Protein AF-0000000074760426 (afdb_homodimer)

Secondary structure (DSSP, 8-state):
---TTS-B--EEETTEEEPPPPPTTTSS--EEEEEETTTTEEEEEEE---HHHHHHHHHHHHHHHHHHHTS-HHHHHHHHHHHHHHHHHTHHHHHHHHHHHH---HHHHHHHHHHHHHHHHHHHTHHHHSPPPEEEEETTEEEEEEEEE-SEEEEE--SSSTTHHHHTTHHHHHHTT-EEEEE--TTS-HHHHHHHHHHHHTTPPTTSEEE---SHHHHHHHHH-TTEEEEEEES-HHHHHHHHHHHHHTT-EEEEE----EEEEE-TTS-HHHHHHHHHHHHHGGGG--TT-EEEEEEES--HHHHHHHHHHHHT--BSSSTTSBPPPS-HHHHHHHHHHHHHHHHTT-EEEE--THHHHH-SSS-----EEEEES-TT-HHHHS---SSEEEEEEES-HHHHHHHHHT-SEESEEEEE-S-HHHHHHHHTT---SEEEES-SS-PPPTTSPP--EETTEEESSS-SSHHHHHHHTEEEEEEEEEPPP-TT-TTT-/---TTSPBP-EEETTEEEPPPPPTTTSS--EEEEEETTTTEEEEEEE---HHHHHHHHHHHHHHHHHHHTS-HHHHHHHHHHHHHHHHHTHHHHHHHHHHHH---HHHHHHHHHHHHHHHHHHHTHHHHSPPPEEEEETTEEEEEEEEE-SEEEEE--SSSTTHHHHTTHHHHHHTT-EEEEE--TTS-HHHHHHHHHHHHTTPPTTSEEE---SHHHHHHHHH-TTEEEEEEES-HHHHHHHHHHHHHTT-EEEEE----EEEEE-TTS-HHHHHHHHHHHHHGGGG--TT-EEEEEEES--HHHHHHHHHHHHT--BSSSTTSBPPPS-HHHHHHHHHHHHHHHHTT-EEEE--THHHHH-SSS-----EEEEES-TT-HHHHS---SSEEEEEEES-HHHHHHHHHT-SEESEEEEE-S-HHHHHHHHTT---SEEEES-SS-PPPTTSPP--EETTEEESSS-SSHHHHHHHTEEEEEEEEEPPP-TT-TTT-

Sequence (994 aa):
MFTQDQPRLRNWINGEFVDAASNAQTADVEYLPVTSPYNAKVIGYVPLSSTADVDRAVAAANAAFPAWSARTIKDRAAVMLRFHALLSKHADQLADMVVLEHGKNKAEALASVLKGQETVEYALSLPQVVQGKMLEVSRGITCCDTRVPLGVVASVVPFNFPVMVPMWTLPIAITMGNTMVLKPSEKVPFTMSKIVELLKEAGLPDGVVNLVNGTASVVHHLIDHPEVKAVTFVGTSHVAELVSQRCHQLNKRVLALGGAKNHMVSAPDCNIEMTSTDVVNSYSGCSGQRCMAATVLLTIGHQQELIDKIVSKSESLRPGSKAGEVGPVIDQASVDKITRYINEAEASGARILVDGRPWTQSHQEGYWVGPTVILHTNKQDAALHEEIFGPVLSILAVESADEALRIENANPYGNAACIYTSSGATADHFIKRFSAGMCGVNIGVAVPREPFSFGGWNKSRFGNHCDITGDGGVEFFSLRRKVTTKWVPQENASWMSMFTQDQPRLRNWINGEFVDAASNAQTADVEYLPVTSPYNAKVIGYVPLSSTADVDRAVAAANAAFPAWSARTIKDRAAVMLRFHALLSKHADQLADMVVLEHGKNKAEALASVLKGQETVEYALSLPQVVQGKMLEVSRGITCCDTRVPLGVVASVVPFNFPVMVPMWTLPIAITMGNTMVLKPSEKVPFTMSKIVELLKEAGLPDGVVNLVNGTASVVHHLIDHPEVKAVTFVGTSHVAELVSQRCHQLNKRVLALGGAKNHMVSAPDCNIEMTSTDVVNSYSGCSGQRCMAATVLLTIGHQQELIDKIVSKSESLRPGSKAGEVGPVIDQASVDKITRYINEAEASGARILVDGRPWTQSHQEGYWVGPTVILHTNKQDAALHEEIFGPVLSILAVESADEALRIENANPYGNAACIYTSSGATADHFIKRFSAGMCGVNIGVAVPREPFSFGGWNKSRFGNHCDITGDGGVEFFSLRRKVTTKWVPQENASWMS

Organism: Mortierella alpina (NCBI:txid64518)

Structure (mmCIF, N/CA/C/O backbone):
data_AF-0000000074760426-model_v1
#
loop_
_entity.id
_entity.type
_entity.pdbx_description
1 polymer 'Aldehyde dehydrogenase domain-containing protein'
#
loop_
_atom_site.group_PDB
_atom_site.id
_atom_site.type_symbol
_atom_site.label_atom_id
_atom_site.label_alt_id
_atom_site.label_comp_id
_atom_site.label_asym_id
_atom_site.label_entity_id
_atom_site.label_seq_id
_atom_site.pdbx_PDB_ins_code
_atom_site.Cartn_x
_atom_site.Cartn_y
_atom_site.Cartn_z
_atom_site.occupancy
_atom_site.B_iso_or_equiv
_atom_site.auth_seq_id
_atom_site.auth_comp_id
_atom_site.auth_asym_id
_atom_site.auth_atom_id
_atom_site.pdbx_PDB_model_num
ATOM 1 N N . MET A 1 1 ? 26.812 -37.875 2.842 1 31.11 1 MET A N 1
ATOM 2 C CA . MET A 1 1 ? 28.031 -38 2.055 1 31.11 1 MET A CA 1
ATOM 3 C C . MET A 1 1 ? 27.859 -37.406 0.664 1 31.11 1 MET A C 1
ATOM 5 O O . MET A 1 1 ? 26.953 -37.812 -0.077 1 31.11 1 MET A O 1
ATOM 9 N N . PHE A 1 2 ? 28.266 -36.156 0.427 1 46.44 2 PHE A N 1
ATOM 10 C CA . PHE A 1 2 ? 28.234 -35.469 -0.868 1 46.44 2 PHE A CA 1
ATOM 11 C C . PHE A 1 2 ? 28.875 -36.344 -1.94 1 46.44 2 PHE A C 1
ATOM 13 O O . PHE A 1 2 ? 29.891 -37 -1.686 1 46.44 2 PHE A O 1
ATOM 20 N N . THR A 1 3 ? 28.125 -36.938 -2.719 1 48.81 3 THR A N 1
ATOM 21 C CA . THR A 1 3 ? 28.891 -37.562 -3.787 1 48.81 3 THR A CA 1
ATOM 22 C C . THR A 1 3 ? 29.797 -36.531 -4.461 1 48.81 3 THR A C 1
ATOM 24 O O . THR A 1 3 ? 29.406 -35.375 -4.676 1 48.81 3 THR A O 1
ATOM 27 N N . GLN A 1 4 ? 31.125 -36.719 -4.387 1 53.12 4 GLN A N 1
ATOM 28 C CA . GLN A 1 4 ? 32.25 -35.906 -4.801 1 53.12 4 GLN A CA 1
ATOM 29 C C . GLN A 1 4 ? 31.969 -35.188 -6.113 1 53.12 4 GLN A C 1
ATOM 31 O O . GLN A 1 4 ? 32.531 -34.094 -6.375 1 53.12 4 GLN A O 1
ATOM 36 N N . ASP A 1 5 ? 30.828 -35.625 -6.879 1 71.25 5 ASP A N 1
ATOM 37 C CA . ASP A 1 5 ? 30.75 -35.125 -8.25 1 71.25 5 ASP A CA 1
ATOM 38 C C . ASP A 1 5 ? 29.609 -34.125 -8.414 1 71.25 5 ASP A C 1
ATOM 40 O O . ASP A 1 5 ? 29.516 -33.469 -9.453 1 71.25 5 ASP A O 1
ATOM 44 N N . GLN A 1 6 ? 28.922 -33.875 -7.27 1 82.5 6 GLN A N 1
ATOM 45 C CA . GLN A 1 6 ? 27.828 -32.938 -7.484 1 82.5 6 GLN A CA 1
ATOM 46 C C . GLN A 1 6 ? 28.219 -31.516 -7.066 1 82.5 6 GLN A C 1
ATOM 48 O O . GLN A 1 6 ? 28.953 -31.328 -6.098 1 82.5 6 GLN A O 1
ATOM 53 N N . PRO A 1 7 ? 27.734 -30.594 -7.785 1 91.44 7 PRO A N 1
ATOM 54 C CA . PRO A 1 7 ? 28.125 -29.203 -7.527 1 91.44 7 PRO A CA 1
ATOM 55 C C . PRO A 1 7 ? 27.609 -28.688 -6.184 1 91.44 7 PRO A C 1
ATOM 57 O O . PRO A 1 7 ? 26.516 -29.062 -5.754 1 91.44 7 PRO A O 1
ATOM 60 N N . ARG A 1 8 ? 28.406 -27.906 -5.516 1 94.38 8 ARG A N 1
ATOM 61 C CA . ARG A 1 8 ? 28.031 -27.125 -4.34 1 94.38 8 ARG A CA 1
ATOM 62 C C . ARG A 1 8 ? 27.859 -25.656 -4.695 1 94.38 8 ARG A C 1
ATOM 64 O O . ARG A 1 8 ? 28.812 -24.984 -5.113 1 94.38 8 ARG A O 1
ATOM 71 N N . LEU A 1 9 ? 26.656 -25.219 -4.469 1 96.88 9 LEU A N 1
ATOM 72 C CA . LEU A 1 9 ? 26.359 -23.828 -4.816 1 96.88 9 LEU A CA 1
ATOM 73 C C . LEU A 1 9 ? 26.984 -22.875 -3.809 1 96.88 9 LEU A C 1
ATOM 75 O O . LEU A 1 9 ? 27.359 -23.281 -2.707 1 96.88 9 LEU A O 1
ATOM 79 N N . ARG A 1 10 ? 27.141 -21.719 -4.246 1 97.12 10 ARG A N 1
ATOM 80 C CA . ARG A 1 10 ? 27.656 -20.609 -3.459 1 97.12 10 ARG A CA 1
ATOM 81 C C . ARG A 1 10 ? 26.688 -19.438 -3.449 1 97.12 10 ARG A C 1
ATOM 83 O O . ARG A 1 10 ? 25.719 -19.438 -4.211 1 97.12 10 ARG A O 1
ATOM 90 N N . ASN A 1 11 ? 26.859 -18.5 -2.512 1 98.56 11 ASN A N 1
ATOM 91 C CA . ASN A 1 11 ? 26.141 -17.234 -2.559 1 98.56 11 ASN A CA 1
ATOM 92 C C . ASN A 1 11 ? 26.688 -16.312 -3.646 1 98.56 11 ASN A C 1
ATOM 94 O O . ASN A 1 11 ? 27.828 -16.484 -4.105 1 98.56 11 ASN A O 1
ATOM 98 N N . TRP A 1 12 ? 25.875 -15.422 -4.133 1 98.81 12 TRP A N 1
ATOM 99 C CA . TRP A 1 12 ? 26.312 -14.375 -5.043 1 98.81 12 TRP A CA 1
ATOM 100 C C . TRP A 1 12 ? 26.344 -13.023 -4.34 1 98.81 12 TRP A C 1
ATOM 102 O O . TRP A 1 12 ? 25.297 -12.43 -4.062 1 98.81 12 TRP A O 1
ATOM 112 N N . ILE A 1 13 ? 27.531 -12.508 -4.047 1 98.75 13 ILE A N 1
ATOM 113 C CA . ILE A 1 13 ? 27.672 -11.266 -3.289 1 98.75 13 ILE A CA 1
ATOM 114 C C . ILE A 1 13 ? 28.688 -10.359 -3.975 1 98.75 13 ILE A C 1
ATOM 116 O O . ILE A 1 13 ? 29.812 -10.789 -4.277 1 98.75 13 ILE A O 1
ATOM 120 N N . ASN A 1 14 ? 28.281 -9.203 -4.293 1 98.69 14 ASN A N 1
ATOM 121 C CA . ASN A 1 14 ? 29.125 -8.172 -4.883 1 98.69 14 ASN A CA 1
ATOM 122 C C . ASN A 1 14 ? 29.719 -8.633 -6.207 1 98.69 14 ASN A C 1
ATOM 124 O O . ASN A 1 14 ? 30.922 -8.438 -6.449 1 98.69 14 ASN A O 1
ATOM 128 N N . GLY A 1 15 ? 28.953 -9.352 -6.973 1 98.25 15 GLY A N 1
ATOM 129 C CA . GLY A 1 15 ? 29.297 -9.648 -8.359 1 98.25 15 GLY A CA 1
ATOM 130 C C . GLY A 1 15 ? 30.109 -10.914 -8.516 1 98.25 15 GLY A C 1
ATOM 131 O O . GLY A 1 15 ? 30.672 -11.172 -9.586 1 98.25 15 GLY A O 1
ATOM 132 N N . GLU A 1 16 ? 30.172 -11.695 -7.461 1 98.06 16 GLU A N 1
ATOM 133 C CA . GLU A 1 16 ? 30.922 -12.945 -7.562 1 98.06 16 GLU A CA 1
ATOM 134 C C . GLU A 1 16 ? 30.328 -14.023 -6.668 1 98.06 16 GLU A C 1
ATOM 136 O O . GLU A 1 16 ? 29.641 -13.719 -5.684 1 98.06 16 GLU A O 1
ATOM 141 N N . PHE A 1 17 ? 30.578 -15.266 -7.035 1 98.25 17 PHE A N 1
ATOM 142 C CA . PHE A 1 17 ? 30.203 -16.391 -6.18 1 98.25 17 PHE A CA 1
ATOM 143 C C . PHE A 1 17 ? 31.141 -16.484 -4.984 1 98.25 17 PHE A C 1
ATOM 145 O O . PHE A 1 17 ? 32.375 -16.484 -5.148 1 98.25 17 PHE A O 1
ATOM 152 N N . VAL A 1 18 ? 30.562 -16.547 -3.76 1 97.5 18 VAL A N 1
ATOM 153 C CA . VAL A 1 18 ? 31.359 -16.609 -2.533 1 97.5 18 VAL A CA 1
ATOM 154 C C . VAL A 1 18 ? 30.875 -17.766 -1.667 1 97.5 18 VAL A C 1
ATOM 156 O O . VAL A 1 18 ? 29.688 -18.078 -1.628 1 97.5 18 VAL A O 1
ATOM 159 N N . ASP A 1 19 ? 31.781 -18.359 -0.992 1 95 19 ASP A N 1
ATOM 160 C CA . ASP A 1 19 ? 31.422 -19.422 -0.059 1 95 19 ASP A CA 1
ATOM 161 C C . ASP A 1 19 ? 30.609 -18.875 1.112 1 95 19 ASP A C 1
ATOM 163 O O . ASP A 1 19 ? 30.859 -17.766 1.588 1 95 19 ASP A O 1
ATOM 167 N N . ALA A 1 20 ? 29.703 -19.641 1.567 1 94.44 20 ALA A N 1
ATOM 168 C CA . ALA A 1 20 ? 28.969 -19.281 2.781 1 94.44 20 ALA A CA 1
ATOM 169 C C . ALA A 1 20 ? 29.906 -19.25 3.99 1 94.44 20 ALA A C 1
ATOM 171 O O . ALA A 1 20 ? 30.875 -20 4.055 1 94.44 20 ALA A O 1
ATOM 172 N N . ALA A 1 21 ? 29.531 -18.391 4.844 1 88.75 21 ALA A N 1
ATOM 173 C CA . ALA A 1 21 ? 30.344 -18.281 6.059 1 88.75 21 ALA A CA 1
ATOM 174 C C . ALA A 1 21 ? 30.172 -19.5 6.949 1 88.75 21 ALA A C 1
ATOM 176 O O . ALA A 1 21 ? 29.094 -20.094 6.988 1 88.75 21 ALA A O 1
ATOM 177 N N . SER A 1 22 ? 31.234 -19.844 7.48 1 79 22 SER A N 1
ATOM 178 C CA . SER A 1 22 ? 31.172 -21 8.367 1 79 22 SER A CA 1
ATOM 179 C C . SER A 1 22 ? 30.375 -20.688 9.633 1 79 22 SER A C 1
ATOM 181 O O . SER A 1 22 ? 30.312 -19.531 10.062 1 79 22 SER A O 1
ATOM 183 N N . ASN A 1 23 ? 29.578 -21.672 10.047 1 67.31 23 ASN A N 1
ATOM 184 C CA . ASN A 1 23 ? 28.859 -21.531 11.312 1 67.31 23 ASN A CA 1
ATOM 185 C C . ASN A 1 23 ? 29.797 -21.547 12.5 1 67.31 23 ASN A C 1
ATOM 187 O O . ASN A 1 23 ? 30.812 -22.266 12.484 1 67.31 23 ASN A O 1
ATOM 191 N N . ALA A 1 24 ? 29.656 -20.516 13.375 1 56.66 24 ALA A N 1
ATOM 192 C CA . ALA A 1 24 ? 30.531 -20.344 14.531 1 56.66 24 ALA A CA 1
ATOM 193 C C . ALA A 1 24 ? 30.703 -21.656 15.289 1 56.66 24 ALA A C 1
ATOM 195 O O . ALA A 1 24 ? 31.766 -21.922 15.867 1 56.66 24 ALA A O 1
ATOM 196 N N . GLN A 1 25 ? 29.656 -22.422 15.336 1 51.66 25 GLN A N 1
ATOM 197 C CA . GLN A 1 25 ? 29.672 -23.609 16.203 1 51.66 25 GLN A CA 1
ATOM 198 C C . GLN A 1 25 ? 30.438 -24.75 15.555 1 51.66 25 GLN A C 1
ATOM 200 O O . GLN A 1 25 ? 31.125 -25.516 16.25 1 51.66 25 GLN A O 1
ATOM 205 N N . THR A 1 26 ? 30.359 -24.953 14.297 1 55.06 26 THR A N 1
ATOM 206 C CA . THR A 1 26 ? 30.953 -26.172 13.734 1 55.06 26 THR A CA 1
ATOM 207 C C . THR A 1 26 ? 32.062 -25.812 12.734 1 55.06 26 THR A C 1
ATOM 209 O O . THR A 1 26 ? 32.656 -26.703 12.141 1 55.06 26 THR A O 1
ATOM 212 N N . ALA A 1 27 ? 32.531 -24.719 12.719 1 63.09 27 ALA A N 1
ATOM 213 C CA . ALA A 1 27 ? 33.594 -24.25 11.836 1 63.09 27 ALA A CA 1
ATOM 214 C C . ALA A 1 27 ? 33.344 -24.703 10.398 1 63.09 27 ALA A C 1
ATOM 216 O O . ALA A 1 27 ? 34.188 -24.469 9.508 1 63.09 27 ALA A O 1
ATOM 217 N N . ASP A 1 28 ? 32.156 -25.328 10.156 1 79.25 28 ASP A N 1
ATOM 218 C CA . ASP A 1 28 ? 31.859 -25.812 8.812 1 79.25 28 ASP A CA 1
ATOM 219 C C . ASP A 1 28 ? 30.547 -25.266 8.289 1 79.25 28 ASP A C 1
ATOM 221 O O . ASP A 1 28 ? 29.672 -24.859 9.07 1 79.25 28 ASP A O 1
ATOM 225 N N . VAL A 1 29 ? 30.469 -25.234 6.891 1 86.81 29 VAL A N 1
ATOM 226 C CA . VAL A 1 29 ? 29.234 -24.844 6.227 1 86.81 29 VAL A CA 1
ATOM 227 C C . VAL A 1 29 ? 28.328 -26.062 6.043 1 86.81 29 VAL A C 1
ATOM 229 O O . VAL A 1 29 ? 28.781 -27.109 5.582 1 86.81 29 VAL A O 1
ATOM 232 N N . GLU A 1 30 ? 27.172 -25.875 6.609 1 91.38 30 GLU A N 1
ATOM 233 C CA . GLU A 1 30 ? 26.188 -26.938 6.391 1 91.38 30 GLU A CA 1
ATOM 234 C C . GLU A 1 30 ? 25.516 -26.781 5.035 1 91.38 30 GLU A C 1
ATOM 236 O O . GLU A 1 30 ? 25.297 -25.656 4.566 1 91.38 30 GLU A O 1
ATOM 241 N N . TYR A 1 31 ? 25.25 -27.922 4.363 1 95.06 31 TYR A N 1
ATOM 242 C CA . TYR A 1 31 ? 24.594 -27.953 3.057 1 95.06 31 TYR A CA 1
ATOM 243 C C . TYR A 1 31 ? 23.328 -28.797 3.096 1 95.06 31 TYR A C 1
ATOM 245 O O . TYR A 1 31 ? 23.219 -29.719 3.912 1 95.06 31 TYR A O 1
ATOM 253 N N . LEU A 1 32 ? 22.406 -28.453 2.281 1 96.25 32 LEU A N 1
ATOM 254 C CA . LEU A 1 32 ? 21.234 -29.266 1.998 1 96.25 32 LEU A CA 1
ATOM 255 C C . LEU A 1 32 ? 21.344 -29.891 0.611 1 96.25 32 LEU A C 1
ATOM 257 O O . LEU A 1 32 ? 21.734 -29.234 -0.348 1 96.25 32 LEU A O 1
ATOM 261 N N . PRO A 1 33 ? 21.047 -31.156 0.544 1 96.94 33 PRO A N 1
ATOM 262 C CA . PRO A 1 33 ? 20.984 -31.734 -0.8 1 96.94 33 PRO A CA 1
ATOM 263 C C . PRO A 1 33 ? 19.828 -31.172 -1.63 1 96.94 33 PRO A C 1
ATOM 265 O O . PRO A 1 33 ? 18.75 -30.938 -1.096 1 96.94 33 PRO A O 1
ATOM 268 N N . VAL A 1 34 ? 20.109 -30.938 -2.887 1 97.69 34 VAL A N 1
ATOM 269 C CA . VAL A 1 34 ? 19.062 -30.625 -3.867 1 97.69 34 VAL A CA 1
ATOM 270 C C . VAL A 1 34 ? 18.766 -31.859 -4.707 1 97.69 34 VAL A C 1
ATOM 272 O O . VAL A 1 34 ? 19.656 -32.438 -5.336 1 97.69 34 VAL A O 1
ATOM 275 N N . THR A 1 35 ? 17.547 -32.219 -4.672 1 96.88 35 THR A N 1
ATOM 276 C CA . THR A 1 35 ? 17.156 -33.469 -5.328 1 96.88 35 THR A CA 1
ATOM 277 C C . THR A 1 35 ? 16.297 -33.188 -6.555 1 96.88 35 THR A C 1
ATOM 279 O O . THR A 1 35 ? 15.461 -32.281 -6.543 1 96.88 35 THR A O 1
ATOM 282 N N . SER A 1 36 ? 16.531 -33.969 -7.602 1 97.69 36 SER A N 1
ATOM 283 C CA . SER A 1 36 ? 15.602 -33.938 -8.719 1 97.69 36 SER A CA 1
ATOM 284 C C . SER A 1 36 ? 14.336 -34.719 -8.391 1 97.69 36 SER A C 1
ATOM 286 O O . SER A 1 36 ? 14.398 -35.938 -8.109 1 97.69 36 SER A O 1
ATOM 288 N N . PRO A 1 37 ? 13.18 -34.094 -8.492 1 98 37 PRO A N 1
ATOM 289 C CA . PRO A 1 37 ? 11.953 -34.812 -8.156 1 98 37 PRO A CA 1
ATOM 290 C C . PRO A 1 37 ? 11.664 -35.969 -9.109 1 98 37 PRO A C 1
ATOM 292 O O . PRO A 1 37 ? 10.945 -36.906 -8.75 1 98 37 PRO A O 1
ATOM 295 N N . TYR A 1 38 ? 12.227 -35.906 -10.289 1 97.12 38 TYR A N 1
ATOM 296 C CA . TYR A 1 38 ? 11.977 -36.906 -11.328 1 97.12 38 TYR A CA 1
ATOM 297 C C . TYR A 1 38 ? 12.469 -38.281 -10.891 1 97.12 38 TYR A C 1
ATOM 299 O O . TYR A 1 38 ? 11.789 -39.281 -11.109 1 97.12 38 TYR A O 1
ATOM 307 N N . ASN A 1 39 ? 13.609 -38.375 -10.188 1 96.25 39 ASN A N 1
ATOM 308 C CA . ASN A 1 39 ? 14.18 -39.656 -9.844 1 96.25 39 ASN A CA 1
ATOM 309 C C . ASN A 1 39 ? 14.742 -39.656 -8.43 1 96.25 39 ASN A C 1
ATOM 311 O O . ASN A 1 39 ? 15.406 -40.625 -8.023 1 96.25 39 ASN A O 1
ATOM 315 N N . ALA A 1 40 ? 14.586 -38.562 -7.664 1 95.88 40 ALA A N 1
ATOM 316 C CA . ALA A 1 40 ? 14.969 -38.406 -6.262 1 95.88 40 ALA A CA 1
ATOM 317 C C . ALA A 1 40 ? 16.484 -38.469 -6.098 1 95.88 40 ALA A C 1
ATOM 319 O O . ALA A 1 40 ? 16.984 -38.75 -5.008 1 95.88 40 ALA A O 1
ATOM 320 N N . LYS A 1 41 ? 17.203 -38.25 -7.145 1 96.25 41 LYS A N 1
ATOM 321 C CA . LYS A 1 41 ? 18.656 -38.219 -7.062 1 96.25 41 LYS A CA 1
ATOM 322 C C . LYS A 1 41 ? 19.172 -36.844 -6.699 1 96.25 41 LYS A C 1
ATOM 324 O O . LYS A 1 41 ? 18.625 -35.812 -7.16 1 96.25 41 LYS A O 1
ATOM 329 N N . VAL A 1 42 ? 20.203 -36.844 -5.941 1 96.94 42 VAL A N 1
ATOM 330 C CA . VAL A 1 42 ? 20.844 -35.562 -5.574 1 96.94 42 VAL A CA 1
ATOM 331 C C . VAL A 1 42 ? 21.562 -35 -6.785 1 96.94 42 VAL A C 1
ATOM 333 O O . VAL A 1 42 ? 22.344 -35.688 -7.445 1 96.94 42 VAL A O 1
ATOM 336 N N . ILE A 1 43 ? 21.281 -33.812 -7.082 1 96.94 43 ILE A N 1
ATOM 337 C CA . ILE A 1 43 ? 21.875 -33.188 -8.266 1 96.94 43 ILE A CA 1
ATOM 338 C C . ILE A 1 43 ? 22.875 -32.125 -7.84 1 96.94 43 ILE A C 1
ATOM 340 O O . ILE A 1 43 ? 23.562 -31.531 -8.68 1 96.94 43 ILE A O 1
ATOM 344 N N . GLY A 1 44 ? 22.953 -31.797 -6.609 1 97.31 44 GLY A N 1
ATOM 345 C CA . GLY A 1 44 ? 23.844 -30.812 -6.035 1 97.31 44 GLY A CA 1
ATOM 346 C C . GLY A 1 44 ? 23.5 -30.438 -4.602 1 97.31 44 GLY A C 1
ATOM 347 O O . GLY A 1 44 ? 22.672 -31.109 -3.971 1 97.31 44 GLY A O 1
ATOM 348 N N . TYR A 1 45 ? 24.203 -29.422 -4.098 1 96.81 45 TYR A N 1
ATOM 349 C CA . TYR A 1 45 ? 24 -29.016 -2.713 1 96.81 45 TYR A CA 1
ATOM 350 C C . TYR A 1 45 ? 23.906 -27.5 -2.609 1 96.81 45 TYR A C 1
ATOM 352 O O . TYR A 1 45 ? 24.547 -26.766 -3.377 1 96.81 45 TYR A O 1
ATOM 360 N N . VAL A 1 46 ? 23.125 -27.031 -1.725 1 97.44 46 VAL A N 1
ATOM 361 C CA . VAL A 1 46 ? 22.953 -25.594 -1.48 1 97.44 46 VAL A CA 1
ATOM 362 C C . VAL A 1 46 ? 23.359 -25.266 -0.046 1 97.44 46 VAL A C 1
ATOM 364 O O . VAL A 1 46 ? 23.031 -26 0.885 1 97.44 46 VAL A O 1
ATOM 367 N N . PRO A 1 47 ? 24.125 -24.266 0.158 1 96.75 47 PRO A N 1
ATOM 368 C CA . PRO A 1 47 ? 24.594 -23.953 1.509 1 96.75 47 PRO A CA 1
ATOM 369 C C . PRO A 1 47 ? 23.484 -23.438 2.42 1 96.75 47 PRO A C 1
ATOM 371 O O . PRO A 1 47 ? 22.609 -22.688 1.966 1 96.75 47 PRO A O 1
ATOM 374 N N . LEU A 1 48 ? 23.531 -23.781 3.635 1 96.25 48 LEU A N 1
ATOM 375 C CA . LEU A 1 48 ? 22.797 -23.125 4.703 1 96.25 48 LEU A CA 1
ATOM 376 C C . LEU A 1 48 ? 23.578 -21.922 5.238 1 96.25 48 LEU A C 1
ATOM 378 O O . LEU A 1 48 ? 24.344 -22.047 6.188 1 96.25 48 LEU A O 1
ATOM 382 N N . SER A 1 49 ? 23.297 -20.797 4.621 1 96.5 49 SER A N 1
ATOM 383 C CA . SER A 1 49 ? 24.078 -19.609 4.918 1 96.5 49 SER A CA 1
ATOM 384 C C . SER A 1 49 ? 23.719 -19.031 6.289 1 96.5 49 SER A C 1
ATOM 386 O O . SER A 1 49 ? 22.688 -19.391 6.863 1 96.5 49 SER A O 1
ATOM 388 N N . SER A 1 50 ? 24.562 -18.203 6.816 1 94.25 50 SER A N 1
ATOM 389 C CA . SER A 1 50 ? 24.406 -17.609 8.141 1 94.25 50 SER A CA 1
ATOM 390 C C . SER A 1 50 ? 24 -16.156 8.055 1 94.25 50 SER A C 1
ATOM 392 O O . SER A 1 50 ? 23.875 -15.602 6.961 1 94.25 50 SER A O 1
ATOM 394 N N . THR A 1 51 ? 23.797 -15.555 9.227 1 95.56 51 THR A N 1
ATOM 395 C CA . THR A 1 51 ? 23.453 -14.141 9.297 1 95.56 51 THR A CA 1
ATOM 396 C C . THR A 1 51 ? 24.609 -13.281 8.812 1 95.56 51 THR A C 1
ATOM 398 O O . THR A 1 51 ? 24.406 -12.195 8.258 1 95.56 51 THR A O 1
ATOM 401 N N . ALA A 1 52 ? 25.812 -13.828 8.953 1 96.69 52 ALA A N 1
ATOM 402 C CA . ALA A 1 52 ? 26.969 -13.102 8.453 1 96.69 52 ALA A CA 1
ATOM 403 C C . ALA A 1 52 ? 26.922 -12.961 6.938 1 96.69 52 ALA A C 1
ATOM 405 O O . ALA A 1 52 ? 27.344 -11.938 6.387 1 96.69 52 ALA A O 1
ATOM 406 N N . ASP A 1 53 ? 26.484 -14.008 6.262 1 97.88 53 ASP A N 1
ATOM 407 C CA . ASP A 1 53 ? 26.328 -13.961 4.809 1 97.88 53 ASP A CA 1
ATOM 408 C C . ASP A 1 53 ? 25.312 -12.898 4.402 1 97.88 53 ASP A C 1
ATOM 410 O O . ASP A 1 53 ? 25.516 -12.18 3.424 1 97.88 53 ASP A O 1
ATOM 414 N N . VAL A 1 54 ? 24.219 -12.82 5.172 1 98.5 54 VAL A N 1
ATOM 415 C CA . VAL A 1 54 ? 23.188 -11.812 4.934 1 98.5 54 VAL A CA 1
ATOM 416 C C . VAL A 1 54 ? 23.797 -10.414 5.113 1 98.5 54 VAL A C 1
ATOM 418 O O . VAL A 1 54 ? 23.578 -9.531 4.285 1 98.5 54 VAL A O 1
ATOM 421 N N . ASP A 1 55 ? 24.562 -10.211 6.176 1 98.62 55 ASP A N 1
ATOM 422 C CA . ASP A 1 55 ? 25.203 -8.922 6.438 1 98.62 55 ASP A CA 1
ATOM 423 C C . ASP A 1 55 ? 26.094 -8.5 5.273 1 98.62 55 ASP A C 1
ATOM 425 O O . ASP A 1 55 ? 26.078 -7.34 4.855 1 98.62 55 ASP A O 1
ATOM 429 N N . ARG A 1 56 ? 26.859 -9.477 4.75 1 98.56 56 ARG A N 1
ATOM 430 C CA . ARG A 1 56 ? 27.75 -9.188 3.633 1 98.56 56 ARG A CA 1
ATOM 431 C C . ARG A 1 56 ? 26.953 -8.797 2.389 1 98.56 56 ARG A C 1
ATOM 433 O O . ARG A 1 56 ? 27.344 -7.863 1.676 1 98.56 56 ARG A O 1
ATOM 440 N N . ALA A 1 57 ? 25.906 -9.539 2.123 1 98.88 57 ALA A N 1
ATOM 441 C CA . ALA A 1 57 ? 25.078 -9.266 0.951 1 98.88 57 ALA A CA 1
ATOM 442 C C . ALA A 1 57 ? 24.422 -7.891 1.053 1 98.88 57 ALA A C 1
ATOM 444 O O . ALA A 1 57 ? 24.406 -7.125 0.086 1 98.88 57 ALA A O 1
ATOM 445 N N . VAL A 1 58 ? 23.875 -7.566 2.227 1 98.94 58 VAL A N 1
ATOM 446 C CA . VAL A 1 58 ? 23.203 -6.289 2.439 1 98.94 58 VAL A CA 1
ATOM 447 C C . VAL A 1 58 ? 24.219 -5.152 2.361 1 98.94 58 VAL A C 1
ATOM 449 O O . VAL A 1 58 ? 23.938 -4.094 1.796 1 98.94 58 VAL A O 1
ATOM 452 N N . ALA A 1 59 ? 25.391 -5.371 2.928 1 98.88 59 ALA A N 1
ATOM 453 C CA . ALA A 1 59 ? 26.438 -4.359 2.855 1 98.88 59 ALA A CA 1
ATOM 454 C C . ALA A 1 59 ? 26.812 -4.062 1.407 1 98.88 59 ALA A C 1
ATOM 456 O O . ALA A 1 59 ? 27 -2.904 1.032 1 98.88 59 ALA A O 1
ATOM 457 N N . ALA A 1 60 ? 26.969 -5.125 0.63 1 98.94 60 ALA A N 1
ATOM 458 C CA . ALA A 1 60 ? 27.281 -4.961 -0.787 1 98.94 60 ALA A CA 1
ATOM 459 C C . ALA A 1 60 ? 26.172 -4.195 -1.51 1 98.94 60 ALA A C 1
ATOM 461 O O . ALA A 1 60 ? 26.453 -3.301 -2.312 1 98.94 60 ALA A O 1
ATOM 462 N N . ALA A 1 61 ? 24.922 -4.562 -1.269 1 98.94 61 ALA A N 1
ATOM 463 C CA . ALA A 1 61 ? 23.781 -3.889 -1.869 1 98.94 61 ALA A CA 1
ATOM 464 C C . ALA A 1 61 ? 23.75 -2.412 -1.483 1 98.94 61 ALA A C 1
ATOM 466 O O . ALA A 1 61 ? 23.5 -1.548 -2.33 1 98.94 61 ALA A O 1
ATOM 467 N N . ASN A 1 62 ? 23.953 -2.154 -0.211 1 98.81 62 ASN A N 1
ATOM 468 C CA . ASN A 1 62 ? 23.969 -0.788 0.304 1 98.81 62 ASN A CA 1
ATOM 469 C C . ASN A 1 62 ? 25.062 0.052 -0.347 1 98.81 62 ASN A C 1
ATOM 471 O O . ASN A 1 62 ? 24.844 1.222 -0.668 1 98.81 62 ASN A O 1
ATOM 475 N N . ALA A 1 63 ? 26.219 -0.542 -0.496 1 98.81 63 ALA A N 1
ATOM 476 C CA . ALA A 1 63 ? 27.359 0.156 -1.083 1 98.81 63 ALA A CA 1
ATOM 477 C C . ALA A 1 63 ? 27.109 0.481 -2.553 1 98.81 63 ALA A C 1
ATOM 479 O O . ALA A 1 63 ? 27.562 1.517 -3.051 1 98.81 63 ALA A O 1
ATOM 480 N N . ALA A 1 64 ? 26.375 -0.346 -3.252 1 98.88 64 ALA A N 1
ATOM 481 C CA . ALA A 1 64 ? 26.141 -0.193 -4.684 1 98.88 64 ALA A CA 1
ATOM 482 C C . ALA A 1 64 ? 25.016 0.81 -4.941 1 98.88 64 ALA A C 1
ATOM 484 O O . ALA A 1 64 ? 24.922 1.381 -6.031 1 98.88 64 ALA A O 1
ATOM 485 N N . PHE A 1 65 ? 24.203 1.121 -4.02 1 98.69 65 PHE A N 1
ATOM 486 C CA . PHE A 1 65 ? 22.922 1.824 -4.176 1 98.69 65 PHE A CA 1
ATOM 487 C C . PHE A 1 65 ? 23.156 3.236 -4.703 1 98.69 65 PHE A C 1
ATOM 489 O O . PHE A 1 65 ? 22.531 3.641 -5.691 1 98.69 65 PHE A O 1
ATOM 496 N N . PRO A 1 66 ? 24.047 4.043 -4.07 1 97.75 66 PRO A N 1
ATOM 497 C CA . PRO A 1 66 ? 24.172 5.434 -4.508 1 97.75 66 PRO A CA 1
ATOM 498 C C . PRO A 1 66 ? 24.531 5.559 -5.984 1 97.75 66 PRO A C 1
ATOM 500 O O . PRO A 1 66 ? 23.891 6.324 -6.719 1 97.75 66 PRO A O 1
ATOM 503 N N . ALA A 1 67 ? 25.484 4.746 -6.441 1 98.31 67 ALA A N 1
ATOM 504 C CA . ALA A 1 67 ? 25.906 4.832 -7.832 1 98.31 67 ALA A CA 1
ATOM 505 C C . ALA A 1 67 ? 24.828 4.309 -8.773 1 98.31 67 ALA A C 1
ATOM 507 O O . ALA A 1 67 ? 24.594 4.879 -9.844 1 98.31 67 ALA A O 1
ATOM 508 N N . TRP A 1 68 ? 24.172 3.262 -8.391 1 98.69 68 TRP A N 1
ATOM 509 C CA . TRP A 1 68 ? 23.141 2.654 -9.227 1 98.69 68 TRP A CA 1
ATOM 510 C C . TRP A 1 68 ? 21.922 3.568 -9.336 1 98.69 68 TRP A C 1
ATOM 512 O O . TRP A 1 68 ? 21.422 3.809 -10.438 1 98.69 68 TRP A O 1
ATOM 522 N N . SER A 1 69 ? 21.484 4.105 -8.219 1 97.94 69 SER A N 1
ATOM 523 C CA . SER A 1 69 ? 20.281 4.945 -8.18 1 97.94 69 SER A CA 1
ATOM 524 C C . SER A 1 69 ? 20.516 6.262 -8.914 1 97.94 69 SER A C 1
ATOM 526 O O . SER A 1 69 ? 19.562 6.902 -9.359 1 97.94 69 SER A O 1
ATOM 528 N N . ALA A 1 70 ? 21.734 6.648 -9.062 1 96.38 70 ALA A N 1
ATOM 529 C CA . ALA A 1 70 ? 22.062 7.922 -9.688 1 96.38 70 ALA A CA 1
ATOM 530 C C . ALA A 1 70 ? 21.984 7.816 -11.211 1 96.38 70 ALA A C 1
ATOM 532 O O . ALA A 1 70 ? 21.953 8.836 -11.906 1 96.38 70 ALA A O 1
ATOM 533 N N . ARG A 1 71 ? 22 6.613 -11.734 1 97.19 71 ARG A N 1
ATOM 534 C CA . ARG A 1 71 ? 21.859 6.434 -13.18 1 97.19 71 ARG A CA 1
ATOM 535 C C . ARG A 1 71 ? 20.438 6.777 -13.633 1 97.19 71 ARG A C 1
ATOM 537 O O . ARG A 1 71 ? 19.484 6.633 -12.867 1 97.19 71 ARG A O 1
ATOM 544 N N . THR A 1 72 ? 20.328 7.242 -14.883 1 96.5 72 THR A N 1
ATOM 545 C CA . THR A 1 72 ? 19 7.5 -15.422 1 96.5 72 THR A CA 1
ATOM 546 C C . THR A 1 72 ? 18.219 6.199 -15.57 1 96.5 72 THR A C 1
ATOM 548 O O . THR A 1 72 ? 18.812 5.121 -15.688 1 96.5 72 THR A O 1
ATOM 551 N N . ILE A 1 73 ? 16.969 6.289 -15.539 1 96.94 73 ILE A N 1
ATOM 552 C CA . ILE A 1 73 ? 16.125 5.113 -15.719 1 96.94 73 ILE A CA 1
ATOM 553 C C . ILE A 1 73 ? 16.422 4.48 -17.078 1 96.94 73 ILE A C 1
ATOM 555 O O . ILE A 1 73 ? 16.391 3.256 -17.219 1 96.94 73 ILE A O 1
ATOM 559 N N . LYS A 1 74 ? 16.703 5.305 -18.078 1 96.06 74 LYS A N 1
ATOM 560 C CA . LYS A 1 74 ? 17.062 4.809 -19.406 1 96.06 74 LYS A CA 1
ATOM 561 C C . LYS A 1 74 ? 18.312 3.922 -19.328 1 96.06 74 LYS A C 1
ATOM 563 O O . LYS A 1 74 ? 18.344 2.852 -19.938 1 96.06 74 LYS A O 1
ATOM 568 N N . ASP A 1 75 ? 19.281 4.332 -18.547 1 97.69 75 ASP A N 1
ATOM 569 C CA . ASP A 1 75 ? 20.516 3.566 -18.391 1 97.69 75 ASP A CA 1
ATOM 570 C C . ASP A 1 75 ? 20.266 2.238 -17.672 1 97.69 75 ASP A C 1
ATOM 572 O O . ASP A 1 75 ? 20.812 1.205 -18.062 1 97.69 75 ASP A O 1
ATOM 576 N N . ARG A 1 76 ? 19.5 2.291 -16.672 1 98.56 76 ARG A N 1
ATOM 577 C CA . ARG A 1 76 ? 19.156 1.075 -15.93 1 98.56 76 ARG A CA 1
ATOM 578 C C . ARG A 1 76 ? 18.344 0.123 -16.797 1 98.56 76 ARG A C 1
ATOM 580 O O . ARG A 1 76 ? 18.562 -1.088 -16.781 1 98.56 76 ARG A O 1
ATOM 587 N N . ALA A 1 77 ? 17.406 0.688 -17.641 1 98.12 77 ALA A N 1
ATOM 588 C CA . ALA A 1 77 ? 16.609 -0.111 -18.562 1 98.12 77 ALA A CA 1
ATOM 589 C C . ALA A 1 77 ? 17.5 -0.741 -19.641 1 98.12 77 ALA A C 1
ATOM 591 O O . ALA A 1 77 ? 17.203 -1.834 -20.125 1 98.12 77 ALA A O 1
ATOM 592 N N . ALA A 1 78 ? 18.562 -0.07 -20 1 97.94 78 ALA A N 1
ATOM 593 C CA . ALA A 1 78 ? 19.484 -0.613 -21 1 97.94 78 ALA A CA 1
ATOM 594 C C . ALA A 1 78 ? 20.125 -1.915 -20.516 1 97.94 78 ALA A C 1
ATOM 596 O O . ALA A 1 78 ? 20.359 -2.832 -21.297 1 97.94 78 ALA A O 1
ATOM 597 N N . VAL A 1 79 ? 20.391 -2.008 -19.219 1 98.5 79 VAL A N 1
ATOM 598 C CA . VAL A 1 79 ? 20.891 -3.25 -18.625 1 98.5 79 VAL A CA 1
ATOM 599 C C . VAL A 1 79 ? 19.844 -4.344 -18.766 1 98.5 79 VAL A C 1
ATOM 601 O O . VAL A 1 79 ? 20.156 -5.48 -19.125 1 98.5 79 VAL A O 1
ATOM 604 N N . MET A 1 80 ? 18.578 -4.012 -18.547 1 98.5 80 MET A N 1
ATOM 605 C CA . MET A 1 80 ? 17.469 -4.965 -18.672 1 98.5 80 MET A CA 1
ATOM 606 C C . MET A 1 80 ? 17.312 -5.43 -20.109 1 98.5 80 MET A C 1
ATOM 608 O O . MET A 1 80 ? 16.953 -6.578 -20.359 1 98.5 80 MET A O 1
ATOM 612 N N . LEU A 1 81 ? 17.531 -4.516 -21.062 1 98.19 81 LEU A N 1
ATOM 613 C CA . LEU A 1 81 ? 17.438 -4.875 -22.469 1 98.19 81 LEU A CA 1
ATOM 614 C C . LEU A 1 81 ? 18.469 -5.945 -22.812 1 98.19 81 LEU A C 1
ATOM 616 O O . LEU A 1 81 ? 18.141 -6.926 -23.5 1 98.19 81 LEU A O 1
ATOM 620 N N . ARG A 1 82 ? 19.703 -5.777 -22.344 1 98.69 82 ARG A N 1
ATOM 621 C CA . ARG A 1 82 ? 20.734 -6.785 -22.562 1 98.69 82 ARG A CA 1
ATOM 622 C C . ARG A 1 82 ? 20.406 -8.078 -21.828 1 98.69 82 ARG A C 1
ATOM 624 O O . ARG A 1 82 ? 20.609 -9.172 -22.359 1 98.69 82 ARG A O 1
ATOM 631 N N . PHE A 1 83 ? 19.953 -7.914 -20.625 1 98.81 83 PHE A N 1
ATOM 632 C CA . PHE A 1 83 ? 19.531 -9.078 -19.859 1 98.81 83 PHE A CA 1
ATOM 633 C C . PHE A 1 83 ? 18.438 -9.852 -20.578 1 98.81 83 PHE A C 1
ATOM 635 O O . PHE A 1 83 ? 18.469 -11.078 -20.625 1 98.81 83 PHE A O 1
ATOM 642 N N . HIS A 1 84 ? 17.422 -9.156 -21.109 1 98.62 84 HIS A N 1
ATOM 643 C CA . HIS A 1 84 ? 16.344 -9.766 -21.891 1 98.62 84 HIS A CA 1
ATOM 644 C C . HIS A 1 84 ? 16.906 -10.617 -23.016 1 98.62 84 HIS A C 1
ATOM 646 O O . HIS A 1 84 ? 16.453 -11.75 -23.234 1 98.62 84 HIS A O 1
ATOM 652 N N . ALA A 1 85 ? 17.859 -10.125 -23.719 1 98.31 85 ALA A N 1
ATOM 653 C CA . ALA A 1 85 ? 18.484 -10.852 -24.828 1 98.31 85 ALA A CA 1
ATOM 654 C C . ALA A 1 85 ? 19.188 -12.109 -24.328 1 98.31 85 ALA A C 1
ATOM 656 O O . ALA A 1 85 ? 19.109 -13.164 -24.953 1 98.31 85 ALA A O 1
ATOM 657 N N . LEU A 1 86 ? 19.844 -11.977 -23.203 1 98.69 86 LEU A N 1
ATOM 658 C CA . LEU A 1 86 ? 20.562 -13.117 -22.641 1 98.69 86 LEU A CA 1
ATOM 659 C C . LEU A 1 86 ? 19.578 -14.18 -22.156 1 98.69 86 LEU A C 1
ATOM 661 O O . LEU A 1 86 ? 19.812 -15.375 -22.312 1 98.69 86 LEU A O 1
ATOM 665 N N . LEU A 1 87 ? 18.5 -13.773 -21.578 1 98.38 87 LEU A N 1
ATOM 666 C CA . LEU A 1 87 ? 17.469 -14.719 -21.156 1 98.38 87 LEU A CA 1
ATOM 667 C C . LEU A 1 87 ? 16.922 -15.492 -22.359 1 98.38 87 LEU A C 1
ATOM 669 O O . LEU A 1 87 ? 16.719 -16.703 -22.281 1 98.38 87 LEU A O 1
ATOM 673 N N . SER A 1 88 ? 16.688 -14.75 -23.422 1 97.75 88 SER A N 1
ATOM 674 C CA . SER A 1 88 ? 16.188 -15.375 -24.641 1 97.75 88 SER A CA 1
ATOM 675 C C . SER A 1 88 ? 17.188 -16.391 -25.188 1 97.75 88 SER A C 1
ATOM 677 O O . SER A 1 88 ? 16.812 -17.5 -25.562 1 97.75 88 SER A O 1
ATOM 679 N N . LYS A 1 89 ? 18.406 -16 -25.156 1 98.38 89 LYS A N 1
ATOM 680 C CA . LYS A 1 89 ? 19.484 -16.844 -25.672 1 98.38 89 LYS A CA 1
ATOM 681 C C . LYS A 1 89 ? 19.609 -18.125 -24.844 1 98.38 89 LYS A C 1
ATOM 683 O O . LYS A 1 89 ? 19.891 -19.188 -25.391 1 98.38 89 LYS A O 1
ATOM 688 N N . HIS A 1 90 ? 19.391 -18.062 -23.594 1 98.38 90 HIS A N 1
ATOM 689 C CA . HIS A 1 90 ? 19.625 -19.172 -22.688 1 98.38 90 HIS A CA 1
ATOM 690 C C . HIS A 1 90 ? 18.312 -19.812 -22.25 1 98.38 90 HIS A C 1
ATOM 692 O O . HIS A 1 90 ? 18.297 -20.594 -21.297 1 98.38 90 HIS A O 1
ATOM 698 N N . ALA A 1 91 ? 17.234 -19.469 -22.844 1 98.38 91 ALA A N 1
ATOM 699 C CA . ALA A 1 91 ? 15.906 -19.906 -22.406 1 98.38 91 ALA A CA 1
ATOM 700 C C . ALA A 1 91 ? 15.828 -21.422 -22.328 1 98.38 91 ALA A C 1
ATOM 702 O O . ALA A 1 91 ? 15.32 -21.984 -21.344 1 98.38 91 ALA A O 1
ATOM 703 N N . ASP A 1 92 ? 16.344 -22.094 -23.312 1 98.06 92 ASP A N 1
ATOM 704 C CA . ASP A 1 92 ? 16.297 -23.547 -23.359 1 98.06 92 ASP A CA 1
ATOM 705 C C . ASP A 1 92 ? 17.141 -24.156 -22.25 1 98.06 92 ASP A C 1
ATOM 707 O O . ASP A 1 92 ? 16.734 -25.141 -21.609 1 98.06 92 ASP A O 1
ATOM 711 N N . GLN A 1 93 ? 18.266 -23.641 -22.047 1 98.25 93 GLN A N 1
ATOM 712 C CA . GLN A 1 93 ? 19.141 -24.109 -20.984 1 98.25 93 GLN A CA 1
ATOM 713 C C . GLN A 1 93 ? 18.5 -23.906 -19.609 1 98.25 93 GLN A C 1
ATOM 715 O O . GLN A 1 93 ? 18.547 -24.797 -18.766 1 98.25 93 GLN A O 1
ATOM 720 N N . LEU A 1 94 ? 17.984 -22.766 -19.406 1 98.44 94 LEU A N 1
ATOM 721 C CA . LEU A 1 94 ? 17.297 -22.484 -18.156 1 98.44 94 LEU A CA 1
ATOM 722 C C . LEU A 1 94 ? 16.109 -23.422 -17.953 1 98.44 94 LEU A C 1
ATOM 724 O O . LEU A 1 94 ? 15.875 -23.906 -16.844 1 98.44 94 LEU A O 1
ATOM 728 N N . ALA A 1 95 ? 15.375 -23.672 -19.016 1 98.25 95 ALA A N 1
ATOM 729 C CA . ALA A 1 95 ? 14.258 -24.609 -18.953 1 98.25 95 ALA A CA 1
ATOM 730 C C . ALA A 1 95 ? 14.727 -26 -18.547 1 98.25 95 ALA A C 1
ATOM 732 O O . ALA A 1 95 ? 14.086 -26.672 -17.719 1 98.25 95 ALA A O 1
ATOM 733 N N . ASP A 1 96 ? 15.844 -26.438 -19.125 1 98.06 96 ASP A N 1
ATOM 734 C CA . ASP A 1 96 ? 16.406 -27.734 -18.766 1 98.06 96 ASP A CA 1
ATOM 735 C C . ASP A 1 96 ? 16.75 -27.781 -17.266 1 98.06 96 ASP A C 1
ATOM 737 O O . ASP A 1 96 ? 16.547 -28.797 -16.609 1 98.06 96 ASP A O 1
ATOM 741 N N . MET A 1 97 ? 17.297 -26.719 -16.75 1 98 97 MET A N 1
ATOM 742 C CA . MET A 1 97 ? 17.625 -26.641 -15.336 1 98 97 MET A CA 1
ATOM 743 C C . MET A 1 97 ? 16.359 -26.719 -14.484 1 98 97 MET A C 1
ATOM 745 O O . MET A 1 97 ? 16.344 -27.391 -13.453 1 98 97 MET A O 1
ATOM 749 N N . VAL A 1 98 ? 15.297 -26.047 -14.914 1 98.38 98 VAL A N 1
ATOM 750 C CA . VAL A 1 98 ? 14.023 -26.109 -14.211 1 98.38 98 VAL A CA 1
ATOM 751 C C . VAL A 1 98 ? 13.492 -27.531 -14.203 1 98.38 98 VAL A C 1
ATOM 753 O O . VAL A 1 98 ? 13.039 -28.031 -13.172 1 98.38 98 VAL A O 1
ATOM 756 N N . VAL A 1 99 ? 13.555 -28.219 -15.359 1 98 99 VAL A N 1
ATOM 757 C CA . VAL A 1 99 ? 13.117 -29.609 -15.43 1 98 99 VAL A CA 1
ATOM 758 C C . VAL A 1 99 ? 13.883 -30.453 -14.414 1 98 99 VAL A C 1
ATOM 760 O O . VAL A 1 99 ? 13.289 -31.266 -13.703 1 98 99 VAL A O 1
ATOM 763 N N . LEU A 1 100 ? 15.117 -30.188 -14.336 1 97.56 100 LEU A N 1
ATOM 764 C CA . LEU A 1 100 ? 15.992 -30.984 -13.484 1 97.56 100 LEU A CA 1
ATOM 765 C C . LEU A 1 100 ? 15.688 -30.734 -12.008 1 97.56 100 LEU A C 1
ATOM 767 O O . LEU A 1 100 ? 15.508 -31.688 -11.242 1 97.56 100 LEU A O 1
ATOM 771 N N . GLU A 1 101 ? 15.586 -29.516 -11.594 1 97.88 101 GLU A N 1
ATOM 772 C CA . GLU A 1 101 ? 15.508 -29.266 -10.156 1 97.88 101 GLU A CA 1
ATOM 773 C C . GLU A 1 101 ? 14.062 -29.172 -9.688 1 97.88 101 GLU A C 1
ATOM 775 O O . GLU A 1 101 ? 13.781 -29.312 -8.492 1 97.88 101 GLU A O 1
ATOM 780 N N . HIS A 1 102 ? 13.094 -28.906 -10.555 1 97.94 102 HIS A N 1
ATOM 781 C CA . HIS A 1 102 ? 11.695 -28.75 -10.164 1 97.94 102 HIS A CA 1
ATOM 782 C C . HIS A 1 102 ? 10.867 -29.953 -10.617 1 97.94 102 HIS A C 1
ATOM 784 O O . HIS A 1 102 ? 9.883 -30.312 -9.977 1 97.94 102 HIS A O 1
ATOM 790 N N . GLY A 1 103 ? 11.141 -30.484 -11.805 1 97.25 103 GLY A N 1
ATOM 791 C CA . GLY A 1 103 ? 10.484 -31.703 -12.25 1 97.25 103 GLY A CA 1
ATOM 792 C C . GLY A 1 103 ? 9.406 -31.453 -13.281 1 97.25 103 GLY A C 1
ATOM 793 O O . GLY A 1 103 ? 8.961 -32.375 -13.961 1 97.25 103 GLY A O 1
ATOM 794 N N . LYS A 1 104 ? 8.891 -30.203 -13.477 1 97.44 104 LYS A N 1
ATOM 795 C CA . LYS A 1 104 ? 7.855 -29.969 -14.484 1 97.44 104 LYS A CA 1
ATOM 796 C C . LYS A 1 104 ? 8.367 -30.297 -15.883 1 97.44 104 LYS A C 1
ATOM 798 O O . LYS A 1 104 ? 9.578 -30.344 -16.109 1 97.44 104 LYS A O 1
ATOM 803 N N . ASN A 1 105 ? 7.496 -30.5 -16.844 1 97.19 105 ASN A N 1
ATOM 804 C CA . ASN A 1 105 ? 7.91 -30.906 -18.172 1 97.19 105 ASN A CA 1
ATOM 805 C C . ASN A 1 105 ? 8.586 -29.766 -18.938 1 97.19 105 ASN A C 1
ATOM 807 O O . ASN A 1 105 ? 8.516 -28.609 -18.5 1 97.19 105 ASN A O 1
ATOM 811 N N . LYS A 1 106 ? 9.195 -30.062 -19.969 1 97.38 106 LYS A N 1
ATOM 812 C CA . LYS A 1 106 ? 10.039 -29.125 -20.703 1 97.38 106 LYS A CA 1
ATOM 813 C C . LYS A 1 106 ? 9.227 -27.953 -21.234 1 97.38 106 LYS A C 1
ATOM 815 O O . LYS A 1 106 ? 9.672 -26.797 -21.172 1 97.38 106 LYS A O 1
ATOM 820 N N . ALA A 1 107 ? 8.039 -28.203 -21.734 1 97.75 107 ALA A N 1
ATOM 821 C CA . ALA A 1 107 ? 7.203 -27.125 -22.281 1 97.75 107 ALA A CA 1
ATOM 822 C C . ALA A 1 107 ? 6.785 -26.141 -21.188 1 97.75 107 ALA A C 1
ATOM 824 O O . ALA A 1 107 ? 6.824 -24.938 -21.391 1 97.75 107 ALA A O 1
ATOM 825 N N . GLU A 1 108 ? 6.387 -26.641 -20.078 1 97.81 108 GLU A N 1
ATOM 826 C CA . GLU A 1 108 ? 6 -25.812 -18.938 1 97.81 108 GLU A CA 1
ATOM 827 C C . GLU A 1 108 ? 7.191 -25.031 -18.391 1 97.81 108 GLU A C 1
ATOM 829 O O . GLU A 1 108 ? 7.059 -23.859 -18.016 1 97.81 108 GLU A O 1
ATOM 834 N N . ALA A 1 109 ? 8.32 -25.672 -18.328 1 98.12 109 ALA A N 1
ATOM 835 C CA . ALA A 1 109 ? 9.539 -25.016 -17.875 1 98.12 109 ALA A CA 1
ATOM 836 C C . ALA A 1 109 ? 9.898 -23.844 -18.766 1 98.12 109 ALA A C 1
ATOM 838 O O . ALA A 1 109 ? 10.172 -22.734 -18.281 1 98.12 109 ALA A O 1
ATOM 839 N N . LEU A 1 110 ? 9.852 -24.109 -20.062 1 98 110 LEU A N 1
ATOM 840 C CA . LEU A 1 110 ? 10.172 -23.062 -21.016 1 98 110 LEU A CA 1
ATOM 841 C C . LEU A 1 110 ? 9.164 -21.922 -20.938 1 98 110 LEU A C 1
ATOM 843 O O . LEU A 1 110 ? 9.547 -20.75 -20.922 1 98 110 LEU A O 1
ATOM 847 N N . ALA A 1 111 ? 7.898 -22.266 -20.828 1 97 111 ALA A N 1
ATOM 848 C CA . ALA A 1 111 ? 6.852 -21.25 -20.703 1 97 111 ALA A CA 1
ATOM 849 C C . ALA A 1 111 ? 7.07 -20.391 -19.453 1 97 111 ALA A C 1
ATOM 851 O O . ALA A 1 111 ? 6.836 -19.188 -19.484 1 97 111 ALA A O 1
ATOM 852 N N . SER A 1 112 ? 7.48 -21.016 -18.406 1 96.75 112 SER A N 1
ATOM 853 C CA . SER A 1 112 ? 7.715 -20.281 -17.156 1 96.75 112 SER A CA 1
ATOM 854 C C . SER A 1 112 ? 8.875 -19.297 -17.312 1 96.75 112 SER A C 1
ATOM 856 O O . SER A 1 112 ? 8.828 -18.188 -16.766 1 96.75 112 SER A O 1
ATOM 858 N N . VAL A 1 113 ? 9.914 -19.703 -18 1 97.69 113 VAL A N 1
ATOM 859 C CA . VAL A 1 113 ? 11.039 -18.812 -18.266 1 97.69 113 VAL A CA 1
ATOM 860 C C . VAL A 1 113 ? 10.578 -17.609 -19.094 1 97.69 113 VAL A C 1
ATOM 862 O O . VAL A 1 113 ? 10.875 -16.469 -18.75 1 97.69 113 VAL A O 1
ATOM 865 N N . LEU A 1 114 ? 9.766 -17.906 -20.047 1 95.88 114 LEU A N 1
ATOM 866 C CA . LEU A 1 114 ? 9.289 -16.844 -20.953 1 95.88 114 LEU A CA 1
ATOM 867 C C . LEU A 1 114 ? 8.328 -15.914 -20.234 1 95.88 114 LEU A C 1
ATOM 869 O O . LEU A 1 114 ? 8.297 -14.711 -20.5 1 95.88 114 LEU A O 1
ATOM 873 N N . LYS A 1 115 ? 7.543 -16.469 -19.359 1 95.5 115 LYS A N 1
ATOM 874 C CA . LYS A 1 115 ? 6.652 -15.617 -18.578 1 95.5 115 LYS A CA 1
ATOM 875 C C . LYS A 1 115 ? 7.445 -14.688 -17.656 1 95.5 115 LYS A C 1
ATOM 877 O O . LYS A 1 115 ? 7.047 -13.539 -17.438 1 95.5 115 LYS A O 1
ATOM 882 N N . GLY A 1 116 ? 8.547 -15.18 -17.125 1 96.12 116 GLY A N 1
ATOM 883 C CA . GLY A 1 116 ? 9.438 -14.305 -16.375 1 96.12 116 GLY A CA 1
ATOM 884 C C . GLY A 1 116 ? 10.008 -13.18 -17.203 1 96.12 116 GLY A C 1
ATOM 885 O O . GLY A 1 116 ? 10.133 -12.047 -16.734 1 96.12 116 GLY A O 1
ATOM 886 N N . GLN A 1 117 ? 10.258 -13.484 -18.438 1 96.12 117 GLN A N 1
ATOM 887 C CA . GLN A 1 117 ? 10.828 -12.508 -19.359 1 96.12 117 GLN A CA 1
ATOM 888 C C . GLN A 1 117 ? 9.844 -11.367 -19.625 1 96.12 117 GLN A C 1
ATOM 890 O O . GLN A 1 117 ? 10.258 -10.234 -19.891 1 96.12 117 GLN A O 1
ATOM 895 N N . GLU A 1 118 ? 8.57 -11.656 -19.516 1 94.81 118 GLU A N 1
ATOM 896 C CA . GLU A 1 118 ? 7.547 -10.633 -19.719 1 94.81 118 GLU A CA 1
ATOM 897 C C . GLU A 1 118 ? 7.703 -9.484 -18.719 1 94.81 118 GLU A C 1
ATOM 899 O O . GLU A 1 118 ? 7.492 -8.32 -19.062 1 94.81 118 GLU A O 1
ATOM 904 N N . THR A 1 119 ? 8.07 -9.781 -17.531 1 95.94 119 THR A N 1
ATOM 905 C CA . THR A 1 119 ? 8.25 -8.742 -16.531 1 95.94 119 THR A CA 1
ATOM 906 C C . THR A 1 119 ? 9.5 -7.91 -16.844 1 95.94 119 THR A C 1
ATOM 908 O O . THR A 1 119 ? 9.531 -6.711 -16.562 1 95.94 119 THR A O 1
ATOM 911 N N . VAL A 1 120 ? 10.508 -8.562 -17.422 1 97.94 120 VAL A N 1
ATOM 912 C CA . VAL A 1 120 ? 11.672 -7.82 -17.891 1 97.94 120 VAL A CA 1
ATOM 913 C C . VAL A 1 120 ? 11.25 -6.84 -18.984 1 97.94 120 VAL A C 1
ATOM 915 O O . VAL A 1 120 ? 11.703 -5.691 -19 1 97.94 120 VAL A O 1
ATOM 918 N N . GLU A 1 121 ? 10.391 -7.297 -19.859 1 97.06 121 GLU A N 1
ATOM 919 C CA . GLU A 1 121 ? 9.867 -6.426 -20.906 1 97.06 121 GLU A CA 1
ATOM 920 C C . GLU A 1 121 ? 9.117 -5.234 -20.312 1 97.06 121 GLU A C 1
ATOM 922 O O . GLU A 1 121 ? 9.242 -4.109 -20.812 1 97.06 121 GLU A O 1
ATOM 927 N N . TYR A 1 122 ? 8.344 -5.488 -19.281 1 97.12 122 TYR A N 1
ATOM 928 C CA . TYR A 1 122 ? 7.691 -4.375 -18.609 1 97.12 122 TYR A CA 1
ATOM 929 C C . TYR A 1 122 ? 8.719 -3.363 -18.109 1 97.12 122 TYR A C 1
ATOM 931 O O . TYR A 1 122 ? 8.523 -2.152 -18.234 1 97.12 122 TYR A O 1
ATOM 939 N N . ALA A 1 123 ? 9.766 -3.844 -17.531 1 97.25 123 ALA A N 1
ATOM 940 C CA . ALA A 1 123 ? 10.812 -2.969 -17.016 1 97.25 123 ALA A CA 1
ATOM 941 C C . ALA A 1 123 ? 11.398 -2.096 -18.125 1 97.25 123 ALA A C 1
ATOM 943 O O . ALA A 1 123 ? 11.789 -0.951 -17.875 1 97.25 123 ALA A O 1
ATOM 944 N N . LEU A 1 124 ? 11.43 -2.613 -19.344 1 96.44 124 LEU A N 1
ATOM 945 C CA . LEU A 1 124 ? 11.922 -1.85 -20.484 1 96.44 124 LEU A CA 1
ATOM 946 C C . LEU A 1 124 ? 11.023 -0.653 -20.766 1 96.44 124 LEU A C 1
ATOM 948 O O . LEU A 1 124 ? 11.461 0.329 -21.375 1 96.44 124 LEU A O 1
ATOM 952 N N . SER A 1 125 ? 9.805 -0.732 -20.344 1 96 125 SER A N 1
ATOM 953 C CA . SER A 1 125 ? 8.828 0.32 -20.625 1 96 125 SER A CA 1
ATOM 954 C C . SER A 1 125 ? 8.859 1.396 -19.531 1 96 125 SER A C 1
ATOM 956 O O . SER A 1 125 ? 8.227 2.443 -19.672 1 96 125 SER A O 1
ATOM 958 N N . LEU A 1 126 ? 9.586 1.257 -18.484 1 95.62 126 LEU A N 1
ATOM 959 C CA . LEU A 1 126 ? 9.523 2.115 -17.312 1 95.62 126 LEU A CA 1
ATOM 960 C C . LEU A 1 126 ? 9.875 3.557 -17.672 1 95.62 126 LEU A C 1
ATOM 962 O O . LEU A 1 126 ? 9.25 4.492 -17.156 1 95.62 126 LEU A O 1
ATOM 966 N N . PRO A 1 127 ? 10.852 3.857 -18.609 1 92.06 127 PRO A N 1
ATOM 967 C CA . PRO A 1 127 ? 11.094 5.258 -18.953 1 92.06 127 PRO A CA 1
ATOM 968 C C . PRO A 1 127 ? 9.836 5.961 -19.469 1 92.06 127 PRO A C 1
ATOM 970 O O . PRO A 1 127 ? 9.68 7.172 -19.281 1 92.06 127 PRO A O 1
ATOM 973 N N . GLN A 1 128 ? 8.922 5.141 -20.031 1 90.25 128 GLN A N 1
ATOM 974 C CA . GLN A 1 128 ? 7.727 5.715 -20.625 1 90.25 128 GLN A CA 1
ATOM 975 C C . GLN A 1 128 ? 6.582 5.781 -19.609 1 90.25 128 GLN A C 1
ATOM 977 O O . GLN A 1 128 ? 5.703 6.637 -19.719 1 90.25 128 GLN A O 1
ATOM 982 N N . VAL A 1 129 ? 6.629 4.934 -18.625 1 91.19 129 VAL A N 1
ATOM 983 C CA . VAL A 1 129 ? 5.383 4.777 -17.875 1 91.19 129 VAL A CA 1
ATOM 984 C C . VAL A 1 129 ? 5.547 5.352 -16.469 1 91.19 129 VAL A C 1
ATOM 986 O O . VAL A 1 129 ? 4.562 5.523 -15.75 1 91.19 129 VAL A O 1
ATOM 989 N N . VAL A 1 130 ? 6.727 5.773 -16.062 1 93.38 130 VAL A N 1
ATOM 990 C CA . VAL A 1 130 ? 6.887 6.25 -14.703 1 93.38 130 VAL A CA 1
ATOM 991 C C . VAL A 1 130 ? 7.133 7.758 -14.703 1 93.38 130 VAL A C 1
ATOM 993 O O . VAL A 1 130 ? 7.578 8.32 -13.695 1 93.38 130 VAL A O 1
ATOM 996 N N . GLN A 1 131 ? 6.836 8.398 -15.805 1 88.62 131 GLN A N 1
ATOM 997 C CA . GLN A 1 131 ? 6.98 9.844 -15.875 1 88.62 131 GLN A CA 1
ATOM 998 C C . GLN A 1 131 ? 6.098 10.531 -14.836 1 88.62 131 GLN A C 1
ATOM 1000 O O . GLN A 1 131 ? 4.961 10.117 -14.609 1 88.62 131 GLN A O 1
ATOM 1005 N N . GLY A 1 132 ? 6.664 11.516 -14.203 1 90.12 132 GLY A N 1
ATOM 1006 C CA . GLY A 1 132 ? 5.879 12.32 -13.289 1 90.12 132 GLY A CA 1
ATOM 1007 C C . GLY A 1 132 ? 4.941 13.289 -14 1 90.12 132 GLY A C 1
ATOM 1008 O O . GLY A 1 132 ? 4.988 13.422 -15.219 1 90.12 132 GLY A O 1
ATOM 1009 N N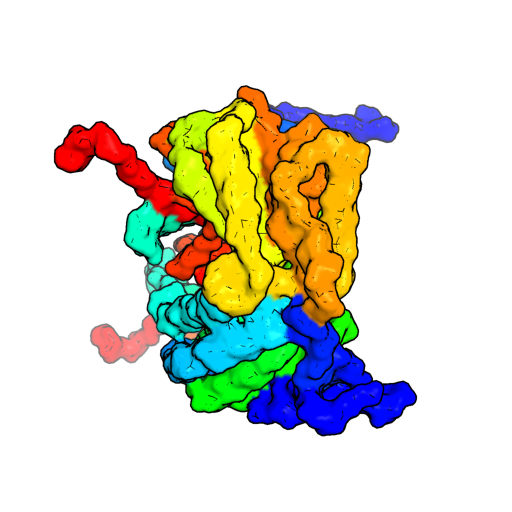 . LYS A 1 133 ? 4.016 13.82 -13.266 1 90.88 133 LYS A N 1
ATOM 1010 C CA . LYS A 1 133 ? 3.094 14.859 -13.727 1 90.88 133 LYS A CA 1
ATOM 1011 C C . LYS A 1 133 ? 3.545 16.234 -13.266 1 90.88 133 LYS A C 1
ATOM 1013 O O . LYS A 1 133 ? 4.293 16.359 -12.297 1 90.88 133 LYS A O 1
ATOM 1018 N N . MET A 1 134 ? 3.209 17.234 -14.031 1 92.75 134 MET A N 1
ATOM 1019 C CA . MET A 1 134 ? 3.475 18.625 -13.672 1 92.75 134 MET A CA 1
ATOM 1020 C C . MET A 1 134 ? 2.301 19.531 -14.055 1 92.75 134 MET A C 1
ATOM 1022 O O . MET A 1 134 ? 1.691 19.344 -15.109 1 92.75 134 MET A O 1
ATOM 1026 N N . LEU A 1 135 ? 1.926 20.484 -13.211 1 90.44 135 LEU A N 1
ATOM 1027 C CA . LEU A 1 135 ? 0.852 21.453 -13.461 1 90.44 135 LEU A CA 1
ATOM 1028 C C . LEU A 1 135 ? 1.138 22.781 -12.773 1 90.44 135 LEU A C 1
ATOM 1030 O O . LEU A 1 135 ? 1.66 22.812 -11.656 1 90.44 135 LEU A O 1
ATOM 1034 N N . GLU A 1 136 ? 0.866 23.828 -13.438 1 91.69 136 GLU A N 1
ATOM 1035 C CA . GLU A 1 136 ? 0.773 25.094 -12.734 1 91.69 136 GLU A CA 1
ATOM 1036 C C . GLU A 1 136 ? -0.481 25.156 -11.867 1 91.69 136 GLU A C 1
ATOM 1038 O O . GLU A 1 136 ? -1.592 25.297 -12.383 1 91.69 136 GLU A O 1
ATOM 1043 N N . VAL A 1 137 ? -0.329 25.094 -10.641 1 90.81 137 VAL A N 1
ATOM 1044 C CA . VAL A 1 137 ? -1.46 24.891 -9.742 1 90.81 137 VAL A CA 1
ATOM 1045 C C . VAL A 1 137 ? -1.965 26.25 -9.242 1 90.81 137 VAL A C 1
ATOM 1047 O O . VAL A 1 137 ? -3.076 26.344 -8.727 1 90.81 137 VAL A O 1
ATOM 1050 N N . SER A 1 138 ? -1.141 27.25 -9.258 1 89.5 138 SER A N 1
ATOM 1051 C CA . SER A 1 138 ? -1.439 28.656 -9.039 1 89.5 138 SER A CA 1
ATOM 1052 C C . SER A 1 138 ? -0.529 29.547 -9.875 1 89.5 138 SER A C 1
ATOM 1054 O O . SER A 1 138 ? 0.472 29.078 -10.43 1 89.5 138 SER A O 1
ATOM 1056 N N . ARG A 1 139 ? -0.937 30.75 -10.016 1 87.25 139 ARG A N 1
ATOM 1057 C CA . ARG A 1 139 ? -0.141 31.641 -10.852 1 87.25 139 ARG A CA 1
ATOM 1058 C C . ARG A 1 139 ? 1.312 31.672 -10.391 1 87.25 139 ARG A C 1
ATOM 1060 O O . ARG A 1 139 ? 1.603 32.062 -9.258 1 87.25 139 ARG A O 1
ATOM 1067 N N . GLY A 1 140 ? 2.17 31.172 -11.18 1 90.38 140 GLY A N 1
ATOM 1068 C CA . GLY A 1 140 ? 3.598 31.203 -10.914 1 90.38 140 GLY A CA 1
ATOM 1069 C C . GLY A 1 140 ? 4.059 30.078 -10.016 1 90.38 140 GLY A C 1
ATOM 1070 O O . GLY A 1 140 ? 5.23 30.016 -9.633 1 90.38 140 GLY A O 1
ATOM 1071 N N . ILE A 1 141 ? 3.158 29.203 -9.617 1 93.81 141 ILE A N 1
ATOM 1072 C CA . ILE A 1 141 ? 3.502 28.078 -8.75 1 93.81 141 ILE A CA 1
ATOM 1073 C C . ILE A 1 141 ? 3.254 26.766 -9.477 1 93.81 141 ILE A C 1
ATOM 1075 O O . ILE A 1 141 ? 2.137 26.5 -9.922 1 93.81 141 ILE A O 1
ATOM 1079 N N . THR A 1 142 ? 4.281 25.969 -9.617 1 94.75 142 THR A N 1
ATOM 1080 C CA . THR A 1 142 ? 4.172 24.672 -10.266 1 94.75 142 THR A CA 1
ATOM 1081 C C . THR A 1 142 ? 4.34 23.547 -9.25 1 94.75 142 THR A C 1
ATOM 1083 O O . THR A 1 142 ? 5.07 23.688 -8.266 1 94.75 142 THR A O 1
ATOM 1086 N N . CYS A 1 143 ? 3.629 22.484 -9.445 1 96.19 143 CYS A N 1
ATOM 1087 C CA . CYS A 1 143 ? 3.789 21.25 -8.664 1 96.19 143 CYS A CA 1
ATOM 1088 C C . CYS A 1 143 ? 4.082 20.062 -9.57 1 96.19 143 CYS A C 1
ATOM 1090 O O . CYS A 1 143 ? 3.484 19.938 -10.641 1 96.19 143 CYS A O 1
ATOM 1092 N N . CYS A 1 144 ? 5.031 19.297 -9.219 1 95.62 144 CYS A N 1
ATOM 1093 C CA . CYS A 1 144 ? 5.324 18.078 -9.938 1 95.62 144 CYS A CA 1
ATOM 1094 C C . CYS A 1 144 ? 5.527 16.906 -8.977 1 95.62 144 CYS A C 1
ATOM 1096 O O . CYS A 1 144 ? 5.734 17.109 -7.781 1 95.62 144 CYS A O 1
ATOM 1098 N N . ASP A 1 145 ? 5.336 15.719 -9.406 1 95 145 ASP A N 1
ATOM 1099 C CA . ASP A 1 145 ? 5.652 14.531 -8.617 1 95 145 ASP A CA 1
ATOM 1100 C C . ASP A 1 145 ? 6.691 13.664 -9.328 1 95 145 ASP A C 1
ATOM 1102 O O . ASP A 1 145 ? 6.797 13.688 -10.555 1 95 145 ASP A O 1
ATOM 1106 N N . THR A 1 146 ? 7.531 13.07 -8.562 1 93.88 146 THR A N 1
ATOM 1107 C CA . THR A 1 146 ? 8.547 12.148 -9.047 1 93.88 146 THR A CA 1
ATOM 1108 C C . THR A 1 146 ? 8.609 10.898 -8.164 1 93.88 146 THR A C 1
ATOM 1110 O O . THR A 1 146 ? 8.016 10.875 -7.086 1 93.88 146 THR A O 1
ATOM 1113 N N . ARG A 1 147 ? 9.266 9.867 -8.68 1 95.06 147 ARG A N 1
ATOM 1114 C CA . ARG A 1 147 ? 9.469 8.633 -7.922 1 95.06 147 ARG A CA 1
ATOM 1115 C C . ARG A 1 147 ? 10.922 8.484 -7.488 1 95.06 147 ARG A C 1
ATOM 1117 O O . ARG A 1 147 ? 11.836 8.805 -8.25 1 95.06 147 ARG A O 1
ATOM 1124 N N . VAL A 1 148 ? 11.078 8.086 -6.266 1 96.44 148 VAL A N 1
ATOM 1125 C CA . VAL A 1 148 ? 12.391 7.906 -5.648 1 96.44 148 VAL A CA 1
ATOM 1126 C C . VAL A 1 148 ? 12.547 6.461 -5.176 1 96.44 148 VAL A C 1
ATOM 1128 O O . VAL A 1 148 ? 11.648 5.906 -4.547 1 96.44 148 VAL A O 1
ATOM 1131 N N . PRO A 1 149 ? 13.711 5.781 -5.543 1 97.94 149 PRO A N 1
ATOM 1132 C CA . PRO A 1 149 ? 13.906 4.414 -5.055 1 97.94 149 PRO A CA 1
ATOM 1133 C C . PRO A 1 149 ? 13.984 4.336 -3.531 1 97.94 149 PRO A C 1
ATOM 1135 O O . PRO A 1 149 ? 14.32 5.328 -2.877 1 97.94 149 PRO A O 1
ATOM 1138 N N . LEU A 1 150 ? 13.781 3.191 -2.969 1 97.94 150 LEU A N 1
ATOM 1139 C CA . LEU A 1 150 ? 13.734 2.959 -1.529 1 97.94 150 LEU A CA 1
ATOM 1140 C C . LEU A 1 150 ? 15.141 2.752 -0.967 1 97.94 150 LEU A C 1
ATOM 1142 O O . LEU A 1 150 ? 15.438 3.199 0.141 1 97.94 150 LEU A O 1
ATOM 1146 N N . GLY A 1 151 ? 15.961 2.021 -1.613 1 98.56 151 GLY A N 1
ATOM 1147 C CA . GLY A 1 151 ? 17.234 1.523 -1.119 1 98.56 151 GLY A CA 1
ATOM 1148 C C . GLY A 1 151 ? 17.438 0.041 -1.367 1 98.56 151 GLY A C 1
ATOM 1149 O O . GLY A 1 151 ? 17.188 -0.446 -2.475 1 98.56 151 GLY A O 1
ATOM 1150 N N . VAL A 1 152 ? 17.891 -0.688 -0.277 1 98.88 152 VAL A N 1
ATOM 1151 C CA . VAL A 1 152 ? 18.047 -2.137 -0.349 1 98.88 152 VAL A CA 1
ATOM 1152 C C . VAL A 1 152 ? 16.703 -2.822 -0.102 1 98.88 152 VAL A C 1
ATOM 1154 O O . VAL A 1 152 ? 16.047 -2.559 0.903 1 98.88 152 VAL A O 1
ATOM 1157 N N . VAL A 1 153 ? 16.297 -3.67 -1.031 1 98.88 153 VAL A N 1
ATOM 1158 C CA . VAL A 1 153 ? 15.062 -4.438 -0.863 1 98.88 153 VAL A CA 1
ATOM 1159 C C . VAL A 1 153 ? 15.383 -5.93 -0.898 1 98.88 153 VAL A C 1
ATOM 1161 O O . VAL A 1 153 ? 16.422 -6.34 -1.411 1 98.88 153 VAL A O 1
ATOM 1164 N N . ALA A 1 154 ? 14.531 -6.715 -0.308 1 98.94 154 ALA A N 1
ATOM 1165 C CA . ALA A 1 154 ? 14.703 -8.164 -0.278 1 98.94 154 ALA A CA 1
ATOM 1166 C C . ALA A 1 154 ? 13.531 -8.875 -0.949 1 98.94 154 ALA A C 1
ATOM 1168 O O . ALA A 1 154 ? 12.391 -8.398 -0.881 1 98.94 154 ALA A O 1
ATOM 1169 N N . SER A 1 155 ? 13.805 -9.961 -1.599 1 98.88 155 SER A N 1
ATOM 1170 C CA . SER A 1 155 ? 12.789 -10.805 -2.223 1 98.88 155 SER A CA 1
ATOM 1171 C C . SER A 1 155 ? 13 -12.273 -1.87 1 98.88 155 SER A C 1
ATOM 1173 O O . SER A 1 155 ? 14.07 -12.828 -2.129 1 98.88 155 SER A O 1
ATOM 1175 N N . VAL A 1 156 ? 12.016 -12.852 -1.211 1 98.88 156 VAL A N 1
ATOM 1176 C CA . VAL A 1 156 ? 12 -14.273 -0.868 1 98.88 156 VAL A CA 1
ATOM 1177 C C . VAL A 1 156 ? 11 -15.008 -1.76 1 98.88 156 VAL A C 1
ATOM 1179 O O . VAL A 1 156 ? 9.805 -14.703 -1.751 1 98.88 156 VAL A O 1
ATOM 1182 N N . VAL A 1 157 ? 11.5 -16 -2.506 1 98.56 157 VAL A N 1
ATOM 1183 C CA . VAL A 1 157 ? 10.664 -16.516 -3.586 1 98.56 157 VAL A CA 1
ATOM 1184 C C . VAL A 1 157 ? 10.516 -18.016 -3.455 1 98.56 157 VAL A C 1
ATOM 1186 O O . VAL A 1 157 ? 11.398 -18.688 -2.908 1 98.56 157 VAL A O 1
ATOM 1189 N N . PRO A 1 158 ? 9.484 -18.625 -3.965 1 98.12 158 PRO A N 1
ATOM 1190 C CA . PRO A 1 158 ? 9.148 -20.047 -3.785 1 98.12 158 PRO A CA 1
ATOM 1191 C C . PRO A 1 158 ? 9.797 -20.938 -4.836 1 98.12 158 PRO A C 1
ATOM 1193 O O . PRO A 1 158 ? 10.539 -20.453 -5.695 1 98.12 158 PRO A O 1
ATOM 1196 N N . PHE A 1 159 ? 9.43 -22.203 -4.816 1 98.44 159 PHE A N 1
ATOM 1197 C CA . PHE A 1 159 ? 10.109 -23.188 -5.656 1 98.44 159 PHE A CA 1
ATOM 1198 C C . PHE A 1 159 ? 9.359 -23.375 -6.969 1 98.44 159 PHE A C 1
ATOM 1200 O O . PHE A 1 159 ? 9.93 -23.859 -7.949 1 98.44 159 PHE A O 1
ATOM 1207 N N . ASN A 1 160 ? 8.102 -23 -7.035 1 97.69 160 ASN A N 1
ATOM 1208 C CA . ASN A 1 160 ? 7.266 -23.594 -8.07 1 97.69 160 ASN A CA 1
ATOM 1209 C C . ASN A 1 160 ? 7.523 -22.953 -9.438 1 97.69 160 ASN A C 1
ATOM 1211 O O . ASN A 1 160 ? 7.25 -23.562 -10.469 1 97.69 160 ASN A O 1
ATOM 1215 N N . PHE A 1 161 ? 7.969 -21.734 -9.414 1 98.19 161 PHE A N 1
ATOM 1216 C CA . PHE A 1 161 ? 8.453 -21.094 -10.625 1 98.19 161 PHE A CA 1
ATOM 1217 C C . PHE A 1 161 ? 9.797 -20.406 -10.375 1 98.19 161 PHE A C 1
ATOM 1219 O O . PHE A 1 161 ? 9.859 -19.188 -10.18 1 98.19 161 PHE A O 1
ATOM 1226 N N . PRO A 1 162 ? 10.836 -21.141 -10.547 1 97.88 162 PRO A N 1
ATOM 1227 C CA . PRO A 1 162 ? 12.148 -20.703 -10.078 1 97.88 162 PRO A CA 1
ATOM 1228 C C . PRO A 1 162 ? 12.672 -19.484 -10.812 1 97.88 162 PRO A C 1
ATOM 1230 O O . PRO A 1 162 ? 13.531 -18.766 -10.297 1 97.88 162 PRO A O 1
ATOM 1233 N N . VAL A 1 163 ? 12.188 -19.25 -12.039 1 98 163 VAL A N 1
ATOM 1234 C CA . VAL A 1 163 ? 12.625 -18.094 -12.805 1 98 163 VAL A CA 1
ATOM 1235 C C . VAL A 1 163 ? 11.539 -17.016 -12.789 1 98 163 VAL A C 1
ATOM 1237 O O . VAL A 1 163 ? 11.805 -15.859 -12.445 1 98 163 VAL A O 1
ATOM 1240 N N . MET A 1 164 ? 10.328 -17.406 -13.016 1 97.94 164 MET A N 1
ATOM 1241 C CA . MET A 1 164 ? 9.211 -16.469 -13.227 1 97.94 164 MET A CA 1
ATOM 1242 C C . MET A 1 164 ? 8.961 -15.641 -11.969 1 97.94 164 MET A C 1
ATOM 1244 O O . MET A 1 164 ? 8.875 -14.414 -12.047 1 97.94 164 MET A O 1
ATOM 1248 N N . VAL A 1 165 ? 8.852 -16.25 -10.828 1 98.25 165 VAL A N 1
ATOM 1249 C CA . VAL A 1 165 ? 8.406 -15.547 -9.625 1 98.25 165 VAL A CA 1
ATOM 1250 C C . VAL A 1 165 ? 9.484 -14.555 -9.172 1 98.25 165 VAL A C 1
ATOM 1252 O O . VAL A 1 165 ? 9.188 -13.398 -8.867 1 98.25 165 VAL A O 1
ATOM 1255 N N . PRO A 1 166 ? 10.797 -14.922 -9.172 1 98.5 166 PRO A N 1
ATOM 1256 C CA . PRO A 1 166 ? 11.812 -13.906 -8.898 1 98.5 166 PRO A CA 1
ATOM 1257 C C . PRO A 1 166 ? 11.742 -12.719 -9.852 1 98.5 166 PRO A C 1
ATOM 1259 O O . PRO A 1 166 ? 11.984 -11.578 -9.453 1 98.5 166 PRO A O 1
ATOM 1262 N N . MET A 1 167 ? 11.336 -12.984 -11.078 1 98.44 167 MET A N 1
ATOM 1263 C CA . MET A 1 167 ? 11.273 -11.93 -12.086 1 98.44 167 MET A CA 1
ATOM 1264 C C . MET A 1 167 ? 10.094 -11 -11.836 1 98.44 167 MET A C 1
ATOM 1266 O O . MET A 1 167 ? 10.031 -9.906 -12.398 1 98.44 167 MET A O 1
ATOM 1270 N N . TRP A 1 168 ? 9.141 -11.438 -11 1 97.94 168 TRP A N 1
ATOM 1271 C CA . TRP A 1 168 ? 8.008 -10.57 -10.688 1 97.94 168 TRP A CA 1
ATOM 1272 C C . TRP A 1 168 ? 8.477 -9.281 -10.016 1 97.94 168 TRP A C 1
ATOM 1274 O O . TRP A 1 168 ? 7.824 -8.242 -10.125 1 97.94 168 TRP A O 1
ATOM 1284 N N . THR A 1 169 ? 9.656 -9.344 -9.336 1 98.19 169 THR A N 1
ATOM 1285 C CA . THR A 1 169 ? 10.078 -8.203 -8.531 1 98.19 169 THR A CA 1
ATOM 1286 C C . THR A 1 169 ? 11.422 -7.676 -9.016 1 98.19 169 THR A C 1
ATOM 1288 O O . THR A 1 169 ? 11.609 -6.465 -9.148 1 98.19 169 THR A O 1
ATOM 1291 N N . LEU A 1 170 ? 12.328 -8.547 -9.414 1 98.81 170 LEU A N 1
ATOM 1292 C CA . LEU A 1 170 ? 13.727 -8.203 -9.664 1 98.81 170 LEU A CA 1
ATOM 1293 C C . LEU A 1 170 ? 13.844 -7.137 -10.742 1 98.81 170 LEU A C 1
ATOM 1295 O O . LEU A 1 170 ? 14.406 -6.066 -10.508 1 98.81 170 LEU A O 1
ATOM 1299 N N . PRO A 1 171 ? 13.242 -7.277 -11.938 1 98.75 171 PRO A N 1
ATOM 1300 C CA . PRO A 1 171 ? 13.43 -6.293 -13 1 98.75 171 PRO A CA 1
ATOM 1301 C C . PRO A 1 171 ? 12.867 -4.918 -12.648 1 98.75 171 PRO A C 1
ATOM 1303 O O . PRO A 1 171 ? 13.516 -3.9 -12.898 1 98.75 171 PRO A O 1
ATOM 1306 N N . ILE A 1 172 ? 11.695 -4.906 -12.023 1 98.44 172 ILE A N 1
ATOM 1307 C CA . ILE A 1 172 ? 11.039 -3.646 -11.688 1 98.44 172 ILE A CA 1
ATOM 1308 C C . ILE A 1 172 ? 11.812 -2.943 -10.578 1 98.44 172 ILE A C 1
ATOM 1310 O O . ILE A 1 172 ? 12.102 -1.746 -10.672 1 98.44 172 ILE A O 1
ATOM 1314 N N . ALA A 1 173 ? 12.234 -3.697 -9.57 1 98.75 173 ALA A N 1
ATOM 1315 C CA . ALA A 1 173 ? 12.93 -3.139 -8.406 1 98.75 173 ALA A CA 1
ATOM 1316 C C . ALA A 1 173 ? 14.242 -2.48 -8.82 1 98.75 173 ALA A C 1
ATOM 1318 O O . ALA A 1 173 ? 14.508 -1.332 -8.461 1 98.75 173 ALA A O 1
ATOM 1319 N N . ILE A 1 174 ? 15.055 -3.145 -9.609 1 98.69 174 ILE A N 1
ATOM 1320 C CA . ILE A 1 174 ? 16.375 -2.615 -9.891 1 98.69 174 ILE A CA 1
ATOM 1321 C C . ILE A 1 174 ? 16.281 -1.514 -10.945 1 98.69 174 ILE A C 1
ATOM 1323 O O . ILE A 1 174 ? 17.047 -0.546 -10.914 1 98.69 174 ILE A O 1
ATOM 1327 N N . THR A 1 175 ? 15.312 -1.637 -11.898 1 98.75 175 THR A N 1
ATOM 1328 C CA . THR A 1 175 ? 15.148 -0.58 -12.891 1 98.75 175 THR A CA 1
ATOM 1329 C C . THR A 1 175 ? 14.641 0.702 -12.234 1 98.75 175 THR A C 1
ATOM 1331 O O . THR A 1 175 ? 14.961 1.804 -12.688 1 98.75 175 THR A O 1
ATOM 1334 N N . MET A 1 17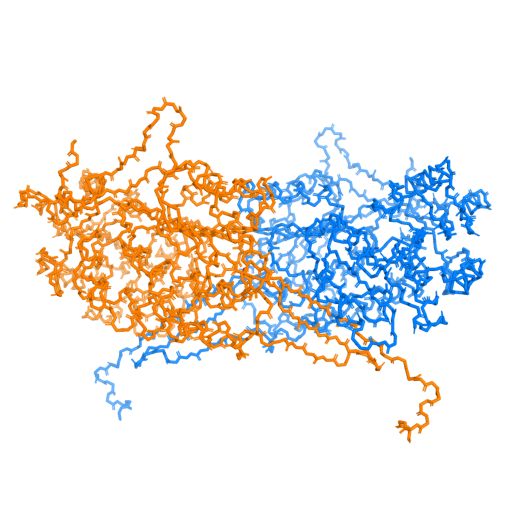6 ? 13.883 0.594 -11.156 1 98.44 176 MET A N 1
ATOM 1335 C CA . MET A 1 176 ? 13.422 1.761 -10.414 1 98.44 176 MET A CA 1
ATOM 1336 C C . MET A 1 176 ? 14.547 2.365 -9.586 1 98.44 176 MET A C 1
ATOM 1338 O O . MET A 1 176 ? 14.375 3.418 -8.969 1 98.44 176 MET A O 1
ATOM 1342 N N . GLY A 1 177 ? 15.695 1.65 -9.492 1 98.75 177 GLY A N 1
ATOM 1343 C CA . GLY A 1 177 ? 16.875 2.248 -8.898 1 98.75 177 GLY A CA 1
ATOM 1344 C C . GLY A 1 177 ? 17.281 1.612 -7.582 1 98.75 177 GLY A C 1
ATOM 1345 O O . GLY A 1 177 ? 18.25 2.039 -6.945 1 98.75 177 GLY A O 1
ATOM 1346 N N . ASN A 1 178 ? 16.547 0.59 -7.109 1 98.94 178 ASN A N 1
ATOM 1347 C CA . ASN A 1 178 ? 16.875 -0.119 -5.875 1 98.94 178 ASN A CA 1
ATOM 1348 C C . ASN A 1 178 ? 17.984 -1.148 -6.098 1 98.94 178 ASN A C 1
ATOM 1350 O O . ASN A 1 178 ? 18.297 -1.484 -7.238 1 98.94 178 ASN A O 1
ATOM 1354 N N . THR A 1 179 ? 18.562 -1.575 -5.02 1 98.94 179 THR A N 1
ATOM 1355 C CA . THR A 1 179 ? 19.344 -2.799 -5.004 1 98.94 179 THR A CA 1
ATOM 1356 C C . THR A 1 179 ? 18.609 -3.92 -4.289 1 98.94 179 THR A C 1
ATOM 1358 O O . THR A 1 179 ? 17.672 -3.662 -3.52 1 98.94 179 THR A O 1
ATOM 1361 N N . MET A 1 180 ? 19 -5.184 -4.605 1 98.94 180 MET A N 1
ATOM 1362 C CA . MET A 1 180 ? 18.172 -6.277 -4.121 1 98.94 180 MET A CA 1
ATOM 1363 C C . MET A 1 180 ? 19.031 -7.406 -3.557 1 98.94 180 MET A C 1
ATOM 1365 O O . MET A 1 180 ? 20.062 -7.75 -4.125 1 98.94 180 MET A O 1
ATOM 1369 N N . VAL A 1 181 ? 18.594 -7.965 -2.457 1 98.94 181 VAL A N 1
ATOM 1370 C CA . VAL A 1 181 ? 19.062 -9.266 -1.983 1 98.94 181 VAL A CA 1
ATOM 1371 C C . VAL A 1 181 ? 17.969 -10.312 -2.186 1 98.94 181 VAL A C 1
ATOM 1373 O O . VAL A 1 181 ? 16.891 -10.211 -1.606 1 98.94 181 VAL A O 1
ATOM 1376 N N . LEU A 1 182 ? 18.266 -11.289 -2.967 1 98.81 182 LEU A N 1
ATOM 1377 C CA . LEU A 1 182 ? 17.328 -12.344 -3.326 1 98.81 182 LEU A CA 1
ATOM 1378 C C . LEU A 1 182 ? 17.609 -13.617 -2.537 1 98.81 182 LEU A C 1
ATOM 1380 O O . LEU A 1 182 ? 18.766 -14.023 -2.393 1 98.81 182 LEU A O 1
ATOM 1384 N N . LYS A 1 183 ? 16.625 -14.18 -1.965 1 98.81 183 LYS A N 1
ATOM 1385 C CA . LYS A 1 183 ? 16.688 -15.5 -1.345 1 98.81 183 LYS A CA 1
ATOM 1386 C C . LYS A 1 183 ? 15.797 -16.5 -2.082 1 98.81 183 LYS A C 1
ATOM 1388 O O . LYS A 1 183 ? 14.586 -16.531 -1.861 1 98.81 183 LYS A O 1
ATOM 1393 N N . PRO A 1 184 ? 16.328 -17.375 -2.893 1 98.44 184 PRO A N 1
ATOM 1394 C CA . PRO A 1 184 ? 15.547 -18.391 -3.604 1 98.44 184 PRO A CA 1
ATOM 1395 C C . PRO A 1 184 ? 15.203 -19.594 -2.732 1 98.44 184 PRO A C 1
ATOM 1397 O O . PRO A 1 184 ? 15.734 -19.719 -1.626 1 98.44 184 PRO A O 1
ATOM 1400 N N . SER A 1 185 ? 14.312 -20.391 -3.207 1 98.44 185 SER A N 1
ATOM 1401 C CA . SER A 1 185 ? 14 -21.641 -2.51 1 98.44 185 SER A CA 1
ATOM 1402 C C . SER A 1 185 ? 15.188 -22.594 -2.527 1 98.44 185 SER A C 1
ATOM 1404 O O . SER A 1 185 ? 15.859 -22.75 -3.551 1 98.44 185 SER A O 1
ATOM 1406 N N . GLU A 1 186 ? 15.422 -23.219 -1.443 1 97.75 186 GLU A N 1
ATOM 1407 C CA . GLU A 1 186 ? 16.516 -24.172 -1.326 1 97.75 186 GLU A CA 1
ATOM 1408 C C . GLU A 1 186 ? 16.219 -25.453 -2.109 1 97.75 186 GLU A C 1
ATOM 1410 O O . GLU A 1 186 ? 17.109 -26.266 -2.334 1 97.75 186 GLU A O 1
ATOM 1415 N N . LYS A 1 187 ? 15 -25.578 -2.551 1 98 187 LYS A N 1
ATOM 1416 C CA . LYS A 1 187 ? 14.625 -26.781 -3.307 1 98 187 LYS A CA 1
ATOM 1417 C C . LYS A 1 187 ? 15.023 -26.641 -4.773 1 98 187 LYS A C 1
ATOM 1419 O O . LYS A 1 187 ? 15.211 -27.656 -5.465 1 98 187 LYS A O 1
ATOM 1424 N N . VAL A 1 188 ? 15.07 -25.344 -5.242 1 98.44 188 VAL A N 1
ATOM 1425 C CA . VAL A 1 188 ? 15.352 -25.125 -6.656 1 98.44 188 VAL A CA 1
ATOM 1426 C C . VAL A 1 188 ? 16.359 -23.984 -6.805 1 98.44 188 VAL A C 1
ATOM 1428 O O . VAL A 1 188 ? 16.109 -23.031 -7.555 1 98.44 188 VAL A O 1
ATOM 1431 N N . PRO A 1 189 ? 17.5 -24.047 -6.309 1 98.06 189 PRO A N 1
ATOM 1432 C CA . PRO A 1 189 ? 18.406 -22.906 -6.223 1 98.06 189 PRO A CA 1
ATOM 1433 C C . PRO A 1 189 ? 19.25 -22.734 -7.48 1 98.06 189 PRO A C 1
ATOM 1435 O O . PRO A 1 189 ? 19.891 -21.703 -7.664 1 98.06 189 PRO A O 1
ATOM 1438 N N . PHE A 1 190 ? 19.312 -23.703 -8.359 1 97.19 190 PHE A N 1
ATOM 1439 C CA . PHE A 1 190 ? 20.297 -23.719 -9.438 1 97.19 190 PHE A CA 1
ATOM 1440 C C . PHE A 1 190 ? 19.969 -22.656 -10.477 1 97.19 190 PHE A C 1
ATOM 1442 O O . PHE A 1 190 ? 20.875 -21.969 -10.977 1 97.19 190 PHE A O 1
ATOM 1449 N N . THR A 1 191 ? 18.75 -22.484 -10.812 1 97.56 191 THR A N 1
ATOM 1450 C CA . THR A 1 191 ? 18.344 -21.578 -11.883 1 97.56 191 THR A CA 1
ATOM 1451 C C . THR A 1 191 ? 18.719 -20.141 -11.555 1 97.56 191 THR A C 1
ATOM 1453 O O . THR A 1 191 ? 19.25 -19.422 -12.406 1 97.56 191 THR A O 1
ATOM 1456 N N . MET A 1 192 ? 18.453 -19.703 -10.32 1 97.81 192 MET A N 1
ATOM 1457 C CA . MET A 1 192 ? 18.75 -18.328 -9.953 1 97.81 192 MET A CA 1
ATOM 1458 C C . MET A 1 192 ? 20.266 -18.109 -9.875 1 97.81 192 MET A C 1
ATOM 1460 O O . MET A 1 192 ? 20.734 -16.984 -10.078 1 97.81 192 MET A O 1
ATOM 1464 N N . SER A 1 193 ? 21.031 -19.188 -9.594 1 97.75 193 SER A N 1
ATOM 1465 C CA . SER A 1 193 ? 22.484 -19.078 -9.656 1 97.75 193 SER A CA 1
ATOM 1466 C C . SER A 1 193 ? 22.953 -18.719 -11.07 1 97.75 193 SER A C 1
ATOM 1468 O O . SER A 1 193 ? 23.875 -17.938 -11.242 1 97.75 193 SER A O 1
ATOM 1470 N N . LYS A 1 194 ? 22.328 -19.312 -12.031 1 98.19 194 LYS A N 1
ATOM 1471 C CA . LYS A 1 194 ? 22.656 -19.016 -13.43 1 98.19 194 LYS A CA 1
ATOM 1472 C C . LYS A 1 194 ? 22.172 -17.609 -13.805 1 98.19 194 LYS A C 1
ATOM 1474 O O . LYS A 1 194 ? 22.875 -16.891 -14.523 1 98.19 194 LYS A O 1
ATOM 1479 N N . ILE A 1 195 ? 21.062 -17.172 -13.305 1 98.56 195 ILE A N 1
ATOM 1480 C CA . ILE A 1 195 ? 20.453 -15.891 -13.648 1 98.56 195 ILE A CA 1
ATOM 1481 C C . ILE A 1 195 ? 21.344 -14.742 -13.172 1 98.56 195 ILE A C 1
ATOM 1483 O O . ILE A 1 195 ? 21.516 -13.75 -13.875 1 98.56 195 ILE A O 1
ATOM 1487 N N . VAL A 1 196 ? 21.875 -14.812 -11.969 1 98.56 196 VAL A N 1
ATOM 1488 C CA . VAL A 1 196 ? 22.703 -13.719 -11.461 1 98.56 196 VAL A CA 1
ATOM 1489 C C . VAL A 1 196 ? 23.969 -13.594 -12.297 1 98.56 196 VAL A C 1
ATOM 1491 O O . VAL A 1 196 ? 24.484 -12.484 -12.484 1 98.56 196 VAL A O 1
ATOM 1494 N N . GLU A 1 197 ? 24.469 -14.727 -12.883 1 98.38 197 GLU A N 1
ATOM 1495 C CA . GLU A 1 197 ? 25.578 -14.664 -13.828 1 98.38 197 GLU A CA 1
ATOM 1496 C C . GLU A 1 197 ? 25.188 -13.906 -15.094 1 98.38 197 GLU A C 1
ATOM 1498 O O . GLU A 1 197 ? 25.984 -13.117 -15.617 1 98.38 197 GLU A O 1
ATOM 1503 N N . LEU A 1 198 ? 24.016 -14.203 -15.547 1 98.75 198 LEU A N 1
ATOM 1504 C CA . LEU A 1 198 ? 23.531 -13.539 -16.75 1 98.75 198 LEU A CA 1
ATOM 1505 C C . LEU A 1 198 ? 23.328 -12.047 -16.516 1 98.75 198 LEU A C 1
ATOM 1507 O O . LEU A 1 198 ? 23.547 -11.234 -17.422 1 98.75 198 LEU A O 1
ATOM 1511 N N . LEU A 1 199 ? 22.906 -11.664 -15.297 1 98.81 199 LEU A N 1
ATOM 1512 C CA . LEU A 1 199 ? 22.797 -10.25 -14.945 1 98.81 199 LEU A CA 1
ATOM 1513 C C . LEU A 1 199 ? 24.156 -9.562 -15 1 98.81 199 LEU A C 1
ATOM 1515 O O . LEU A 1 199 ? 24.266 -8.445 -15.508 1 98.81 199 LEU A O 1
ATOM 1519 N N . LYS A 1 200 ? 25.125 -10.234 -14.516 1 98.69 200 LYS A N 1
ATOM 1520 C CA . LYS A 1 200 ? 26.484 -9.695 -14.586 1 98.69 200 LYS A CA 1
ATOM 1521 C C . LYS A 1 200 ? 26.922 -9.531 -16.047 1 98.69 200 LYS A C 1
ATOM 1523 O O . LYS A 1 200 ? 27.484 -8.492 -16.406 1 98.69 200 LYS A O 1
ATOM 1528 N N . GLU A 1 201 ? 26.719 -10.547 -16.812 1 98.62 201 GLU A N 1
ATOM 1529 C CA . GLU A 1 201 ? 27.062 -10.5 -18.219 1 98.62 201 GLU A CA 1
ATOM 1530 C C . GLU A 1 201 ? 26.328 -9.359 -18.938 1 98.62 201 GLU A C 1
ATOM 1532 O O . GLU A 1 201 ? 26.875 -8.742 -19.844 1 98.62 201 GLU A O 1
ATOM 1537 N N . ALA A 1 202 ? 25.141 -9.062 -18.5 1 98.75 202 ALA A N 1
ATOM 1538 C CA . ALA A 1 202 ? 24.328 -7.988 -19.062 1 98.75 202 ALA A CA 1
ATOM 1539 C C . ALA A 1 202 ? 24.891 -6.617 -18.703 1 98.75 202 ALA A C 1
ATOM 1541 O O . ALA A 1 202 ? 24.438 -5.594 -19.219 1 98.75 202 ALA A O 1
ATOM 1542 N N . GLY A 1 203 ? 25.797 -6.59 -17.734 1 98.69 203 GLY A N 1
ATOM 1543 C CA . GLY A 1 203 ? 26.438 -5.34 -17.344 1 98.69 203 GLY A CA 1
ATOM 1544 C C . GLY A 1 203 ? 25.906 -4.77 -16.047 1 98.69 203 GLY A C 1
ATOM 1545 O O . GLY A 1 203 ? 26.109 -3.592 -15.75 1 98.69 203 GLY A O 1
ATOM 1546 N N . LEU A 1 204 ? 25.156 -5.555 -15.297 1 98.81 204 LEU A N 1
ATOM 1547 C CA . LEU A 1 204 ? 24.703 -5.078 -14 1 98.81 204 LEU A CA 1
ATOM 1548 C C . LEU A 1 204 ? 25.875 -4.844 -13.055 1 98.81 204 LEU A C 1
ATOM 1550 O O . LEU A 1 204 ? 26.719 -5.734 -12.867 1 98.81 204 LEU A O 1
ATOM 1554 N N . PRO A 1 205 ? 25.953 -3.66 -12.469 1 98.88 205 PRO A N 1
ATOM 1555 C CA . PRO A 1 205 ? 27.078 -3.391 -11.562 1 98.88 205 PRO A CA 1
ATOM 1556 C C . PRO A 1 205 ? 27.094 -4.336 -10.359 1 98.88 205 PRO A C 1
ATOM 1558 O O . PRO A 1 205 ? 26.047 -4.816 -9.93 1 98.88 205 PRO A O 1
ATOM 1561 N N . ASP A 1 206 ? 28.297 -4.582 -9.844 1 98.88 206 ASP A N 1
ATOM 1562 C CA . ASP A 1 206 ? 28.484 -5.434 -8.672 1 98.88 206 ASP A CA 1
ATOM 1563 C C . ASP A 1 206 ? 27.672 -4.914 -7.484 1 98.88 206 ASP A C 1
ATOM 1565 O O . ASP A 1 206 ? 27.625 -3.707 -7.246 1 98.88 206 ASP A O 1
ATOM 1569 N N . GLY A 1 207 ? 27.031 -5.789 -6.828 1 98.88 207 GLY A N 1
ATOM 1570 C CA . GLY A 1 207 ? 26.344 -5.457 -5.582 1 98.88 207 GLY A CA 1
ATOM 1571 C C . GLY A 1 207 ? 24.891 -5.062 -5.785 1 98.88 207 GLY A C 1
ATOM 1572 O O . GLY A 1 207 ? 24.109 -5.043 -4.828 1 98.88 207 GLY A O 1
ATOM 1573 N N . VAL A 1 208 ? 24.422 -4.672 -6.988 1 98.94 208 VAL A N 1
ATOM 1574 C CA . VAL A 1 208 ? 23.062 -4.238 -7.234 1 98.94 208 VAL A CA 1
ATOM 1575 C C . VAL A 1 208 ? 22.094 -5.391 -6.961 1 98.94 208 VAL A C 1
ATOM 1577 O O . VAL A 1 208 ? 21.016 -5.188 -6.383 1 98.94 208 VAL A O 1
ATOM 1580 N N . VAL A 1 209 ? 22.484 -6.586 -7.375 1 98.94 209 VAL A N 1
ATOM 1581 C CA . VAL A 1 209 ? 21.734 -7.789 -7.023 1 98.94 209 VAL A CA 1
ATOM 1582 C C . VAL A 1 209 ? 22.656 -8.773 -6.309 1 98.94 209 VAL A C 1
ATOM 1584 O O . VAL A 1 209 ? 23.766 -9.047 -6.777 1 98.94 209 VAL A O 1
ATOM 1587 N N . ASN A 1 210 ? 22.266 -9.172 -5.18 1 98.94 210 ASN A N 1
ATOM 1588 C CA . ASN A 1 210 ? 22.922 -10.227 -4.402 1 98.94 210 ASN A CA 1
ATOM 1589 C C . ASN A 1 210 ? 21.953 -11.383 -4.121 1 98.94 210 ASN A C 1
ATOM 1591 O O . ASN A 1 210 ? 20.734 -11.203 -4.117 1 98.94 210 ASN A O 1
ATOM 1595 N N . LEU A 1 211 ? 22.516 -12.562 -3.93 1 98.88 211 LEU A N 1
ATOM 1596 C CA . LEU A 1 211 ? 21.75 -13.773 -3.672 1 98.88 211 LEU A CA 1
ATOM 1597 C C . LEU A 1 211 ? 22.312 -14.539 -2.482 1 98.88 211 LEU A C 1
ATOM 1599 O O . LEU A 1 211 ? 23.516 -14.812 -2.434 1 98.88 211 LEU A O 1
ATOM 1603 N N . VAL A 1 212 ? 21.484 -14.781 -1.525 1 98.75 212 VAL A N 1
ATOM 1604 C CA . VAL A 1 212 ? 21.875 -15.57 -0.363 1 98.75 212 VAL A CA 1
ATOM 1605 C C . VAL A 1 212 ? 20.984 -16.812 -0.252 1 98.75 212 VAL A C 1
ATOM 1607 O O . VAL A 1 212 ? 19.766 -16.688 -0.188 1 98.75 212 VAL A O 1
ATOM 1610 N N . ASN A 1 213 ? 21.609 -17.953 -0.25 1 98.31 213 ASN A N 1
ATOM 1611 C CA . ASN A 1 213 ? 20.906 -19.219 -0.025 1 98.31 213 ASN A CA 1
ATOM 1612 C C . ASN A 1 213 ? 20.703 -19.484 1.463 1 98.31 213 ASN A C 1
ATOM 1614 O O . ASN A 1 213 ? 21.406 -18.938 2.303 1 98.31 213 ASN A O 1
ATOM 1618 N N . GLY A 1 214 ? 19.734 -20.281 1.732 1 96.62 214 GLY A N 1
ATOM 1619 C CA . GLY A 1 214 ? 19.484 -20.625 3.123 1 96.62 214 GLY A CA 1
ATOM 1620 C C . GLY A 1 214 ? 18.016 -20.844 3.439 1 96.62 214 GLY A C 1
ATOM 1621 O O . GLY A 1 214 ? 17.203 -21.047 2.533 1 96.62 214 GLY A O 1
ATOM 1622 N N . THR A 1 215 ? 17.734 -20.922 4.73 1 96.06 215 THR A N 1
ATOM 1623 C CA . THR A 1 215 ? 16.391 -21.219 5.199 1 96.06 215 THR A CA 1
ATOM 1624 C C . THR A 1 215 ? 15.836 -20.078 6.043 1 96.06 215 THR A C 1
ATOM 1626 O O . THR A 1 215 ? 16.047 -18.906 5.723 1 96.06 215 THR A O 1
ATOM 1629 N N . ALA A 1 216 ? 15.023 -20.391 7.031 1 96 216 ALA A N 1
ATOM 1630 C CA . ALA A 1 216 ? 14.266 -19.406 7.809 1 96 216 ALA A CA 1
ATOM 1631 C C . ALA A 1 216 ? 15.195 -18.406 8.492 1 96 216 ALA A C 1
ATOM 1633 O O . ALA A 1 216 ? 14.867 -17.234 8.609 1 96 216 ALA A O 1
ATOM 1634 N N . SER A 1 217 ? 16.328 -18.844 8.914 1 95.69 217 SER A N 1
ATOM 1635 C CA . SER A 1 217 ? 17.25 -17.953 9.617 1 95.69 217 SER A CA 1
ATOM 1636 C C . SER A 1 217 ? 17.703 -16.812 8.719 1 95.69 217 SER A C 1
ATOM 1638 O O . SER A 1 217 ? 17.812 -15.672 9.172 1 95.69 217 SER A O 1
ATOM 1640 N N . VAL A 1 218 ? 18.016 -17.125 7.492 1 97.12 218 VAL A N 1
ATOM 1641 C CA . VAL A 1 218 ? 18.422 -16.125 6.508 1 97.12 218 VAL A CA 1
ATOM 1642 C C . VAL A 1 218 ? 17.266 -15.148 6.258 1 97.12 218 VAL A C 1
ATOM 1644 O O . VAL A 1 218 ? 17.469 -13.93 6.246 1 97.12 218 VAL A O 1
ATOM 1647 N N . VAL A 1 219 ? 16.062 -15.672 6.117 1 98.19 219 VAL A N 1
ATOM 1648 C CA . VAL A 1 219 ? 14.883 -14.844 5.844 1 98.19 219 VAL A CA 1
ATOM 1649 C C . VAL A 1 219 ? 14.633 -13.906 7.02 1 98.19 219 VAL A C 1
ATOM 1651 O O . VAL A 1 219 ? 14.43 -12.703 6.828 1 98.19 219 VAL A O 1
ATOM 1654 N N . HIS A 1 220 ? 14.695 -14.406 8.234 1 98.19 220 HIS A N 1
ATOM 1655 C CA . HIS A 1 220 ? 14.461 -13.602 9.43 1 98.19 220 HIS A CA 1
ATOM 1656 C C . HIS A 1 220 ? 15.477 -12.469 9.539 1 98.19 220 HIS A C 1
ATOM 1658 O O . HIS A 1 220 ? 15.109 -11.328 9.828 1 98.19 220 HIS A O 1
ATOM 1664 N N . HIS A 1 221 ? 16.719 -12.836 9.258 1 98.19 221 HIS A N 1
ATOM 1665 C CA . HIS A 1 221 ? 17.75 -11.828 9.391 1 98.19 221 HIS A CA 1
ATOM 1666 C C . HIS A 1 221 ? 17.641 -10.773 8.297 1 98.19 221 HIS A C 1
ATOM 1668 O O . HIS A 1 221 ? 17.938 -9.602 8.523 1 98.19 221 HIS A O 1
ATOM 1674 N N . LEU A 1 222 ? 17.25 -11.203 7.098 1 98.38 222 LEU A N 1
ATOM 1675 C CA . LEU A 1 222 ? 16.984 -10.242 6.031 1 98.38 222 LEU A CA 1
ATOM 1676 C C . LEU A 1 222 ? 15.914 -9.25 6.445 1 98.38 222 LEU A C 1
ATOM 1678 O O . LEU A 1 222 ? 16.062 -8.039 6.254 1 98.38 222 LEU A O 1
ATOM 1682 N N . ILE A 1 223 ? 14.812 -9.727 7.039 1 98.44 223 ILE A N 1
ATOM 1683 C CA . ILE A 1 223 ? 13.703 -8.891 7.473 1 98.44 223 ILE A CA 1
ATOM 1684 C C . ILE A 1 223 ? 14.164 -7.957 8.594 1 98.44 223 ILE A C 1
ATOM 1686 O O . ILE A 1 223 ? 13.883 -6.758 8.562 1 98.44 223 ILE A O 1
ATOM 1690 N N . ASP A 1 224 ? 14.922 -8.484 9.492 1 98.38 224 ASP A N 1
ATOM 1691 C CA . ASP A 1 224 ? 15.297 -7.75 10.695 1 98.38 224 ASP A CA 1
ATOM 1692 C C . ASP A 1 224 ? 16.375 -6.711 10.398 1 98.38 224 ASP A C 1
ATOM 1694 O O . ASP A 1 224 ? 16.594 -5.797 11.195 1 98.38 224 ASP A O 1
ATOM 1698 N N . HIS A 1 225 ? 17.125 -6.891 9.32 1 98.69 225 HIS A N 1
ATOM 1699 C CA . HIS A 1 225 ? 18.25 -6.027 9.023 1 98.69 225 HIS A CA 1
ATOM 1700 C C . HIS A 1 225 ? 17.812 -4.578 8.828 1 98.69 225 HIS A C 1
ATOM 1702 O O . HIS A 1 225 ? 16.938 -4.297 8 1 98.69 225 HIS A O 1
ATOM 1708 N N . PRO A 1 226 ? 18.406 -3.635 9.461 1 97.5 226 PRO A N 1
ATOM 1709 C CA . PRO A 1 226 ? 17.922 -2.252 9.438 1 97.5 226 PRO A CA 1
ATOM 1710 C C . PRO A 1 226 ? 18.109 -1.585 8.078 1 97.5 226 PRO A C 1
ATOM 1712 O O . PRO A 1 226 ? 17.375 -0.645 7.742 1 97.5 226 PRO A O 1
ATOM 1715 N N . GLU A 1 227 ? 19.047 -2.08 7.277 1 98.12 227 GLU A N 1
ATOM 1716 C CA . GLU A 1 227 ? 19.328 -1.438 5.996 1 98.12 227 GLU A CA 1
ATOM 1717 C C . GLU A 1 227 ? 18.375 -1.936 4.914 1 98.12 227 GLU A C 1
ATOM 1719 O O . GLU A 1 227 ? 18.297 -1.359 3.828 1 98.12 227 GLU A O 1
ATOM 1724 N N . VAL A 1 228 ? 17.656 -3.023 5.172 1 98.81 228 VAL A N 1
ATOM 1725 C CA . VAL A 1 228 ? 16.641 -3.492 4.227 1 98.81 228 VAL A CA 1
ATOM 1726 C C . VAL A 1 228 ? 15.359 -2.682 4.398 1 98.81 228 VAL A C 1
ATOM 1728 O O . VAL A 1 228 ? 14.766 -2.672 5.477 1 98.81 228 VAL A O 1
ATOM 1731 N N . LYS A 1 229 ? 14.922 -2.107 3.307 1 98 229 LYS A N 1
ATOM 1732 C CA . LYS A 1 229 ? 13.852 -1.121 3.406 1 98 229 LYS A CA 1
ATOM 1733 C C . LYS A 1 229 ? 12.5 -1.744 3.072 1 98 229 LYS A C 1
ATOM 1735 O O . LYS A 1 229 ? 11.453 -1.215 3.457 1 98 229 LYS A O 1
ATOM 1740 N N . ALA A 1 230 ? 12.469 -2.812 2.357 1 98.56 230 ALA A N 1
ATOM 1741 C CA . ALA A 1 230 ? 11.234 -3.471 1.932 1 98.56 230 ALA A CA 1
ATOM 1742 C C . ALA A 1 230 ? 11.469 -4.957 1.677 1 98.56 230 ALA A C 1
ATOM 1744 O O . ALA A 1 230 ? 12.578 -5.367 1.327 1 98.56 230 ALA A O 1
ATOM 1745 N N . VAL A 1 231 ? 10.406 -5.734 1.858 1 98.75 231 VAL A N 1
ATOM 1746 C CA . VAL A 1 231 ? 10.484 -7.184 1.685 1 98.75 231 VAL A CA 1
ATOM 1747 C C . VAL A 1 231 ? 9.297 -7.672 0.863 1 98.75 231 VAL A C 1
ATOM 1749 O O . VAL A 1 231 ? 8.156 -7.289 1.123 1 98.75 231 VAL A O 1
ATOM 1752 N N . THR A 1 232 ? 9.562 -8.438 -0.153 1 98.75 232 THR A N 1
ATOM 1753 C CA . THR A 1 232 ? 8.516 -9.219 -0.809 1 98.75 232 THR A CA 1
ATOM 1754 C C . THR A 1 232 ? 8.68 -10.703 -0.503 1 98.75 232 THR A C 1
ATOM 1756 O O . THR A 1 232 ? 9.805 -11.188 -0.316 1 98.75 232 THR A O 1
ATOM 1759 N N . PHE A 1 233 ? 7.578 -11.359 -0.43 1 98.62 233 PHE A N 1
ATOM 1760 C CA . PHE A 1 233 ? 7.531 -12.789 -0.152 1 98.62 233 PHE A CA 1
ATOM 1761 C C . PHE A 1 233 ? 6.441 -13.469 -0.973 1 98.62 233 PHE A C 1
ATOM 1763 O O . PHE A 1 233 ? 5.352 -12.914 -1.137 1 98.62 233 PHE A O 1
ATOM 1770 N N . VAL A 1 234 ? 6.746 -14.594 -1.54 1 98.31 234 VAL A N 1
ATOM 1771 C CA . VAL A 1 234 ? 5.746 -15.453 -2.164 1 98.31 234 VAL A CA 1
ATOM 1772 C C . VAL A 1 234 ? 5.867 -16.875 -1.615 1 98.31 234 VAL A C 1
ATOM 1774 O O . VAL A 1 234 ? 6.945 -17.469 -1.665 1 98.31 234 VAL A O 1
ATOM 1777 N N . GLY A 1 235 ? 4.801 -17.422 -1.054 1 97.31 235 GLY A N 1
ATOM 1778 C CA . GLY A 1 235 ? 4.766 -18.766 -0.481 1 97.31 235 GLY A CA 1
ATOM 1779 C C . GLY A 1 235 ? 3.408 -19.141 0.079 1 97.31 235 GLY A C 1
ATOM 1780 O O . GLY A 1 235 ? 2.379 -18.875 -0.545 1 97.31 235 GLY A O 1
ATOM 1781 N N . THR A 1 236 ? 3.412 -19.828 1.227 1 95.81 236 THR A N 1
ATOM 1782 C CA . THR A 1 236 ? 2.154 -20.219 1.854 1 95.81 236 THR A CA 1
ATOM 1783 C C . THR A 1 236 ? 1.579 -19.062 2.668 1 95.81 236 THR A C 1
ATOM 1785 O O . THR A 1 236 ? 2.32 -18.188 3.123 1 95.81 236 THR A O 1
ATOM 1788 N N . SER A 1 237 ? 0.283 -19.094 2.877 1 95.69 237 SER A N 1
ATOM 1789 C CA . SER A 1 237 ? -0.364 -18.031 3.639 1 95.69 237 SER A CA 1
ATOM 1790 C C . SER A 1 237 ? 0.183 -17.953 5.059 1 95.69 237 SER A C 1
ATOM 1792 O O . SER A 1 237 ? 0.371 -16.859 5.602 1 95.69 237 SER A O 1
ATOM 1794 N N . HIS A 1 238 ? 0.422 -19.109 5.574 1 96.12 238 HIS A N 1
ATOM 1795 C CA . HIS A 1 238 ? 0.937 -19.141 6.941 1 96.12 238 HIS A CA 1
ATOM 1796 C C . HIS A 1 238 ? 2.256 -18.375 7.047 1 96.12 238 HIS A C 1
ATOM 1798 O O . HIS A 1 238 ? 2.41 -17.516 7.91 1 96.12 238 HIS A O 1
ATOM 1804 N N . VAL A 1 239 ? 3.188 -18.656 6.16 1 97.19 239 VAL A N 1
ATOM 1805 C CA . VAL A 1 239 ? 4.496 -18.016 6.207 1 97.19 239 VAL A CA 1
ATOM 1806 C C . VAL A 1 239 ? 4.375 -16.562 5.762 1 97.19 239 VAL A C 1
ATOM 1808 O O . VAL A 1 239 ? 5.043 -15.68 6.312 1 97.19 239 VAL A O 1
ATOM 1811 N N . ALA A 1 240 ? 3.549 -16.312 4.75 1 97.75 240 ALA A N 1
ATOM 1812 C CA . ALA A 1 240 ? 3.32 -14.945 4.285 1 97.75 240 ALA A CA 1
ATOM 1813 C C . ALA A 1 240 ? 2.838 -14.055 5.426 1 97.75 240 ALA A C 1
ATOM 1815 O O . ALA A 1 240 ? 3.283 -12.914 5.562 1 97.75 240 ALA A O 1
ATOM 1816 N N . GLU A 1 241 ? 1.919 -14.547 6.184 1 97.19 241 GLU A N 1
ATOM 1817 C CA . GLU A 1 241 ? 1.385 -13.797 7.32 1 97.19 241 GLU A CA 1
ATOM 1818 C C . GLU A 1 241 ? 2.463 -13.547 8.367 1 97.19 241 GLU A C 1
ATOM 1820 O O . GLU A 1 241 ? 2.553 -12.453 8.93 1 97.19 241 GLU A O 1
ATOM 1825 N N . LEU A 1 242 ? 3.301 -14.531 8.664 1 97.25 242 LEU A N 1
ATOM 1826 C CA . LEU A 1 242 ? 4.391 -14.391 9.617 1 97.25 242 LEU A CA 1
ATOM 1827 C C . LEU A 1 242 ? 5.391 -13.336 9.148 1 97.25 242 LEU A C 1
ATOM 1829 O O . LEU A 1 242 ? 5.848 -12.508 9.945 1 97.25 242 LEU A O 1
ATOM 1833 N N . VAL A 1 243 ? 5.746 -13.43 7.875 1 98 243 VAL A N 1
ATOM 1834 C CA . VAL A 1 243 ? 6.664 -12.461 7.281 1 98 243 VAL A CA 1
ATOM 1835 C C . VAL A 1 243 ? 6.09 -11.055 7.41 1 98 243 VAL A C 1
ATOM 1837 O O . VAL A 1 243 ? 6.789 -10.125 7.812 1 98 243 VAL A O 1
ATOM 1840 N N . SER A 1 244 ? 4.816 -10.906 7.074 1 97.44 244 SER A N 1
ATOM 1841 C CA . SER A 1 244 ? 4.145 -9.617 7.164 1 97.44 244 SER A CA 1
ATOM 1842 C C . SER A 1 244 ? 4.145 -9.086 8.594 1 97.44 244 SER A C 1
ATOM 1844 O O . SER A 1 244 ? 4.453 -7.918 8.828 1 97.44 244 SER A O 1
ATOM 1846 N N . GLN A 1 245 ? 3.807 -9.922 9.516 1 96.56 245 GLN A N 1
ATOM 1847 C CA . GLN A 1 245 ? 3.762 -9.531 10.922 1 96.56 245 GLN A CA 1
ATOM 1848 C C . GLN A 1 245 ? 5.137 -9.086 11.414 1 96.56 245 GLN A C 1
ATOM 1850 O O . GLN A 1 245 ? 5.254 -8.086 12.125 1 96.56 245 GLN A O 1
ATOM 1855 N N . ARG A 1 246 ? 6.125 -9.844 11.055 1 97.06 246 ARG A N 1
ATOM 1856 C CA . ARG A 1 246 ? 7.48 -9.5 11.461 1 97.06 246 ARG A CA 1
ATOM 1857 C C . ARG A 1 246 ? 7.898 -8.148 10.891 1 97.06 246 ARG A C 1
ATOM 1859 O O . ARG A 1 246 ? 8.477 -7.32 11.594 1 97.06 246 ARG A O 1
ATOM 1866 N N . CYS A 1 247 ? 7.637 -7.922 9.648 1 97.62 247 CYS A N 1
ATOM 1867 C CA . CYS A 1 247 ? 7.941 -6.645 9.008 1 97.62 247 CYS A CA 1
ATOM 1868 C C . CYS A 1 247 ? 7.191 -5.508 9.688 1 97.62 247 CYS A C 1
ATOM 1870 O O . CYS A 1 247 ? 7.766 -4.445 9.945 1 97.62 247 CYS A O 1
ATOM 1872 N N . HIS A 1 248 ? 5.93 -5.734 9.984 1 95.62 248 HIS A N 1
ATOM 1873 C CA . HIS A 1 248 ? 5.09 -4.699 10.57 1 95.62 248 HIS A CA 1
ATOM 1874 C C . HIS A 1 248 ? 5.59 -4.305 11.953 1 95.62 248 HIS A C 1
ATOM 1876 O O . HIS A 1 248 ? 5.48 -3.141 12.352 1 95.62 248 HIS A O 1
ATOM 1882 N N . GLN A 1 249 ? 6.113 -5.23 12.648 1 94.38 249 GLN A N 1
ATOM 1883 C CA . GLN A 1 249 ? 6.68 -4.934 13.961 1 94.38 249 GLN A CA 1
ATOM 1884 C C . GLN A 1 249 ? 7.844 -3.955 13.844 1 94.38 249 GLN A C 1
ATOM 1886 O O . GLN A 1 249 ? 8.141 -3.221 14.789 1 94.38 249 GLN A O 1
ATOM 1891 N N . LEU A 1 250 ? 8.469 -3.941 12.719 1 95.19 250 LEU A N 1
ATOM 1892 C CA . LEU A 1 250 ? 9.617 -3.08 12.469 1 95.19 250 LEU A CA 1
ATOM 1893 C C . LEU A 1 250 ? 9.219 -1.864 11.641 1 95.19 250 LEU A C 1
ATOM 1895 O O . LEU A 1 250 ? 10.078 -1.097 11.195 1 95.19 250 LEU A O 1
ATOM 1899 N N . ASN A 1 251 ? 7.906 -1.716 11.336 1 93.5 251 ASN A N 1
ATOM 1900 C CA . ASN A 1 251 ? 7.391 -0.683 10.445 1 93.5 251 ASN A CA 1
ATOM 1901 C C . ASN A 1 251 ? 8.047 -0.756 9.062 1 93.5 251 ASN A C 1
ATOM 1903 O O . ASN A 1 251 ? 8.344 0.275 8.461 1 93.5 251 ASN A O 1
ATOM 1907 N N . LYS A 1 252 ? 8.383 -1.971 8.648 1 95.75 252 LYS A N 1
ATOM 1908 C CA . LYS A 1 252 ? 9.031 -2.203 7.363 1 95.75 252 LYS A CA 1
ATOM 1909 C C . LYS A 1 252 ? 8.008 -2.506 6.273 1 95.75 252 LYS A C 1
ATOM 1911 O O . LYS A 1 252 ? 7.051 -3.248 6.504 1 95.75 252 LYS A O 1
ATOM 1916 N N . ARG A 1 253 ? 8.188 -1.937 5.102 1 96.56 253 ARG A N 1
ATOM 1917 C CA . ARG A 1 253 ? 7.359 -2.178 3.928 1 96.56 253 ARG A CA 1
ATOM 1918 C C . ARG A 1 253 ? 7.402 -3.646 3.52 1 96.56 253 ARG A C 1
ATOM 1920 O O . ARG A 1 253 ? 8.477 -4.238 3.422 1 96.56 253 ARG A O 1
ATOM 1927 N N . VAL A 1 254 ? 6.176 -4.285 3.281 1 98.19 254 VAL A N 1
ATOM 1928 C CA . VAL A 1 254 ? 6.145 -5.707 2.961 1 98.19 254 VAL A CA 1
ATOM 1929 C C . VAL A 1 254 ? 4.969 -6.004 2.035 1 98.19 254 VAL A C 1
ATOM 1931 O O . VAL A 1 254 ? 3.896 -5.41 2.176 1 98.19 254 VAL A O 1
ATOM 1934 N N . LEU A 1 255 ? 5.168 -6.785 1.077 1 98.12 255 LEU A N 1
ATOM 1935 C CA . LEU A 1 255 ? 4.176 -7.414 0.218 1 98.12 255 LEU A CA 1
ATOM 1936 C C . LEU A 1 255 ? 4.402 -8.922 0.137 1 98.12 255 LEU A C 1
ATOM 1938 O O . LEU A 1 255 ? 5.379 -9.375 -0.467 1 98.12 255 LEU A O 1
ATOM 1942 N N . ALA A 1 256 ? 3.52 -9.648 0.806 1 98.12 256 ALA A N 1
ATOM 1943 C CA . ALA A 1 256 ? 3.676 -11.094 0.916 1 98.12 256 ALA A CA 1
ATOM 1944 C C . ALA A 1 256 ? 2.48 -11.82 0.308 1 98.12 256 ALA A C 1
ATOM 1946 O O . ALA A 1 256 ? 1.349 -11.664 0.771 1 98.12 256 ALA A O 1
ATOM 1947 N N . LEU A 1 257 ? 2.74 -12.57 -0.726 1 98.12 257 LEU A N 1
ATOM 1948 C CA . LEU A 1 257 ? 1.688 -13.352 -1.366 1 98.12 257 LEU A CA 1
ATOM 1949 C C . LEU A 1 257 ? 1.609 -14.75 -0.768 1 98.12 257 LEU A C 1
ATOM 1951 O O . LEU A 1 257 ? 2.637 -15.406 -0.568 1 98.12 257 LEU A O 1
ATOM 1955 N N . GLY A 1 258 ? 0.357 -15.164 -0.462 1 97.12 258 GLY A N 1
ATOM 1956 C CA . GLY A 1 258 ? 0.11 -16.438 0.18 1 97.12 258 GLY A CA 1
ATOM 1957 C C . GLY A 1 258 ? -0.525 -17.469 -0.746 1 97.12 258 GLY A C 1
ATOM 1958 O O . GLY A 1 258 ? -0.301 -17.438 -1.958 1 97.12 258 GLY A O 1
ATOM 1959 N N . GLY A 1 259 ? -1.23 -18.391 -0.116 1 96.31 259 GLY A N 1
ATOM 1960 C CA . GLY A 1 259 ? -1.815 -19.516 -0.833 1 96.31 259 GLY A CA 1
ATOM 1961 C C . GLY A 1 259 ? -3.074 -19.141 -1.594 1 96.31 259 GLY A C 1
ATOM 1962 O O . GLY A 1 259 ? -3.432 -17.969 -1.681 1 96.31 259 GLY A O 1
ATOM 1963 N N . ALA A 1 260 ? -3.654 -20.156 -2.174 1 97.31 260 ALA A N 1
ATOM 1964 C CA . ALA A 1 260 ? -4.832 -19.984 -3.02 1 97.31 260 ALA A CA 1
ATOM 1965 C C . ALA A 1 260 ? -5.672 -21.266 -3.041 1 97.31 260 ALA A C 1
ATOM 1967 O O . ALA A 1 260 ? -5.152 -22.359 -2.795 1 97.31 260 ALA A O 1
ATOM 1968 N N . LYS A 1 261 ? -6.891 -21.156 -3.211 1 97.75 261 LYS A N 1
ATOM 1969 C CA . LYS A 1 261 ? -7.84 -22.188 -3.604 1 97.75 261 LYS A CA 1
ATOM 1970 C C . LYS A 1 261 ? -8.836 -21.656 -4.637 1 97.75 261 LYS A C 1
ATOM 1972 O O . LYS A 1 261 ? -9.898 -21.156 -4.277 1 97.75 261 LYS A O 1
ATOM 1977 N N . ASN A 1 262 ? -8.461 -21.828 -5.902 1 98.25 262 ASN A N 1
ATOM 1978 C CA . ASN A 1 262 ? -9.18 -21.156 -6.98 1 98.25 262 ASN A CA 1
ATOM 1979 C C . ASN A 1 262 ? -10.375 -21.984 -7.457 1 98.25 262 ASN A C 1
ATOM 1981 O O . ASN A 1 262 ? -10.273 -23.188 -7.621 1 98.25 262 ASN A O 1
ATOM 1985 N N . HIS A 1 263 ? -11.5 -21.297 -7.684 1 98.44 263 HIS A N 1
ATOM 1986 C CA . HIS A 1 263 ? -12.75 -21.922 -8.094 1 98.44 263 HIS A CA 1
ATOM 1987 C C . HIS A 1 263 ? -13.047 -21.656 -9.562 1 98.44 263 HIS A C 1
ATOM 1989 O O . HIS A 1 263 ? -12.812 -20.547 -10.055 1 98.44 263 HIS A O 1
ATOM 1995 N N . MET A 1 264 ? -13.484 -22.641 -10.242 1 98.69 264 MET A N 1
ATOM 1996 C CA . MET A 1 264 ? -14.172 -22.531 -11.523 1 98.69 264 MET A CA 1
ATOM 1997 C C . MET A 1 264 ? -15.648 -22.891 -11.383 1 98.69 264 MET A C 1
ATOM 1999 O O . MET A 1 264 ? -16 -23.844 -10.68 1 98.69 264 MET A O 1
ATOM 2003 N N . VAL A 1 265 ? -16.469 -22.094 -11.969 1 98.81 265 VAL A N 1
ATOM 2004 C CA . VAL A 1 265 ? -17.891 -22.391 -12.039 1 98.81 265 VAL A CA 1
ATOM 2005 C C . VAL A 1 265 ? -18.281 -22.703 -13.484 1 98.81 265 VAL A C 1
ATOM 2007 O O . VAL A 1 265 ? -17.938 -21.953 -14.398 1 98.81 265 VAL A O 1
ATOM 2010 N N . SER A 1 266 ? -18.922 -23.812 -13.703 1 98.75 266 SER A N 1
ATOM 2011 C CA . SER A 1 266 ? -19.453 -24.141 -15.023 1 98.75 266 SER A CA 1
ATOM 2012 C C . SER A 1 266 ? -20.969 -23.984 -15.07 1 98.75 266 SER A C 1
ATOM 2014 O O . SER A 1 266 ? -21.688 -24.703 -14.367 1 98.75 266 SER A O 1
ATOM 2016 N N . ALA A 1 267 ? -21.422 -23.109 -15.859 1 98.38 267 ALA A N 1
ATOM 2017 C CA . ALA A 1 267 ? -22.844 -22.969 -16.125 1 98.38 267 ALA A CA 1
ATOM 2018 C C . ALA A 1 267 ? -23.344 -24.031 -17.078 1 98.38 267 ALA A C 1
ATOM 2020 O O . ALA A 1 267 ? -22.547 -24.656 -17.797 1 98.38 267 ALA A O 1
ATOM 2021 N N . PRO A 1 268 ? -24.641 -24.25 -17.141 1 97.12 268 PRO A N 1
ATOM 2022 C CA . PRO A 1 268 ? -25.188 -25.297 -18.016 1 97.12 268 PRO A CA 1
ATOM 2023 C C . PRO A 1 268 ? -24.891 -25.031 -19.5 1 97.12 268 PRO A C 1
ATOM 2025 O O . PRO A 1 268 ? -24.875 -25.969 -20.297 1 97.12 268 PRO A O 1
ATOM 2028 N N . ASP A 1 269 ? -24.641 -23.781 -19.844 1 95.56 269 ASP A N 1
ATOM 2029 C CA . ASP A 1 269 ? -24.453 -23.422 -21.25 1 95.56 269 ASP A CA 1
ATOM 2030 C C . ASP A 1 269 ? -22.984 -23.359 -21.609 1 95.56 269 ASP A C 1
ATOM 2032 O O . ASP A 1 269 ? -22.609 -22.797 -22.641 1 95.56 269 ASP A O 1
ATOM 2036 N N . CYS A 1 270 ? -22.094 -23.891 -20.75 1 96.31 270 CYS A N 1
ATOM 2037 C CA . CYS A 1 270 ? -20.672 -23.844 -21.047 1 96.31 270 CYS A CA 1
ATOM 2038 C C . CYS A 1 270 ? -20.328 -24.688 -22.25 1 96.31 270 CYS A C 1
ATOM 2040 O O . CYS A 1 270 ? -21.047 -25.641 -22.578 1 96.31 270 CYS A O 1
ATOM 2042 N N . ASN A 1 271 ? -19.312 -24.328 -22.953 1 95.88 271 ASN A N 1
ATOM 2043 C CA . ASN A 1 271 ? -18.75 -25.188 -24 1 95.88 271 ASN A CA 1
ATOM 2044 C C . ASN A 1 271 ? -18.016 -26.391 -23.406 1 95.88 271 ASN A C 1
ATOM 2046 O O . ASN A 1 271 ? -16.922 -26.219 -22.859 1 95.88 271 ASN A O 1
ATOM 2050 N N . ILE A 1 272 ? -18.516 -27.5 -23.609 1 96.88 272 ILE A N 1
ATOM 2051 C CA . ILE A 1 272 ? -18.062 -28.703 -22.906 1 96.88 272 ILE A CA 1
ATOM 2052 C C . ILE A 1 272 ? -16.625 -29.016 -23.297 1 96.88 272 ILE A C 1
ATOM 2054 O O . ILE A 1 272 ? -15.789 -29.328 -22.438 1 96.88 272 ILE A O 1
ATOM 2058 N N . GLU A 1 273 ? -16.312 -28.922 -24.547 1 95.88 273 GLU A N 1
ATOM 2059 C CA . GLU A 1 273 ? -14.977 -29.281 -25.031 1 95.88 273 GLU A CA 1
ATOM 2060 C C . GLU A 1 273 ? -13.93 -28.312 -24.484 1 95.88 273 GLU A C 1
ATOM 2062 O O . GLU A 1 273 ? -12.914 -28.734 -23.938 1 95.88 273 GLU A O 1
ATOM 2067 N N . MET A 1 274 ? -14.188 -27.125 -24.609 1 95.56 274 MET A N 1
ATOM 2068 C CA . MET A 1 274 ? -13.242 -26.109 -24.141 1 95.56 274 MET A CA 1
ATOM 2069 C C . MET A 1 274 ? -13.102 -26.156 -22.625 1 95.56 274 MET A C 1
ATOM 2071 O O . MET A 1 274 ? -11.984 -26.094 -22.094 1 95.56 274 MET A O 1
ATOM 2075 N N . THR A 1 275 ? -14.234 -26.219 -21.969 1 97.62 275 THR A N 1
ATOM 2076 C CA . THR A 1 275 ? -14.234 -26.219 -20.516 1 97.62 275 THR A CA 1
ATOM 2077 C C . THR A 1 275 ? -13.445 -27.422 -19.984 1 97.62 275 THR A C 1
ATOM 2079 O O . THR A 1 275 ? -12.594 -27.266 -19.109 1 97.62 275 THR A O 1
ATOM 2082 N N . SER A 1 276 ? -13.742 -28.594 -20.531 1 98.31 276 SER A N 1
ATOM 2083 C CA . SER A 1 276 ? -13.047 -29.797 -20.062 1 98.31 276 SER A CA 1
ATOM 2084 C C . SER A 1 276 ? -11.539 -29.688 -20.281 1 98.31 276 SER A C 1
ATOM 2086 O O . SER A 1 276 ? -10.75 -30.047 -19.406 1 98.31 276 SER A O 1
ATOM 2088 N N . THR A 1 277 ? -11.172 -29.172 -21.422 1 97.56 277 THR A N 1
ATOM 2089 C CA . THR A 1 277 ? -9.758 -29 -21.734 1 97.56 277 THR A CA 1
ATOM 2090 C C . THR A 1 277 ? -9.102 -28.031 -20.766 1 97.56 277 THR A C 1
ATOM 2092 O O . THR A 1 277 ? -8.039 -28.312 -20.203 1 97.56 277 THR A O 1
ATOM 2095 N N . ASP A 1 278 ? -9.727 -26.875 -20.531 1 97.69 278 ASP A N 1
ATOM 2096 C CA . ASP A 1 278 ? -9.172 -25.844 -19.656 1 97.69 278 ASP A CA 1
ATOM 2097 C C . ASP A 1 278 ? -9.078 -26.344 -18.219 1 97.69 278 ASP A C 1
ATOM 2099 O O . ASP A 1 278 ? -8.094 -26.062 -17.531 1 97.69 278 ASP A O 1
ATOM 2103 N N . VAL A 1 279 ? -10.109 -26.969 -17.766 1 98.5 279 VAL A N 1
ATOM 2104 C CA . VAL A 1 279 ? -10.141 -27.469 -16.406 1 98.5 279 VAL A CA 1
ATOM 2105 C C . VAL A 1 279 ? -8.992 -28.438 -16.188 1 98.5 279 VAL A C 1
ATOM 2107 O O . VAL A 1 279 ? -8.25 -28.328 -15.211 1 98.5 279 VAL A O 1
ATOM 2110 N N . VAL A 1 280 ? -8.812 -29.391 -17.141 1 98.56 280 VAL A N 1
ATOM 2111 C CA . VAL A 1 280 ? -7.777 -30.406 -17 1 98.56 280 VAL A CA 1
ATOM 2112 C C . VAL A 1 280 ? -6.398 -29.75 -17.047 1 98.56 280 VAL A C 1
ATOM 2114 O O . VAL A 1 280 ? -5.535 -30.062 -16.219 1 98.56 280 VAL A O 1
ATOM 2117 N N . ASN A 1 281 ? -6.246 -28.844 -17.938 1 97.44 281 ASN A N 1
ATOM 2118 C CA . ASN A 1 281 ? -4.973 -28.125 -18.031 1 97.44 281 ASN A CA 1
ATOM 2119 C C . ASN A 1 281 ? -4.688 -27.344 -16.75 1 97.44 281 ASN A C 1
ATOM 2121 O O . ASN A 1 281 ? -3.531 -27.219 -16.344 1 97.44 281 ASN A O 1
ATOM 2125 N N . SER A 1 282 ? -5.719 -26.812 -16.172 1 97.88 282 SER A N 1
ATOM 2126 C CA . SER A 1 282 ? -5.551 -25.953 -15.008 1 97.88 282 SER A CA 1
ATOM 2127 C C . SER A 1 282 ? -5.105 -26.75 -13.789 1 97.88 282 SER A C 1
ATOM 2129 O O . SER A 1 282 ? -4.086 -26.438 -13.172 1 97.88 282 SER A O 1
ATOM 2131 N N . TYR A 1 283 ? -5.77 -27.797 -13.422 1 98.06 283 TYR A N 1
ATOM 2132 C CA . TYR A 1 283 ? -5.488 -28.469 -12.156 1 98.06 283 TYR A CA 1
ATOM 2133 C C . TYR A 1 283 ? -4.277 -29.391 -12.281 1 98.06 283 TYR A C 1
ATOM 2135 O O . TYR A 1 283 ? -3.605 -29.672 -11.289 1 98.06 283 TYR A O 1
ATOM 2143 N N . SER A 1 284 ? -3.955 -29.875 -13.516 1 98 284 SER A N 1
ATOM 2144 C CA . SER A 1 284 ? -2.906 -30.875 -13.672 1 98 284 SER A CA 1
ATOM 2145 C C . SER A 1 284 ? -1.603 -30.234 -14.148 1 98 284 SER A C 1
ATOM 2147 O O . SER A 1 284 ? -0.528 -30.812 -13.984 1 98 284 SER A O 1
ATOM 2149 N N . GLY A 1 285 ? -1.75 -29.031 -14.82 1 97 285 GLY A N 1
ATOM 2150 C CA . GLY A 1 285 ? -0.539 -28.359 -15.266 1 97 285 GLY A CA 1
ATOM 2151 C C . GLY A 1 285 ? 0.449 -28.109 -14.148 1 97 285 GLY A C 1
ATOM 2152 O O . GLY A 1 285 ? 0.053 -27.766 -13.031 1 97 285 GLY A O 1
ATOM 2153 N N . CYS A 1 286 ? 1.744 -28.297 -14.469 1 97.25 286 CYS A N 1
ATOM 2154 C CA . CYS A 1 286 ? 2.814 -28.125 -13.492 1 97.25 286 CYS A CA 1
ATOM 2155 C C . CYS A 1 286 ? 2.572 -29 -12.266 1 97.25 286 CYS A C 1
ATOM 2157 O O . CYS A 1 286 ? 2.887 -28.594 -11.148 1 97.25 286 CYS A O 1
ATOM 2159 N N . SER A 1 287 ? 1.865 -30.125 -12.516 1 97.56 287 SER A N 1
ATOM 2160 C CA . SER A 1 287 ? 1.504 -31.078 -11.469 1 97.56 287 SER A CA 1
ATOM 2161 C C . SER A 1 287 ? 0.679 -30.406 -10.375 1 97.56 287 SER A C 1
ATOM 2163 O O . SER A 1 287 ? 0.799 -30.766 -9.195 1 97.56 287 SER A O 1
ATOM 2165 N N . GLY A 1 288 ? -0.003 -29.359 -10.703 1 97.75 288 GLY A N 1
ATOM 2166 C CA . GLY A 1 288 ? -0.877 -28.672 -9.773 1 97.75 288 GLY A CA 1
ATOM 2167 C C . GLY A 1 288 ? -0.127 -27.766 -8.812 1 97.75 288 GLY A C 1
ATOM 2168 O O . GLY A 1 288 ? -0.734 -27.125 -7.953 1 97.75 288 GLY A O 1
ATOM 2169 N N . GLN A 1 289 ? 1.186 -27.641 -8.945 1 97.62 289 GLN A N 1
ATOM 2170 C CA . GLN A 1 289 ? 1.997 -26.812 -8.055 1 97.62 289 GLN A CA 1
ATOM 2171 C C . GLN A 1 289 ? 2.102 -25.391 -8.57 1 97.62 289 GLN A C 1
ATOM 2173 O O . GLN A 1 289 ? 3.205 -24.875 -8.766 1 97.62 289 GLN A O 1
ATOM 2178 N N . ARG A 1 290 ? 0.965 -24.797 -8.758 1 95.88 290 ARG A N 1
ATOM 2179 C CA . ARG A 1 290 ? 0.811 -23.422 -9.219 1 95.88 290 ARG A CA 1
ATOM 2180 C C . ARG A 1 290 ? -0.239 -22.672 -8.398 1 95.88 290 ARG A C 1
ATOM 2182 O O . ARG A 1 290 ? -1.321 -23.203 -8.141 1 95.88 290 ARG A O 1
ATOM 2189 N N . CYS A 1 291 ? 0.075 -21.5 -8.039 1 94.62 291 CYS A N 1
ATOM 2190 C CA . CYS A 1 291 ? -0.843 -20.719 -7.215 1 94.62 291 CYS A CA 1
ATOM 2191 C C . CYS A 1 291 ? -2.127 -20.406 -7.977 1 94.62 291 CYS A C 1
ATOM 2193 O O . CYS A 1 291 ? -3.188 -20.25 -7.371 1 94.62 291 CYS A O 1
ATOM 2195 N N . MET A 1 292 ? -2.064 -20.438 -9.32 1 95.12 292 MET A N 1
ATOM 2196 C CA . MET A 1 292 ? -3.223 -20.078 -10.133 1 95.12 292 MET A CA 1
ATOM 2197 C C . MET A 1 292 ? -3.979 -21.312 -10.602 1 95.12 292 MET A C 1
ATOM 2199 O O . MET A 1 292 ? -4.957 -21.203 -11.344 1 95.12 292 MET A O 1
ATOM 2203 N N . ALA A 1 293 ? -3.553 -22.453 -10.234 1 94.94 293 ALA A N 1
ATOM 2204 C CA . ALA A 1 293 ? -4.297 -23.656 -10.594 1 94.94 293 ALA A CA 1
ATOM 2205 C C . ALA A 1 293 ? -5.719 -23.609 -10.039 1 94.94 293 ALA A C 1
ATOM 2207 O O . ALA A 1 293 ? -5.93 -23.266 -8.875 1 94.94 293 ALA A O 1
ATOM 2208 N N . ALA A 1 294 ? -6.637 -23.844 -10.906 1 93.06 294 ALA A N 1
ATOM 2209 C CA . ALA A 1 294 ? -8.008 -24 -10.422 1 93.06 294 ALA A CA 1
ATOM 2210 C C . ALA A 1 294 ? -8.305 -25.453 -10.086 1 93.06 294 ALA A C 1
ATOM 2212 O O . ALA A 1 294 ? -8.305 -26.312 -10.969 1 93.06 294 ALA A O 1
ATOM 2213 N N . THR A 1 295 ? -8.594 -25.594 -8.797 1 95.81 295 THR A N 1
ATOM 2214 C CA . THR A 1 295 ? -8.633 -26.969 -8.312 1 95.81 295 THR A CA 1
ATOM 2215 C C . THR A 1 295 ? -10.016 -27.312 -7.785 1 95.81 295 THR A C 1
ATOM 2217 O O . THR A 1 295 ? -10.234 -28.406 -7.266 1 95.81 295 THR A O 1
ATOM 2220 N N . VAL A 1 296 ? -10.938 -26.422 -7.883 1 98.62 296 VAL A N 1
ATOM 2221 C CA . VAL A 1 296 ? -12.336 -26.688 -7.539 1 98.62 296 VAL A CA 1
ATOM 2222 C C . VAL A 1 296 ? -13.234 -26.328 -8.719 1 98.62 296 VAL A C 1
ATOM 2224 O O . VAL A 1 296 ? -13.195 -25.203 -9.219 1 98.62 296 VAL A O 1
ATOM 2227 N N . LEU A 1 297 ? -13.984 -27.234 -9.164 1 98.81 297 LEU A N 1
ATOM 2228 C CA . LEU A 1 297 ? -15 -27 -10.18 1 98.81 297 LEU A CA 1
ATOM 2229 C C . LEU A 1 297 ? -16.406 -27.172 -9.594 1 98.81 297 LEU A C 1
ATOM 2231 O O . LEU A 1 297 ? -16.781 -28.266 -9.172 1 98.81 297 LEU A O 1
ATOM 2235 N N . LEU A 1 298 ? -17.094 -26.094 -9.5 1 98.69 298 LEU A N 1
ATOM 2236 C CA . LEU A 1 298 ? -18.516 -26.125 -9.141 1 98.69 298 LEU A CA 1
ATOM 2237 C C . LEU A 1 298 ? -19.391 -26.188 -10.383 1 98.69 298 LEU A C 1
ATOM 2239 O O . LEU A 1 298 ? -19.406 -25.25 -11.195 1 98.69 298 LEU A O 1
ATOM 2243 N N . THR A 1 299 ? -20.109 -27.281 -10.586 1 98.62 299 THR A N 1
ATOM 2244 C CA . THR A 1 299 ? -21.016 -27.406 -11.719 1 98.62 299 THR A CA 1
ATOM 2245 C C . THR A 1 299 ? -22.438 -27.016 -11.32 1 98.62 299 THR A C 1
ATOM 2247 O O . THR A 1 299 ? -23 -27.578 -10.375 1 98.62 299 THR A O 1
ATOM 2250 N N . ILE A 1 300 ? -22.984 -26.062 -11.969 1 98.44 300 ILE A N 1
ATOM 2251 C CA . ILE A 1 300 ? -24.391 -25.75 -11.719 1 98.44 300 ILE A CA 1
ATOM 2252 C C . ILE A 1 300 ? -25.281 -26.812 -12.359 1 98.44 300 ILE A C 1
ATOM 2254 O O . ILE A 1 300 ? -25.422 -26.844 -13.586 1 98.44 300 ILE A O 1
ATOM 2258 N N . GLY A 1 301 ? -25.938 -27.609 -11.578 1 96.25 301 GLY A N 1
ATOM 2259 C CA . GLY A 1 301 ? -26.578 -28.828 -12.039 1 96.25 301 GLY A CA 1
ATOM 2260 C C . GLY A 1 301 ? -25.625 -30 -12.211 1 96.25 301 GLY A C 1
ATOM 2261 O O . GLY A 1 301 ? -24.422 -29.875 -11.914 1 96.25 301 GLY A O 1
ATOM 2262 N N . HIS A 1 302 ? -26.359 -31.156 -12.578 1 87.94 302 HIS A N 1
ATOM 2263 C CA . HIS A 1 302 ? -25.531 -32.344 -12.844 1 87.94 302 HIS A CA 1
ATOM 2264 C C . HIS A 1 302 ? -25.016 -32.312 -14.273 1 87.94 302 HIS A C 1
ATOM 2266 O O . HIS A 1 302 ? -25.797 -32.312 -15.227 1 87.94 302 HIS A O 1
ATOM 2272 N N . GLN A 1 303 ? -23.75 -31.953 -14.625 1 97 303 GLN A N 1
ATOM 2273 C CA . GLN A 1 303 ? -23.094 -31.828 -15.922 1 97 303 GLN A CA 1
ATOM 2274 C C . GLN A 1 303 ? -22.266 -33.062 -16.234 1 97 303 GLN A C 1
ATOM 2276 O O . GLN A 1 303 ? -21.047 -32.969 -16.422 1 97 303 GLN A O 1
ATOM 2281 N N . GLN A 1 304 ? -22.984 -34.156 -16.5 1 98.19 304 GLN A N 1
ATOM 2282 C CA . GLN A 1 304 ? -22.328 -35.438 -16.625 1 98.19 304 GLN A CA 1
ATOM 2283 C C . GLN A 1 304 ? -21.406 -35.5 -17.844 1 98.19 304 GLN A C 1
ATOM 2285 O O . GLN A 1 304 ? -20.312 -36.031 -17.781 1 98.19 304 GLN A O 1
ATOM 2290 N N . GLU A 1 305 ? -21.875 -34.906 -18.906 1 98.44 305 GLU A N 1
ATOM 2291 C CA . GLU A 1 305 ? -21.062 -34.938 -20.125 1 98.44 305 GLU A CA 1
ATOM 2292 C C . GLU A 1 305 ? -19.734 -34.219 -19.891 1 98.44 305 GLU A C 1
ATOM 2294 O O . GLU A 1 305 ? -18.688 -34.688 -20.344 1 98.44 305 GLU A O 1
ATOM 2299 N N . LEU A 1 306 ? -19.797 -33.062 -19.25 1 98.56 306 LEU A N 1
ATOM 2300 C CA . LEU A 1 306 ? -18.578 -32.312 -18.922 1 98.56 306 LEU A CA 1
ATOM 2301 C C . LEU A 1 306 ? -17.656 -33.125 -18.031 1 98.56 306 LEU A C 1
ATOM 2303 O O . LEU A 1 306 ? -16.453 -33.25 -18.281 1 98.56 306 LEU A O 1
ATOM 2307 N N . ILE A 1 307 ? -18.172 -33.75 -17 1 98.62 307 ILE A N 1
ATOM 2308 C CA . ILE A 1 307 ? -17.406 -34.531 -16.047 1 98.62 307 ILE A CA 1
ATOM 2309 C C . ILE A 1 307 ? -16.75 -35.719 -16.75 1 98.62 307 ILE A C 1
ATOM 2311 O O . ILE A 1 307 ? -15.562 -36 -16.531 1 98.62 307 ILE A O 1
ATOM 2315 N N . ASP A 1 308 ? -17.547 -36.375 -17.625 1 98.75 308 ASP A N 1
ATOM 2316 C CA . ASP A 1 308 ? -17.016 -37.5 -18.375 1 98.75 308 ASP A CA 1
ATOM 2317 C C . ASP A 1 308 ? -15.82 -37.094 -19.234 1 98.75 308 ASP A C 1
ATOM 2319 O O . ASP A 1 308 ? -14.836 -37.844 -19.312 1 98.75 308 ASP A O 1
ATOM 2323 N N . LYS A 1 309 ? -15.984 -36 -19.844 1 98.69 309 LYS A N 1
ATOM 2324 C CA . LYS A 1 309 ? -14.898 -35.531 -20.688 1 98.69 309 LYS A CA 1
ATOM 2325 C C . LYS A 1 309 ? -13.664 -35.188 -19.859 1 98.69 309 LYS A C 1
ATOM 2327 O O . LYS A 1 309 ? -12.531 -35.438 -20.266 1 98.69 309 LYS A O 1
ATOM 2332 N N . ILE A 1 310 ? -13.852 -34.531 -18.703 1 98.75 310 ILE A N 1
ATOM 2333 C CA . ILE A 1 310 ? -12.758 -34.219 -17.812 1 98.75 310 ILE A CA 1
ATOM 2334 C C . ILE A 1 310 ? -12.047 -35.5 -17.375 1 98.75 310 ILE A C 1
ATOM 2336 O O . ILE A 1 310 ? -10.82 -35.562 -17.375 1 98.75 310 ILE A O 1
ATOM 2340 N N . VAL A 1 311 ? -12.82 -36.5 -17.047 1 98.75 311 VAL A N 1
ATOM 2341 C CA . VAL A 1 311 ? -12.289 -37.781 -16.609 1 98.75 311 VAL A CA 1
ATOM 2342 C C . VAL A 1 311 ? -11.461 -38.406 -17.719 1 98.75 311 VAL A C 1
ATOM 2344 O O . VAL A 1 311 ? -10.32 -38.812 -17.516 1 98.75 311 VAL A O 1
ATOM 2347 N N . SER A 1 312 ? -12.062 -38.438 -18.891 1 98.75 312 SER A N 1
ATOM 2348 C CA . SER A 1 312 ? -11.398 -39.031 -20.031 1 98.75 312 SER A CA 1
ATOM 2349 C C . SER A 1 312 ? -10.062 -38.344 -20.328 1 98.75 312 SER A C 1
ATOM 2351 O O . SER A 1 312 ? -9.047 -39 -20.5 1 98.75 312 SER A O 1
ATOM 2353 N N . LYS A 1 313 ? -10.109 -37.062 -20.375 1 98.5 313 LYS A N 1
ATOM 2354 C CA . LYS A 1 313 ? -8.891 -36.312 -20.641 1 98.5 313 LYS A CA 1
ATOM 2355 C C . LYS A 1 313 ? -7.863 -36.5 -19.531 1 98.5 313 LYS A C 1
ATOM 2357 O O . LYS A 1 313 ? -6.664 -36.594 -19.797 1 98.5 313 LYS A O 1
ATOM 2362 N N . SER A 1 314 ? -8.289 -36.562 -18.312 1 98.5 314 SER A N 1
ATOM 2363 C CA . SER A 1 314 ? -7.395 -36.75 -17.188 1 98.5 314 SER A CA 1
ATOM 2364 C C . SER A 1 314 ? -6.727 -38.125 -17.219 1 98.5 314 SER A C 1
ATOM 2366 O O . SER A 1 314 ? -5.535 -38.25 -16.938 1 98.5 314 SER A O 1
ATOM 2368 N N . GLU A 1 315 ? -7.48 -39.094 -17.578 1 98.06 315 GLU A N 1
ATOM 2369 C CA . GLU A 1 315 ? -6.984 -40.469 -17.641 1 98.06 315 GLU A CA 1
ATOM 2370 C C . GLU A 1 315 ? -5.941 -40.625 -18.734 1 98.06 315 GLU A C 1
ATOM 2372 O O . GLU A 1 315 ? -5.102 -41.531 -18.672 1 98.06 315 GLU A O 1
ATOM 2377 N N . SER A 1 316 ? -6.012 -39.781 -19.703 1 97.69 316 SER A N 1
ATOM 2378 C CA . SER A 1 316 ? -5.125 -39.906 -20.844 1 97.69 316 SER A CA 1
ATOM 2379 C C . SER A 1 316 ? -3.76 -39.281 -20.562 1 97.69 316 SER A C 1
ATOM 2381 O O . SER A 1 316 ? -2.805 -39.5 -21.312 1 97.69 316 SER A O 1
ATOM 2383 N N . LEU A 1 317 ? -3.625 -38.562 -19.484 1 97.69 317 LEU A N 1
ATOM 2384 C CA . LEU A 1 317 ? -2.355 -37.938 -19.141 1 97.69 317 LEU A CA 1
ATOM 2385 C C . LEU A 1 317 ? -1.327 -39 -18.719 1 97.69 317 LEU A C 1
ATOM 2387 O O . LEU A 1 317 ? -1.681 -40 -18.109 1 97.69 317 LEU A O 1
ATOM 2391 N N . ARG A 1 318 ? -0.039 -38.719 -19.062 1 97 318 ARG A N 1
ATOM 2392 C CA . ARG A 1 318 ? 1.051 -39.656 -18.766 1 97 318 ARG A CA 1
ATOM 2393 C C . ARG A 1 318 ? 2.146 -38.969 -17.953 1 97 318 ARG A C 1
ATOM 2395 O O . ARG A 1 318 ? 2.395 -37.75 -18.125 1 97 318 ARG A O 1
ATOM 2402 N N . PRO A 1 319 ? 2.789 -39.719 -17.047 1 97.19 319 PRO A N 1
ATOM 2403 C CA . PRO A 1 319 ? 3.906 -39.125 -16.281 1 97.19 319 PRO A CA 1
ATOM 2404 C C . PRO A 1 319 ? 5.16 -38.938 -17.141 1 97.19 319 PRO A C 1
ATOM 2406 O O . PRO A 1 319 ? 5.438 -39.75 -18.031 1 97.19 319 PRO A O 1
ATOM 2409 N N . GLY A 1 320 ? 5.84 -37.875 -16.969 1 95.81 320 GLY A N 1
ATOM 2410 C CA . GLY A 1 320 ? 7.113 -37.688 -17.656 1 95.81 320 GLY A CA 1
ATOM 2411 C C . GLY A 1 320 ? 7.562 -36.25 -17.688 1 95.81 320 GLY A C 1
ATOM 2412 O O . GLY A 1 320 ? 7.035 -35.406 -16.938 1 95.81 320 GLY A O 1
ATOM 2413 N N . SER A 1 321 ? 8.555 -35.969 -18.469 1 95.25 321 SER A N 1
ATOM 2414 C CA . SER A 1 321 ? 9.141 -34.625 -18.531 1 95.25 321 SER A CA 1
ATOM 2415 C C . SER A 1 321 ? 9.016 -34.031 -19.922 1 95.25 321 SER A C 1
ATOM 2417 O O . SER A 1 321 ? 9.414 -32.906 -20.172 1 95.25 321 SER A O 1
ATOM 2419 N N . LYS A 1 322 ? 8.438 -34.75 -20.812 1 95 322 LYS A N 1
ATOM 2420 C CA . LYS A 1 322 ? 8.234 -34.25 -22.172 1 95 322 LYS A CA 1
ATOM 2421 C C . LYS A 1 322 ? 6.973 -33.406 -22.266 1 95 322 LYS A C 1
ATOM 2423 O O . LYS A 1 322 ? 6.109 -33.469 -21.391 1 95 322 LYS A O 1
ATOM 2428 N N . ALA A 1 323 ? 6.906 -32.625 -23.312 1 92.56 323 ALA A N 1
ATOM 2429 C CA . ALA A 1 323 ? 5.727 -31.797 -23.531 1 92.56 323 ALA A CA 1
ATOM 2430 C C . ALA A 1 323 ? 4.453 -32.656 -23.531 1 92.56 323 ALA A C 1
ATOM 2432 O O . ALA A 1 323 ? 4.398 -33.688 -24.172 1 92.56 323 ALA A O 1
ATOM 2433 N N . GLY A 1 324 ? 3.52 -32.156 -22.766 1 91.12 324 GLY A N 1
ATOM 2434 C CA . GLY A 1 324 ? 2.246 -32.875 -22.703 1 91.12 324 GLY A CA 1
ATOM 2435 C C . GLY A 1 324 ? 2.17 -33.875 -21.562 1 91.12 324 GLY A C 1
ATOM 2436 O O . GLY A 1 324 ? 1.082 -34.312 -21.203 1 91.12 324 GLY A O 1
ATOM 2437 N N . GLU A 1 325 ? 3.316 -34.25 -21.031 1 97.06 325 GLU A N 1
ATOM 2438 C CA . GLU A 1 325 ? 3.359 -35.125 -19.875 1 97.06 325 GLU A CA 1
ATOM 2439 C C . GLU A 1 325 ? 3.277 -34.344 -18.578 1 97.06 325 GLU A C 1
ATOM 2441 O O . GLU A 1 325 ? 3.414 -33.094 -18.578 1 97.06 325 GLU A O 1
ATOM 2446 N N . VAL A 1 326 ? 2.912 -35.062 -17.547 1 97.88 326 VAL A N 1
ATOM 2447 C CA . VAL A 1 326 ? 2.803 -34.438 -16.234 1 97.88 326 VAL A CA 1
ATOM 2448 C C . VAL A 1 326 ? 4.008 -34.812 -15.383 1 97.88 326 VAL A C 1
ATOM 2450 O O . VAL A 1 326 ? 4.312 -36 -15.227 1 97.88 326 VAL A O 1
ATOM 2453 N N . GLY A 1 327 ? 4.773 -33.844 -14.898 1 97.88 327 GLY A N 1
ATOM 2454 C CA . GLY A 1 327 ? 5.953 -34.062 -14.078 1 97.88 327 GLY A CA 1
ATOM 2455 C C . GLY A 1 327 ? 5.621 -34.469 -12.656 1 97.88 327 GLY A C 1
ATOM 2456 O O . GLY A 1 327 ? 4.449 -34.5 -12.273 1 97.88 327 GLY A O 1
ATOM 2457 N N . PRO A 1 328 ? 6.648 -34.844 -11.914 1 98.31 328 PRO A N 1
ATOM 2458 C CA . PRO A 1 328 ? 6.473 -35.156 -10.492 1 98.31 328 PRO A CA 1
ATOM 2459 C C . PRO A 1 328 ? 6.18 -33.938 -9.641 1 98.31 328 PRO A C 1
ATOM 2461 O O . PRO A 1 328 ? 6.219 -32.812 -10.141 1 98.31 328 PRO A O 1
ATOM 2464 N N . VAL A 1 329 ? 5.777 -34.156 -8.406 1 98.31 329 VAL A N 1
ATOM 2465 C CA . VAL A 1 329 ? 5.711 -33.062 -7.434 1 98.31 329 VAL A CA 1
ATOM 2466 C C . VAL A 1 329 ? 7.062 -32.906 -6.75 1 98.31 329 VAL A C 1
ATOM 2468 O O . VAL A 1 329 ? 7.953 -33.75 -6.902 1 98.31 329 VAL A O 1
ATOM 2471 N N . ILE A 1 330 ? 7.301 -31.891 -6.004 1 98.44 330 ILE A N 1
ATOM 2472 C CA . ILE A 1 330 ? 8.609 -31.344 -5.68 1 98.44 330 ILE A CA 1
ATOM 2473 C C . ILE A 1 330 ? 9.344 -32.25 -4.711 1 98.44 330 ILE A C 1
ATOM 2475 O O . ILE A 1 330 ? 10.57 -32.375 -4.746 1 98.44 330 ILE A O 1
ATOM 2479 N N . ASP A 1 331 ? 8.594 -32.969 -3.787 1 97.88 331 ASP A N 1
ATOM 2480 C CA . ASP A 1 331 ? 9.273 -33.781 -2.791 1 97.88 331 ASP A CA 1
ATOM 2481 C C . ASP A 1 331 ? 8.32 -34.812 -2.17 1 97.88 331 ASP A C 1
ATOM 2483 O O . ASP A 1 331 ? 7.137 -34.844 -2.521 1 97.88 331 ASP A O 1
ATOM 2487 N N . GLN A 1 332 ? 8.875 -35.562 -1.247 1 97.25 332 GLN A N 1
ATOM 2488 C CA . GLN A 1 332 ? 8.109 -36.625 -0.62 1 97.25 332 GLN A CA 1
ATOM 2489 C C . GLN A 1 332 ? 7.016 -36.062 0.284 1 97.25 332 GLN A C 1
ATOM 2491 O O . GLN A 1 332 ? 5.914 -36.625 0.353 1 97.25 332 GLN A O 1
ATOM 2496 N N . ALA A 1 333 ? 7.32 -35.031 0.968 1 97.75 333 ALA A N 1
ATOM 2497 C CA . ALA A 1 333 ? 6.32 -34.406 1.828 1 97.75 333 ALA A CA 1
ATOM 2498 C C . ALA A 1 333 ? 5.082 -34.031 1.029 1 97.75 333 ALA A C 1
ATOM 2500 O O . ALA A 1 333 ? 3.955 -34.125 1.518 1 97.75 333 ALA A O 1
ATOM 2501 N N . SER A 1 334 ? 5.262 -33.531 -0.173 1 98.12 334 SER A N 1
ATOM 2502 C CA . SER A 1 334 ? 4.152 -33.188 -1.053 1 98.12 334 SER A CA 1
ATOM 2503 C C . SER A 1 334 ? 3.354 -34.406 -1.461 1 98.12 334 SER A C 1
ATOM 2505 O O . SER A 1 334 ? 2.121 -34.375 -1.481 1 98.12 334 SER A O 1
ATOM 2507 N N . VAL A 1 335 ? 4.078 -35.5 -1.787 1 98.06 335 VAL A N 1
ATOM 2508 C CA . VAL A 1 335 ? 3.398 -36.75 -2.127 1 98.06 335 VAL A CA 1
ATOM 2509 C C . VAL A 1 335 ? 2.486 -37.188 -0.978 1 98.06 335 VAL A C 1
ATOM 2511 O O . VAL A 1 335 ? 1.311 -37.469 -1.19 1 98.06 335 VAL A O 1
ATOM 2514 N N . ASP A 1 336 ? 3.033 -37.125 0.19 1 98.25 336 ASP A N 1
ATOM 2515 C CA . ASP A 1 336 ? 2.307 -37.562 1.377 1 98.25 336 ASP A CA 1
ATOM 2516 C C . ASP A 1 336 ? 1.088 -36.688 1.634 1 98.25 336 ASP A C 1
ATOM 2518 O O . ASP A 1 336 ? -0 -37.188 1.921 1 98.25 336 ASP A O 1
ATOM 2522 N N . LYS A 1 337 ? 1.254 -35.438 1.502 1 98.19 337 LYS A N 1
ATOM 2523 C CA . LYS A 1 337 ? 0.173 -34.469 1.722 1 98.19 337 LYS A CA 1
ATOM 2524 C C . LYS A 1 337 ? -0.952 -34.688 0.711 1 98.19 337 LYS A C 1
ATOM 2526 O O . LYS A 1 337 ? -2.123 -34.781 1.087 1 98.19 337 LYS A O 1
ATOM 2531 N N . ILE A 1 338 ? -0.618 -34.75 -0.532 1 98.5 338 ILE A N 1
ATOM 2532 C CA . ILE A 1 338 ? -1.587 -34.875 -1.613 1 98.5 338 ILE A CA 1
ATOM 2533 C C . ILE A 1 338 ? -2.361 -36.188 -1.449 1 98.5 338 ILE A C 1
ATOM 2535 O O . ILE A 1 338 ? -3.592 -36.188 -1.516 1 98.5 338 ILE A O 1
ATOM 2539 N N . THR A 1 339 ? -1.619 -37.219 -1.172 1 98.12 339 THR A N 1
ATOM 2540 C CA . THR A 1 339 ? -2.23 -38.531 -1.001 1 98.12 339 THR A CA 1
ATOM 2541 C C . THR A 1 339 ? -3.174 -38.562 0.198 1 98.12 339 THR A C 1
ATOM 2543 O O . THR A 1 339 ? -4.246 -39.156 0.149 1 98.12 339 THR A O 1
ATOM 2546 N N . ARG A 1 340 ? -2.775 -37.906 1.222 1 98.38 340 ARG A N 1
ATOM 2547 C CA . ARG A 1 340 ? -3.613 -37.812 2.414 1 98.38 340 ARG A CA 1
ATOM 2548 C C . ARG A 1 340 ? -4.957 -37.156 2.092 1 98.38 340 ARG A C 1
ATOM 2550 O O . ARG A 1 340 ? -6.004 -37.656 2.523 1 98.38 340 ARG A O 1
ATOM 2557 N N . TYR A 1 341 ? -5.008 -36.094 1.326 1 98.38 341 TYR A N 1
ATOM 2558 C CA . TYR A 1 341 ? -6.25 -35.406 0.967 1 98.38 341 TYR A CA 1
ATOM 2559 C C . TYR A 1 341 ? -7.152 -36.312 0.149 1 98.38 341 TYR A C 1
ATOM 2561 O O . TYR A 1 341 ? -8.367 -36.344 0.346 1 98.38 341 TYR A O 1
ATOM 2569 N N . ILE A 1 342 ? -6.562 -37.062 -0.759 1 98.38 342 ILE A N 1
ATOM 2570 C CA . ILE A 1 342 ? -7.324 -38 -1.6 1 98.38 342 ILE A CA 1
ATOM 2571 C C . ILE A 1 342 ? -7.945 -39.094 -0.737 1 98.38 342 ILE A C 1
ATOM 2573 O O . ILE A 1 342 ? -9.141 -39.344 -0.838 1 98.38 342 ILE A O 1
ATOM 2577 N N . ASN A 1 343 ? -7.094 -39.625 0.139 1 98.31 343 ASN A N 1
ATOM 2578 C CA . ASN A 1 343 ? -7.559 -40.688 1.031 1 98.31 343 ASN A CA 1
ATOM 2579 C C . ASN A 1 343 ? -8.703 -40.188 1.922 1 98.31 343 ASN A C 1
ATOM 2581 O O . ASN A 1 343 ? -9.703 -40.906 2.09 1 98.31 343 ASN A O 1
ATOM 2585 N N . GLU A 1 344 ? -8.516 -39.094 2.473 1 98.06 344 GLU A N 1
ATOM 2586 C CA . GLU A 1 344 ? -9.516 -38.531 3.377 1 98.06 344 GLU A CA 1
ATOM 2587 C C . GLU A 1 344 ? -10.828 -38.25 2.646 1 98.06 344 GLU A C 1
ATOM 2589 O O . GLU A 1 344 ? -11.914 -38.5 3.188 1 98.06 344 GLU A O 1
ATOM 2594 N N . ALA A 1 345 ? -10.797 -37.719 1.427 1 97.88 345 ALA A N 1
ATOM 2595 C CA . ALA A 1 345 ? -12 -37.469 0.636 1 97.88 345 ALA A CA 1
ATOM 2596 C C . ALA A 1 345 ? -12.727 -38.781 0.338 1 97.88 345 ALA A C 1
ATOM 2598 O O . ALA A 1 345 ? -13.945 -38.875 0.487 1 97.88 345 ALA A O 1
ATOM 2599 N N . GLU A 1 346 ? -11.984 -39.75 -0.031 1 97.75 346 GLU A N 1
ATOM 2600 C CA . GLU A 1 346 ? -12.555 -41.062 -0.319 1 97.75 346 GLU A CA 1
ATOM 2601 C C . GLU A 1 346 ? -13.219 -41.656 0.92 1 97.75 346 GLU A C 1
ATOM 2603 O O . GLU A 1 346 ? -14.328 -42.188 0.844 1 97.75 346 GLU A O 1
ATOM 2608 N N . ALA A 1 347 ? -12.523 -41.562 1.998 1 97 347 ALA A N 1
ATOM 2609 C CA . ALA A 1 347 ? -13.031 -42.094 3.26 1 97 347 ALA A CA 1
ATOM 2610 C C . ALA A 1 347 ? -14.32 -41.375 3.674 1 97 347 ALA A C 1
ATOM 2612 O O . ALA A 1 347 ? -15.18 -41.969 4.332 1 97 347 ALA A O 1
ATOM 2613 N N . SER A 1 348 ? -14.414 -40.219 3.254 1 95.62 348 SER A N 1
ATOM 2614 C CA . SER A 1 348 ? -15.578 -39.406 3.613 1 95.62 348 SER A CA 1
ATOM 2615 C C . SER A 1 348 ? -16.734 -39.625 2.645 1 95.62 348 SER A C 1
ATOM 2617 O O . SER A 1 348 ? -17.781 -39 2.76 1 95.62 348 SER A O 1
ATOM 2619 N N . GLY A 1 349 ? -16.531 -40.406 1.647 1 96.12 349 GLY A N 1
ATOM 2620 C CA . GLY A 1 349 ? -17.641 -40.844 0.793 1 96.12 349 GLY A CA 1
ATOM 2621 C C . GLY A 1 349 ? -17.562 -40.25 -0.603 1 96.12 349 GLY A C 1
ATOM 2622 O O . GLY A 1 349 ? -18.438 -40.5 -1.435 1 96.12 349 GLY A O 1
ATOM 2623 N N . ALA A 1 350 ? -16.578 -39.469 -0.921 1 97.69 350 ALA A N 1
ATOM 2624 C CA . ALA A 1 350 ? -16.422 -38.938 -2.271 1 97.69 350 ALA A CA 1
ATOM 2625 C C . ALA A 1 350 ? -16.078 -40.062 -3.264 1 97.69 350 ALA A C 1
ATOM 2627 O O . ALA A 1 350 ? -15.523 -41.094 -2.883 1 97.69 350 ALA A O 1
ATOM 2628 N N . ARG A 1 351 ? -16.406 -39.844 -4.438 1 98.19 351 ARG A N 1
ATOM 2629 C CA . ARG A 1 351 ? -16.047 -40.781 -5.5 1 98.19 351 ARG A CA 1
ATOM 2630 C C . ARG A 1 351 ? -14.766 -40.344 -6.203 1 98.19 351 ARG A C 1
ATOM 2632 O O . ARG A 1 351 ? -14.688 -39.219 -6.703 1 98.19 351 ARG A O 1
ATOM 2639 N N . ILE A 1 352 ? -13.805 -41.188 -6.199 1 98.69 352 ILE A N 1
ATOM 2640 C CA . ILE A 1 352 ? -12.578 -40.938 -6.949 1 98.69 352 ILE A CA 1
ATOM 2641 C C . ILE A 1 352 ? -12.766 -41.375 -8.406 1 98.69 352 ILE A C 1
ATOM 2643 O O . ILE A 1 352 ? -12.703 -42.562 -8.727 1 98.69 352 ILE A O 1
ATOM 2647 N N . LEU A 1 353 ? -12.969 -40.438 -9.305 1 98.69 353 LEU A N 1
ATOM 2648 C CA . LEU A 1 353 ? -13.266 -40.719 -10.703 1 98.69 353 LEU A CA 1
ATOM 2649 C C . LEU A 1 353 ? -11.992 -41.031 -11.477 1 98.69 353 LEU A C 1
ATOM 2651 O O . LEU A 1 353 ? -12.023 -41.844 -12.43 1 98.69 353 LEU A O 1
ATOM 2655 N N . VAL A 1 354 ? -10.961 -40.344 -11.227 1 98.75 354 VAL A N 1
ATOM 2656 C CA . VAL A 1 354 ? -9.609 -40.625 -11.695 1 98.75 354 VAL A CA 1
ATOM 2657 C C . VAL A 1 354 ? -8.656 -40.688 -10.5 1 98.75 354 VAL A C 1
ATOM 2659 O O . VAL A 1 354 ? -8.609 -39.781 -9.68 1 98.75 354 VAL A O 1
ATOM 2662 N N . ASP A 1 355 ? -7.938 -41.719 -10.359 1 98.5 355 ASP A N 1
ATOM 2663 C CA . ASP A 1 355 ? -7.043 -41.938 -9.219 1 98.5 355 ASP A CA 1
ATOM 2664 C C . ASP A 1 355 ? -5.582 -41.781 -9.633 1 98.5 355 ASP A C 1
ATOM 2666 O O . ASP A 1 355 ? -5.078 -42.562 -10.445 1 98.5 355 ASP A O 1
ATOM 2670 N N . GLY A 1 356 ? -4.953 -40.781 -9.094 1 97.81 356 GLY A N 1
ATOM 2671 C CA . GLY A 1 356 ? -3.564 -40.5 -9.43 1 97.81 356 GLY A CA 1
ATOM 2672 C C . GLY A 1 356 ? -2.584 -41.188 -8.492 1 97.81 356 GLY A C 1
ATOM 2673 O O . GLY A 1 356 ? -1.374 -41.188 -8.727 1 97.81 356 GLY A O 1
ATOM 2674 N N . ARG A 1 357 ? -2.967 -41.906 -7.391 1 94.69 357 ARG A N 1
ATOM 2675 C CA . ARG A 1 357 ? -2.137 -42.5 -6.34 1 94.69 357 ARG A CA 1
ATOM 2676 C C . ARG A 1 357 ? -1.276 -43.625 -6.887 1 94.69 357 ARG A C 1
ATOM 2678 O O . ARG A 1 357 ? -0.145 -43.812 -6.438 1 94.69 357 ARG A O 1
ATOM 2685 N N . PRO A 1 358 ? -1.729 -44.25 -7.906 1 95.19 358 PRO A N 1
ATOM 2686 C CA . PRO A 1 358 ? -0.927 -45.375 -8.414 1 95.19 358 PRO A CA 1
ATOM 2687 C C . PRO A 1 358 ? 0.391 -44.938 -9.039 1 95.19 358 PRO A C 1
ATOM 2689 O O . PRO A 1 358 ? 1.319 -45.719 -9.18 1 95.19 358 PRO A O 1
ATOM 2692 N N . TRP A 1 359 ? 0.48 -43.719 -9.484 1 95.69 359 TRP A N 1
ATOM 2693 C CA . TRP A 1 359 ? 1.731 -43.219 -10.047 1 95.69 359 TRP A CA 1
ATOM 2694 C C . TRP A 1 359 ? 2.861 -43.312 -9.031 1 95.69 359 TRP A C 1
ATOM 2696 O O . TRP A 1 359 ? 4.027 -43.469 -9.398 1 95.69 359 TRP A O 1
ATOM 2706 N N . THR A 1 360 ? 2.502 -43.219 -7.75 1 91.38 360 THR A N 1
ATOM 2707 C CA . THR A 1 360 ? 3.496 -43.281 -6.684 1 91.38 360 THR A CA 1
ATOM 2708 C C . THR A 1 360 ? 4.125 -44.656 -6.605 1 91.38 360 THR A C 1
ATOM 2710 O O . THR A 1 360 ? 5.336 -44.781 -6.418 1 91.38 360 THR A O 1
ATOM 2713 N N . GLN A 1 361 ? 3.338 -45.625 -6.82 1 88.19 361 GLN A N 1
ATOM 2714 C CA . GLN A 1 361 ? 3.801 -47 -6.707 1 88.19 361 GLN A CA 1
ATOM 2715 C C . GLN A 1 361 ? 4.473 -47.469 -7.996 1 88.19 361 GLN A C 1
ATOM 2717 O O . GLN A 1 361 ? 5.414 -48.25 -7.961 1 88.19 361 GLN A O 1
ATOM 2722 N N . SER A 1 362 ? 3.984 -47 -9.016 1 87.31 362 SER A N 1
ATOM 2723 C CA . SER A 1 362 ? 4.461 -47.5 -10.312 1 87.31 362 SER A CA 1
ATOM 2724 C C . SER A 1 362 ? 5.844 -46.938 -10.633 1 87.31 362 SER A C 1
ATOM 2726 O O . SER A 1 362 ? 6.559 -47.5 -11.477 1 87.31 362 SER A O 1
ATOM 2728 N N . HIS A 1 363 ? 6.121 -45.875 -10.062 1 86.38 363 HIS A N 1
ATOM 2729 C CA . HIS A 1 363 ? 7.453 -45.312 -10.25 1 86.38 363 HIS A CA 1
ATOM 2730 C C . HIS A 1 363 ? 8.375 -45.688 -9.094 1 86.38 363 HIS A C 1
ATOM 2732 O O . HIS A 1 363 ? 8.023 -45.469 -7.93 1 86.38 363 HIS A O 1
ATOM 2738 N N . GLN A 1 364 ? 9.398 -46.281 -9.438 1 77.12 364 GLN A N 1
ATOM 2739 C CA . GLN A 1 364 ? 10.328 -46.719 -8.414 1 77.12 364 GLN A CA 1
ATOM 2740 C C . GLN A 1 364 ? 11.156 -45.562 -7.867 1 77.12 364 GLN A C 1
ATOM 2742 O O . GLN A 1 364 ? 11.688 -45.625 -6.758 1 77.12 364 GLN A O 1
ATOM 2747 N N . GLU A 1 365 ? 11.234 -44.594 -8.648 1 92.19 365 GLU A N 1
ATOM 2748 C CA . GLU A 1 365 ? 12.031 -43.438 -8.242 1 92.19 365 GLU A CA 1
ATOM 2749 C C . GLU A 1 365 ? 11.289 -42.156 -8.516 1 92.19 365 GLU A C 1
ATOM 2751 O O . GLU A 1 365 ? 10.484 -42.062 -9.445 1 92.19 365 GLU A O 1
ATOM 2756 N N . GLY A 1 366 ? 11.602 -41.125 -7.633 1 96.44 366 GLY A N 1
ATOM 2757 C CA . GLY A 1 366 ? 11.023 -39.812 -7.816 1 96.44 366 GLY A CA 1
ATOM 2758 C C . GLY A 1 366 ? 9.766 -39.594 -6.992 1 96.44 366 GLY A C 1
ATOM 2759 O O . GLY A 1 366 ? 9.375 -40.469 -6.203 1 96.44 366 GLY A O 1
ATOM 2760 N N . TYR A 1 367 ? 9.195 -38.5 -7.055 1 98.19 367 TYR A N 1
ATOM 2761 C CA . TYR A 1 367 ? 8.047 -38.094 -6.25 1 98.19 367 TYR A CA 1
ATOM 2762 C C . TYR A 1 367 ? 6.809 -37.906 -7.121 1 98.19 367 TYR A C 1
ATOM 2764 O O . TYR A 1 367 ? 6.484 -36.781 -7.516 1 98.19 367 TYR A O 1
ATOM 2772 N N . TRP A 1 368 ? 6.102 -39 -7.379 1 98.12 368 TRP A N 1
ATOM 2773 C CA . TRP A 1 368 ? 5.047 -39.031 -8.391 1 98.12 368 TRP A CA 1
ATOM 2774 C C . TRP A 1 368 ? 3.676 -39.188 -7.738 1 98.12 368 TRP A C 1
ATOM 2776 O O . TRP A 1 368 ? 3.488 -40.031 -6.871 1 98.12 368 TRP A O 1
ATOM 2786 N N . VAL A 1 369 ? 2.779 -38.344 -8.086 1 97.5 369 VAL A N 1
ATOM 2787 C CA . VAL A 1 369 ? 1.337 -38.438 -7.887 1 97.5 369 VAL A CA 1
ATOM 2788 C C . VAL A 1 369 ? 0.606 -38 -9.148 1 97.5 369 VAL A C 1
ATOM 2790 O O . VAL A 1 369 ? 0.891 -36.906 -9.688 1 97.5 369 VAL A O 1
ATOM 2793 N N . GLY A 1 370 ? -0.253 -38.781 -9.711 1 97.5 370 GLY A N 1
ATOM 2794 C CA . GLY A 1 370 ? -0.928 -38.469 -10.961 1 97.5 370 GLY A CA 1
ATOM 2795 C C . GLY A 1 370 ? -2.168 -37.625 -10.773 1 97.5 370 GLY A C 1
ATOM 2796 O O . GLY A 1 370 ? -2.566 -37.344 -9.641 1 97.5 370 GLY A O 1
ATOM 2797 N N . PRO A 1 371 ? -2.748 -37.188 -11.906 1 98.31 371 PRO A N 1
ATOM 2798 C CA . PRO A 1 371 ? -4.008 -36.438 -11.859 1 98.31 371 PRO A CA 1
ATOM 2799 C C . PRO A 1 371 ? -5.117 -37.188 -11.133 1 98.31 371 PRO A C 1
ATOM 2801 O O . PRO A 1 371 ? -5.301 -38.375 -11.359 1 98.31 371 PRO A O 1
ATOM 2804 N N . THR A 1 372 ? -5.762 -36.531 -10.242 1 98.81 372 THR A N 1
ATOM 2805 C CA . THR A 1 372 ? -6.875 -37.094 -9.484 1 98.81 372 THR A CA 1
ATOM 2806 C C . THR A 1 372 ? -8.117 -36.219 -9.625 1 98.81 372 THR A C 1
ATOM 2808 O O . THR A 1 372 ? -8.039 -35 -9.508 1 98.81 372 THR A O 1
ATOM 2811 N N . VAL A 1 373 ? -9.211 -36.844 -9.961 1 98.88 373 VAL A N 1
ATOM 2812 C CA . VAL A 1 373 ? -10.492 -36.156 -10.039 1 98.88 373 VAL A CA 1
ATOM 2813 C C . VAL A 1 373 ? -11.453 -36.719 -8.992 1 98.88 373 VAL A C 1
ATOM 2815 O O . VAL A 1 373 ? -11.75 -37.906 -9 1 98.88 373 VAL A O 1
ATOM 2818 N N . ILE A 1 374 ? -11.898 -35.875 -8.117 1 98.81 374 ILE A N 1
ATOM 2819 C CA . ILE A 1 374 ? -12.781 -36.281 -7.031 1 98.81 374 ILE A CA 1
ATOM 2820 C C . ILE A 1 374 ? -14.164 -35.656 -7.227 1 98.81 374 ILE A C 1
ATOM 2822 O O . ILE A 1 374 ? -14.289 -34.438 -7.398 1 98.81 374 ILE A O 1
ATOM 2826 N N . LEU A 1 375 ? -15.156 -36.438 -7.25 1 98.56 375 LEU A N 1
ATOM 2827 C CA . LEU A 1 375 ? -16.531 -36 -7.199 1 98.56 375 LEU A CA 1
ATOM 2828 C C . LEU A 1 375 ? -17.078 -36.031 -5.773 1 98.56 375 LEU A C 1
ATOM 2830 O O . LEU A 1 375 ? -17.312 -37.094 -5.215 1 98.56 375 LEU A O 1
ATOM 2834 N N . HIS A 1 376 ? -17.297 -34.844 -5.223 1 97.62 376 HIS A N 1
ATOM 2835 C CA . HIS A 1 376 ? -17.672 -34.75 -3.82 1 97.62 376 HIS A CA 1
ATOM 2836 C C . HIS A 1 376 ? -19.188 -34.75 -3.66 1 97.62 376 HIS A C 1
ATOM 2838 O O . HIS A 1 376 ? -19.906 -34.219 -4.516 1 97.62 376 HIS A O 1
ATOM 2844 N N . THR A 1 377 ? -19.672 -35.312 -2.557 1 92.06 377 THR A N 1
ATOM 2845 C CA . THR A 1 377 ? -21.062 -35.219 -2.115 1 92.06 377 THR A CA 1
ATOM 2846 C C . THR A 1 377 ? -21.156 -34.469 -0.785 1 92.06 377 THR A C 1
ATOM 2848 O O . THR A 1 377 ? -22.188 -33.906 -0.455 1 92.06 377 THR A O 1
ATOM 2851 N N . ASN A 1 378 ? -20.047 -34.531 -0.102 1 91.94 378 ASN A N 1
ATOM 2852 C CA . ASN A 1 378 ? -19.906 -33.812 1.156 1 91.94 378 ASN A CA 1
ATOM 2853 C C . ASN A 1 378 ? -19.266 -32.438 0.945 1 91.94 378 ASN A C 1
ATOM 2855 O O . ASN A 1 378 ? -18.078 -32.344 0.621 1 91.94 378 ASN A O 1
ATOM 2859 N N . LYS A 1 379 ? -19.938 -31.375 1.265 1 93.56 379 LYS A N 1
ATOM 2860 C CA . LYS A 1 379 ? -19.5 -30.016 1.016 1 93.56 379 LYS A CA 1
ATOM 2861 C C . LYS A 1 379 ? -18.406 -29.594 2.004 1 93.56 379 LYS A C 1
ATOM 2863 O O . LYS A 1 379 ? -17.75 -28.578 1.812 1 93.56 379 LYS A O 1
ATOM 2868 N N . GLN A 1 380 ? -18.141 -30.312 2.996 1 93.5 380 GLN A N 1
ATOM 2869 C CA . GLN A 1 380 ? -17.203 -29.938 4.051 1 93.5 380 GLN A CA 1
ATOM 2870 C C . GLN A 1 380 ? -15.844 -30.594 3.834 1 93.5 380 GLN A C 1
ATOM 2872 O O . GLN A 1 380 ? -14.906 -30.344 4.598 1 93.5 380 GLN A O 1
ATOM 2877 N N . ASP A 1 381 ? -15.727 -31.453 2.789 1 96.31 381 ASP A N 1
ATOM 2878 C CA . ASP A 1 381 ? -14.469 -32.156 2.529 1 96.31 381 ASP A CA 1
ATOM 2879 C C . ASP A 1 381 ? -13.305 -31.156 2.461 1 96.31 381 ASP A C 1
ATOM 2881 O O . ASP A 1 381 ? -13.398 -30.125 1.782 1 96.31 381 ASP A O 1
ATOM 2885 N N . ALA A 1 382 ? -12.18 -31.484 3.088 1 97.06 382 ALA A N 1
ATOM 2886 C CA . ALA A 1 382 ? -11.016 -30.594 3.146 1 97.06 382 ALA A CA 1
ATOM 2887 C C . ALA A 1 382 ? -10.461 -30.328 1.751 1 97.06 382 ALA A C 1
ATOM 2889 O O . ALA A 1 382 ? -9.961 -29.234 1.475 1 97.06 382 ALA A O 1
ATOM 2890 N N . ALA A 1 383 ? -10.594 -31.312 0.886 1 97.81 383 ALA A N 1
ATOM 2891 C CA . ALA A 1 383 ? -10.047 -31.172 -0.462 1 97.81 383 ALA A CA 1
ATOM 2892 C C . ALA A 1 383 ? -10.75 -30.062 -1.235 1 97.81 383 ALA A C 1
ATOM 2894 O O . ALA A 1 383 ? -10.195 -29.531 -2.199 1 97.81 383 ALA A O 1
ATOM 2895 N N . LEU A 1 384 ? -11.961 -29.688 -0.797 1 97.12 384 LEU A N 1
ATOM 2896 C CA . LEU A 1 384 ? -12.727 -28.609 -1.434 1 97.12 384 LEU A CA 1
ATOM 2897 C C . LEU A 1 384 ? -12.258 -27.25 -0.942 1 97.12 384 LEU A C 1
ATOM 2899 O O . LEU A 1 384 ? -12.477 -26.234 -1.614 1 97.12 384 LEU A O 1
ATOM 2903 N N . HIS A 1 385 ? -11.602 -27.203 0.21 1 96.25 385 HIS A N 1
ATOM 2904 C CA . HIS A 1 385 ? -11.469 -25.906 0.874 1 96.25 385 HIS A CA 1
ATOM 2905 C C . HIS A 1 385 ? -10.008 -25.562 1.118 1 96.25 385 HIS A C 1
ATOM 2907 O O . HIS A 1 385 ? -9.656 -24.391 1.209 1 96.25 385 HIS A O 1
ATOM 2913 N N . GLU A 1 386 ? -9.156 -26.5 1.225 1 96.81 386 GLU A N 1
ATOM 2914 C CA . GLU A 1 386 ? -7.77 -26.25 1.597 1 96.81 386 GLU A CA 1
ATOM 2915 C C . GLU A 1 386 ? -6.852 -26.328 0.38 1 96.81 386 GLU A C 1
ATOM 2917 O O . GLU A 1 386 ? -7.152 -27.047 -0.584 1 96.81 386 GLU A O 1
ATOM 2922 N N . GLU A 1 387 ? -5.797 -25.609 0.371 1 97.44 387 GLU A N 1
ATOM 2923 C CA . GLU A 1 387 ? -4.82 -25.672 -0.712 1 97.44 387 GLU A CA 1
ATOM 2924 C C . GLU A 1 387 ? -4.02 -26.984 -0.659 1 97.44 387 GLU A C 1
ATOM 2926 O O . GLU A 1 387 ? -3.279 -27.219 0.296 1 97.44 387 GLU A O 1
ATOM 2931 N N . ILE A 1 388 ? -4.168 -27.75 -1.683 1 97.75 388 ILE A N 1
ATOM 2932 C CA . ILE A 1 388 ? -3.479 -29.031 -1.772 1 97.75 388 ILE A CA 1
ATOM 2933 C C . ILE A 1 388 ? -2.135 -28.844 -2.473 1 97.75 388 ILE A C 1
ATOM 2935 O O . ILE A 1 388 ? -1.123 -29.406 -2.047 1 97.75 388 ILE A O 1
ATOM 2939 N N . PHE A 1 389 ? -2.092 -28 -3.455 1 98 389 PHE A N 1
ATOM 2940 C CA . PHE A 1 389 ? -0.902 -27.703 -4.242 1 98 389 PHE A CA 1
ATOM 2941 C C . PHE A 1 389 ? -0.372 -28.969 -4.918 1 98 389 PHE A C 1
ATOM 2943 O O . PHE A 1 389 ? 0.812 -29.281 -4.801 1 98 389 PHE A O 1
ATOM 2950 N N . GLY A 1 390 ? -1.197 -29.672 -5.594 1 98.44 390 GLY A N 1
ATOM 2951 C CA . GLY A 1 390 ? -0.997 -30.891 -6.363 1 98.44 390 GLY A CA 1
ATOM 2952 C C . GLY A 1 390 ? -2.051 -31.109 -7.43 1 98.44 390 GLY A C 1
ATOM 2953 O O . GLY A 1 390 ? -2.998 -30.328 -7.543 1 98.44 390 GLY A O 1
ATOM 2954 N N . PRO A 1 391 ? -1.878 -32.125 -8.242 1 98.56 391 PRO A N 1
ATOM 2955 C CA . PRO A 1 391 ? -2.779 -32.312 -9.383 1 98.56 391 PRO A CA 1
ATOM 2956 C C . PRO A 1 391 ? -4.086 -33 -8.984 1 98.56 391 PRO A C 1
ATOM 2958 O O . PRO A 1 391 ? -4.402 -34.094 -9.492 1 98.56 391 PRO A O 1
ATOM 2961 N N . VAL A 1 392 ? -4.852 -32.344 -8.117 1 98.88 392 VAL A N 1
ATOM 2962 C CA . VAL A 1 392 ? -6.117 -32.844 -7.609 1 98.88 392 VAL A CA 1
ATOM 2963 C C . VAL A 1 392 ? -7.242 -31.875 -7.914 1 98.88 392 VAL A C 1
ATOM 2965 O O . VAL A 1 392 ? -7.188 -30.719 -7.504 1 98.88 392 VAL A O 1
ATOM 2968 N N . LEU A 1 393 ? -8.242 -32.312 -8.633 1 98.81 393 LEU A N 1
ATOM 2969 C CA . LEU A 1 393 ? -9.438 -31.547 -8.93 1 98.81 393 LEU A CA 1
ATOM 2970 C C . LEU A 1 393 ? -10.609 -32 -8.062 1 98.81 393 LEU A C 1
ATOM 2972 O O . LEU A 1 393 ? -10.938 -33.188 -8.039 1 98.81 393 LEU A O 1
ATOM 2976 N N . SER A 1 394 ? -11.203 -31.125 -7.375 1 98.81 394 SER A N 1
ATOM 2977 C CA . SER A 1 394 ? -12.445 -31.359 -6.652 1 98.81 394 SER A CA 1
ATOM 2978 C C . SER A 1 394 ? -13.648 -30.844 -7.445 1 98.81 394 SER A C 1
ATOM 2980 O O . SER A 1 394 ? -13.68 -29.688 -7.844 1 98.81 394 SER A O 1
ATOM 2982 N N . ILE A 1 395 ? -14.594 -31.703 -7.703 1 98.81 395 ILE A N 1
ATOM 2983 C CA . ILE A 1 395 ? -15.82 -31.328 -8.391 1 98.81 395 ILE A CA 1
ATOM 2984 C C . ILE A 1 395 ? -17 -31.422 -7.43 1 98.81 395 ILE A C 1
ATOM 2986 O O . ILE A 1 395 ? -17.125 -32.406 -6.695 1 98.81 395 ILE A O 1
ATOM 2990 N N . LEU A 1 396 ? -17.781 -30.469 -7.379 1 98.5 396 LEU A N 1
ATOM 2991 C CA . LEU A 1 396 ? -19.016 -30.453 -6.598 1 98.5 396 LEU A CA 1
ATOM 2992 C C . LEU A 1 396 ? -20.156 -29.875 -7.422 1 98.5 396 LEU A C 1
ATOM 2994 O O . LEU A 1 396 ? -20.047 -28.781 -7.965 1 98.5 396 LEU A O 1
ATOM 2998 N N . ALA A 1 397 ? -21.188 -30.656 -7.562 1 98.06 397 ALA A N 1
ATOM 2999 C CA . ALA A 1 397 ? -22.406 -30.141 -8.18 1 98.06 397 ALA A CA 1
ATOM 3000 C C . ALA A 1 397 ? -23.172 -29.25 -7.211 1 98.06 397 ALA A C 1
ATOM 3002 O O . ALA A 1 397 ? -23.312 -29.578 -6.031 1 98.06 397 ALA A O 1
ATOM 3003 N N . VAL A 1 398 ? -23.609 -28.125 -7.703 1 97.94 398 VAL A N 1
ATOM 3004 C CA . VAL A 1 398 ? -24.406 -27.188 -6.898 1 97.94 398 VAL A CA 1
ATOM 3005 C C . VAL A 1 398 ? -25.75 -26.953 -7.57 1 97.94 398 VAL A C 1
ATOM 3007 O O . VAL A 1 398 ? -25.922 -27.203 -8.766 1 97.94 398 VAL A O 1
ATOM 3010 N N . GLU A 1 399 ? -26.688 -26.359 -6.832 1 96.5 399 GLU A N 1
ATOM 3011 C CA . GLU A 1 399 ? -28.062 -26.281 -7.305 1 96.5 399 GLU A CA 1
ATOM 3012 C C . GLU A 1 399 ? -28.312 -24.969 -8.047 1 96.5 399 GLU A C 1
ATOM 3014 O O . GLU A 1 399 ? -29.266 -24.844 -8.812 1 96.5 399 GLU A O 1
ATOM 3019 N N . SER A 1 400 ? -27.469 -23.984 -7.73 1 97.81 400 SER A N 1
ATOM 3020 C CA . SER A 1 400 ? -27.75 -22.672 -8.281 1 97.81 400 SER A CA 1
ATOM 3021 C C . SER A 1 400 ? -26.484 -21.812 -8.336 1 97.81 400 SER A C 1
ATOM 3023 O O . SER A 1 400 ? -25.469 -22.172 -7.738 1 97.81 400 SER A O 1
ATOM 3025 N N . ALA A 1 401 ? -26.641 -20.75 -9.133 1 98.25 401 ALA A N 1
ATOM 3026 C CA . ALA A 1 401 ? -25.578 -19.75 -9.172 1 98.25 401 ALA A CA 1
ATOM 3027 C C . ALA A 1 401 ? -25.312 -19.172 -7.781 1 98.25 401 ALA A C 1
ATOM 3029 O O . ALA A 1 401 ? -24.172 -18.953 -7.402 1 98.25 401 ALA A O 1
ATOM 3030 N N . ASP A 1 402 ? -26.328 -18.969 -7.035 1 98.06 402 ASP A N 1
ATOM 3031 C CA . ASP A 1 402 ? -26.203 -18.406 -5.691 1 98.06 402 ASP A CA 1
ATOM 3032 C C . ASP A 1 402 ? -25.406 -19.328 -4.781 1 98.06 402 ASP A C 1
ATOM 3034 O O . ASP A 1 402 ? -24.594 -18.875 -3.982 1 98.06 402 ASP A O 1
ATOM 3038 N N . GLU A 1 403 ? -25.672 -20.578 -4.914 1 97.81 403 GLU A N 1
ATOM 3039 C CA . GLU A 1 403 ? -24.922 -21.531 -4.102 1 97.81 403 GLU A CA 1
ATOM 3040 C C . GLU A 1 403 ? -23.438 -21.547 -4.488 1 97.81 403 GLU A C 1
ATOM 3042 O O . GLU A 1 403 ? -22.562 -21.594 -3.619 1 97.81 403 GLU A O 1
ATOM 3047 N N . ALA A 1 404 ? -23.156 -21.516 -5.777 1 98.38 404 ALA A N 1
ATOM 3048 C CA . ALA A 1 404 ? -21.781 -21.453 -6.25 1 98.38 404 ALA A CA 1
ATOM 3049 C C . ALA A 1 404 ? -21.047 -20.234 -5.684 1 98.38 404 ALA A C 1
ATOM 3051 O O . ALA A 1 404 ? -19.922 -20.359 -5.188 1 98.38 404 ALA A O 1
ATOM 3052 N N . LEU A 1 405 ? -21.75 -19.125 -5.695 1 98.44 405 LEU A N 1
ATOM 3053 C CA . LEU A 1 405 ? -21.156 -17.875 -5.203 1 98.44 405 LEU A CA 1
ATOM 3054 C C . LEU A 1 405 ? -20.953 -17.938 -3.695 1 98.44 405 LEU A C 1
ATOM 3056 O O . LEU A 1 405 ? -19.938 -17.453 -3.191 1 98.44 405 LEU A O 1
ATOM 3060 N N . ARG A 1 406 ? -21.875 -18.484 -3.008 1 97.62 406 ARG A N 1
ATOM 3061 C CA . ARG A 1 406 ? -21.719 -18.641 -1.564 1 97.62 406 ARG A CA 1
ATOM 3062 C C . ARG A 1 406 ? -20.469 -19.453 -1.226 1 97.62 406 ARG A C 1
ATOM 3064 O O . ARG A 1 406 ? -19.719 -19.109 -0.311 1 97.62 406 ARG A O 1
ATOM 3071 N N . ILE A 1 407 ? -20.266 -20.547 -1.928 1 97.38 407 ILE A N 1
ATOM 3072 C CA . ILE A 1 407 ? -19.109 -21.422 -1.694 1 97.38 407 ILE A CA 1
ATOM 3073 C C . ILE A 1 407 ? -17.828 -20.672 -2.035 1 97.38 407 ILE A C 1
ATOM 3075 O O . ILE A 1 407 ? -16.875 -20.672 -1.244 1 97.38 407 ILE A O 1
ATOM 3079 N N . GLU A 1 408 ? -17.781 -20.031 -3.182 1 97.88 408 GLU A N 1
ATOM 3080 C CA . GLU A 1 408 ? -16.609 -19.266 -3.605 1 97.88 408 GLU A CA 1
ATOM 3081 C C . GLU A 1 408 ? -16.297 -18.141 -2.635 1 97.88 408 GLU A C 1
ATOM 3083 O O . GLU A 1 408 ? -15.141 -17.922 -2.268 1 97.88 408 GLU A O 1
ATOM 3088 N N . ASN A 1 409 ? -17.328 -17.406 -2.174 1 97.19 409 ASN A N 1
ATOM 3089 C CA . ASN A 1 409 ? -17.156 -16.25 -1.303 1 97.19 409 ASN A CA 1
ATOM 3090 C C . ASN A 1 409 ? -16.75 -16.672 0.111 1 97.19 409 ASN A C 1
ATOM 3092 O O . ASN A 1 409 ? -16.266 -15.852 0.891 1 97.19 409 ASN A O 1
ATOM 3096 N N . ALA A 1 410 ? -16.984 -17.922 0.43 1 96.44 410 ALA A N 1
ATOM 3097 C CA . ALA A 1 410 ? -16.578 -18.438 1.735 1 96.44 410 ALA A CA 1
ATOM 3098 C C . ALA A 1 410 ? -15.102 -18.844 1.731 1 96.44 410 ALA A C 1
ATOM 3100 O O . ALA A 1 410 ? -14.523 -19.109 2.787 1 96.44 410 ALA A O 1
ATOM 3101 N N . ASN A 1 411 ? -14.5 -18.906 0.561 1 94.94 411 ASN A N 1
ATOM 3102 C CA . ASN A 1 411 ? -13.07 -19.156 0.397 1 94.94 411 ASN A CA 1
ATOM 3103 C C . ASN A 1 411 ? -12.227 -18.094 1.093 1 94.94 411 ASN A C 1
ATOM 3105 O O . ASN A 1 411 ? -12.344 -16.906 0.793 1 94.94 411 ASN A O 1
ATOM 3109 N N . PRO A 1 412 ? -11.375 -18.516 2.074 1 95.44 412 PRO A N 1
ATOM 3110 C CA . PRO A 1 412 ? -10.586 -17.484 2.762 1 95.44 412 PRO A CA 1
ATOM 3111 C C . PRO A 1 412 ? -9.555 -16.828 1.85 1 95.44 412 PRO A C 1
ATOM 3113 O O . PRO A 1 412 ? -9.031 -15.758 2.174 1 95.44 412 PRO A O 1
ATOM 3116 N N . TYR A 1 413 ? -9.234 -17.484 0.797 1 96.31 413 TYR A N 1
ATOM 3117 C CA . TYR A 1 413 ? -8.297 -16.938 -0.174 1 96.31 413 TYR A CA 1
ATOM 3118 C C . TYR A 1 413 ? -9.008 -16.031 -1.164 1 96.31 413 TYR A C 1
ATOM 3120 O O . TYR A 1 413 ? -10.227 -15.859 -1.104 1 96.31 413 TYR A O 1
ATOM 3128 N N . GLY A 1 414 ? -8.344 -15.312 -2.031 1 96.81 414 GLY A N 1
ATOM 3129 C CA . GLY A 1 414 ? -8.906 -14.414 -3.031 1 96.81 414 GLY A CA 1
ATOM 3130 C C . GLY A 1 414 ? -8.016 -14.25 -4.246 1 96.81 414 GLY A C 1
ATOM 3131 O O . GLY A 1 414 ? -7.922 -13.164 -4.812 1 96.81 414 GLY A O 1
ATOM 3132 N N . ASN A 1 415 ? -7.348 -15.344 -4.637 1 97.31 415 ASN A N 1
ATOM 3133 C CA . ASN A 1 415 ? -6.422 -15.289 -5.762 1 97.31 415 ASN A CA 1
ATOM 3134 C C . ASN A 1 415 ? -7.164 -15.242 -7.094 1 97.31 415 ASN A C 1
ATOM 3136 O O . ASN A 1 415 ? -7.156 -14.211 -7.781 1 97.31 415 ASN A O 1
ATOM 3140 N N . ALA A 1 416 ? -7.977 -16.312 -7.398 1 98.12 416 ALA A N 1
ATOM 3141 C CA . ALA A 1 416 ? -8.633 -16.344 -8.703 1 98.12 416 ALA A CA 1
ATOM 3142 C C . ALA A 1 416 ? -9.977 -17.047 -8.633 1 98.12 416 ALA A C 1
ATOM 3144 O O . ALA A 1 416 ? -10.203 -17.875 -7.746 1 98.12 416 ALA A O 1
ATOM 3145 N N . ALA A 1 417 ? -10.852 -16.719 -9.547 1 98.44 417 ALA A N 1
ATOM 3146 C CA . ALA A 1 417 ? -12.125 -17.391 -9.781 1 98.44 417 ALA A CA 1
ATOM 3147 C C . ALA A 1 417 ? -12.555 -17.25 -11.242 1 98.44 417 ALA A C 1
ATOM 3149 O O . ALA A 1 417 ? -12.352 -16.188 -11.852 1 98.44 417 ALA A O 1
ATOM 3150 N N . CYS A 1 418 ? -13.164 -18.281 -11.781 1 98.56 418 CYS A N 1
ATOM 3151 C CA . CYS A 1 418 ? -13.516 -18.281 -13.203 1 98.56 418 CYS A CA 1
ATOM 3152 C C . CYS A 1 418 ? -14.938 -18.797 -13.414 1 98.56 418 CYS A C 1
ATOM 3154 O O . CYS A 1 418 ? -15.422 -19.625 -12.641 1 98.56 418 CYS A O 1
ATOM 3156 N N . ILE A 1 419 ? -15.547 -18.312 -14.492 1 98.75 419 ILE A N 1
ATOM 3157 C CA . ILE A 1 419 ? -16.875 -18.781 -14.906 1 98.75 419 ILE A CA 1
ATOM 3158 C C . ILE A 1 419 ? -16.828 -19.234 -16.359 1 98.75 419 ILE A C 1
ATOM 3160 O O . ILE A 1 419 ? -16.203 -18.594 -17.203 1 98.75 419 ILE A O 1
ATOM 3164 N N . TYR A 1 420 ? -17.312 -20.406 -16.625 1 98.44 420 TYR A N 1
ATOM 3165 C CA . TYR A 1 420 ? -17.516 -20.906 -17.969 1 98.44 420 TYR A CA 1
ATOM 3166 C C . TYR A 1 420 ? -18.969 -20.812 -18.391 1 98.44 420 TYR A C 1
ATOM 3168 O O . TYR A 1 420 ? -19.844 -21.422 -17.766 1 98.44 420 TYR A O 1
ATOM 3176 N N . THR A 1 421 ? -19.25 -20.078 -19.391 1 97.88 421 THR A N 1
ATOM 3177 C CA . THR A 1 421 ? -20.609 -19.812 -19.875 1 97.88 421 THR A CA 1
ATOM 3178 C C . THR A 1 421 ? -20.562 -19.203 -21.281 1 97.88 421 THR A C 1
ATOM 3180 O O . THR A 1 421 ? -19.531 -18.703 -21.719 1 97.88 421 THR A O 1
ATOM 3183 N N . SER A 1 422 ? -21.625 -19.359 -22 1 95.62 422 SER A N 1
ATOM 3184 C CA . SER A 1 422 ? -21.797 -18.688 -23.266 1 95.62 422 SER A CA 1
ATOM 3185 C C . SER A 1 422 ? -22.656 -17.438 -23.125 1 95.62 422 SER A C 1
ATOM 3187 O O . SER A 1 422 ? -22.875 -16.703 -24.094 1 95.62 422 SER A O 1
ATOM 3189 N N . SER A 1 423 ? -23.141 -17.141 -21.906 1 96 423 SER A N 1
ATOM 3190 C CA . SER A 1 423 ? -24.031 -16.016 -21.625 1 96 423 SER A CA 1
ATOM 3191 C C . SER A 1 423 ? -23.266 -14.836 -21.047 1 96 423 SER A C 1
ATOM 3193 O O . SER A 1 423 ? -22.625 -14.953 -20 1 96 423 SER A O 1
ATOM 3195 N N . GLY A 1 424 ? -23.422 -13.766 -21.75 1 95.81 424 GLY A N 1
ATOM 3196 C CA . GLY A 1 424 ? -22.828 -12.539 -21.219 1 95.81 424 GLY A CA 1
ATOM 3197 C C . GLY A 1 424 ? -23.406 -12.141 -19.859 1 95.81 424 GLY A C 1
ATOM 3198 O O . GLY A 1 424 ? -22.672 -11.672 -18.984 1 95.81 424 GLY A O 1
ATOM 3199 N N . ALA A 1 425 ? -24.688 -12.281 -19.703 1 96.88 425 ALA A N 1
ATOM 3200 C CA . ALA A 1 425 ? -25.359 -11.938 -18.438 1 96.88 425 ALA A CA 1
ATOM 3201 C C . ALA A 1 425 ? -24.828 -12.781 -17.281 1 96.88 425 ALA A C 1
ATOM 3203 O O . ALA A 1 425 ? -24.609 -12.273 -16.188 1 96.88 425 ALA A O 1
ATOM 3204 N N . THR A 1 426 ? -24.625 -14.133 -17.562 1 97.75 426 THR A N 1
ATOM 3205 C CA . THR A 1 426 ? -24.094 -15.039 -16.547 1 97.75 426 THR A CA 1
ATOM 3206 C C . THR A 1 426 ? -22.656 -14.664 -16.188 1 97.75 426 THR A C 1
ATOM 3208 O O . THR A 1 426 ? -22.312 -14.617 -15.008 1 97.75 426 THR A O 1
ATOM 3211 N N . ALA A 1 427 ? -21.859 -14.391 -17.203 1 98.06 427 ALA A N 1
ATOM 3212 C CA . ALA A 1 427 ? -20.469 -13.969 -16.969 1 98.06 427 ALA A CA 1
ATOM 3213 C C . ALA A 1 427 ? -20.422 -12.711 -16.109 1 98.06 427 ALA A C 1
ATOM 3215 O O . ALA A 1 427 ? -19.688 -12.664 -15.117 1 98.06 427 ALA A O 1
ATOM 3216 N N . ASP A 1 428 ? -21.219 -11.75 -16.469 1 97.38 428 ASP A N 1
ATOM 3217 C CA . ASP A 1 428 ? -21.25 -10.484 -15.742 1 97.38 428 ASP A CA 1
ATOM 3218 C C . ASP A 1 428 ? -21.688 -10.695 -14.289 1 97.38 428 ASP A C 1
ATOM 3220 O O . ASP A 1 428 ? -21.109 -10.102 -13.375 1 97.38 428 ASP A O 1
ATOM 3224 N N . HIS A 1 429 ? -22.688 -11.523 -14.102 1 97.75 429 HIS A N 1
ATOM 3225 C CA . HIS A 1 429 ? -23.203 -11.828 -12.773 1 97.75 429 HIS A CA 1
ATOM 3226 C C . HIS A 1 429 ? -22.109 -12.391 -11.867 1 97.75 429 HIS A C 1
ATOM 3228 O O . HIS A 1 429 ? -21.953 -11.93 -10.734 1 97.75 429 HIS A O 1
ATOM 3234 N N . PHE A 1 430 ? -21.359 -13.297 -12.32 1 98.44 430 PHE A N 1
ATOM 3235 C CA . PHE A 1 430 ? -20.344 -13.969 -11.523 1 98.44 430 PHE A CA 1
ATOM 3236 C C . PHE A 1 430 ? -19.125 -13.078 -11.312 1 98.44 430 PHE A C 1
ATOM 3238 O O . PHE A 1 430 ? -18.625 -12.961 -10.195 1 98.44 430 PHE A O 1
ATOM 3245 N N . ILE A 1 431 ? -18.656 -12.406 -12.344 1 97.88 431 ILE A N 1
ATOM 3246 C CA . ILE A 1 431 ? -17.438 -11.594 -12.273 1 97.88 431 ILE A CA 1
ATOM 3247 C C . ILE A 1 431 ? -17.625 -10.484 -11.234 1 97.88 431 ILE A C 1
ATOM 3249 O O . ILE A 1 431 ? -16.734 -10.227 -10.43 1 97.88 431 ILE A O 1
ATOM 3253 N N . LYS A 1 432 ? -18.766 -9.906 -11.164 1 96.25 432 LYS A N 1
ATOM 3254 C CA . LYS A 1 432 ? -19.031 -8.781 -10.266 1 96.25 432 LYS A CA 1
ATOM 3255 C C . LYS A 1 432 ? -19.156 -9.25 -8.82 1 96.25 432 LYS A C 1
ATOM 3257 O O . LYS A 1 432 ? -19.109 -8.43 -7.895 1 96.25 432 LYS A O 1
ATOM 3262 N N . ARG A 1 433 ? -19.234 -10.586 -8.656 1 97 433 ARG A N 1
ATOM 3263 C CA . ARG A 1 433 ? -19.578 -11.047 -7.32 1 97 433 ARG A CA 1
ATOM 3264 C C . ARG A 1 433 ? -18.5 -11.961 -6.762 1 97 433 ARG A C 1
ATOM 3266 O O . ARG A 1 433 ? -18.484 -12.258 -5.562 1 97 433 ARG A O 1
ATOM 3273 N N . PHE A 1 434 ? -17.547 -12.438 -7.602 1 97.88 434 PHE A N 1
ATOM 3274 C CA . PHE A 1 434 ? -16.422 -13.234 -7.105 1 97.88 434 PHE A CA 1
ATOM 3275 C C . PHE A 1 434 ? -15.609 -12.453 -6.082 1 97.88 434 PHE A C 1
ATOM 3277 O O . PHE A 1 434 ? -15.414 -11.242 -6.234 1 97.88 434 PHE A O 1
ATOM 3284 N N . SER A 1 435 ? -15.172 -13.102 -5.039 1 97.44 435 SER A N 1
ATOM 3285 C CA . SER A 1 435 ? -14.219 -12.539 -4.09 1 97.44 435 SER A CA 1
ATOM 3286 C C . SER A 1 435 ? -12.789 -12.914 -4.453 1 97.44 435 SER A C 1
ATOM 3288 O O . SER A 1 435 ? -12.102 -13.586 -3.682 1 97.44 435 SER A O 1
ATOM 3290 N N . ALA A 1 436 ? -12.328 -12.492 -5.621 1 97.5 436 ALA A N 1
ATOM 3291 C CA . ALA A 1 436 ? -11.008 -12.805 -6.148 1 97.5 436 ALA A CA 1
ATOM 3292 C C . ALA A 1 436 ? -10.445 -11.648 -6.969 1 97.5 436 ALA A C 1
ATOM 3294 O O . ALA A 1 436 ? -11.203 -10.922 -7.629 1 97.5 436 ALA A O 1
ATOM 3295 N N . GLY A 1 437 ? -9.156 -11.531 -6.93 1 97.31 437 GLY A N 1
ATOM 3296 C CA . GLY A 1 437 ? -8.508 -10.422 -7.613 1 97.31 437 GLY A CA 1
ATOM 3297 C C . GLY A 1 437 ? -8.25 -10.695 -9.086 1 97.31 437 GLY A C 1
ATOM 3298 O O . GLY A 1 437 ? -8.055 -9.766 -9.867 1 97.31 437 GLY A O 1
ATOM 3299 N N . MET A 1 438 ? -8.203 -11.938 -9.477 1 98.06 438 MET A N 1
ATOM 3300 C CA . MET A 1 438 ? -7.973 -12.344 -10.859 1 98.06 438 MET A CA 1
ATOM 3301 C C . MET A 1 438 ? -9.07 -13.289 -11.344 1 98.06 438 MET A C 1
ATOM 3303 O O . MET A 1 438 ? -9.109 -14.453 -10.93 1 98.06 438 MET A O 1
ATOM 3307 N N . CYS A 1 439 ? -9.938 -12.773 -12.219 1 98.06 439 CYS A N 1
ATOM 3308 C CA . CYS A 1 439 ? -11.109 -13.531 -12.648 1 98.06 439 CYS A CA 1
ATOM 3309 C C . CYS A 1 439 ? -11.008 -13.906 -14.125 1 98.06 439 CYS A C 1
ATOM 3311 O O . CYS A 1 439 ? -10.266 -13.273 -14.875 1 98.06 439 CYS A O 1
ATOM 3313 N N . GLY A 1 440 ? -11.711 -14.945 -14.484 1 97.88 440 GLY A N 1
ATOM 3314 C CA . GLY A 1 440 ? -11.711 -15.414 -15.859 1 97.88 440 GLY A CA 1
ATOM 3315 C C . GLY A 1 440 ? -13.094 -15.758 -16.375 1 97.88 440 GLY A C 1
ATOM 3316 O O . GLY A 1 440 ? -13.93 -16.281 -15.641 1 97.88 440 GLY A O 1
ATOM 3317 N N . VAL A 1 441 ? -13.344 -15.391 -17.594 1 98.19 441 VAL A N 1
ATOM 3318 C CA . VAL A 1 441 ? -14.484 -15.891 -18.359 1 98.19 441 VAL A CA 1
ATOM 3319 C C . VAL A 1 441 ? -14 -16.844 -19.453 1 98.19 441 VAL A C 1
ATOM 3321 O O . VAL A 1 441 ? -13.352 -16.422 -20.406 1 98.19 441 VAL A O 1
ATOM 3324 N N . ASN A 1 442 ? -14.281 -18.094 -19.25 1 97.44 442 ASN A N 1
ATOM 3325 C CA . ASN A 1 442 ? -13.852 -19.156 -20.156 1 97.44 442 ASN A CA 1
ATOM 3326 C C . ASN A 1 442 ? -12.336 -19.25 -20.25 1 97.44 442 ASN A C 1
ATOM 3328 O O . ASN A 1 442 ? -11.773 -19.359 -21.328 1 97.44 442 ASN A O 1
ATOM 3332 N N . ILE A 1 443 ? -11.734 -19.125 -19.109 1 95.44 443 ILE A N 1
ATOM 3333 C CA . ILE A 1 443 ? -10.297 -19.219 -18.891 1 95.44 443 ILE A CA 1
ATOM 3334 C C . ILE A 1 443 ? -10.023 -20.047 -17.625 1 95.44 443 ILE A C 1
ATOM 3336 O O . ILE A 1 443 ? -10.57 -19.766 -16.562 1 95.44 443 ILE A O 1
ATOM 3340 N N . GLY A 1 444 ? -9.227 -21.016 -17.734 1 93.81 444 GLY A N 1
ATOM 3341 C CA . GLY A 1 444 ? -8.992 -21.906 -16.609 1 93.81 444 GLY A CA 1
ATOM 3342 C C . GLY A 1 444 ? -7.891 -21.422 -15.688 1 93.81 444 GLY A C 1
ATOM 3343 O O . GLY A 1 444 ? -7.832 -21.812 -14.523 1 93.81 444 GLY A O 1
ATOM 3344 N N . VAL A 1 445 ? -6.934 -20.656 -16.188 1 94.81 445 VAL A N 1
ATOM 3345 C CA . VAL A 1 445 ? -5.84 -20.047 -15.438 1 94.81 445 VAL A CA 1
ATOM 3346 C C . VAL A 1 445 ? -5.82 -18.531 -15.688 1 94.81 445 VAL A C 1
ATOM 3348 O O . VAL A 1 445 ? -5.168 -18.062 -16.625 1 94.81 445 VAL A O 1
ATOM 3351 N N . ALA A 1 446 ? -6.469 -17.75 -14.844 1 93.75 446 ALA A N 1
ATOM 3352 C CA . ALA A 1 446 ? -6.738 -16.344 -15.094 1 93.75 446 ALA A CA 1
ATOM 3353 C C . ALA A 1 446 ? -5.562 -15.469 -14.656 1 93.75 446 ALA A C 1
ATOM 3355 O O . ALA A 1 446 ? -5.742 -14.5 -13.922 1 93.75 446 ALA A O 1
ATOM 3356 N N . VAL A 1 447 ? -4.344 -15.75 -15.172 1 90.94 447 VAL A N 1
ATOM 3357 C CA . VAL A 1 447 ? -3.176 -14.914 -14.93 1 90.94 447 VAL A CA 1
ATOM 3358 C C . VAL A 1 447 ? -3.232 -13.68 -15.836 1 90.94 447 VAL A C 1
ATOM 3360 O O . VAL A 1 447 ? -3.318 -13.805 -17.062 1 90.94 447 VAL A O 1
ATOM 3363 N N . PRO A 1 448 ? -3.154 -12.57 -15.219 1 90.56 448 PRO A N 1
ATOM 3364 C CA . PRO A 1 448 ? -3.102 -11.391 -16.094 1 90.56 448 PRO A CA 1
ATOM 3365 C C . PRO A 1 448 ? -1.756 -11.242 -16.797 1 90.56 448 PRO A C 1
ATOM 3367 O O . PRO A 1 448 ? -0.706 -11.469 -16.1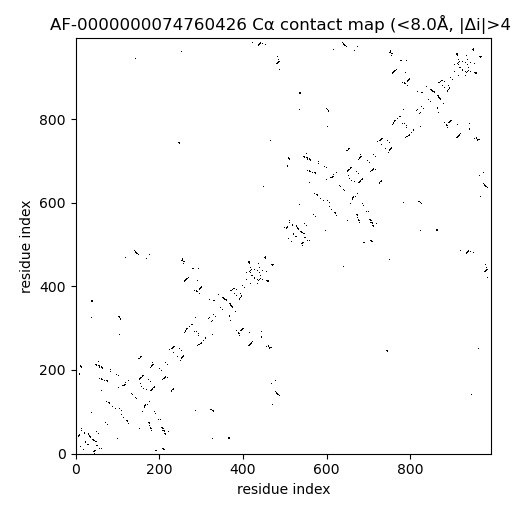88 1 90.56 448 PRO A O 1
ATOM 3370 N N . ARG A 1 449 ? -1.807 -10.938 -18 1 87.88 449 ARG A N 1
ATOM 3371 C CA . ARG A 1 449 ? -0.594 -10.641 -18.766 1 87.88 449 ARG A CA 1
ATOM 3372 C C . ARG A 1 449 ? -0.225 -9.164 -18.641 1 87.88 449 ARG A C 1
ATOM 3374 O O . ARG A 1 449 ? -1.1 -8.312 -18.484 1 87.88 449 ARG A O 1
ATOM 3381 N N . GLU A 1 450 ? 1.101 -8.93 -18.703 1 87 450 GLU A N 1
ATOM 3382 C CA . GLU A 1 450 ? 1.521 -7.535 -18.734 1 87 450 GLU A CA 1
ATOM 3383 C C . GLU A 1 450 ? 0.76 -6.75 -19.797 1 87 450 GLU A C 1
ATOM 3385 O O . GLU A 1 450 ? 0.477 -7.273 -20.875 1 87 450 GLU A O 1
ATOM 3390 N N . PRO A 1 451 ? 0.315 -5.641 -19.469 1 91.62 451 PRO A N 1
ATOM 3391 C CA . PRO A 1 451 ? 0.745 -4.824 -18.344 1 91.62 451 PRO A CA 1
ATOM 3392 C C . PRO A 1 451 ? -0.168 -4.977 -17.125 1 91.62 451 PRO A C 1
ATOM 3394 O O . PRO A 1 451 ? 0.016 -4.285 -16.109 1 91.62 451 PRO A O 1
ATOM 3397 N N . PHE A 1 452 ? -1.166 -5.84 -17.234 1 94.19 452 PHE A N 1
ATOM 3398 C CA . PHE A 1 452 ? -2.061 -6.031 -16.094 1 94.19 452 PHE A CA 1
ATOM 3399 C C . PHE A 1 452 ? -1.338 -6.734 -14.953 1 94.19 452 PHE A C 1
ATOM 3401 O O . PHE A 1 452 ? -0.628 -7.719 -15.172 1 94.19 452 PHE A O 1
ATOM 3408 N N . SER A 1 453 ? -1.472 -6.227 -13.812 1 94.19 453 SER A N 1
ATOM 3409 C CA . SER A 1 453 ? -0.64 -6.613 -12.68 1 94.19 453 SER A CA 1
ATOM 3410 C C . SER A 1 453 ? -1.16 -7.887 -12.023 1 94.19 453 SER A C 1
ATOM 3412 O O . SER A 1 453 ? -2.354 -8.188 -12.086 1 94.19 453 SER A O 1
ATOM 3414 N N . PHE A 1 454 ? -0.238 -8.578 -11.438 1 95.44 454 PHE A N 1
ATOM 3415 C CA . PHE A 1 454 ? -0.519 -9.797 -10.688 1 95.44 454 PHE A CA 1
ATOM 3416 C C . PHE A 1 454 ? -0.711 -9.492 -9.203 1 95.44 454 PHE A C 1
ATOM 3418 O O . PHE A 1 454 ? 0.146 -8.867 -8.578 1 95.44 454 PHE A O 1
ATOM 3425 N N . GLY A 1 455 ? -1.911 -9.898 -8.641 1 90.88 455 GLY A N 1
ATOM 3426 C CA . GLY A 1 455 ? -2.141 -9.695 -7.223 1 90.88 455 GLY A CA 1
ATOM 3427 C C . GLY A 1 455 ? -3.471 -10.25 -6.75 1 90.88 455 GLY A C 1
ATOM 3428 O O . GLY A 1 455 ? -4.5 -10.039 -7.391 1 90.88 455 GLY A O 1
ATOM 3429 N N . GLY A 1 456 ? -3.541 -10.914 -5.695 1 93.12 456 GLY A N 1
ATOM 3430 C CA . GLY A 1 456 ? -4.738 -11.516 -5.125 1 93.12 456 GLY A CA 1
ATOM 3431 C C . GLY A 1 456 ? -5.328 -10.711 -3.99 1 93.12 456 GLY A C 1
ATOM 3432 O O . GLY A 1 456 ? -4.871 -9.602 -3.705 1 93.12 456 GLY A O 1
ATOM 3433 N N . TRP A 1 457 ? -6.449 -11.211 -3.514 1 95.88 457 TRP A N 1
ATOM 3434 C CA . TRP A 1 457 ? -7.184 -10.602 -2.408 1 95.88 457 TRP A CA 1
ATOM 3435 C C . TRP A 1 457 ? -7.137 -11.484 -1.17 1 95.88 457 TRP A C 1
ATOM 3437 O O . TRP A 1 457 ? -6.621 -12.609 -1.22 1 95.88 457 TRP A O 1
ATOM 3447 N N . ASN A 1 458 ? -7.617 -11.016 -0.08 1 95.5 458 ASN A N 1
ATOM 3448 C CA . ASN A 1 458 ? -7.859 -11.773 1.143 1 95.5 458 ASN A CA 1
ATOM 3449 C C . ASN A 1 458 ? -6.59 -12.461 1.635 1 95.5 458 ASN A C 1
ATOM 3451 O O . ASN A 1 458 ? -5.531 -11.844 1.718 1 95.5 458 ASN A O 1
ATOM 3455 N N . LYS A 1 459 ? -6.598 -13.75 1.914 1 96 459 LYS A N 1
ATOM 3456 C CA . LYS A 1 459 ? -5.453 -14.438 2.502 1 96 459 LYS A CA 1
ATOM 3457 C C . LYS A 1 459 ? -4.453 -14.859 1.428 1 96 459 LYS A C 1
ATOM 3459 O O . LYS A 1 459 ? -3.508 -15.594 1.707 1 96 459 LYS A O 1
ATOM 3464 N N . SER A 1 460 ? -4.695 -14.391 0.241 1 97.5 460 SER A N 1
ATOM 3465 C CA . SER A 1 460 ? -3.713 -14.594 -0.818 1 97.5 460 SER A CA 1
ATOM 3466 C C . SER A 1 460 ? -2.709 -13.445 -0.869 1 97.5 460 SER A C 1
ATOM 3468 O O . SER A 1 460 ? -1.702 -13.523 -1.575 1 97.5 460 SER A O 1
ATOM 3470 N N . ARG A 1 461 ? -2.955 -12.406 -0.136 1 96.94 461 ARG A N 1
ATOM 3471 C CA . ARG A 1 461 ? -2.049 -11.266 -0.098 1 96.94 461 ARG A CA 1
ATOM 3472 C C . ARG A 1 461 ? -2.041 -10.625 1.284 1 96.94 461 ARG A C 1
ATOM 3474 O O . ARG A 1 461 ? -3.1 -10.344 1.853 1 96.94 461 ARG A O 1
ATOM 3481 N N . PHE A 1 462 ? -0.871 -10.336 1.805 1 96.12 462 PHE A N 1
ATOM 3482 C CA . PHE A 1 462 ? -0.673 -9.648 3.072 1 96.12 462 PHE A CA 1
ATOM 3483 C C . PHE A 1 462 ? 0.224 -8.43 2.891 1 96.12 462 PHE A C 1
ATOM 3485 O O . PHE A 1 462 ? 1.038 -8.383 1.966 1 96.12 462 PHE A O 1
ATOM 3492 N N . GLY A 1 463 ? 0.124 -7.469 3.803 1 94.56 463 GLY A N 1
ATOM 3493 C CA . GLY A 1 463 ? 0.988 -6.301 3.812 1 94.56 463 GLY A CA 1
ATOM 3494 C C . GLY A 1 463 ? 0.435 -5.141 3.002 1 94.56 463 GLY A C 1
ATOM 3495 O O . GLY A 1 463 ? -0.706 -4.723 3.209 1 94.56 463 GLY A O 1
ATOM 3496 N N . ASN A 1 464 ? 1.214 -4.637 2.084 1 90.56 464 ASN A N 1
ATOM 3497 C CA . ASN A 1 464 ? 0.811 -3.514 1.243 1 90.56 464 ASN A CA 1
ATOM 3498 C C . ASN A 1 464 ? -0.243 -3.932 0.221 1 90.56 464 ASN A C 1
ATOM 3500 O O . ASN A 1 464 ? -0.156 -5.012 -0.361 1 90.56 464 ASN A O 1
ATOM 3504 N N . HIS A 1 465 ? -1.161 -3.057 0.062 1 85.62 465 HIS A N 1
ATOM 3505 C CA . HIS A 1 465 ? -2.277 -3.439 -0.795 1 85.62 465 HIS A CA 1
ATOM 3506 C C . HIS A 1 465 ? -2.061 -2.967 -2.229 1 85.62 465 HIS A C 1
ATOM 3508 O O . HIS A 1 465 ? -2.816 -2.131 -2.73 1 85.62 465 HIS A O 1
ATOM 3514 N N . CYS A 1 466 ? -1.044 -3.467 -2.861 1 91.88 466 CYS A N 1
ATOM 3515 C CA . CYS A 1 466 ? -0.776 -3.312 -4.285 1 91.88 466 CYS A CA 1
ATOM 3516 C C . CYS A 1 466 ? -0.403 -4.648 -4.922 1 91.88 466 CYS A C 1
ATOM 3518 O O . CYS A 1 466 ? -0.167 -5.629 -4.215 1 91.88 466 CYS A O 1
ATOM 3520 N N . ASP A 1 467 ? -0.502 -4.672 -6.203 1 95.81 467 ASP A N 1
ATOM 3521 C CA . ASP A 1 467 ? -0.097 -5.879 -6.918 1 95.81 467 ASP A CA 1
ATOM 3522 C C . ASP A 1 467 ? 1.425 -5.98 -7.004 1 95.81 467 ASP A C 1
ATOM 3524 O O . ASP A 1 467 ? 2.131 -4.984 -6.82 1 95.81 467 ASP A O 1
ATOM 3528 N N . ILE A 1 468 ? 1.933 -7.141 -7.242 1 97.12 468 ILE A N 1
ATOM 3529 C CA . ILE A 1 468 ? 3.365 -7.379 -7.102 1 97.12 468 ILE A CA 1
ATOM 3530 C C . ILE A 1 468 ? 4.078 -7.016 -8.398 1 97.12 468 ILE A C 1
ATOM 3532 O O . ILE A 1 468 ? 5.266 -6.688 -8.398 1 97.12 468 ILE A O 1
ATOM 3536 N N . THR A 1 469 ? 3.408 -7.078 -9.609 1 97.06 469 THR A N 1
ATOM 3537 C CA . THR A 1 469 ? 4 -6.715 -10.891 1 97.06 469 THR A CA 1
ATOM 3538 C C . THR A 1 469 ? 3.326 -5.473 -11.469 1 97.06 469 THR A C 1
ATOM 3540 O O . THR A 1 469 ? 2.455 -4.879 -10.828 1 97.06 469 THR A O 1
ATOM 3543 N N . GLY A 1 470 ? 3.771 -5.078 -12.648 1 95.62 470 GLY A N 1
ATOM 3544 C CA . GLY A 1 470 ? 3.17 -3.934 -13.312 1 95.62 470 GLY A CA 1
ATOM 3545 C C . GLY A 1 470 ? 3.309 -2.645 -12.523 1 95.62 470 GLY A C 1
ATOM 3546 O O . GLY A 1 470 ? 4.363 -2.377 -11.945 1 95.62 470 GLY A O 1
ATOM 3547 N N . ASP A 1 471 ? 2.25 -1.871 -12.578 1 94.69 471 ASP A N 1
ATOM 3548 C CA . ASP A 1 471 ? 2.275 -0.577 -11.898 1 94.69 471 ASP A CA 1
ATOM 3549 C C . ASP A 1 471 ? 2.242 -0.75 -10.383 1 94.69 471 ASP A C 1
ATOM 3551 O O . ASP A 1 471 ? 2.732 0.107 -9.648 1 94.69 471 ASP A O 1
ATOM 3555 N N . GLY A 1 472 ? 1.702 -1.876 -9.906 1 95.12 472 GLY A N 1
ATOM 3556 C CA . GLY A 1 472 ? 1.788 -2.17 -8.484 1 95.12 472 GLY A CA 1
ATOM 3557 C C . GLY A 1 472 ? 3.215 -2.32 -7.992 1 95.12 472 GLY A C 1
ATOM 3558 O O . GLY A 1 472 ? 3.557 -1.836 -6.914 1 95.12 472 GLY A O 1
ATOM 3559 N N . GLY A 1 473 ? 4.023 -3.018 -8.82 1 96.38 473 GLY A N 1
ATOM 3560 C CA . GLY A 1 473 ? 5.438 -3.123 -8.492 1 96.38 473 GLY A CA 1
ATOM 3561 C C . GLY A 1 473 ? 6.141 -1.781 -8.445 1 96.38 473 GLY A C 1
ATOM 3562 O O . GLY A 1 473 ? 6.977 -1.544 -7.566 1 96.38 473 GLY A O 1
ATOM 3563 N N . VAL A 1 474 ? 5.793 -0.861 -9.375 1 96.69 474 VAL A N 1
ATOM 3564 C CA . VAL A 1 474 ? 6.371 0.479 -9.406 1 96.69 474 VAL A CA 1
ATOM 3565 C C . VAL A 1 474 ? 6.016 1.219 -8.117 1 96.69 474 VAL A C 1
ATOM 3567 O O . VAL A 1 474 ? 6.879 1.833 -7.484 1 96.69 474 VAL A O 1
ATOM 3570 N N . GLU A 1 475 ? 4.762 1.09 -7.723 1 95.56 475 GLU A N 1
ATOM 3571 C CA . GLU A 1 475 ? 4.293 1.738 -6.5 1 95.56 475 GLU A CA 1
ATOM 3572 C C . GLU A 1 475 ? 5 1.176 -5.27 1 95.56 475 GLU A C 1
ATOM 3574 O O . GLU A 1 475 ? 5.41 1.928 -4.387 1 95.56 475 GLU A O 1
ATOM 3579 N N . PHE A 1 476 ? 5.168 -0.11 -5.172 1 97.5 476 PHE A N 1
ATOM 3580 C CA . PHE A 1 476 ? 5.754 -0.761 -4.008 1 97.5 476 PHE A CA 1
ATOM 3581 C C . PHE A 1 476 ? 7.227 -0.394 -3.867 1 97.5 476 PHE A C 1
ATOM 3583 O O . PHE A 1 476 ? 7.711 -0.16 -2.758 1 97.5 476 PHE A O 1
ATOM 3590 N N . PHE A 1 477 ? 7.949 -0.275 -5.023 1 98.12 477 PHE A N 1
ATOM 3591 C CA . PHE A 1 477 ? 9.406 -0.171 -4.969 1 98.12 477 PHE A CA 1
ATOM 3592 C C . PHE A 1 477 ? 9.852 1.279 -5.113 1 98.12 477 PHE A C 1
ATOM 3594 O O . PHE A 1 477 ? 10.992 1.549 -5.48 1 98.12 477 PHE A O 1
ATOM 3601 N N . SER A 1 478 ? 8.969 2.223 -4.844 1 97 478 SER A N 1
ATOM 3602 C CA . SER A 1 478 ? 9.367 3.625 -4.906 1 97 478 SER A CA 1
ATOM 3603 C C . SER A 1 478 ? 8.555 4.473 -3.928 1 97 478 SER A C 1
ATOM 3605 O O . SER A 1 478 ? 7.527 4.027 -3.418 1 97 478 SER A O 1
ATOM 3607 N N . LEU A 1 479 ? 9.078 5.59 -3.619 1 95.88 479 LEU A N 1
ATOM 3608 C CA . LEU A 1 479 ? 8.383 6.664 -2.918 1 95.88 479 LEU A CA 1
ATOM 3609 C C . LEU A 1 479 ? 7.98 7.773 -3.883 1 95.88 479 LEU A C 1
ATOM 3611 O O . LEU A 1 479 ? 8.664 8.008 -4.883 1 95.88 479 LEU A O 1
ATOM 3615 N N . ARG A 1 480 ? 6.918 8.422 -3.531 1 94.88 480 ARG A N 1
ATOM 3616 C CA . ARG A 1 480 ? 6.492 9.578 -4.316 1 94.88 480 ARG A CA 1
ATOM 3617 C C . ARG A 1 480 ? 6.934 10.883 -3.652 1 94.88 480 ARG A C 1
ATOM 3619 O O . ARG A 1 480 ? 6.723 11.078 -2.455 1 94.88 480 ARG A O 1
ATOM 3626 N N . ARG A 1 481 ? 7.547 11.727 -4.418 1 96.5 481 ARG A N 1
ATOM 3627 C CA . ARG A 1 481 ? 7.906 13.07 -3.961 1 96.5 481 ARG A CA 1
ATOM 3628 C C . ARG A 1 481 ? 7.148 14.133 -4.738 1 96.5 481 ARG A C 1
ATOM 3630 O O . ARG A 1 481 ? 7.117 14.109 -5.973 1 96.5 481 ARG A O 1
ATOM 3637 N N . LYS A 1 482 ? 6.492 14.984 -4.09 1 97.62 482 LYS A N 1
ATOM 3638 C CA . LYS A 1 482 ? 5.891 16.172 -4.688 1 97.62 482 LYS A CA 1
ATOM 3639 C C . LYS A 1 482 ? 6.746 17.406 -4.434 1 97.62 482 LYS A C 1
ATOM 3641 O O . LYS A 1 482 ? 7.238 17.609 -3.322 1 97.62 482 LYS A O 1
ATOM 3646 N N . VAL A 1 483 ? 6.93 18.141 -5.449 1 97.25 483 VAL A N 1
ATOM 3647 C CA . VAL A 1 483 ? 7.73 19.359 -5.332 1 97.25 483 VAL A CA 1
ATOM 3648 C C . VAL A 1 483 ? 6.906 20.562 -5.789 1 97.25 483 VAL A C 1
ATOM 3650 O O . VAL A 1 483 ? 6.434 20.609 -6.93 1 97.25 483 VAL A O 1
ATOM 3653 N N . THR A 1 484 ? 6.656 21.469 -4.969 1 97.44 484 THR A N 1
ATOM 3654 C CA . THR A 1 484 ? 6.008 22.75 -5.285 1 97.44 484 THR A CA 1
ATOM 3655 C C . THR A 1 484 ? 7.039 23.859 -5.426 1 97.44 484 THR A C 1
ATOM 3657 O O . THR A 1 484 ? 7.844 24.078 -4.52 1 97.44 484 THR A O 1
ATOM 3660 N N . THR A 1 485 ? 7.031 24.562 -6.547 1 96.56 485 THR A N 1
ATOM 3661 C CA . THR A 1 485 ? 8.102 25.484 -6.879 1 96.56 485 THR A CA 1
ATOM 3662 C C . THR A 1 485 ? 7.527 26.859 -7.246 1 96.56 485 THR A C 1
ATOM 3664 O O . THR A 1 485 ? 6.559 26.953 -8 1 96.56 485 THR A O 1
ATOM 3667 N N . LYS A 1 486 ? 8.062 27.844 -6.68 1 95.38 486 LYS A N 1
ATOM 3668 C CA . LYS A 1 486 ? 7.805 29.25 -7.035 1 95.38 486 LYS A CA 1
ATOM 3669 C C . LYS A 1 486 ? 9.109 30 -7.266 1 95.38 486 LYS A C 1
ATOM 3671 O O . LYS A 1 486 ? 9.945 30.094 -6.367 1 95.38 486 LYS A O 1
ATOM 3676 N N . TRP A 1 487 ? 9.305 30.547 -8.453 1 90.62 487 TRP A N 1
ATOM 3677 C CA . TRP A 1 487 ? 10.469 31.375 -8.75 1 90.62 487 TRP A CA 1
ATOM 3678 C C . TRP A 1 487 ? 10.094 32.844 -8.773 1 90.62 487 TRP A C 1
ATOM 3680 O O . TRP A 1 487 ? 9.008 33.219 -9.234 1 90.62 487 TRP A O 1
ATOM 3690 N N . VAL A 1 488 ? 10.859 33.719 -8.133 1 80 488 VAL A N 1
ATOM 3691 C CA . VAL A 1 488 ? 10.633 35.156 -8.125 1 80 488 VAL A CA 1
ATOM 3692 C C . VAL A 1 488 ? 11.484 35.812 -9.195 1 80 488 VAL A C 1
ATOM 3694 O O . VAL A 1 488 ? 12.695 35.594 -9.273 1 80 488 VAL A O 1
ATOM 3697 N N . PRO A 1 489 ? 10.719 36.562 -10.031 1 71.5 489 PRO A N 1
ATOM 3698 C CA . PRO A 1 489 ? 11.508 37.281 -11.039 1 71.5 489 PRO A CA 1
ATOM 3699 C C . PRO A 1 489 ? 12.523 38.219 -10.422 1 71.5 489 PRO A C 1
ATOM 3701 O O . PRO A 1 489 ? 12.234 38.875 -9.398 1 71.5 489 PRO A O 1
ATOM 3704 N N . GLN A 1 490 ? 13.719 38.094 -10.82 1 64.75 490 GLN A N 1
ATOM 3705 C CA . GLN A 1 490 ? 14.758 39 -10.344 1 64.75 490 GLN A CA 1
ATOM 3706 C C . GLN A 1 490 ? 14.562 40.406 -10.922 1 64.75 490 GLN A C 1
ATOM 3708 O O . GLN A 1 490 ? 14.148 40.562 -12.07 1 64.75 490 GLN A O 1
ATOM 3713 N N . GLU A 1 491 ? 14.195 41.312 -10.062 1 56.94 491 GLU A N 1
ATOM 3714 C CA . GLU A 1 491 ? 14.008 42.688 -10.516 1 56.94 491 GLU A CA 1
ATOM 3715 C C . GLU A 1 491 ? 14.898 43 -11.711 1 56.94 491 GLU A C 1
ATOM 3717 O O . GLU A 1 491 ? 14.469 43.656 -12.656 1 56.94 491 GLU A O 1
ATOM 3722 N N . ASN A 1 492 ? 16.141 42.875 -11.523 1 51.62 492 ASN A N 1
ATOM 3723 C CA . ASN A 1 492 ? 17.062 43.438 -12.508 1 51.62 492 ASN A CA 1
ATOM 3724 C C . ASN A 1 492 ? 17.219 42.5 -13.711 1 51.62 492 ASN A C 1
ATOM 3726 O O . ASN A 1 492 ? 18.219 42.562 -14.414 1 51.62 492 ASN A O 1
ATOM 3730 N N . ALA A 1 493 ? 16.281 41.656 -13.734 1 53.75 493 ALA A N 1
ATOM 3731 C CA . ALA A 1 493 ? 16.516 40.781 -14.883 1 53.75 493 ALA A CA 1
ATOM 3732 C C . ALA A 1 493 ? 16.031 41.438 -16.172 1 53.75 493 ALA A C 1
ATOM 3734 O O . ALA A 1 493 ? 15.008 41.031 -16.734 1 53.75 493 ALA A O 1
ATOM 3735 N N . SER A 1 494 ? 16.469 42.594 -16.359 1 54.91 494 SER A N 1
ATOM 3736 C CA . SER A 1 494 ? 16.094 43.375 -17.531 1 54.91 494 SER A CA 1
ATOM 3737 C C . SER A 1 494 ? 16.203 42.531 -18.812 1 54.91 494 SER A C 1
ATOM 3739 O O . SER A 1 494 ? 15.477 42.781 -19.766 1 54.91 494 SER A O 1
ATOM 3741 N N . TRP A 1 495 ? 17.016 41.625 -18.703 1 58.25 495 TRP A N 1
ATOM 3742 C CA . TRP A 1 495 ? 17.234 40.906 -19.953 1 58.25 495 TRP A CA 1
ATOM 3743 C C . TRP A 1 495 ? 16.094 39.906 -20.203 1 58.25 495 TRP A C 1
ATOM 3745 O O . TRP A 1 495 ? 15.969 39.375 -21.312 1 58.25 495 TRP A O 1
ATOM 3755 N N . MET A 1 496 ? 15.391 39.562 -19.219 1 54.72 496 MET A N 1
ATOM 3756 C CA . MET A 1 496 ? 14.297 38.594 -19.406 1 54.72 496 MET A CA 1
ATOM 3757 C C . MET A 1 496 ? 13.07 39.312 -19.969 1 54.72 496 MET A C 1
ATOM 3759 O O . MET A 1 496 ? 12.141 38.656 -20.453 1 54.72 496 MET A O 1
ATOM 3763 N N . SER A 1 497 ? 12.906 40.531 -19.609 1 42.28 497 SER A N 1
ATOM 3764 C CA . SER A 1 497 ? 11.82 41.281 -20.219 1 42.28 497 SER A CA 1
ATOM 3765 C C . SER A 1 497 ? 12.164 41.719 -21.641 1 42.28 497 SER A C 1
ATOM 3767 O O . SER A 1 497 ? 13.328 42 -21.938 1 42.28 497 SER A O 1
ATOM 3769 N N . MET B 1 1 ? -21.234 20.266 35.844 1 31.44 1 MET B N 1
ATOM 3770 C CA . MET B 1 1 ? -22.625 20.672 35.625 1 31.44 1 MET B CA 1
ATOM 3771 C C . MET B 1 1 ? -22.766 21.375 34.281 1 31.44 1 MET B C 1
ATOM 3773 O O . MET B 1 1 ? -22.062 22.359 34 1 31.44 1 MET B O 1
ATOM 3777 N N . PHE B 1 2 ? -23.234 20.734 33.219 1 47.09 2 PHE B N 1
ATOM 3778 C CA . PHE B 1 2 ? -23.5 21.312 31.906 1 47.09 2 PHE B CA 1
ATOM 3779 C C . PHE B 1 2 ? -24.328 22.578 32.031 1 47.09 2 PHE B C 1
ATOM 3781 O O . PHE B 1 2 ? -25.203 22.672 32.906 1 47.09 2 PHE B O 1
ATOM 3788 N N . THR B 1 3 ? -23.75 23.656 31.844 1 49.34 3 THR B N 1
ATOM 3789 C CA . THR B 1 3 ? -24.703 24.766 31.844 1 49.34 3 THR B CA 1
ATOM 3790 C C . THR B 1 3 ? -25.844 24.484 30.859 1 49.34 3 THR B C 1
ATOM 3792 O O . THR B 1 3 ? -25.625 23.906 29.797 1 49.34 3 THR B O 1
ATOM 3795 N N . GLN B 1 4 ? -27.094 24.406 31.359 1 52.44 4 GLN B N 1
ATOM 3796 C CA . GLN B 1 4 ? -28.375 24.047 30.75 1 52.44 4 GLN B CA 1
ATOM 3797 C C . GLN B 1 4 ? -28.453 24.562 29.328 1 52.44 4 GLN B C 1
ATOM 3799 O O . GLN B 1 4 ? -29.156 23.984 28.484 1 52.44 4 GLN B O 1
ATOM 3804 N N . ASP B 1 5 ? -27.469 25.578 28.906 1 70.19 5 ASP B N 1
ATOM 3805 C CA . ASP B 1 5 ? -27.75 26.266 27.656 1 70.19 5 ASP B CA 1
ATOM 3806 C C . ASP B 1 5 ? -26.781 25.812 26.562 1 70.19 5 ASP B C 1
ATOM 3808 O O . ASP B 1 5 ? -26.984 26.125 25.375 1 70.19 5 ASP B O 1
ATOM 3812 N N . GLN B 1 6 ? -25.859 24.875 26.984 1 80.31 6 GLN B N 1
ATOM 3813 C CA . GLN B 1 6 ? -24.938 24.516 25.922 1 80.31 6 GLN B CA 1
ATOM 3814 C C . GLN B 1 6 ? -25.344 23.203 25.25 1 80.31 6 GLN B C 1
ATOM 3816 O O . GLN B 1 6 ? -25.844 22.297 25.906 1 80.31 6 GLN B O 1
ATOM 3821 N N . PRO B 1 7 ? -25.172 23.172 24.016 1 90.94 7 PRO B N 1
ATOM 3822 C CA . PRO B 1 7 ? -25.625 22 23.25 1 90.94 7 PRO B CA 1
ATOM 3823 C C . PRO B 1 7 ? -24.859 20.734 23.609 1 90.94 7 PRO B C 1
ATOM 3825 O O . PRO B 1 7 ? -23.656 20.781 23.875 1 90.94 7 PRO B O 1
ATOM 3828 N N . ARG B 1 8 ? -25.547 19.625 23.672 1 94.06 8 ARG B N 1
ATOM 3829 C CA . ARG B 1 8 ? -24.984 18.281 23.766 1 94.06 8 ARG B CA 1
ATOM 3830 C C . ARG B 1 8 ? -25.047 17.578 22.422 1 94.06 8 ARG B C 1
ATOM 3832 O O . ARG B 1 8 ? -26.141 17.328 21.891 1 94.06 8 ARG B O 1
ATOM 3839 N N . LEU B 1 9 ? -23.891 17.266 21.938 1 96.75 9 LEU B N 1
ATOM 3840 C CA . LEU B 1 9 ? -23.828 16.625 20.625 1 96.75 9 LEU B CA 1
ATOM 3841 C C . LEU B 1 9 ? -24.297 15.172 20.719 1 96.75 9 LEU B C 1
ATOM 3843 O O . LEU B 1 9 ? -24.344 14.594 21.797 1 96.75 9 LEU B O 1
ATOM 3847 N N . ARG B 1 10 ? -24.672 14.703 19.641 1 97.12 10 ARG B N 1
ATOM 3848 C CA . ARG B 1 10 ? -25.109 13.32 19.453 1 97.12 10 ARG B CA 1
ATOM 3849 C C . ARG B 1 10 ? -24.281 12.633 18.375 1 97.12 10 ARG B C 1
ATOM 3851 O O . ARG B 1 10 ? -23.531 13.289 17.641 1 97.12 10 ARG B O 1
ATOM 3858 N N . ASN B 1 11 ? -24.344 11.281 18.328 1 98.5 11 ASN B N 1
ATOM 3859 C CA . ASN B 1 11 ? -23.797 10.547 17.188 1 98.5 11 ASN B CA 1
ATOM 3860 C C . ASN B 1 11 ? -24.688 10.656 15.961 1 98.5 11 ASN B C 1
ATOM 3862 O O . ASN B 1 11 ? -25.875 10.992 16.078 1 98.5 11 ASN B O 1
ATOM 3866 N N . TRP B 1 12 ? -24.109 10.523 14.805 1 98.81 12 TRP B N 1
ATOM 3867 C CA . TRP B 1 12 ? -24.859 10.43 13.555 1 98.81 12 TRP B CA 1
ATOM 3868 C C . TRP B 1 12 ? -24.875 9 13.023 1 98.81 12 TRP B C 1
ATOM 3870 O O . TRP B 1 12 ? -23.859 8.516 12.516 1 98.81 12 TRP B O 1
ATOM 3880 N N . ILE B 1 13 ? -26 8.305 13.125 1 98.75 13 ILE B N 1
ATOM 3881 C CA . ILE B 1 13 ? -26.094 6.902 12.734 1 98.75 13 ILE B CA 1
ATOM 3882 C C . ILE B 1 13 ? -27.328 6.684 11.883 1 98.75 13 ILE B C 1
ATOM 3884 O O . ILE B 1 13 ? -28.438 7.07 12.273 1 98.75 13 ILE B O 1
ATOM 3888 N N . ASN B 1 14 ? -27.141 6.172 10.734 1 98.62 14 ASN B N 1
ATOM 3889 C CA . ASN B 1 14 ? -28.203 5.82 9.805 1 98.62 14 ASN B CA 1
ATOM 3890 C C . ASN B 1 14 ? -29.062 7.031 9.445 1 98.62 14 ASN B C 1
ATOM 3892 O O . ASN B 1 14 ? -30.297 6.953 9.445 1 98.62 14 ASN B O 1
ATOM 3896 N N . GLY B 1 15 ? -28.422 8.172 9.297 1 98.25 15 GLY B N 1
ATOM 3897 C CA . GLY B 1 15 ? -29.062 9.352 8.719 1 98.25 15 GLY B CA 1
ATOM 3898 C C . GLY B 1 15 ? -29.75 10.227 9.742 1 98.25 15 GLY B C 1
ATOM 3899 O O . GLY B 1 15 ? -30.516 11.125 9.383 1 98.25 15 GLY B O 1
ATOM 3900 N N . GLU B 1 16 ? -29.469 9.977 11 1 98 16 GLU B N 1
ATOM 3901 C CA . GLU B 1 16 ? -30.078 10.812 12.023 1 98 16 GLU B CA 1
ATOM 3902 C C . GLU B 1 16 ? -29.172 10.945 13.242 1 98 16 GLU B C 1
ATOM 3904 O O . GLU B 1 16 ? -28.312 10.094 13.484 1 98 16 GLU B O 1
ATOM 3909 N N . PHE B 1 17 ? -29.359 12.016 13.977 1 98.25 17 PHE B N 1
ATOM 3910 C CA . PHE B 1 17 ? -28.672 12.188 15.25 1 98.25 17 PHE B CA 1
ATOM 3911 C C . PHE B 1 17 ? -29.281 11.281 16.312 1 98.25 17 PHE B C 1
ATOM 3913 O O . PHE B 1 17 ? -30.5 11.266 16.5 1 98.25 17 PHE B O 1
ATOM 3920 N N . VAL B 1 18 ? -28.422 10.484 17 1 97.44 18 VAL B N 1
ATOM 3921 C CA . VAL B 1 18 ? -28.875 9.539 18.016 1 97.44 18 VAL B CA 1
ATOM 3922 C C . VAL B 1 18 ? -28.094 9.742 19.312 1 97.44 18 VAL B C 1
ATOM 3924 O O . VAL B 1 18 ? -26.891 10.047 19.266 1 97.44 18 VAL B O 1
ATOM 3927 N N . ASP B 1 19 ? -28.719 9.539 20.391 1 95 19 ASP B N 1
ATOM 3928 C CA . ASP B 1 19 ? -28.047 9.617 21.672 1 95 19 ASP B CA 1
ATOM 3929 C C . ASP B 1 19 ? -27.031 8.484 21.828 1 95 19 ASP B C 1
ATOM 3931 O O . ASP B 1 19 ? -27.281 7.359 21.375 1 95 19 ASP B O 1
ATOM 3935 N N . ALA B 1 20 ? -25.969 8.758 22.453 1 94.38 20 ALA B N 1
ATOM 3936 C CA . ALA B 1 20 ? -25.016 7.711 22.781 1 94.38 20 ALA B CA 1
ATOM 3937 C C . ALA B 1 20 ? -25.625 6.703 23.75 1 94.38 20 ALA B C 1
ATOM 3939 O O . ALA B 1 20 ? -26.469 7.059 24.578 1 94.38 20 ALA B O 1
ATOM 3940 N N . ALA B 1 21 ? -25.156 5.543 23.578 1 88.5 21 ALA B N 1
ATOM 3941 C CA . ALA B 1 21 ? -25.641 4.492 24.469 1 88.5 21 ALA B CA 1
ATOM 3942 C C . ALA B 1 21 ? -25.125 4.688 25.891 1 88.5 21 ALA B C 1
ATOM 3944 O O . ALA B 1 21 ? -24 5.172 26.094 1 88.5 21 ALA B O 1
ATOM 3945 N N . SER B 1 22 ? -25.969 4.395 26.734 1 79.25 22 SER B N 1
ATOM 3946 C CA . SER B 1 22 ? -25.578 4.531 28.141 1 79.25 22 SER B CA 1
ATOM 3947 C C . SER B 1 22 ? -24.531 3.492 28.516 1 79.25 22 SER B C 1
ATOM 3949 O O . SER B 1 22 ? -24.484 2.404 27.938 1 79.25 22 SER B O 1
ATOM 3951 N N . ASN B 1 23 ? -23.547 3.939 29.25 1 67.62 23 ASN B N 1
ATOM 3952 C CA . ASN B 1 23 ? -22.547 3.01 29.781 1 67.62 23 ASN B CA 1
ATOM 3953 C C . ASN B 1 23 ? -23.172 2.043 30.781 1 67.62 23 ASN B C 1
ATOM 3955 O O . ASN B 1 23 ? -24.062 2.422 31.547 1 67.62 23 ASN B O 1
ATOM 3959 N N . ALA B 1 24 ? -22.906 0.751 30.516 1 56.44 24 ALA B N 1
ATOM 3960 C CA . ALA B 1 24 ? -23.484 -0.314 31.328 1 56.44 24 ALA B CA 1
ATOM 3961 C C . ALA B 1 24 ? -23.297 -0.019 32.812 1 56.44 24 ALA B C 1
ATOM 3963 O O . ALA B 1 24 ? -24.141 -0.396 33.625 1 56.44 24 ALA B O 1
ATOM 3964 N N . GLN B 1 25 ? -22.219 0.571 33.156 1 51.47 25 GLN B N 1
ATOM 3965 C CA . GLN B 1 25 ? -21.875 0.715 34.562 1 51.47 25 GLN B CA 1
ATOM 3966 C C . GLN B 1 25 ? -22.656 1.86 35.219 1 51.47 25 GLN B C 1
ATOM 3968 O O . GLN B 1 25 ? -23.062 1.764 36.375 1 51.47 25 GLN B O 1
ATOM 3973 N N . THR B 1 26 ? -22.906 2.941 34.594 1 56.06 26 THR B N 1
ATOM 3974 C CA . THR B 1 26 ? -23.484 4.086 35.281 1 56.06 26 THR B CA 1
ATOM 3975 C C . THR B 1 26 ? -24.844 4.449 34.688 1 56.06 26 THR B C 1
ATOM 3977 O O . THR B 1 26 ? -25.5 5.379 35.156 1 56.06 26 THR B O 1
ATOM 3980 N N . ALA B 1 27 ? -25.391 3.748 33.969 1 66.56 27 ALA B N 1
ATOM 3981 C CA . ALA B 1 27 ? -26.688 3.971 33.344 1 66.56 27 ALA B CA 1
ATOM 3982 C C . ALA B 1 27 ? -26.766 5.359 32.719 1 66.56 27 ALA B C 1
ATOM 3984 O O . ALA B 1 27 ? -27.828 5.781 32.25 1 66.56 27 ALA B O 1
ATOM 3985 N N . ASP B 1 28 ? -25.578 6.062 32.656 1 78.12 28 ASP B N 1
ATOM 3986 C CA . ASP B 1 28 ? -25.594 7.41 32.094 1 78.12 28 ASP B CA 1
ATOM 3987 C C . ASP B 1 28 ? -24.516 7.57 31.031 1 78.12 28 ASP B C 1
ATOM 3989 O O . ASP B 1 28 ? -23.531 6.82 31.016 1 78.12 28 ASP B O 1
ATOM 3993 N N . VAL B 1 29 ? -24.812 8.508 30.109 1 86.38 29 VAL B N 1
ATOM 3994 C CA . VAL B 1 29 ? -23.812 8.867 29.109 1 86.38 29 VAL B CA 1
ATOM 3995 C C . VAL B 1 29 ? -22.859 9.914 29.672 1 86.38 29 VAL B C 1
ATOM 3997 O O . VAL B 1 29 ? -23.297 10.906 30.266 1 86.38 29 VAL B O 1
ATOM 4000 N N . GLU B 1 30 ? -21.609 9.547 29.609 1 91.31 30 GLU B N 1
ATOM 4001 C CA . GLU B 1 30 ? -20.609 10.523 30.016 1 91.31 30 GLU B CA 1
ATOM 4002 C C . GLU B 1 30 ? -20.297 11.492 28.875 1 91.31 30 GLU B C 1
ATOM 4004 O O . GLU B 1 30 ? -20.312 11.102 27.703 1 91.31 30 GLU B O 1
ATOM 4009 N N . TYR B 1 31 ? -20.094 12.781 29.203 1 94.94 31 TYR B N 1
ATOM 4010 C CA . TYR B 1 31 ? -19.781 13.828 28.234 1 94.94 31 TYR B CA 1
ATOM 4011 C C . TYR B 1 31 ? -18.469 14.508 28.578 1 94.94 31 TYR B C 1
ATOM 4013 O O . TYR B 1 31 ? -18.062 14.539 29.75 1 94.94 31 TYR B O 1
ATOM 4021 N N . LEU B 1 32 ? -17.812 14.977 27.594 1 96.19 32 LEU B N 1
ATOM 4022 C CA . LEU B 1 32 ? -16.672 15.859 27.719 1 96.19 32 LEU B CA 1
ATOM 4023 C C . LEU B 1 32 ? -17.031 17.281 27.312 1 96.19 32 LEU B C 1
ATOM 4025 O O . LEU B 1 32 ? -17.719 17.5 26.312 1 96.19 32 LEU B O 1
ATOM 4029 N N . PRO B 1 33 ? -16.625 18.219 28.125 1 96.81 33 PRO B N 1
ATOM 4030 C CA . PRO B 1 33 ? -16.844 19.594 27.672 1 96.81 33 PRO B CA 1
ATOM 4031 C C . PRO B 1 33 ? -15.984 19.953 26.453 1 96.81 33 PRO B C 1
ATOM 4033 O O . PRO B 1 33 ? -14.836 19.516 26.359 1 96.81 33 PRO B O 1
ATOM 4036 N N . VAL B 1 34 ? -16.578 20.672 25.547 1 97.62 34 VAL B N 1
ATOM 4037 C CA . VAL B 1 34 ? -15.852 21.297 24.438 1 97.62 34 VAL B CA 1
ATOM 4038 C C . VAL B 1 34 ? -15.617 22.766 24.734 1 97.62 34 VAL B C 1
ATOM 4040 O O . VAL B 1 34 ? -16.578 23.516 24.953 1 97.62 34 VAL B O 1
ATOM 4043 N N . THR B 1 35 ? -14.391 23.141 24.734 1 96.88 35 THR B N 1
ATOM 4044 C CA . THR B 1 35 ? -14.047 24.5 25.125 1 96.88 35 THR B CA 1
ATOM 4045 C C . THR B 1 35 ? -13.539 25.297 23.938 1 96.88 35 THR B C 1
ATOM 4047 O O . THR B 1 35 ? -12.836 24.766 23.078 1 96.88 35 THR B O 1
ATOM 4050 N N . SER B 1 36 ? -13.938 26.547 23.875 1 97.69 36 SER B N 1
ATOM 4051 C CA . SER B 1 36 ? -13.305 27.453 22.922 1 97.69 36 SER B CA 1
ATOM 4052 C C . SER B 1 36 ? -11.922 27.891 23.406 1 97.69 36 SER B C 1
ATOM 4054 O O . SER B 1 36 ? -11.789 28.484 24.469 1 97.69 36 SER B O 1
ATOM 4056 N N . PRO B 1 37 ? -10.906 27.656 22.609 1 98 37 PRO B N 1
ATOM 4057 C CA . PRO B 1 37 ? -9.562 28.016 23.047 1 98 37 PRO B CA 1
ATOM 4058 C C . PRO B 1 37 ? -9.391 29.531 23.203 1 98 37 PRO B C 1
ATOM 4060 O O . PRO B 1 37 ? -8.516 29.969 23.953 1 98 37 PRO B O 1
ATOM 4063 N N . TYR B 1 38 ? -10.227 30.297 22.547 1 97.12 38 TYR B N 1
ATOM 4064 C CA . TYR B 1 38 ? -10.125 31.75 22.547 1 97.12 38 TYR B CA 1
ATOM 4065 C C . TYR B 1 38 ? -10.352 32.312 23.953 1 97.12 38 TYR B C 1
ATOM 4067 O O . TYR B 1 38 ? -9.656 33.219 24.391 1 97.12 38 TYR B O 1
ATOM 4075 N N . ASN B 1 39 ? -11.266 31.719 24.75 1 96.19 39 ASN B N 1
ATOM 4076 C CA . ASN B 1 39 ? -11.602 32.281 26.062 1 96.19 39 ASN B CA 1
ATOM 4077 C C . ASN B 1 39 ? -11.812 31.188 27.094 1 96.19 39 ASN B C 1
ATOM 4079 O O . ASN B 1 39 ? -12.25 31.453 28.219 1 96.19 39 ASN B O 1
ATOM 4083 N N . ALA B 1 40 ? -11.594 29.891 26.734 1 95.81 40 ALA B N 1
ATOM 4084 C CA . ALA B 1 40 ? -11.641 28.734 27.625 1 95.81 40 ALA B CA 1
ATOM 4085 C C . ALA B 1 40 ? -13.062 28.484 28.125 1 95.81 40 ALA B C 1
ATOM 4087 O O . ALA B 1 40 ? -13.25 27.812 29.141 1 95.81 40 ALA B O 1
ATOM 4088 N N . LYS B 1 41 ? -14.023 29.031 27.469 1 96.12 41 LYS B N 1
ATOM 4089 C CA . LYS B 1 41 ? -15.406 28.797 27.859 1 96.12 41 LYS B CA 1
ATOM 4090 C C . LYS B 1 41 ? -15.969 27.531 27.203 1 96.12 41 LYS B C 1
ATOM 4092 O O . LYS B 1 41 ? -15.656 27.25 26.047 1 96.12 41 LYS B O 1
ATOM 4097 N N . VAL B 1 42 ? -16.781 26.875 27.938 1 96.81 42 VAL B N 1
ATOM 4098 C CA . VAL B 1 42 ? -17.438 25.688 27.406 1 96.81 42 VAL B CA 1
ATOM 4099 C C . VAL B 1 42 ? -18.5 26.109 26.375 1 96.81 42 VAL B C 1
ATOM 4101 O O . VAL B 1 42 ? -19.328 26.969 26.641 1 96.81 42 VAL B O 1
ATOM 4104 N N . ILE B 1 43 ? -18.422 25.547 25.25 1 96.81 43 ILE B N 1
ATOM 4105 C CA . ILE B 1 43 ? -19.344 25.922 24.188 1 96.81 43 ILE B CA 1
ATOM 4106 C C . ILE B 1 43 ? -20.328 24.781 23.922 1 96.81 43 ILE B C 1
ATOM 4108 O O . ILE B 1 43 ? -21.266 24.938 23.125 1 96.81 43 ILE B O 1
ATOM 4112 N N . GLY B 1 44 ? -20.141 23.656 24.484 1 97.19 44 GLY B N 1
ATOM 4113 C CA . GLY B 1 44 ? -20.969 22.469 24.359 1 97.19 44 GLY B CA 1
ATOM 4114 C C . GLY B 1 44 ? -20.328 21.219 24.922 1 97.19 44 GLY B C 1
ATOM 4115 O O . GLY B 1 44 ? -19.297 21.297 25.609 1 97.19 44 GLY B O 1
ATOM 4116 N N . TYR B 1 45 ? -20.984 20.078 24.672 1 96.69 45 TYR B N 1
ATOM 4117 C CA . TYR B 1 45 ? -20.516 18.812 25.203 1 96.69 45 TYR B CA 1
ATOM 4118 C C . TYR B 1 45 ? -20.547 17.734 24.125 1 96.69 45 TYR B C 1
ATOM 4120 O O . TYR B 1 45 ? -21.422 17.734 23.266 1 96.69 45 TYR B O 1
ATOM 4128 N N . VAL B 1 46 ? -19.625 16.859 24.172 1 97.38 46 VAL B N 1
ATOM 4129 C CA . VAL B 1 46 ? -19.547 15.734 23.234 1 97.38 46 VAL B CA 1
ATOM 4130 C C . VAL B 1 46 ? -19.625 14.414 24 1 97.38 46 VAL B C 1
ATOM 4132 O O . VAL B 1 46 ? -19.016 14.273 25.062 1 97.38 46 VAL B O 1
ATOM 4135 N N . PRO B 1 47 ? -20.422 13.516 23.594 1 96.75 47 PRO B N 1
ATOM 4136 C CA . PRO B 1 47 ? -20.578 12.266 24.344 1 96.75 47 PRO B CA 1
ATOM 4137 C C . PRO B 1 47 ? -19.344 11.367 24.266 1 96.75 47 PRO B C 1
ATOM 4139 O O . PRO B 1 47 ? -18.688 11.297 23.219 1 96.75 47 PRO B O 1
ATOM 4142 N N . LEU B 1 48 ? -19.062 10.703 25.297 1 96.25 48 LEU B N 1
ATOM 4143 C CA . LEU B 1 48 ? -18.156 9.555 25.312 1 96.25 48 LEU B CA 1
ATOM 4144 C C . LEU B 1 48 ? -18.906 8.273 24.969 1 96.25 48 LEU B C 1
ATOM 4146 O O . LEU B 1 48 ? -19.406 7.578 25.859 1 96.25 48 LEU B O 1
ATOM 4150 N N . SER B 1 49 ? -18.938 8.008 23.688 1 96.5 49 SER B N 1
ATOM 4151 C CA . SER B 1 49 ? -19.734 6.906 23.188 1 96.5 49 SER B CA 1
ATOM 4152 C C . SER B 1 49 ? -19.125 5.559 23.562 1 96.5 49 SER B C 1
ATOM 4154 O O . SER B 1 49 ? -17.953 5.484 23.938 1 96.5 49 SER B O 1
ATOM 4156 N N . SER B 1 50 ? -19.922 4.52 23.5 1 94.19 50 SER B N 1
ATOM 4157 C CA . SER B 1 50 ? -19.516 3.17 23.875 1 94.19 50 SER B CA 1
ATOM 4158 C C . SER B 1 50 ? -19.281 2.293 22.656 1 94.19 50 SER B C 1
ATOM 4160 O O . SER B 1 50 ? -19.484 2.734 21.516 1 94.19 50 SER B O 1
ATOM 4162 N N . THR B 1 51 ? -18.875 1.051 22.922 1 95.56 51 THR B N 1
ATOM 4163 C CA . THR B 1 51 ? -18.672 0.079 21.859 1 95.56 51 THR B CA 1
ATOM 4164 C C . THR B 1 51 ? -20 -0.27 21.188 1 95.56 51 THR B C 1
ATOM 4166 O O . THR B 1 51 ? -20.047 -0.568 20 1 95.56 51 THR B O 1
ATOM 4169 N N . ALA B 1 52 ? -21.047 -0.134 21.969 1 96.69 52 ALA B N 1
ATOM 4170 C CA . ALA B 1 52 ? -22.375 -0.385 21.406 1 96.69 52 ALA B CA 1
ATOM 4171 C C . ALA B 1 52 ? -22.719 0.636 20.328 1 96.69 52 ALA B C 1
ATOM 4173 O O . ALA B 1 52 ? -23.359 0.305 19.328 1 96.69 52 ALA B O 1
ATOM 4174 N N . ASP B 1 53 ? -22.344 1.887 20.562 1 97.88 53 ASP B N 1
ATOM 4175 C CA . ASP B 1 53 ? -22.547 2.932 19.562 1 97.88 53 ASP B CA 1
ATOM 4176 C C . ASP B 1 53 ? -21.781 2.627 18.281 1 97.88 53 ASP B C 1
ATOM 4178 O O . ASP B 1 53 ? -22.281 2.832 17.172 1 97.88 53 ASP B O 1
ATOM 4182 N N . VAL B 1 54 ? -20.547 2.135 18.438 1 98.5 54 VAL B N 1
ATOM 4183 C CA . VAL B 1 54 ? -19.719 1.74 17.312 1 98.5 54 VAL B CA 1
ATOM 4184 C C . VAL B 1 54 ? -20.406 0.603 16.547 1 98.5 54 VAL B C 1
ATOM 4186 O O . VAL B 1 54 ? -20.5 0.637 15.312 1 98.5 54 VAL B O 1
ATOM 4189 N N . ASP B 1 55 ? -20.922 -0.389 17.266 1 98.62 55 ASP B N 1
ATOM 4190 C CA . ASP B 1 55 ? -21.594 -1.517 16.641 1 98.62 55 ASP B CA 1
ATOM 4191 C C . ASP B 1 55 ? -22.781 -1.046 15.805 1 98.62 55 ASP B C 1
ATOM 4193 O O . ASP B 1 55 ? -22.984 -1.52 14.688 1 98.62 55 ASP B O 1
ATOM 4197 N N . ARG B 1 56 ? -23.547 -0.103 16.375 1 98.56 56 ARG B N 1
ATOM 4198 C CA . ARG B 1 56 ? -24.719 0.427 15.664 1 98.56 56 ARG B CA 1
ATOM 4199 C C . ARG B 1 56 ? -24.297 1.156 14.391 1 98.56 56 ARG B C 1
ATOM 4201 O O . ARG B 1 56 ? -24.938 1.007 13.352 1 98.56 56 ARG B O 1
ATOM 4208 N N . ALA B 1 57 ? -23.266 1.97 14.508 1 98.88 57 ALA B N 1
ATOM 4209 C CA . ALA B 1 57 ? -22.781 2.732 13.359 1 98.88 57 ALA B CA 1
ATOM 4210 C C . ALA B 1 57 ? -22.266 1.804 12.266 1 98.88 57 ALA B C 1
ATOM 4212 O O . ALA B 1 57 ? -22.578 1.994 11.086 1 98.88 57 ALA B O 1
ATOM 4213 N N . VAL B 1 58 ? -21.5 0.788 12.641 1 98.94 58 VAL B N 1
ATOM 4214 C CA . VAL B 1 58 ? -20.938 -0.157 11.68 1 98.94 58 VAL B CA 1
ATOM 4215 C C . VAL B 1 58 ? -22.062 -0.974 11.047 1 98.94 58 VAL B C 1
ATOM 4217 O O . VAL B 1 58 ? -22.031 -1.245 9.844 1 98.94 58 VAL B O 1
ATOM 4220 N N . ALA B 1 59 ? -23.016 -1.373 11.852 1 98.88 59 ALA B N 1
ATOM 4221 C CA . ALA B 1 59 ? -24.156 -2.115 11.32 1 98.88 59 ALA B CA 1
ATOM 4222 C C . ALA B 1 59 ? -24.906 -1.295 10.273 1 98.88 59 ALA B C 1
ATOM 4224 O O . ALA B 1 59 ? -25.297 -1.822 9.227 1 98.88 59 ALA B O 1
ATOM 4225 N N . ALA B 1 60 ? -25.125 -0.029 10.586 1 98.94 60 ALA B N 1
ATOM 4226 C CA . ALA B 1 60 ? -25.797 0.863 9.641 1 98.94 60 ALA B CA 1
ATOM 4227 C C . ALA B 1 60 ? -24.984 0.99 8.352 1 98.94 60 ALA B C 1
ATOM 4229 O O . ALA B 1 60 ? -25.547 0.942 7.254 1 98.94 60 ALA B O 1
ATOM 4230 N N . ALA B 1 61 ? -23.672 1.205 8.461 1 98.94 61 ALA B N 1
ATOM 4231 C CA . ALA B 1 61 ? -22.781 1.312 7.309 1 98.94 61 ALA B CA 1
ATOM 4232 C C . ALA B 1 61 ? -22.828 0.039 6.469 1 98.94 61 ALA B C 1
ATOM 4234 O O . ALA B 1 61 ? -22.891 0.102 5.238 1 98.94 61 ALA B O 1
ATOM 4235 N N . ASN B 1 62 ? -22.75 -1.087 7.148 1 98.81 62 ASN B N 1
ATOM 4236 C CA . ASN B 1 62 ? -22.781 -2.383 6.477 1 98.81 62 ASN B CA 1
ATOM 4237 C C . ASN B 1 62 ? -24.078 -2.59 5.715 1 98.81 62 ASN B C 1
ATOM 4239 O O . ASN B 1 62 ? -24.078 -3.119 4.602 1 98.81 62 ASN 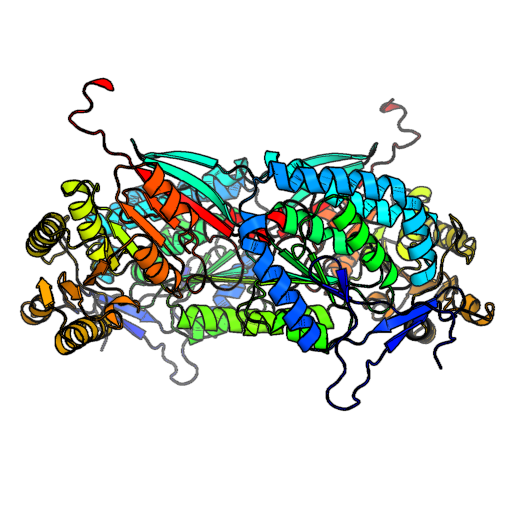B O 1
ATOM 4243 N N . ALA B 1 63 ? -25.172 -2.213 6.332 1 98.81 63 ALA B N 1
ATOM 4244 C CA . ALA B 1 63 ? -26.484 -2.377 5.723 1 98.81 63 ALA B CA 1
ATOM 4245 C C . ALA B 1 63 ? -26.641 -1.493 4.488 1 98.81 63 ALA B C 1
ATOM 4247 O O . ALA B 1 63 ? -27.297 -1.873 3.521 1 98.81 63 ALA B O 1
ATOM 4248 N N . ALA B 1 64 ? -26.016 -0.342 4.473 1 98.88 64 ALA B N 1
ATOM 4249 C CA . ALA B 1 64 ? -26.141 0.629 3.389 1 98.88 64 ALA B CA 1
ATOM 4250 C C . ALA B 1 64 ? -25.234 0.266 2.217 1 98.88 64 ALA B C 1
ATOM 4252 O O . ALA B 1 64 ? -25.484 0.69 1.084 1 98.88 64 ALA B O 1
ATOM 4253 N N . PHE B 1 65 ? -24.266 -0.528 2.381 1 98.75 65 PHE B N 1
ATOM 4254 C CA . PHE B 1 65 ? -23.156 -0.75 1.46 1 98.75 65 PHE B CA 1
ATOM 4255 C C . PHE B 1 65 ? -23.641 -1.34 0.145 1 98.75 65 PHE B C 1
ATOM 4257 O O . PHE B 1 65 ? -23.328 -0.824 -0.93 1 98.75 65 PHE B O 1
ATOM 4264 N N . PRO B 1 66 ? -24.438 -2.438 0.178 1 97.75 66 PRO B N 1
ATOM 4265 C CA . PRO B 1 66 ? -24.812 -3.068 -1.09 1 97.75 66 PRO B CA 1
ATOM 4266 C C . PRO B 1 66 ? -25.531 -2.109 -2.035 1 97.75 66 PRO B C 1
ATOM 4268 O O . PRO B 1 66 ? -25.188 -2.018 -3.213 1 97.75 66 PRO B O 1
ATOM 4271 N N . ALA B 1 67 ? -26.469 -1.338 -1.509 1 98.31 67 ALA B N 1
ATOM 4272 C CA . ALA B 1 67 ? -27.234 -0.421 -2.354 1 98.31 67 ALA B CA 1
ATOM 4273 C C . ALA B 1 67 ? -26.359 0.737 -2.83 1 98.31 67 ALA B C 1
ATOM 4275 O O . ALA B 1 67 ? -26.469 1.161 -3.984 1 98.31 67 ALA B O 1
ATOM 4276 N N . TRP B 1 68 ? -25.516 1.227 -1.983 1 98.69 68 TRP B N 1
ATOM 4277 C CA . TRP B 1 68 ? -24.656 2.357 -2.322 1 98.69 68 TRP B CA 1
ATOM 4278 C C . TRP B 1 68 ? -23.609 1.957 -3.357 1 98.69 68 TRP B C 1
ATOM 4280 O O . TRP B 1 68 ? -23.422 2.65 -4.359 1 98.69 68 TRP B O 1
ATOM 4290 N N . SER B 1 69 ? -22.969 0.823 -3.141 1 97.94 69 SER B N 1
ATOM 4291 C CA . SER B 1 69 ? -21.891 0.354 -4.02 1 97.94 69 SER B CA 1
ATOM 4292 C C . SER B 1 69 ? -22.438 -0.02 -5.395 1 97.94 69 SER B C 1
ATOM 4294 O O . SER B 1 69 ? -21.688 -0.021 -6.379 1 97.94 69 SER B O 1
ATOM 4296 N N . ALA B 1 70 ? -23.688 -0.3 -5.465 1 96.38 70 ALA B N 1
ATOM 4297 C CA . ALA B 1 70 ? -24.297 -0.734 -6.723 1 96.38 70 ALA B CA 1
ATOM 4298 C C . ALA B 1 70 ? -24.594 0.457 -7.633 1 96.38 70 ALA B C 1
ATOM 4300 O O . ALA B 1 70 ? -24.828 0.287 -8.828 1 96.38 70 ALA B O 1
ATOM 4301 N N . ARG B 1 71 ? -24.594 1.65 -7.09 1 97.19 71 ARG B N 1
ATOM 4302 C CA . ARG B 1 71 ? -24.797 2.84 -7.91 1 97.19 71 ARG B CA 1
ATOM 4303 C C . ARG B 1 71 ? -23.578 3.092 -8.797 1 97.19 71 ARG B C 1
ATOM 4305 O O . ARG B 1 71 ? -22.453 2.734 -8.438 1 97.19 71 ARG B O 1
ATOM 4312 N N . THR B 1 72 ? -23.828 3.705 -9.961 1 96.5 72 THR B N 1
ATOM 4313 C CA . THR B 1 72 ? -22.703 4.066 -10.812 1 96.5 72 THR B CA 1
ATOM 4314 C C . THR B 1 72 ? -21.828 5.133 -10.141 1 96.5 72 THR B C 1
ATOM 4316 O O . THR B 1 72 ? -22.312 5.883 -9.289 1 96.5 72 THR B O 1
ATOM 4319 N N . ILE B 1 73 ? -20.641 5.18 -10.508 1 96.88 73 ILE B N 1
ATOM 4320 C CA . ILE B 1 73 ? -19.75 6.199 -9.961 1 96.88 73 ILE B CA 1
ATOM 4321 C C . ILE B 1 73 ? -20.297 7.59 -10.297 1 96.88 73 ILE B C 1
ATOM 4323 O O . ILE B 1 73 ? -20.156 8.523 -9.5 1 96.88 73 ILE B O 1
ATOM 4327 N N . LYS B 1 74 ? -20.891 7.734 -11.469 1 96.06 74 LYS B N 1
ATOM 4328 C CA . LYS B 1 74 ? -21.516 9 -11.859 1 96.06 74 LYS B CA 1
ATOM 4329 C C . LYS B 1 74 ? -22.594 9.406 -10.867 1 96.06 74 LYS B C 1
ATOM 4331 O O . LYS B 1 74 ? -22.672 10.57 -10.461 1 96.06 74 LYS B O 1
ATOM 4336 N N . ASP B 1 75 ? -23.391 8.445 -10.414 1 97.62 75 ASP B N 1
ATOM 4337 C CA . ASP B 1 75 ? -24.453 8.719 -9.461 1 97.62 75 ASP B CA 1
ATOM 4338 C C . ASP B 1 75 ? -23.875 9.125 -8.102 1 97.62 75 ASP B C 1
ATOM 4340 O O . ASP B 1 75 ? -24.391 10.039 -7.453 1 97.62 75 ASP B O 1
ATOM 4344 N N . ARG B 1 76 ? -22.906 8.43 -7.68 1 98.56 76 ARG B N 1
ATOM 4345 C CA . ARG B 1 76 ? -22.266 8.75 -6.402 1 98.56 76 ARG B CA 1
ATOM 4346 C C . ARG B 1 76 ? -21.578 10.109 -6.457 1 98.56 76 ARG B C 1
ATOM 4348 O O . ARG B 1 76 ? -21.672 10.898 -5.512 1 98.56 76 ARG B O 1
ATOM 4355 N N . ALA B 1 77 ? -20.953 10.453 -7.633 1 98.06 77 ALA B N 1
ATOM 4356 C CA . ALA B 1 77 ? -20.328 11.75 -7.832 1 98.06 77 ALA B CA 1
ATOM 4357 C C . ALA B 1 77 ? -21.359 12.867 -7.848 1 98.06 77 ALA B C 1
ATOM 4359 O O . ALA B 1 77 ? -21.078 14 -7.438 1 98.06 77 ALA B O 1
ATOM 4360 N N . ALA B 1 78 ? -22.562 12.562 -8.312 1 97.88 78 ALA B N 1
ATOM 4361 C CA . ALA B 1 78 ? -23.625 13.555 -8.328 1 97.88 78 ALA B CA 1
ATOM 4362 C C . ALA B 1 78 ? -23.984 14.008 -6.914 1 97.88 78 ALA B C 1
ATOM 4364 O O . ALA B 1 78 ? -24.297 15.18 -6.691 1 97.88 78 ALA B O 1
ATOM 4365 N N . VAL B 1 79 ? -23.922 13.094 -5.953 1 98.5 79 VAL B N 1
ATOM 4366 C CA . VAL B 1 79 ? -24.125 13.453 -4.551 1 98.5 79 VAL B CA 1
ATOM 4367 C C . VAL B 1 79 ? -23.031 14.406 -4.098 1 98.5 79 VAL B C 1
ATOM 4369 O O . VAL B 1 79 ? -23.297 15.398 -3.416 1 98.5 79 VAL B O 1
ATOM 4372 N N . MET B 1 80 ? -21.781 14.164 -4.512 1 98.5 80 MET B N 1
ATOM 4373 C CA . MET B 1 80 ? -20.656 15.008 -4.16 1 98.5 80 MET B CA 1
ATOM 4374 C C . MET B 1 80 ? -20.797 16.391 -4.781 1 98.5 80 MET B C 1
ATOM 4376 O O . MET B 1 80 ? -20.375 17.391 -4.188 1 98.5 80 MET B O 1
ATOM 4380 N N . LEU B 1 81 ? -21.328 16.453 -5.996 1 98.19 81 LEU B N 1
ATOM 4381 C CA . LEU B 1 81 ? -21.562 17.734 -6.656 1 98.19 81 LEU B CA 1
ATOM 4382 C C . LEU B 1 81 ? -22.516 18.594 -5.848 1 98.19 81 LEU B C 1
ATOM 4384 O O . LEU B 1 81 ? -22.266 19.781 -5.641 1 98.19 81 LEU B O 1
ATOM 4388 N N . ARG B 1 82 ? -23.609 18 -5.367 1 98.69 82 ARG B N 1
ATOM 4389 C CA . ARG B 1 82 ? -24.547 18.719 -4.523 1 98.69 82 ARG B CA 1
ATOM 4390 C C . ARG B 1 82 ? -23.922 19.094 -3.189 1 98.69 82 ARG B C 1
ATOM 4392 O O . ARG B 1 82 ? -24.109 20.203 -2.688 1 98.69 82 ARG B O 1
ATOM 4399 N N . PHE B 1 83 ? -23.188 18.156 -2.654 1 98.75 83 PHE B N 1
ATOM 4400 C CA . PHE B 1 83 ? -22.484 18.422 -1.408 1 98.75 83 PHE B CA 1
ATOM 4401 C C . PHE B 1 83 ? -21.516 19.594 -1.573 1 98.75 83 PHE B C 1
ATOM 4403 O O . PHE B 1 83 ? -21.422 20.453 -0.697 1 98.75 83 PHE B O 1
ATOM 4410 N N . HIS B 1 84 ? -20.734 19.625 -2.664 1 98.56 84 HIS B N 1
ATOM 4411 C CA . HIS B 1 84 ? -19.828 20.719 -2.971 1 98.56 84 HIS B CA 1
ATOM 4412 C C . HIS B 1 84 ? -20.547 22.062 -2.936 1 98.56 84 HIS B C 1
ATOM 4414 O O . HIS B 1 84 ? -20.031 23.031 -2.354 1 98.56 84 HIS B O 1
ATOM 4420 N N . ALA B 1 85 ? -21.688 22.141 -3.518 1 98.31 85 ALA B N 1
ATOM 4421 C CA . ALA B 1 85 ? -22.469 23.359 -3.541 1 98.31 85 ALA B CA 1
ATOM 4422 C C . ALA B 1 85 ? -22.891 23.781 -2.131 1 98.31 85 ALA B C 1
ATOM 4424 O O . ALA B 1 85 ? -22.844 24.953 -1.783 1 98.31 85 ALA B O 1
ATOM 4425 N N . LEU B 1 86 ? -23.281 22.797 -1.354 1 98.69 86 LEU B N 1
ATOM 4426 C CA . LEU B 1 86 ? -23.703 23.062 0.017 1 98.69 86 LEU B CA 1
ATOM 4427 C C . LEU B 1 86 ? -22.516 23.531 0.863 1 98.69 86 LEU B C 1
ATOM 4429 O O . LEU B 1 86 ? -22.672 24.422 1.706 1 98.69 86 LEU B O 1
ATOM 4433 N N . LEU B 1 87 ? -21.391 22.953 0.666 1 98.38 87 LEU B N 1
ATOM 4434 C CA . LEU B 1 87 ? -20.188 23.391 1.375 1 98.38 87 LEU B CA 1
ATOM 4435 C C . LEU B 1 87 ? -19.875 24.844 1.046 1 98.38 87 LEU B C 1
ATOM 4437 O O . LEU B 1 87 ? -19.531 25.625 1.936 1 98.38 87 LEU B O 1
ATOM 4441 N N . SER B 1 88 ? -19.984 25.156 -0.226 1 97.69 88 SER B N 1
ATOM 4442 C CA . SER B 1 88 ? -19.734 26.516 -0.664 1 97.69 88 SER B CA 1
ATOM 4443 C C . SER B 1 88 ? -20.719 27.5 -0.032 1 97.69 88 SER B C 1
ATOM 4445 O O . SER B 1 88 ? -20.328 28.562 0.456 1 97.69 88 SER B O 1
ATOM 4447 N N . LYS B 1 89 ? -21.922 27.094 -0.001 1 98.31 89 LYS B N 1
ATOM 4448 C CA . LYS B 1 89 ? -22.984 27.922 0.549 1 98.31 89 LYS B CA 1
ATOM 4449 C C . LYS B 1 89 ? -22.781 28.156 2.043 1 98.31 89 LYS B C 1
ATOM 4451 O O . LYS B 1 89 ? -23.078 29.25 2.545 1 98.31 89 LYS B O 1
ATOM 4456 N N . HIS B 1 90 ? -22.266 27.219 2.736 1 98.31 90 HIS B N 1
ATOM 4457 C CA . HIS B 1 90 ? -22.156 27.281 4.188 1 98.31 90 HIS B CA 1
ATOM 4458 C C . HIS B 1 90 ? -20.719 27.531 4.629 1 98.31 90 HIS B C 1
ATOM 4460 O O . HIS B 1 90 ? -20.391 27.359 5.801 1 98.31 90 HIS B O 1
ATOM 4466 N N . ALA B 1 91 ? -19.859 27.844 3.727 1 98.38 91 ALA B N 1
ATOM 4467 C CA . ALA B 1 91 ? -18.422 27.953 4.004 1 98.38 91 ALA B CA 1
ATOM 4468 C C . ALA B 1 91 ? -18.156 28.938 5.148 1 98.38 91 ALA B C 1
ATOM 4470 O O . ALA B 1 91 ? -17.391 28.641 6.055 1 98.38 91 ALA B O 1
ATOM 4471 N N . ASP B 1 92 ? -18.844 30.047 5.121 1 98 92 ASP B N 1
ATOM 4472 C CA . ASP B 1 92 ? -18.641 31.078 6.148 1 98 92 ASP B CA 1
ATOM 4473 C C . ASP B 1 92 ? -19.125 30.594 7.508 1 98 92 ASP B C 1
ATOM 4475 O O . ASP B 1 92 ? -18.469 30.812 8.531 1 98 92 ASP B O 1
ATOM 4479 N N . GLN B 1 93 ? -20.219 29.984 7.535 1 98.19 93 GLN B N 1
ATOM 4480 C CA . GLN B 1 93 ? -20.75 29.422 8.773 1 98.19 93 GLN B CA 1
ATOM 4481 C C . GLN B 1 93 ? -19.812 28.359 9.344 1 98.19 93 GLN B C 1
ATOM 4483 O O . GLN B 1 93 ? -19.562 28.328 10.547 1 98.19 93 GLN B O 1
ATOM 4488 N N . LEU B 1 94 ? -19.391 27.484 8.516 1 98.44 94 LEU B N 1
ATOM 4489 C CA . LEU B 1 94 ? -18.469 26.453 8.938 1 98.44 94 LEU B CA 1
ATOM 4490 C C . LEU B 1 94 ? -17.172 27.062 9.469 1 98.44 94 LEU B C 1
ATOM 4492 O O . LEU B 1 94 ? -16.625 26.594 10.469 1 98.44 94 LEU B O 1
ATOM 4496 N N . ALA B 1 95 ? -16.688 28.078 8.789 1 98.25 95 ALA B N 1
ATOM 4497 C CA . ALA B 1 95 ? -15.492 28.781 9.242 1 98.25 95 ALA B CA 1
ATOM 4498 C C . ALA B 1 95 ? -15.695 29.359 10.641 1 98.25 95 ALA B C 1
ATOM 4500 O O . ALA B 1 95 ? -14.805 29.281 11.492 1 98.25 95 ALA B O 1
ATOM 4501 N N . ASP B 1 96 ? -16.875 29.969 10.867 1 98.06 96 ASP B N 1
ATOM 4502 C CA . ASP B 1 96 ? -17.188 30.5 12.18 1 98.06 96 ASP B CA 1
ATOM 4503 C C . ASP B 1 96 ? -17.156 29.422 13.25 1 98.06 96 ASP B C 1
ATOM 4505 O O . ASP B 1 96 ? -16.688 29.641 14.367 1 98.06 96 ASP B O 1
ATOM 4509 N N . MET B 1 97 ? -17.672 28.266 12.938 1 97.94 97 MET B N 1
ATOM 4510 C CA . MET B 1 97 ? -17.656 27.141 13.859 1 97.94 97 MET B CA 1
ATOM 4511 C C . MET B 1 97 ? -16.219 26.703 14.156 1 97.94 97 MET B C 1
ATOM 4513 O O . MET B 1 97 ? -15.883 26.406 15.297 1 97.94 97 MET B O 1
ATOM 4517 N N . VAL B 1 98 ? -15.375 26.688 13.141 1 98.31 98 VAL B N 1
ATOM 4518 C CA . VAL B 1 98 ? -13.969 26.344 13.312 1 98.31 98 VAL B CA 1
ATOM 4519 C C . VAL B 1 98 ? -13.297 27.359 14.234 1 98.31 98 VAL B C 1
ATOM 4521 O O . VAL B 1 98 ? -12.555 26.984 15.148 1 98.31 98 VAL B O 1
ATOM 4524 N N . VAL B 1 99 ? -13.562 28.656 14.008 1 98 99 VAL B N 1
ATOM 4525 C CA . VAL B 1 99 ? -13.008 29.703 14.875 1 98 99 VAL B CA 1
ATOM 4526 C C . VAL B 1 99 ? -13.406 29.438 16.328 1 98 99 VAL B C 1
ATOM 4528 O O . VAL B 1 99 ? -12.578 29.531 17.234 1 98 99 VAL B O 1
ATOM 4531 N N . LEU B 1 100 ? -14.609 29.078 16.469 1 97.56 100 LEU B N 1
ATOM 4532 C CA . LEU B 1 100 ? -15.164 28.891 17.812 1 97.56 100 LEU B CA 1
ATOM 4533 C C . LEU B 1 100 ? -14.539 27.688 18.5 1 97.56 100 LEU B C 1
ATOM 4535 O O . LEU B 1 100 ? -14.086 27.781 19.641 1 97.56 100 LEU B O 1
ATOM 4539 N N . GLU B 1 101 ? -14.461 26.562 17.844 1 97.81 101 GLU B N 1
ATOM 4540 C CA . GLU B 1 101 ? -14.078 25.344 18.562 1 97.81 101 GLU B CA 1
ATOM 4541 C C . GLU B 1 101 ? -12.57 25.094 18.453 1 97.81 101 GLU B C 1
ATOM 4543 O O . GLU B 1 101 ? -12 24.344 19.25 1 97.81 101 GLU B O 1
ATOM 4548 N N . HIS B 1 102 ? -11.883 25.656 17.469 1 97.94 102 HIS B N 1
ATOM 4549 C CA . HIS B 1 102 ? -10.453 25.438 17.281 1 97.94 102 HIS B CA 1
ATOM 4550 C C . HIS B 1 102 ? -9.641 26.656 17.672 1 97.94 102 HIS B C 1
ATOM 4552 O O . HIS B 1 102 ? -8.492 26.531 18.109 1 97.94 102 HIS B O 1
ATOM 4558 N N . GLY B 1 103 ? -10.133 27.859 17.359 1 97.25 103 GLY B N 1
ATOM 4559 C CA . GLY B 1 103 ? -9.477 29.078 17.797 1 97.25 103 GLY B CA 1
ATOM 4560 C C . GLY B 1 103 ? -8.711 29.781 16.703 1 97.25 103 GLY B C 1
ATOM 4561 O O . GLY B 1 103 ? -8.352 30.953 16.844 1 97.25 103 GLY B O 1
ATOM 4562 N N . LYS B 1 104 ? -8.398 29.141 15.523 1 97.5 104 LYS B N 1
ATOM 4563 C CA . LYS B 1 104 ? -7.676 29.828 14.461 1 97.5 104 LYS B CA 1
ATOM 4564 C C . LYS B 1 104 ? -8.469 31.016 13.945 1 97.5 104 LYS B C 1
ATOM 4566 O O . LYS B 1 104 ? -9.688 31.094 14.125 1 97.5 104 LYS B O 1
ATOM 4571 N N . ASN B 1 105 ? -7.832 31.953 13.266 1 97.19 105 ASN B N 1
ATOM 4572 C CA . ASN B 1 105 ? -8.516 33.156 12.812 1 97.19 105 ASN B CA 1
ATOM 4573 C C . ASN B 1 105 ? -9.469 32.875 11.664 1 97.19 105 ASN B C 1
ATOM 4575 O O . ASN B 1 105 ? -9.422 31.781 11.07 1 97.19 105 ASN B O 1
ATOM 4579 N N . LYS B 1 106 ? -10.281 33.75 11.359 1 97.44 106 LYS B N 1
ATOM 4580 C CA . LYS B 1 106 ? -11.375 33.562 10.414 1 97.44 106 LYS B CA 1
ATOM 4581 C C . LYS B 1 106 ? -10.844 33.25 9.016 1 97.44 106 LYS B C 1
ATOM 4583 O O . LYS B 1 106 ? -11.391 32.375 8.32 1 97.44 106 LYS B O 1
ATOM 4588 N N . ALA B 1 107 ? -9.789 33.906 8.586 1 97.75 107 ALA B N 1
ATOM 4589 C CA . ALA B 1 107 ? -9.234 33.688 7.258 1 97.75 107 ALA B CA 1
ATOM 4590 C C . ALA B 1 107 ? -8.672 32.281 7.133 1 97.75 107 ALA B C 1
ATOM 4592 O O . ALA B 1 107 ? -8.883 31.594 6.125 1 97.75 107 ALA B O 1
ATOM 4593 N N . GLU B 1 108 ? -7.957 31.828 8.109 1 97.81 108 GLU B N 1
ATOM 4594 C CA . GLU B 1 108 ? -7.398 30.484 8.133 1 97.81 108 GLU B CA 1
ATOM 4595 C C . GLU B 1 108 ? -8.5 29.422 8.203 1 97.81 108 GLU B C 1
ATOM 4597 O O . GLU B 1 108 ? -8.398 28.375 7.562 1 97.81 108 GLU B O 1
ATOM 4602 N N . ALA B 1 109 ? -9.5 29.688 8.992 1 98.12 109 ALA B N 1
ATOM 4603 C CA . ALA B 1 109 ? -10.641 28.781 9.094 1 98.12 109 ALA B CA 1
ATOM 4604 C C . ALA B 1 109 ? -11.328 28.609 7.746 1 98.12 109 ALA B C 1
ATOM 4606 O O . ALA B 1 109 ? -11.594 27.484 7.316 1 98.12 109 ALA B O 1
ATOM 4607 N N . LEU B 1 110 ? -11.57 29.734 7.105 1 98 110 LEU B N 1
ATOM 4608 C CA . LEU B 1 110 ? -12.227 29.688 5.801 1 98 110 LEU B CA 1
ATOM 4609 C C . LEU B 1 110 ? -11.352 28.969 4.781 1 98 110 LEU B C 1
ATOM 4611 O O . LEU B 1 110 ? -11.852 28.125 4.016 1 98 110 LEU B O 1
ATOM 4615 N N . ALA B 1 111 ? -10.07 29.25 4.801 1 96.94 111 ALA B N 1
ATOM 4616 C CA . ALA B 1 111 ? -9.141 28.594 3.893 1 96.94 111 ALA B CA 1
ATOM 4617 C C . ALA B 1 111 ? -9.141 27.078 4.113 1 96.94 111 ALA B C 1
ATOM 4619 O O . ALA B 1 111 ? -9.055 26.312 3.156 1 96.94 111 ALA B O 1
ATOM 4620 N N . SER B 1 112 ? -9.211 26.688 5.336 1 96.69 112 SER B N 1
ATOM 4621 C CA . SER B 1 112 ? -9.219 25.25 5.648 1 96.69 112 SER B CA 1
ATOM 4622 C C . SER B 1 112 ? -10.477 24.578 5.117 1 96.69 112 SER B C 1
ATOM 4624 O O . SER B 1 112 ? -10.422 23.453 4.641 1 96.69 112 SER B O 1
ATOM 4626 N N . VAL B 1 113 ? -11.609 25.25 5.223 1 97.62 113 VAL B N 1
ATOM 4627 C CA . VAL B 1 113 ? -12.852 24.719 4.684 1 97.62 113 VAL B CA 1
ATOM 4628 C C . VAL B 1 113 ? -12.734 24.562 3.168 1 97.62 113 VAL B C 1
ATOM 4630 O O . VAL B 1 113 ? -13.062 23.516 2.619 1 97.62 113 VAL B O 1
ATOM 4633 N N . LEU B 1 114 ? -12.156 25.562 2.564 1 95.81 114 LEU B N 1
ATOM 4634 C CA . LEU B 1 114 ? -12.031 25.562 1.11 1 95.81 114 LEU B CA 1
ATOM 4635 C C . LEU B 1 114 ? -11.031 24.5 0.652 1 95.81 114 LEU B C 1
ATOM 4637 O O . LEU B 1 114 ? -11.195 23.891 -0.409 1 95.81 114 LEU B O 1
ATOM 4641 N N . LYS B 1 115 ? -10 24.312 1.414 1 95.44 115 LYS B N 1
ATOM 4642 C CA . LYS B 1 115 ? -9.047 23.266 1.088 1 95.44 115 LYS B CA 1
ATOM 4643 C C . LYS B 1 115 ? -9.695 21.891 1.179 1 95.44 115 LYS B C 1
ATOM 4645 O O . LYS B 1 115 ? -9.383 21 0.387 1 95.44 115 LYS B O 1
ATOM 4650 N N . GLY B 1 116 ? -10.562 21.703 2.148 1 96.06 116 GLY B N 1
ATOM 4651 C CA . GLY B 1 116 ? -11.336 20.469 2.205 1 96.06 116 GLY B CA 1
ATOM 4652 C C . GLY B 1 116 ? -12.211 20.266 0.983 1 96.06 116 GLY B C 1
ATOM 4653 O O . GLY B 1 116 ? -12.344 19.141 0.496 1 96.06 116 GLY B O 1
ATOM 4654 N N . GLN B 1 117 ? -12.719 21.344 0.494 1 96.06 117 GLN B N 1
ATOM 4655 C CA . GLN B 1 117 ? -13.594 21.297 -0.673 1 96.06 117 GLN B CA 1
ATOM 4656 C C . GLN B 1 117 ? -12.836 20.828 -1.912 1 96.06 117 GLN B C 1
ATOM 4658 O O . GLN B 1 117 ? -13.422 20.219 -2.812 1 96.06 117 GLN B O 1
ATOM 4663 N N . GLU B 1 118 ? -11.555 21.078 -1.939 1 94.81 118 GLU B N 1
ATOM 4664 C CA . GLU B 1 118 ? -10.727 20.656 -3.066 1 94.81 118 GLU B CA 1
ATOM 4665 C C . GLU B 1 118 ? -10.758 19.141 -3.232 1 94.81 118 GLU B C 1
ATOM 4667 O O . GLU B 1 118 ? -10.766 18.641 -4.355 1 94.81 118 GLU B O 1
ATOM 4672 N N . THR B 1 119 ? -10.789 18.438 -2.178 1 95.88 119 THR B N 1
ATOM 4673 C CA . THR B 1 119 ? -10.844 16.969 -2.262 1 95.88 119 THR B CA 1
ATOM 4674 C C . THR B 1 119 ? -12.203 16.516 -2.76 1 95.88 119 THR B C 1
ATOM 4676 O O . THR B 1 119 ? -12.305 15.5 -3.459 1 95.88 119 THR B O 1
ATOM 4679 N N . VAL B 1 120 ? -13.242 17.266 -2.398 1 97.94 120 VAL B N 1
ATOM 4680 C CA . VAL B 1 120 ? -14.562 16.984 -2.959 1 97.94 120 VAL B CA 1
ATOM 4681 C C . VAL B 1 120 ? -14.531 17.172 -4.473 1 97.94 120 VAL B C 1
ATOM 4683 O O . VAL B 1 120 ? -15.086 16.359 -5.215 1 97.94 120 VAL B O 1
ATOM 4686 N N . GLU B 1 121 ? -13.867 18.219 -4.914 1 97.06 121 GLU B N 1
ATOM 4687 C CA . GLU B 1 121 ? -13.703 18.453 -6.344 1 97.06 121 GLU B CA 1
ATOM 4688 C C . GLU B 1 121 ? -12.969 17.297 -7.016 1 97.06 121 GLU B C 1
ATOM 4690 O O . GLU B 1 121 ? -13.328 16.875 -8.117 1 97.06 121 GLU B O 1
ATOM 4695 N N . TYR B 1 122 ? -11.953 16.797 -6.363 1 97.12 122 TYR B N 1
ATOM 4696 C CA . TYR B 1 122 ? -11.273 15.617 -6.906 1 97.12 122 TYR B CA 1
ATOM 4697 C C . TYR B 1 122 ? -12.25 14.461 -7.078 1 97.12 122 TYR B C 1
ATOM 4699 O O . TYR B 1 122 ? -12.227 13.758 -8.094 1 97.12 122 TYR B O 1
ATOM 4707 N N . ALA B 1 123 ? -13.07 14.242 -6.109 1 97.19 123 ALA B N 1
ATOM 4708 C CA . ALA B 1 123 ? -14.047 13.156 -6.164 1 97.19 123 ALA B CA 1
ATOM 4709 C C . ALA B 1 123 ? -14.977 13.32 -7.363 1 97.19 123 ALA B C 1
ATOM 4711 O O . ALA B 1 123 ? -15.414 12.328 -7.953 1 97.19 123 ALA B O 1
ATOM 4712 N N . LEU B 1 124 ? -15.242 14.562 -7.766 1 96.31 124 LEU B N 1
ATOM 4713 C CA . LEU B 1 124 ? -16.078 14.828 -8.93 1 96.31 124 LEU B CA 1
ATOM 4714 C C . LEU B 1 124 ? -15.406 14.32 -10.203 1 96.31 124 LEU B C 1
ATOM 4716 O O . LEU B 1 124 ? -16.078 14.047 -11.203 1 96.31 124 LEU B O 1
ATOM 4720 N N . SER B 1 125 ? -14.125 14.195 -10.164 1 96.06 125 SE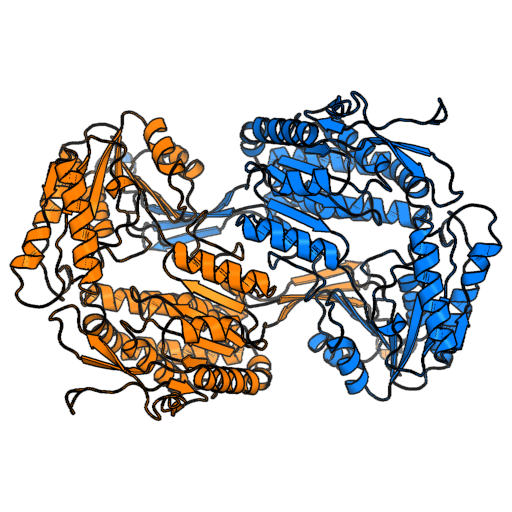R B N 1
ATOM 4721 C CA . SER B 1 125 ? -13.367 13.797 -11.344 1 96.06 125 SER B CA 1
ATOM 4722 C C . SER B 1 125 ? -13.25 12.281 -11.43 1 96.06 125 SER B C 1
ATOM 4724 O O . SER B 1 125 ? -12.789 11.742 -12.445 1 96.06 125 SER B O 1
ATOM 4726 N N . LEU B 1 126 ? -13.672 11.531 -10.477 1 95.56 126 LEU B N 1
ATOM 4727 C CA . LEU B 1 126 ? -13.422 10.094 -10.375 1 95.56 126 LEU B CA 1
ATOM 4728 C C . LEU B 1 126 ? -14 9.352 -11.562 1 95.56 126 LEU B C 1
ATOM 4730 O O . LEU B 1 126 ? -13.383 8.414 -12.086 1 95.56 126 LEU B O 1
ATOM 4734 N N . PRO B 1 127 ? -15.219 9.727 -12.141 1 92.06 127 PRO B N 1
ATOM 4735 C CA . PRO B 1 127 ? -15.688 9.016 -13.328 1 92.06 127 PRO B CA 1
ATOM 4736 C C . PRO B 1 127 ? -14.68 9.047 -14.477 1 92.06 127 PRO B C 1
ATOM 4738 O O . PRO B 1 127 ? -14.609 8.109 -15.273 1 92.06 127 PRO B O 1
ATOM 4741 N N . GLN B 1 128 ? -13.836 10.094 -14.453 1 90.44 128 GLN B N 1
ATOM 4742 C CA . GLN B 1 128 ? -12.891 10.273 -15.555 1 90.44 128 GLN B CA 1
ATOM 4743 C C . GLN B 1 128 ? -11.555 9.617 -15.234 1 90.44 128 GLN B C 1
ATOM 4745 O O . GLN B 1 128 ? -10.82 9.211 -16.141 1 90.44 128 GLN B O 1
ATOM 4750 N N . VAL B 1 129 ? -11.258 9.469 -13.977 1 91.12 129 VAL B N 1
ATOM 4751 C CA . VAL B 1 129 ? -9.859 9.164 -13.695 1 91.12 129 VAL B CA 1
ATOM 4752 C C . VAL B 1 129 ? -9.734 7.738 -13.172 1 91.12 129 VAL B C 1
ATOM 4754 O O . VAL B 1 129 ? -8.625 7.199 -13.07 1 91.12 129 VAL B O 1
ATOM 4757 N N . VAL B 1 130 ? -10.812 7.031 -12.938 1 93.38 130 VAL B N 1
ATOM 4758 C CA . VAL B 1 130 ? -10.688 5.695 -12.367 1 93.38 130 VAL B CA 1
ATOM 4759 C C . VAL B 1 130 ? -11.094 4.652 -13.406 1 93.38 130 VAL B C 1
ATOM 4761 O O . VAL B 1 130 ? -11.344 3.492 -13.07 1 93.38 130 VAL B O 1
ATOM 4764 N N . GLN B 1 131 ? -11.141 5.055 -14.648 1 88.75 131 GLN B N 1
ATOM 4765 C CA . GLN B 1 131 ? -11.453 4.109 -15.719 1 88.75 131 GLN B CA 1
ATOM 4766 C C . GLN B 1 131 ? -10.422 2.986 -15.773 1 88.75 131 GLN B C 1
ATOM 4768 O O . GLN B 1 131 ? -9.219 3.227 -15.609 1 88.75 131 GLN B O 1
ATOM 4773 N N . GLY B 1 132 ? -10.922 1.795 -15.953 1 90 132 GLY B N 1
ATOM 4774 C CA . GLY B 1 132 ? -10.023 0.666 -16.156 1 90 132 GLY B CA 1
ATOM 4775 C C . GLY B 1 132 ? -9.406 0.631 -17.531 1 90 132 GLY B C 1
ATOM 4776 O O . GLY B 1 132 ? -9.75 1.441 -18.391 1 90 132 GLY B O 1
ATOM 4777 N N . LYS B 1 133 ? -8.383 -0.167 -17.688 1 90.88 133 LYS B N 1
ATOM 4778 C CA . LYS B 1 133 ? -7.723 -0.429 -18.953 1 90.88 133 LYS B CA 1
ATOM 4779 C C . LYS B 1 133 ? -8.195 -1.75 -19.562 1 90.88 133 LYS B C 1
ATOM 4781 O O . LYS B 1 133 ? -8.688 -2.625 -18.844 1 90.88 133 LYS B O 1
ATOM 4786 N N . MET B 1 134 ? -8.18 -1.84 -20.859 1 92.69 134 MET B N 1
ATOM 4787 C CA . MET B 1 134 ? -8.5 -3.072 -21.578 1 92.69 134 MET B CA 1
ATOM 4788 C C . MET B 1 134 ? -7.559 -3.266 -22.766 1 92.69 134 MET B C 1
ATOM 4790 O O . MET B 1 134 ? -7.215 -2.305 -23.453 1 92.69 134 MET B O 1
ATOM 4794 N N . LEU B 1 135 ? -7.086 -4.488 -23 1 90.56 135 LEU B N 1
ATOM 4795 C CA . LEU B 1 135 ? -6.211 -4.832 -24.125 1 90.56 135 LEU B CA 1
ATOM 4796 C C . LEU B 1 135 ? -6.461 -6.262 -24.594 1 90.56 135 LEU B C 1
ATOM 4798 O O . LEU B 1 135 ? -6.695 -7.152 -23.766 1 90.56 135 LEU B O 1
ATOM 4802 N N . GLU B 1 136 ? -6.473 -6.453 -25.859 1 91.25 136 GLU B N 1
ATOM 4803 C CA . GLU B 1 136 ? -6.348 -7.816 -26.359 1 91.25 136 GLU B CA 1
ATOM 4804 C C . GLU B 1 136 ? -4.934 -8.352 -26.141 1 91.25 136 GLU B C 1
ATOM 4806 O O . GLU B 1 136 ? -4.004 -7.961 -26.859 1 91.25 136 GLU B O 1
ATOM 4811 N N . VAL B 1 137 ? -4.773 -9.219 -25.266 1 91.06 137 VAL B N 1
ATOM 4812 C CA . VAL B 1 137 ? -3.443 -9.617 -24.828 1 91.06 137 VAL B CA 1
ATOM 4813 C C . VAL B 1 137 ? -2.98 -10.844 -25.609 1 91.06 137 VAL B C 1
ATOM 4815 O O . VAL B 1 137 ? -1.793 -11.172 -25.609 1 91.06 137 VAL B O 1
ATOM 4818 N N . SER B 1 138 ? -3.881 -11.586 -26.141 1 89.75 138 SER B N 1
ATOM 4819 C CA . SER B 1 138 ? -3.691 -12.664 -27.109 1 89.75 138 SER B CA 1
ATOM 4820 C C . SER B 1 138 ? -4.867 -12.75 -28.078 1 89.75 138 SER B C 1
ATOM 4822 O O . SER B 1 138 ? -5.918 -12.148 -27.844 1 89.75 138 SER B O 1
ATOM 4824 N N . ARG B 1 139 ? -4.633 -13.422 -29.156 1 87.25 139 ARG B N 1
ATOM 4825 C CA . ARG B 1 139 ? -5.695 -13.5 -30.141 1 87.25 139 ARG B CA 1
ATOM 4826 C C . ARG B 1 139 ? -6.988 -14.016 -29.516 1 87.25 139 ARG B C 1
ATOM 4828 O O . ARG B 1 139 ? -7.035 -15.141 -29.016 1 87.25 139 ARG B O 1
ATOM 4835 N N . GLY B 1 140 ? -7.957 -13.211 -29.469 1 90.25 140 GLY B N 1
ATOM 4836 C CA . GLY B 1 140 ? -9.273 -13.578 -28.969 1 90.25 140 GLY B CA 1
ATOM 4837 C C . GLY B 1 140 ? -9.383 -13.523 -27.469 1 90.25 140 GLY B C 1
ATOM 4838 O O . GLY B 1 140 ? -10.414 -13.891 -26.891 1 90.25 140 GLY B O 1
ATOM 4839 N N . ILE B 1 141 ? -8.312 -13.125 -26.781 1 93.88 141 ILE B N 1
ATOM 4840 C CA . ILE B 1 141 ? -8.32 -13.039 -25.328 1 93.88 141 ILE B CA 1
ATOM 4841 C C . ILE B 1 141 ? -8.117 -11.594 -24.891 1 93.88 141 ILE B C 1
ATOM 4843 O O . ILE B 1 141 ? -7.117 -10.969 -25.25 1 93.88 141 ILE B O 1
ATOM 4847 N N . THR B 1 142 ? -9.062 -11.07 -24.141 1 94.69 142 THR B N 1
ATOM 4848 C CA . THR B 1 142 ? -8.977 -9.703 -23.641 1 94.69 142 THR B CA 1
ATOM 4849 C C . THR B 1 142 ? -8.766 -9.703 -22.125 1 94.69 142 THR B C 1
ATOM 4851 O O . THR B 1 142 ? -9.25 -10.594 -21.422 1 94.69 142 THR B O 1
ATOM 4854 N N . CYS B 1 143 ? -8.016 -8.766 -21.656 1 96.25 143 CYS B N 1
ATOM 4855 C CA . CYS B 1 143 ? -7.855 -8.531 -20.219 1 96.25 143 CYS B CA 1
ATOM 4856 C C . CYS B 1 143 ? -8.227 -7.094 -19.859 1 96.25 143 CYS B C 1
ATOM 4858 O O . CYS B 1 143 ? -7.895 -6.16 -20.594 1 96.25 143 CYS B O 1
ATOM 4860 N N . CYS B 1 144 ? -8.977 -6.941 -18.844 1 95.69 144 CYS B N 1
ATOM 4861 C CA . CYS B 1 144 ? -9.297 -5.613 -18.344 1 95.69 144 CYS B CA 1
ATOM 4862 C C . CYS B 1 144 ? -9.141 -5.551 -16.828 1 95.69 144 CYS B C 1
ATOM 4864 O O . CYS B 1 144 ? -9.07 -6.586 -16.156 1 95.69 144 CYS B O 1
ATOM 4866 N N . ASP B 1 145 ? -8.938 -4.422 -16.266 1 95 145 ASP B N 1
ATOM 4867 C CA . ASP B 1 145 ? -8.922 -4.23 -14.82 1 95 145 ASP B CA 1
ATOM 4868 C C . ASP B 1 145 ? -10 -3.238 -14.391 1 95 145 ASP B C 1
ATOM 4870 O O . ASP B 1 145 ? -10.406 -2.375 -15.172 1 95 145 ASP B O 1
ATOM 4874 N N . THR B 1 146 ? -10.555 -3.479 -13.273 1 94 146 THR B N 1
ATOM 4875 C CA . THR B 1 146 ? -11.555 -2.609 -12.656 1 94 146 THR B CA 1
ATOM 4876 C C . THR B 1 146 ? -11.266 -2.422 -11.172 1 94 146 THR B C 1
ATOM 4878 O O . THR B 1 146 ? -10.438 -3.133 -10.602 1 94 146 THR B O 1
ATOM 4881 N N . ARG B 1 147 ? -11.914 -1.423 -10.586 1 95.12 147 ARG B N 1
ATOM 4882 C CA . ARG B 1 147 ? -11.789 -1.166 -9.148 1 95.12 147 ARG B CA 1
ATOM 4883 C C . ARG B 1 147 ? -13.07 -1.55 -8.414 1 95.12 147 ARG B C 1
ATOM 4885 O O . ARG B 1 147 ? -14.172 -1.312 -8.914 1 95.12 147 ARG B O 1
ATOM 4892 N N . VAL B 1 148 ? -12.891 -2.182 -7.305 1 96.5 148 VAL B N 1
ATOM 4893 C CA . VAL B 1 148 ? -13.984 -2.656 -6.465 1 96.5 148 VAL B CA 1
ATOM 4894 C C . VAL B 1 148 ? -13.867 -2.043 -5.07 1 96.5 148 VAL B C 1
ATOM 4896 O O . VAL B 1 148 ? -12.781 -2.029 -4.477 1 96.5 148 VAL B O 1
ATOM 4899 N N . PRO B 1 149 ? -15.008 -1.449 -4.523 1 97.94 149 PRO B N 1
ATOM 4900 C CA . PRO B 1 149 ? -14.93 -0.902 -3.168 1 97.94 149 PRO B CA 1
ATOM 4901 C C . PRO B 1 149 ? -14.641 -1.97 -2.117 1 97.94 149 PRO B C 1
ATOM 4903 O O . PRO B 1 149 ? -14.906 -3.154 -2.342 1 97.94 149 PRO B O 1
ATOM 4906 N N . LEU B 1 150 ? -14.18 -1.58 -0.97 1 97.94 150 LEU B N 1
ATOM 4907 C CA . LEU B 1 150 ? -13.766 -2.471 0.109 1 97.94 150 LEU B CA 1
ATOM 4908 C C . LEU B 1 150 ? -14.961 -2.887 0.959 1 97.94 150 LEU B C 1
ATOM 4910 O O . LEU B 1 150 ? -15.031 -4.031 1.414 1 97.94 150 LEU B O 1
ATOM 4914 N N . GLY B 1 151 ? -15.836 -2.01 1.271 1 98.56 151 GLY B N 1
ATOM 4915 C CA . GLY B 1 151 ? -16.891 -2.174 2.258 1 98.56 151 GLY B CA 1
ATOM 4916 C C . GLY B 1 151 ? -16.984 -1.016 3.232 1 98.56 151 GLY B C 1
ATOM 4917 O O . GLY B 1 151 ? -16.969 0.148 2.826 1 98.56 151 GLY B O 1
ATOM 4918 N N . VAL B 1 152 ? -17.078 -1.373 4.57 1 98.88 152 VAL B N 1
ATOM 4919 C CA . VAL B 1 152 ? -17.094 -0.364 5.625 1 98.88 152 VAL B CA 1
ATOM 4920 C C . VAL B 1 152 ? -15.664 0.064 5.957 1 98.88 152 VAL B C 1
ATOM 4922 O O . VAL B 1 152 ? -14.812 -0.777 6.25 1 98.88 152 VAL B O 1
ATOM 4925 N N . VAL B 1 153 ? -15.391 1.348 5.883 1 98.88 153 VAL B N 1
ATOM 4926 C CA . VAL B 1 153 ? -14.086 1.876 6.25 1 98.88 153 VAL B CA 1
ATOM 4927 C C . VAL B 1 153 ? -14.234 2.875 7.395 1 98.88 153 VAL B C 1
ATOM 4929 O O . VAL B 1 153 ? -15.32 3.42 7.613 1 98.88 153 VAL B O 1
ATOM 4932 N N . ALA B 1 154 ? -13.195 3.07 8.141 1 98.94 154 ALA B N 1
ATOM 4933 C CA . ALA B 1 154 ? -13.195 4.008 9.266 1 98.94 154 ALA B CA 1
ATOM 4934 C C . ALA B 1 154 ? -12.148 5.102 9.062 1 98.94 154 ALA B C 1
ATOM 4936 O O . ALA B 1 154 ? -11.086 4.855 8.492 1 98.94 154 ALA B O 1
ATOM 4937 N N . SER B 1 155 ? -12.453 6.273 9.508 1 98.88 155 SER B N 1
ATOM 4938 C CA . SER B 1 155 ? -11.539 7.41 9.484 1 98.88 155 SER B CA 1
ATOM 4939 C C . SER B 1 155 ? -11.492 8.117 10.828 1 98.88 155 SER B C 1
ATOM 4941 O O . SER B 1 155 ? -12.523 8.578 11.328 1 98.88 155 SER B O 1
ATOM 4943 N N . VAL B 1 156 ? -10.32 8.141 11.445 1 98.88 156 VAL B N 1
ATOM 4944 C CA . VAL B 1 156 ? -10.07 8.844 12.695 1 98.88 156 VAL B CA 1
ATOM 4945 C C . VAL B 1 156 ? -9.25 10.102 12.422 1 98.88 156 VAL B C 1
ATOM 4947 O O . VAL B 1 156 ? -8.133 10.016 11.914 1 98.88 156 VAL B O 1
ATOM 4950 N N . VAL B 1 157 ? -9.805 11.266 12.789 1 98.56 157 VAL B N 1
ATOM 4951 C CA . VAL B 1 157 ? -9.203 12.484 12.266 1 98.56 157 VAL B CA 1
ATOM 4952 C C . VAL B 1 157 ? -8.867 13.43 13.422 1 98.56 157 VAL B C 1
ATOM 4954 O O . VAL B 1 157 ? -9.516 13.391 14.469 1 98.56 157 VAL B O 1
ATOM 4957 N N . PRO B 1 158 ? -7.934 14.312 13.297 1 98.12 158 PRO B N 1
ATOM 4958 C CA . PRO B 1 158 ? -7.41 15.172 14.367 1 98.12 158 PRO B CA 1
ATOM 4959 C C . PRO B 1 158 ? -8.188 16.484 14.508 1 98.12 158 PRO B C 1
ATOM 4961 O O . PRO B 1 158 ? -9.164 16.703 13.789 1 98.12 158 PRO B O 1
ATOM 4964 N N . PHE B 1 159 ? -7.695 17.344 15.344 1 98.44 159 PHE B N 1
ATOM 4965 C CA . PHE B 1 159 ? -8.445 18.547 15.695 1 98.44 159 PHE B CA 1
ATOM 4966 C C . PHE B 1 159 ? -8.008 19.734 14.828 1 98.44 159 PHE B C 1
ATOM 4968 O O . PHE B 1 159 ? -8.75 20.703 14.688 1 98.44 159 PHE B O 1
ATOM 4975 N N . ASN B 1 160 ? -6.855 19.656 14.203 1 97.62 160 ASN B N 1
ATOM 4976 C CA . ASN B 1 160 ? -6.23 20.906 13.766 1 97.62 160 ASN B CA 1
ATOM 4977 C C . ASN B 1 160 ? -6.879 21.438 12.5 1 97.62 160 ASN B C 1
ATOM 4979 O O . ASN B 1 160 ? -6.797 22.641 12.211 1 97.62 160 ASN B O 1
ATOM 4983 N N . PHE B 1 161 ? -7.441 20.562 11.734 1 98.19 161 PHE B N 1
ATOM 4984 C CA . PHE B 1 161 ? -8.273 20.953 10.602 1 98.19 161 PHE B CA 1
ATOM 4985 C C . PHE B 1 161 ? -9.578 20.172 10.594 1 98.19 161 PHE B C 1
ATOM 4987 O O . PHE B 1 161 ? -9.719 19.203 9.836 1 98.19 161 PHE B O 1
ATOM 4994 N N . PRO B 1 162 ? -10.547 20.672 11.258 1 97.88 162 PRO B N 1
ATOM 4995 C CA . PRO B 1 162 ? -11.758 19.906 11.562 1 97.88 162 PRO B CA 1
ATOM 4996 C C . PRO B 1 162 ? -12.562 19.562 10.312 1 97.88 162 PRO B C 1
ATOM 4998 O O . PRO B 1 162 ? -13.336 18.594 10.32 1 97.88 162 PRO B O 1
ATOM 5001 N N . VAL B 1 163 ? -12.414 20.344 9.25 1 98 163 VAL B N 1
ATOM 5002 C CA . VAL B 1 163 ? -13.141 20.078 8.016 1 98 163 VAL B CA 1
ATOM 5003 C C . VAL B 1 163 ? -12.211 19.453 6.984 1 98 163 VAL B C 1
ATOM 5005 O O . VAL B 1 163 ? -12.508 18.406 6.426 1 98 163 VAL B O 1
ATOM 5008 N N . MET B 1 164 ? -11.055 20.016 6.82 1 97.88 164 MET B N 1
ATOM 5009 C CA . MET B 1 164 ? -10.133 19.656 5.742 1 97.88 164 MET B CA 1
ATOM 5010 C C . MET B 1 164 ? -9.68 18.203 5.871 1 97.88 164 MET B C 1
ATOM 5012 O O . MET B 1 164 ? -9.758 17.438 4.91 1 97.88 164 MET B O 1
ATOM 5016 N N . VAL B 1 165 ? -9.219 17.781 7.016 1 98.19 165 VAL B N 1
ATOM 5017 C CA . VAL B 1 165 ? -8.578 16.484 7.164 1 98.19 165 VAL B CA 1
ATOM 5018 C C . VAL B 1 165 ? -9.617 15.375 6.996 1 98.19 165 VAL B C 1
ATOM 5020 O O . VAL B 1 165 ? -9.375 14.398 6.277 1 98.19 165 VAL B O 1
ATOM 5023 N N . PRO B 1 166 ? -10.836 15.484 7.582 1 98.5 166 PRO B N 1
ATOM 5024 C CA . PRO B 1 166 ? -11.859 14.484 7.262 1 98.5 166 PRO B CA 1
ATOM 5025 C C . PRO B 1 166 ? -12.148 14.398 5.766 1 98.5 166 PRO B C 1
ATOM 5027 O O . PRO B 1 166 ? -12.414 13.305 5.25 1 98.5 166 PRO B O 1
ATOM 5030 N N . MET B 1 167 ? -12.031 15.508 5.078 1 98.44 167 MET B N 1
ATOM 5031 C CA . MET B 1 167 ? -12.336 15.547 3.65 1 98.44 167 MET B CA 1
ATOM 5032 C C . MET B 1 167 ? -11.242 14.859 2.844 1 98.44 167 MET B C 1
ATOM 5034 O O . MET B 1 167 ? -11.438 14.539 1.67 1 98.44 167 MET B O 1
ATOM 5038 N N . TRP B 1 168 ? -10.062 14.656 3.461 1 97.88 168 TRP B N 1
ATOM 5039 C CA . TRP B 1 168 ? -8.992 13.961 2.752 1 97.88 168 TRP B CA 1
ATOM 5040 C C . TRP B 1 168 ? -9.422 12.555 2.355 1 97.88 168 TRP B C 1
ATOM 5042 O O . TRP B 1 168 ? -8.938 12.008 1.362 1 97.88 168 TRP B O 1
ATOM 5052 N N . THR B 1 169 ? -10.391 11.969 3.121 1 98.19 169 THR B N 1
ATOM 5053 C CA . THR B 1 169 ? -10.727 10.57 2.9 1 98.19 169 THR B CA 1
ATOM 5054 C C . THR B 1 169 ? -12.203 10.422 2.529 1 98.19 169 THR B C 1
ATOM 5056 O O . THR B 1 169 ? -12.539 9.68 1.605 1 98.19 169 THR B O 1
ATOM 5059 N N . LEU B 1 170 ? -13.078 11.203 3.135 1 98.75 170 LEU B N 1
ATOM 5060 C CA . LEU B 1 170 ? -14.523 11.008 3.064 1 98.75 170 LEU B CA 1
ATOM 5061 C C . LEU B 1 170 ? -15.008 11.07 1.621 1 98.75 170 LEU B C 1
ATOM 5063 O O . LEU B 1 170 ? -15.602 10.109 1.122 1 98.75 170 LEU B O 1
ATOM 5067 N N . PRO B 1 171 ? -14.703 12.102 0.819 1 98.69 171 PRO B N 1
ATOM 5068 C CA . PRO B 1 171 ? -15.25 12.195 -0.536 1 98.69 171 PRO B CA 1
ATOM 5069 C C . PRO B 1 171 ? -14.766 11.07 -1.45 1 98.69 171 PRO B C 1
ATOM 5071 O O . PRO B 1 171 ? -15.562 10.5 -2.203 1 98.69 171 PRO B O 1
ATOM 5074 N N . ILE B 1 172 ? -13.484 10.727 -1.349 1 98.44 172 ILE B N 1
ATOM 5075 C CA . ILE B 1 172 ? -12.906 9.703 -2.217 1 98.44 172 ILE B CA 1
ATOM 5076 C C . ILE B 1 172 ? -13.461 8.336 -1.834 1 98.44 172 ILE B C 1
ATOM 5078 O O . ILE B 1 172 ? -13.883 7.566 -2.699 1 98.44 172 ILE B O 1
ATOM 5082 N N . ALA B 1 173 ? -13.539 8.055 -0.533 1 98.75 173 ALA B N 1
ATOM 5083 C CA . ALA B 1 173 ? -13.992 6.754 -0.038 1 98.75 173 ALA B CA 1
ATOM 5084 C C . ALA B 1 173 ? -15.43 6.473 -0.466 1 98.75 173 ALA B C 1
ATOM 5086 O O . ALA B 1 173 ? -15.719 5.406 -1.014 1 98.75 173 ALA B O 1
ATOM 5087 N N . ILE B 1 174 ? -16.328 7.41 -0.275 1 98.69 174 ILE B N 1
ATOM 5088 C CA . ILE B 1 174 ? -17.734 7.117 -0.524 1 98.69 174 ILE B CA 1
ATOM 5089 C C . ILE B 1 174 ? -18.016 7.156 -2.025 1 98.69 174 ILE B C 1
ATOM 5091 O O . ILE B 1 174 ? -18.844 6.398 -2.527 1 98.69 174 ILE B O 1
ATOM 5095 N N . THR B 1 175 ? -17.297 8.047 -2.785 1 98.75 175 THR B N 1
ATOM 5096 C CA . THR B 1 175 ? -17.5 8.078 -4.23 1 98.75 175 THR B CA 1
ATOM 5097 C C . THR B 1 175 ? -17 6.789 -4.871 1 98.75 175 THR B C 1
ATOM 5099 O O . THR B 1 175 ? -17.531 6.34 -5.887 1 98.75 175 THR B O 1
ATOM 5102 N N . MET B 1 176 ? -15.992 6.156 -4.293 1 98.44 176 MET B N 1
ATOM 5103 C CA . MET B 1 176 ? -15.484 4.875 -4.785 1 98.44 176 MET B CA 1
ATOM 5104 C C . MET B 1 176 ? -16.438 3.74 -4.422 1 98.44 176 MET B C 1
ATOM 5106 O O . MET B 1 176 ? -16.234 2.598 -4.844 1 98.44 176 MET B O 1
ATOM 5110 N N . GLY B 1 177 ? -17.438 4.023 -3.553 1 98.75 177 GLY B N 1
ATOM 5111 C CA . GLY B 1 177 ? -18.5 3.055 -3.324 1 98.75 177 GLY B CA 1
ATOM 5112 C C . GLY B 1 177 ? -18.5 2.482 -1.919 1 98.75 177 GLY B C 1
ATOM 5113 O O . GLY B 1 177 ? -19.328 1.628 -1.587 1 98.75 177 GLY B O 1
ATOM 5114 N N . ASN B 1 178 ? -17.578 2.902 -1.053 1 98.94 178 ASN B N 1
ATOM 5115 C CA . ASN B 1 178 ? -17.516 2.445 0.331 1 98.94 178 ASN B CA 1
ATOM 5116 C C . ASN B 1 178 ? -18.531 3.178 1.21 1 98.94 178 ASN B C 1
ATOM 5118 O O . ASN B 1 178 ? -19.078 4.203 0.806 1 98.94 178 ASN B O 1
ATOM 5122 N N . THR B 1 179 ? -18.766 2.621 2.352 1 98.94 179 THR B N 1
ATOM 5123 C CA . THR B 1 179 ? -19.406 3.348 3.449 1 98.94 179 THR B CA 1
ATOM 5124 C C . THR B 1 179 ? -18.391 3.662 4.543 1 98.94 179 THR B C 1
ATOM 5126 O O . THR B 1 179 ? -17.328 3.033 4.613 1 98.94 179 THR B O 1
ATOM 5129 N N . MET B 1 180 ? -18.719 4.688 5.367 1 98.94 180 MET B N 1
ATOM 5130 C CA . MET B 1 180 ? -17.672 5.164 6.273 1 98.94 180 MET B CA 1
ATOM 5131 C C . MET B 1 180 ? -18.234 5.422 7.664 1 98.94 180 MET B C 1
ATOM 5133 O O . MET B 1 180 ? -19.344 5.957 7.805 1 98.94 180 MET B O 1
ATOM 5137 N N . VAL B 1 181 ? -17.484 5.051 8.672 1 98.94 181 VAL B N 1
ATOM 5138 C CA . VAL B 1 181 ? -17.688 5.531 10.031 1 98.94 181 VAL B CA 1
ATOM 5139 C C . VAL B 1 181 ? -16.578 6.504 10.406 1 98.94 181 VAL B C 1
ATOM 5141 O O . VAL B 1 181 ? -15.398 6.129 10.438 1 98.94 181 VAL B O 1
ATOM 5144 N N . LEU B 1 182 ? -16.938 7.695 10.688 1 98.81 182 LEU B N 1
ATOM 5145 C CA . LEU B 1 182 ? -16.016 8.773 11 1 98.81 182 LEU B CA 1
ATOM 5146 C C . LEU B 1 182 ? -15.953 9.023 12.5 1 98.81 182 LEU B C 1
ATOM 5148 O O . LEU B 1 182 ? -16.984 9.062 13.172 1 98.81 182 LEU B O 1
ATOM 5152 N N . LYS B 1 183 ? -14.805 9.094 13.039 1 98.81 183 LYS B N 1
ATOM 5153 C CA . LYS B 1 183 ? -14.57 9.523 14.422 1 98.81 183 LYS B CA 1
ATOM 5154 C C . LYS B 1 183 ? -13.781 10.828 14.461 1 98.81 183 LYS B C 1
ATOM 5156 O O . LYS B 1 183 ? -12.555 10.82 14.352 1 98.81 183 LYS B O 1
ATOM 5161 N N . PRO B 1 184 ? -14.406 11.961 14.711 1 98.44 184 PRO B N 1
ATOM 5162 C CA . PRO B 1 184 ? -13.703 13.242 14.805 1 98.44 184 PRO B CA 1
ATOM 5163 C C . PRO B 1 184 ? -13.039 13.453 16.172 1 98.44 184 PRO B C 1
ATOM 5165 O O . PRO B 1 184 ? -13.273 12.68 17.094 1 98.44 184 PRO B O 1
ATOM 5168 N N . SER B 1 185 ? -12.195 14.43 16.25 1 98.44 185 SER B N 1
ATOM 5169 C CA . SER B 1 185 ? -11.602 14.789 17.531 1 98.44 185 SER B CA 1
ATOM 5170 C C . SER B 1 185 ? -12.648 15.32 18.5 1 98.44 185 SER B C 1
ATOM 5172 O O . SER B 1 185 ? -13.523 16.094 18.109 1 98.44 185 SER B O 1
ATOM 5174 N N . GLU B 1 186 ? -12.555 14.922 19.688 1 97.75 186 GLU B N 1
ATOM 5175 C CA . GLU B 1 186 ? -13.484 15.367 20.734 1 97.75 186 GLU B CA 1
ATOM 5176 C C . GLU B 1 186 ? -13.25 16.828 21.094 1 97.75 186 GLU B C 1
ATOM 5178 O O . GLU B 1 186 ? -14.078 17.453 21.75 1 97.75 186 GLU B O 1
ATOM 5183 N N . LYS B 1 187 ? -12.164 17.375 20.609 1 98 187 LYS B N 1
ATOM 5184 C CA . LYS B 1 187 ? -11.844 18.766 20.906 1 98 187 LYS B CA 1
ATOM 5185 C C . LYS B 1 187 ? -12.594 19.703 19.969 1 98 187 LYS B C 1
ATOM 5187 O O . LYS B 1 187 ? -12.844 20.875 20.312 1 98 187 LYS B O 1
ATOM 5192 N N . VAL B 1 188 ? -12.898 19.172 18.75 1 98.38 188 VAL B N 1
ATOM 5193 C CA . VAL B 1 188 ? -13.539 20.031 17.75 1 98.38 188 VAL B CA 1
ATOM 5194 C C . VAL B 1 188 ? -14.664 19.266 17.047 1 98.38 188 VAL B C 1
ATOM 5196 O O . VAL B 1 188 ? -14.711 19.188 15.82 1 98.38 188 VAL B O 1
ATOM 5199 N N . PRO B 1 189 ? -15.633 18.812 17.703 1 98 189 PRO B N 1
ATOM 5200 C CA . PRO B 1 189 ? -16.609 17.891 17.141 1 98 189 PRO B CA 1
ATOM 5201 C C . PRO B 1 189 ? -17.75 18.594 16.422 1 98 189 PRO B C 1
ATOM 5203 O O . PRO B 1 189 ? -18.531 17.969 15.695 1 98 189 PRO B O 1
ATOM 5206 N N . PHE B 1 190 ? -17.922 19.891 16.578 1 97.06 190 PHE B N 1
ATOM 5207 C CA . PHE B 1 190 ? -19.125 20.578 16.141 1 97.06 190 PHE B CA 1
ATOM 5208 C C . PHE B 1 190 ? -19.172 20.672 14.625 1 97.06 190 PHE B C 1
ATOM 5210 O O . PHE B 1 190 ? -20.234 20.469 14.023 1 97.06 190 PHE B O 1
ATOM 5217 N N . THR B 1 191 ? -18.094 20.922 13.984 1 97.5 191 THR B N 1
ATOM 5218 C CA . THR B 1 191 ? -18.047 21.141 12.547 1 97.5 191 THR B CA 1
ATOM 5219 C C . THR B 1 191 ? -18.5 19.891 11.797 1 97.5 191 THR B C 1
ATOM 5221 O O . THR B 1 191 ? -19.281 19.969 10.852 1 97.5 191 THR B O 1
ATOM 5224 N N . MET B 1 192 ? -18 18.734 12.195 1 97.81 192 MET B 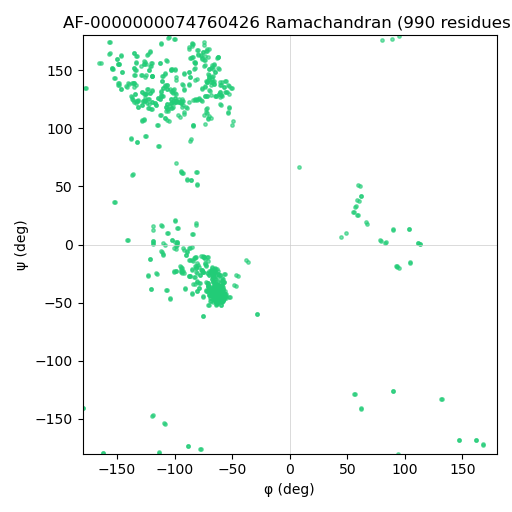N 1
ATOM 5225 C CA . MET B 1 192 ? -18.344 17.5 11.492 1 97.81 192 MET B CA 1
ATOM 5226 C C . MET B 1 192 ? -19.797 17.125 11.742 1 97.81 192 MET B C 1
ATOM 5228 O O . MET B 1 192 ? -20.438 16.453 10.914 1 97.81 192 MET B O 1
ATOM 5232 N N . SER B 1 193 ? -20.359 17.562 12.906 1 97.69 193 SER B N 1
ATOM 5233 C CA . SER B 1 193 ? -21.781 17.375 13.133 1 97.69 193 SER B CA 1
ATOM 5234 C C . SER B 1 193 ? -22.609 18.125 12.086 1 97.69 193 SER B C 1
ATOM 5236 O O . SER B 1 193 ? -23.641 17.609 11.625 1 97.69 193 SER B O 1
ATOM 5238 N N . LYS B 1 194 ? -22.188 19.297 11.75 1 98.12 194 LYS B N 1
ATOM 5239 C CA . LYS B 1 194 ? -22.875 20.078 10.719 1 98.12 194 LYS B CA 1
ATOM 5240 C C . LYS B 1 194 ? -22.656 19.453 9.336 1 98.12 194 LYS B C 1
ATOM 5242 O O . LYS B 1 194 ? -23.578 19.422 8.516 1 98.12 194 LYS B O 1
ATOM 5247 N N . ILE B 1 195 ? -21.516 18.906 9.055 1 98.5 195 ILE B N 1
ATOM 5248 C CA . ILE B 1 195 ? -21.141 18.375 7.754 1 98.5 195 ILE B CA 1
ATOM 5249 C C . ILE B 1 195 ? -22 17.156 7.438 1 98.5 195 ILE B C 1
ATOM 5251 O O . ILE B 1 195 ? -22.453 16.984 6.301 1 98.5 195 ILE B O 1
ATOM 5255 N N . VAL B 1 196 ? -22.219 16.266 8.383 1 98.56 196 VAL B N 1
ATOM 5256 C CA . VAL B 1 196 ? -23.016 15.062 8.109 1 98.56 196 VAL B CA 1
ATOM 5257 C C . VAL B 1 196 ? -24.453 15.453 7.785 1 98.56 196 VAL B C 1
ATOM 5259 O O . VAL B 1 196 ? -25.125 14.797 6.984 1 98.56 196 VAL B O 1
ATOM 5262 N N . GLU B 1 197 ? -24.953 16.594 8.367 1 98.31 197 GLU B N 1
ATOM 5263 C CA . GLU B 1 197 ? -26.266 17.125 7.988 1 98.31 197 GLU B CA 1
ATOM 5264 C C . GLU B 1 197 ? -26.281 17.578 6.531 1 98.31 197 GLU B C 1
ATOM 5266 O O . GLU B 1 197 ? -27.25 17.344 5.809 1 98.31 197 GLU B O 1
ATOM 5271 N N . LEU B 1 198 ? -25.219 18.234 6.168 1 98.69 198 LEU B N 1
ATOM 5272 C CA . LEU B 1 198 ? -25.109 18.734 4.797 1 98.69 198 LEU B CA 1
ATOM 5273 C C . LEU B 1 198 ? -25.031 17.578 3.812 1 98.69 198 LEU B C 1
ATOM 5275 O O . LEU B 1 198 ? -25.547 17.656 2.695 1 98.69 198 LEU B O 1
ATOM 5279 N N . LEU B 1 199 ? -24.359 16.469 4.211 1 98.81 199 LEU B N 1
ATOM 5280 C CA . LEU B 1 199 ? -24.312 15.273 3.371 1 98.81 199 LEU B CA 1
ATOM 5281 C C . LEU B 1 199 ? -25.703 14.695 3.162 1 98.81 199 LEU B C 1
ATOM 5283 O O . LEU B 1 199 ? -26.062 14.305 2.049 1 98.81 199 LEU B O 1
ATOM 5287 N N . LYS B 1 200 ? -26.469 14.68 4.199 1 98.69 200 LYS B N 1
ATOM 5288 C CA . LYS B 1 200 ? -27.844 14.227 4.086 1 98.69 200 LYS B CA 1
ATOM 5289 C C . LYS B 1 200 ? -28.641 15.133 3.146 1 98.69 200 LYS B C 1
ATOM 5291 O O . LYS B 1 200 ? -29.375 14.641 2.285 1 98.69 200 LYS B O 1
ATOM 5296 N N . GLU B 1 201 ? -28.516 16.406 3.348 1 98.62 201 GLU B N 1
ATOM 5297 C CA . GLU B 1 201 ? -29.203 17.375 2.49 1 98.62 201 GLU B CA 1
ATOM 5298 C C . GLU B 1 201 ? -28.781 17.203 1.031 1 98.62 201 GLU B C 1
ATOM 5300 O O . GLU B 1 201 ? -29.594 17.406 0.126 1 98.62 201 GLU B O 1
ATOM 5305 N N . ALA B 1 202 ? -27.562 16.797 0.798 1 98.69 202 ALA B N 1
ATOM 5306 C CA . ALA B 1 202 ? -27.047 16.594 -0.549 1 98.69 202 ALA B CA 1
ATOM 5307 C C . ALA B 1 202 ? -27.641 15.328 -1.176 1 98.69 202 ALA B C 1
ATOM 5309 O O . ALA B 1 202 ? -27.438 15.07 -2.367 1 98.69 202 ALA B O 1
ATOM 5310 N N . GLY B 1 203 ? -28.297 14.508 -0.353 1 98.69 203 GLY B N 1
ATOM 5311 C CA . GLY B 1 203 ? -28.953 13.32 -0.874 1 98.69 203 GLY B CA 1
ATOM 5312 C C . GLY B 1 203 ? -28.172 12.047 -0.592 1 98.69 203 GLY B C 1
ATOM 5313 O O . GLY B 1 203 ? -28.422 11.008 -1.213 1 98.69 203 GLY B O 1
ATOM 5314 N N . LEU B 1 204 ? -27.188 12.102 0.281 1 98.81 204 LEU B N 1
ATOM 5315 C CA . LEU B 1 204 ? -26.484 10.883 0.653 1 98.81 204 LEU B CA 1
ATOM 5316 C C . LEU B 1 204 ? -27.422 9.914 1.366 1 98.81 204 LEU B C 1
ATOM 5318 O O . LEU B 1 204 ? -28.078 10.281 2.338 1 98.81 204 LEU B O 1
ATOM 5322 N N . PRO B 1 205 ? -27.484 8.672 0.906 1 98.88 205 PRO B N 1
ATOM 5323 C CA . PRO B 1 205 ? -28.375 7.711 1.559 1 98.88 205 PRO B CA 1
ATOM 5324 C C . PRO B 1 205 ? -28 7.465 3.021 1 98.88 205 PRO B C 1
ATOM 5326 O O . PRO B 1 205 ? -26.828 7.586 3.396 1 98.88 205 PRO B O 1
ATOM 5329 N N . ASP B 1 206 ? -29.016 7.113 3.82 1 98.88 206 ASP B N 1
ATOM 5330 C CA . ASP B 1 206 ? -28.812 6.816 5.234 1 98.88 206 ASP B CA 1
ATOM 5331 C C . ASP B 1 206 ? -27.797 5.688 5.418 1 98.88 206 ASP B C 1
ATOM 5333 O O . ASP B 1 206 ? -27.812 4.703 4.672 1 98.88 206 ASP B O 1
ATOM 5337 N N . GLY B 1 207 ? -26.906 5.859 6.324 1 98.88 207 GLY B N 1
ATOM 5338 C CA . GLY B 1 207 ? -26 4.801 6.707 1 98.88 207 GLY B CA 1
ATOM 5339 C C . GLY B 1 207 ? -24.688 4.84 5.941 1 98.88 207 GLY B C 1
ATOM 5340 O O . GLY B 1 207 ? -23.703 4.215 6.348 1 98.88 207 GLY B O 1
ATOM 5341 N N . VAL B 1 208 ? -24.562 5.508 4.773 1 98.94 208 VAL B N 1
ATOM 5342 C CA . VAL B 1 208 ? -23.359 5.543 3.971 1 98.94 208 VAL B CA 1
ATOM 5343 C C . VAL B 1 208 ? -22.234 6.223 4.754 1 98.94 208 VAL B C 1
ATOM 5345 O O . VAL B 1 208 ? -21.078 5.781 4.719 1 98.94 208 VAL B O 1
ATOM 5348 N N . VAL B 1 209 ? -22.578 7.297 5.453 1 98.94 209 VAL B N 1
ATOM 5349 C CA . VAL B 1 209 ? -21.641 7.93 6.383 1 98.94 209 VAL B CA 1
ATOM 5350 C C . VAL B 1 209 ? -22.25 7.973 7.781 1 98.94 209 VAL B C 1
ATOM 5352 O O . VAL B 1 209 ? -23.406 8.375 7.949 1 98.94 209 VAL B O 1
ATOM 5355 N N . ASN B 1 210 ? -21.562 7.461 8.703 1 98.94 210 ASN B N 1
ATOM 5356 C CA . ASN B 1 210 ? -21.891 7.535 10.125 1 98.94 210 ASN B CA 1
ATOM 5357 C C . ASN B 1 210 ? -20.781 8.211 10.922 1 98.94 210 ASN B C 1
ATOM 5359 O O . ASN B 1 210 ? -19.625 8.227 10.492 1 98.94 210 ASN B O 1
ATOM 5363 N N . LEU B 1 211 ? -21.141 8.805 12.039 1 98.88 211 LEU B N 1
ATOM 5364 C CA . LEU B 1 211 ? -20.203 9.508 12.898 1 98.88 211 LEU B CA 1
ATOM 5365 C C . LEU B 1 211 ? -20.375 9.094 14.359 1 98.88 211 LEU B C 1
ATOM 5367 O O . LEU B 1 211 ? -21.5 9.117 14.883 1 98.88 211 LEU B O 1
ATOM 5371 N N . VAL B 1 212 ? -19.328 8.648 14.945 1 98.75 212 VAL B N 1
ATOM 5372 C CA . VAL B 1 212 ? -19.328 8.281 16.359 1 98.75 212 VAL B CA 1
ATOM 5373 C C . VAL B 1 212 ? -18.312 9.133 17.109 1 98.75 212 VAL B C 1
ATOM 5375 O O . VAL B 1 212 ? -17.125 9.141 16.766 1 98.75 212 VAL B O 1
ATOM 5378 N N . ASN B 1 213 ? -18.797 9.836 18.109 1 98.31 213 ASN B N 1
ATOM 5379 C CA . ASN B 1 213 ? -17.922 10.594 19 1 98.31 213 ASN B CA 1
ATOM 5380 C C . ASN B 1 213 ? -17.328 9.719 20.094 1 98.31 213 ASN B C 1
ATOM 5382 O O . ASN B 1 213 ? -17.875 8.656 20.406 1 98.31 213 ASN B O 1
ATOM 5386 N N . GLY B 1 214 ? -16.234 10.164 20.609 1 96.56 214 GLY B N 1
ATOM 5387 C CA . GLY B 1 214 ? -15.633 9.406 21.688 1 96.56 214 GLY B CA 1
ATOM 5388 C C . GLY B 1 214 ? -14.117 9.477 21.703 1 96.56 214 GLY B C 1
ATOM 5389 O O . GLY B 1 214 ? -13.531 10.359 21.062 1 96.56 214 GLY B O 1
ATOM 5390 N N . THR B 1 215 ? -13.531 8.617 22.5 1 96.06 215 THR B N 1
ATOM 5391 C CA . THR B 1 215 ? -12.086 8.625 22.703 1 96.06 215 THR B CA 1
ATOM 5392 C C . THR B 1 215 ? -11.469 7.297 22.266 1 96.06 215 THR B C 1
ATOM 5394 O O . THR B 1 215 ? -11.883 6.719 21.25 1 96.06 215 THR B O 1
ATOM 5397 N N . ALA B 1 216 ? -10.414 6.867 22.922 1 96 216 ALA B N 1
ATOM 5398 C CA . ALA B 1 216 ? -9.602 5.719 22.531 1 96 216 ALA B CA 1
ATOM 5399 C C . ALA B 1 216 ? -10.445 4.449 22.453 1 96 216 ALA B C 1
ATOM 5401 O O . ALA B 1 216 ? -10.227 3.604 21.578 1 96 216 ALA B O 1
ATOM 5402 N N . SER B 1 217 ? -11.383 4.312 23.328 1 95.69 217 SER B N 1
ATOM 5403 C CA . SER B 1 217 ? -12.195 3.1 23.344 1 95.69 217 SER B CA 1
ATOM 5404 C C . SER B 1 217 ? -12.977 2.938 22.047 1 95.69 217 SER B C 1
ATOM 5406 O O . SER B 1 217 ? -13.102 1.827 21.516 1 95.69 217 SER B O 1
ATOM 5408 N N . VAL B 1 218 ? -13.539 4.004 21.562 1 97.12 218 VAL B N 1
ATOM 5409 C CA . VAL B 1 218 ? -14.273 4.008 20.297 1 97.12 218 VAL B CA 1
ATOM 5410 C C . VAL B 1 218 ? -13.328 3.656 19.141 1 97.12 218 VAL B C 1
ATOM 5412 O O . VAL B 1 218 ? -13.656 2.826 18.297 1 97.12 218 VAL B O 1
ATOM 5415 N N . VAL B 1 219 ? -12.148 4.238 19.141 1 98.19 219 VAL B N 1
ATOM 5416 C CA . VAL B 1 219 ? -11.164 4.004 18.094 1 98.19 219 VAL B CA 1
ATOM 5417 C C . VAL B 1 219 ? -10.742 2.537 18.094 1 98.19 219 VAL B C 1
ATOM 5419 O O . VAL B 1 219 ? -10.727 1.89 17.047 1 98.19 219 VAL B O 1
ATOM 5422 N N . HIS B 1 220 ? -10.453 1.98 19.25 1 98.19 220 HIS B N 1
ATOM 5423 C CA . HIS B 1 220 ? -10.031 0.589 19.375 1 98.19 220 HIS B CA 1
ATOM 5424 C C . HIS B 1 220 ? -11.109 -0.36 18.859 1 98.19 220 HIS B C 1
ATOM 5426 O O . HIS B 1 220 ? -10.805 -1.303 18.109 1 98.19 220 HIS B O 1
ATOM 5432 N N . HIS B 1 221 ? -12.32 -0.043 19.25 1 98.19 221 HIS B N 1
ATOM 5433 C CA . HIS B 1 221 ? -13.398 -0.934 18.844 1 98.19 221 HIS B CA 1
ATOM 5434 C C . HIS B 1 221 ? -13.68 -0.828 17.359 1 98.19 221 HIS B C 1
ATOM 5436 O O . HIS B 1 221 ? -14.039 -1.817 16.719 1 98.19 221 HIS B O 1
ATOM 5442 N N . LEU B 1 222 ? -13.547 0.376 16.797 1 98.38 222 LEU B N 1
ATOM 5443 C CA . LEU B 1 222 ? -13.656 0.536 15.359 1 98.38 222 LEU B CA 1
ATOM 5444 C C . LEU B 1 222 ? -12.625 -0.324 14.633 1 98.38 222 LEU B C 1
ATOM 5446 O O . LEU B 1 222 ? -12.953 -1.017 13.672 1 98.38 222 LEU B O 1
ATOM 5450 N N . ILE B 1 223 ? -11.367 -0.312 15.102 1 98.44 223 ILE B N 1
ATOM 5451 C CA . ILE B 1 223 ? -10.281 -1.077 14.492 1 98.44 223 ILE B CA 1
ATOM 5452 C C . ILE B 1 223 ? -10.555 -2.572 14.641 1 98.44 223 ILE B C 1
ATOM 5454 O O . ILE B 1 223 ? -10.422 -3.334 13.688 1 98.44 223 ILE B O 1
ATOM 5458 N N . ASP B 1 224 ? -11.016 -2.951 15.789 1 98.38 224 ASP B N 1
ATOM 5459 C CA . ASP B 1 224 ? -11.164 -4.367 16.109 1 98.38 224 ASP B CA 1
ATOM 5460 C C . ASP B 1 224 ? -12.383 -4.965 15.422 1 98.38 224 ASP B C 1
ATOM 5462 O O . ASP B 1 224 ? -12.508 -6.188 15.32 1 98.38 224 ASP B O 1
ATOM 5466 N N . HIS B 1 225 ? -13.344 -4.141 15.047 1 98.69 225 HIS B N 1
ATOM 5467 C CA . HIS B 1 225 ? -14.609 -4.629 14.5 1 98.69 225 HIS B CA 1
ATOM 5468 C C . HIS B 1 225 ? -14.383 -5.41 13.203 1 98.69 225 HIS B C 1
ATOM 5470 O O . HIS B 1 225 ? -13.766 -4.898 12.266 1 98.69 225 HIS B O 1
ATOM 5476 N N . PRO B 1 226 ? -14.898 -6.57 13.062 1 97.5 226 PRO B N 1
ATOM 5477 C CA . PRO B 1 226 ? -14.594 -7.434 11.922 1 97.5 226 PRO B CA 1
ATOM 5478 C C . PRO B 1 226 ? -15.164 -6.906 10.609 1 97.5 226 PRO B C 1
ATOM 5480 O O . PRO B 1 226 ? -14.648 -7.219 9.531 1 97.5 226 PRO B O 1
ATOM 5483 N N . GLU B 1 227 ? -16.219 -6.09 10.688 1 98.12 227 GLU B N 1
ATOM 5484 C CA . GLU B 1 227 ? -16.859 -5.613 9.469 1 98.12 227 GLU B CA 1
ATOM 5485 C C . GLU B 1 227 ? -16.141 -4.387 8.914 1 98.12 227 GLU B C 1
ATOM 5487 O O . GLU B 1 227 ? -16.406 -3.971 7.781 1 98.12 227 GLU B O 1
ATOM 5492 N N . VAL B 1 228 ? -15.273 -3.768 9.703 1 98.81 228 VAL B N 1
ATOM 5493 C CA . VAL B 1 228 ? -14.484 -2.652 9.195 1 98.81 228 VAL B CA 1
ATOM 5494 C C . VAL B 1 228 ? -13.297 -3.184 8.398 1 98.81 228 VAL B C 1
ATOM 5496 O O . VAL B 1 228 ? -12.453 -3.914 8.938 1 98.81 228 VAL B O 1
ATOM 5499 N N . LYS B 1 229 ? -13.195 -2.721 7.176 1 98 229 LYS B N 1
ATOM 5500 C CA . LYS B 1 229 ? -12.242 -3.342 6.258 1 98 229 LYS B CA 1
ATOM 5501 C C . LYS B 1 229 ? -10.953 -2.533 6.176 1 98 229 LYS B C 1
ATOM 5503 O O . LYS B 1 229 ? -9.914 -3.059 5.781 1 98 229 LYS B O 1
ATOM 5508 N N . ALA B 1 230 ? -10.977 -1.291 6.488 1 98.56 230 ALA B N 1
ATOM 5509 C CA . ALA B 1 230 ? -9.82 -0.404 6.402 1 98.56 230 ALA B CA 1
ATOM 5510 C C . ALA B 1 230 ? -9.945 0.758 7.383 1 98.56 230 ALA B C 1
ATOM 5512 O O . ALA B 1 230 ? -11.055 1.17 7.727 1 98.56 230 ALA B O 1
ATOM 5513 N N . VAL B 1 231 ? -8.797 1.271 7.812 1 98.81 231 VAL B N 1
ATOM 5514 C CA . VAL B 1 231 ? -8.766 2.363 8.781 1 98.81 231 VAL B CA 1
ATOM 5515 C C . VAL B 1 231 ? -7.758 3.424 8.328 1 98.81 231 VAL B C 1
ATOM 5517 O O . VAL B 1 231 ? -6.637 3.096 7.93 1 98.81 231 VAL B O 1
ATOM 5520 N N . THR B 1 232 ? -8.18 4.648 8.297 1 98.75 232 THR B N 1
ATOM 5521 C CA . THR B 1 232 ? -7.246 5.766 8.195 1 98.75 232 THR B CA 1
ATOM 5522 C C . THR B 1 232 ? -7.172 6.523 9.523 1 98.75 232 THR B C 1
ATOM 5524 O O . THR B 1 232 ? -8.148 6.59 10.266 1 98.75 232 THR B O 1
ATOM 5527 N N . PHE B 1 233 ? -6.027 7.039 9.781 1 98.62 233 PHE B N 1
ATOM 5528 C CA . PHE B 1 233 ? -5.762 7.805 10.992 1 98.62 233 PHE B CA 1
ATOM 5529 C C . PHE B 1 233 ? -4.836 8.977 10.703 1 98.62 233 PHE B C 1
ATOM 5531 O O . PHE B 1 233 ? -3.881 8.852 9.93 1 98.62 233 PHE B O 1
ATOM 5538 N N . VAL B 1 234 ? -5.137 10.117 11.234 1 98.25 234 VAL B N 1
ATOM 5539 C CA . VAL B 1 234 ? -4.227 11.266 11.219 1 98.25 234 VAL B CA 1
ATOM 5540 C C . VAL B 1 234 ? -4.059 11.805 12.641 1 98.25 234 VAL B C 1
ATOM 5542 O O . VAL B 1 234 ? -5.043 12.125 13.312 1 98.25 234 VAL B O 1
ATOM 5545 N N . GLY B 1 235 ? -2.838 11.883 13.148 1 97.25 235 GLY B N 1
ATOM 5546 C CA . GLY B 1 235 ? -2.52 12.375 14.484 1 97.25 235 GLY B CA 1
ATOM 5547 C C . GLY B 1 235 ? -1.033 12.359 14.781 1 97.25 235 GLY B C 1
ATOM 5548 O O . GLY B 1 235 ? -0.222 12.75 13.938 1 97.25 235 GLY B O 1
ATOM 5549 N N . THR B 1 236 ? -0.683 11.984 16.016 1 95.75 236 THR B N 1
ATOM 5550 C CA . THR B 1 236 ? 0.725 11.922 16.391 1 95.75 236 THR B CA 1
ATOM 5551 C C . THR B 1 236 ? 1.351 10.609 15.93 1 95.75 236 THR B C 1
ATOM 5553 O O . THR B 1 236 ? 0.653 9.609 15.766 1 95.75 236 THR B O 1
ATOM 5556 N N . SER B 1 237 ? 2.652 10.617 15.766 1 95.56 237 SER B N 1
ATOM 5557 C CA . SER B 1 237 ? 3.346 9.414 15.312 1 95.56 237 SER B CA 1
ATOM 5558 C C . SER B 1 237 ? 3.156 8.266 16.297 1 95.56 237 SER B C 1
ATOM 5560 O O . SER B 1 237 ? 2.99 7.113 15.898 1 95.56 237 SER B O 1
ATOM 5562 N N . HIS B 1 238 ? 3.186 8.648 17.531 1 96.12 238 HIS B N 1
ATOM 5563 C CA . HIS B 1 238 ? 3.023 7.613 18.547 1 96.12 238 HIS B CA 1
ATOM 5564 C C . HIS B 1 238 ? 1.694 6.883 18.391 1 96.12 238 HIS B C 1
ATOM 5566 O O . HIS B 1 238 ? 1.659 5.652 18.344 1 96.12 238 HIS B O 1
ATOM 5572 N N . VAL B 1 239 ? 0.61 7.609 18.25 1 97.12 239 VAL B N 1
ATOM 5573 C CA . VAL B 1 239 ? -0.71 7.004 18.125 1 97.12 239 VAL B CA 1
ATOM 5574 C C . VAL B 1 239 ? -0.859 6.359 16.75 1 97.12 239 VAL B C 1
ATOM 5576 O O . VAL B 1 239 ? -1.464 5.293 16.625 1 97.12 239 VAL B O 1
ATOM 5579 N N . ALA B 1 240 ? -0.348 7.027 15.727 1 97.69 240 ALA B N 1
ATOM 5580 C CA . ALA B 1 240 ? -0.389 6.469 14.375 1 97.69 240 ALA B CA 1
ATOM 5581 C C . ALA B 1 240 ? 0.254 5.086 14.336 1 97.69 240 ALA B C 1
ATOM 5583 O O . ALA B 1 240 ? -0.27 4.168 13.695 1 97.69 240 ALA B O 1
ATOM 5584 N N . GLU B 1 241 ? 1.389 4.961 14.945 1 97.19 241 GLU B N 1
ATOM 5585 C CA . GLU B 1 241 ? 2.096 3.686 15 1 97.19 241 GLU B CA 1
ATOM 5586 C C . GLU B 1 241 ? 1.28 2.635 15.75 1 97.19 241 GLU B C 1
ATOM 5588 O O . GLU B 1 241 ? 1.21 1.479 15.328 1 97.19 241 GLU B O 1
ATOM 5593 N N . LEU B 1 242 ? 0.652 3 16.859 1 97.25 242 LEU B N 1
ATOM 5594 C CA . LEU B 1 242 ? -0.183 2.084 17.641 1 97.25 242 LEU B CA 1
ATOM 5595 C C . LEU B 1 242 ? -1.376 1.612 16.812 1 97.25 242 LEU B C 1
ATOM 5597 O O . LEU B 1 242 ? -1.716 0.427 16.828 1 97.25 242 LEU B O 1
ATOM 5601 N N . VAL B 1 243 ? -2.01 2.564 16.141 1 98 243 VAL B N 1
ATOM 5602 C CA . VAL B 1 243 ? -3.146 2.246 15.289 1 98 243 VAL B CA 1
ATOM 5603 C C . VAL B 1 243 ? -2.715 1.268 14.195 1 98 243 VAL B C 1
ATOM 5605 O O . VAL B 1 243 ? -3.395 0.27 13.945 1 98 243 VAL B O 1
ATOM 5608 N N . SER B 1 244 ? -1.594 1.55 13.562 1 97.44 244 SER B N 1
ATOM 5609 C CA . SER B 1 244 ? -1.067 0.684 12.516 1 97.44 244 SER B CA 1
ATOM 5610 C C . SER B 1 244 ? -0.777 -0.716 13.047 1 97.44 244 SER B C 1
ATOM 5612 O O . SER B 1 244 ? -1.141 -1.711 12.414 1 97.44 244 SER B O 1
ATOM 5614 N N . GLN B 1 245 ? -0.127 -0.788 14.164 1 96.62 245 GLN B N 1
ATOM 5615 C CA . GLN B 1 245 ? 0.214 -2.074 14.758 1 96.62 245 GLN B CA 1
ATOM 5616 C C . GLN B 1 245 ? -1.041 -2.881 15.078 1 96.62 245 GLN B C 1
ATOM 5618 O O . GLN B 1 245 ? -1.089 -4.09 14.836 1 96.62 245 GLN B O 1
ATOM 5623 N N . ARG B 1 246 ? -2 -2.219 15.648 1 97.06 246 ARG B N 1
ATOM 5624 C CA . ARG B 1 246 ? -3.246 -2.896 15.992 1 97.06 246 ARG B CA 1
ATOM 5625 C C . ARG B 1 246 ? -3.936 -3.434 14.742 1 97.06 246 ARG B C 1
ATOM 5627 O O . ARG B 1 246 ? -4.406 -4.574 14.727 1 97.06 246 ARG B O 1
ATOM 5634 N N . CYS B 1 247 ? -4.012 -2.648 13.711 1 97.62 247 CYS B N 1
ATOM 5635 C CA . CYS B 1 247 ? -4.598 -3.078 12.453 1 97.62 247 CYS B CA 1
ATOM 5636 C C . CYS B 1 247 ? -3.832 -4.262 11.867 1 97.62 247 CYS B C 1
ATOM 5638 O O . CYS B 1 247 ? -4.438 -5.227 11.398 1 97.62 247 CYS B O 1
ATOM 5640 N N . HIS B 1 248 ? -2.523 -4.184 11.906 1 95.69 248 HIS B N 1
ATOM 5641 C CA . HIS B 1 248 ? -1.684 -5.219 11.32 1 95.69 248 HIS B CA 1
ATOM 5642 C C . HIS B 1 248 ? -1.871 -6.551 12.039 1 95.69 248 HIS B C 1
ATOM 5644 O O . HIS B 1 248 ? -1.795 -7.613 11.414 1 95.69 248 HIS B O 1
ATOM 5650 N N . GLN B 1 249 ? -2.107 -6.492 13.297 1 94.38 249 GLN B N 1
ATOM 5651 C CA . GLN B 1 249 ? -2.369 -7.715 14.055 1 94.38 249 GLN B CA 1
ATOM 5652 C C . GLN B 1 249 ? -3.625 -8.414 13.547 1 94.38 249 GLN B C 1
ATOM 5654 O O . GLN B 1 249 ? -3.762 -9.633 13.688 1 94.38 249 GLN B O 1
ATOM 5659 N N . LEU B 1 250 ? -4.496 -7.668 12.969 1 95.25 250 LEU B N 1
ATOM 5660 C CA . LEU B 1 250 ? -5.758 -8.195 12.461 1 95.25 250 LEU B CA 1
ATOM 5661 C C . LEU B 1 250 ? -5.707 -8.359 10.945 1 95.25 250 LEU B C 1
ATOM 5663 O O . LEU B 1 250 ? -6.727 -8.648 10.32 1 95.25 250 LEU B O 1
ATOM 5667 N N . ASN B 1 251 ? -4.535 -8.094 10.328 1 93.5 251 ASN B N 1
ATOM 5668 C CA . ASN B 1 251 ? -4.367 -8.086 8.875 1 93.5 251 ASN B CA 1
ATOM 5669 C C . ASN B 1 251 ? -5.324 -7.102 8.211 1 93.5 251 ASN B C 1
ATOM 5671 O O . ASN B 1 251 ? -5.867 -7.387 7.141 1 93.5 251 ASN B O 1
ATOM 5675 N N . LYS B 1 252 ? -5.617 -6.008 8.906 1 95.75 252 LYS B N 1
ATOM 5676 C CA . LYS B 1 252 ? -6.531 -4.98 8.406 1 95.75 252 LYS B CA 1
ATOM 5677 C C . LYS B 1 252 ? -5.77 -3.871 7.688 1 95.75 252 LYS B C 1
ATOM 5679 O O . LYS B 1 252 ? -4.715 -3.436 8.148 1 95.75 252 LYS B O 1
ATOM 5684 N N . ARG B 1 253 ? -6.289 -3.426 6.574 1 96.62 253 ARG B N 1
ATOM 5685 C CA . ARG B 1 253 ? -5.746 -2.316 5.801 1 96.62 253 ARG B CA 1
ATOM 5686 C C . ARG B 1 253 ? -5.727 -1.03 6.617 1 96.62 253 ARG B C 1
ATOM 5688 O O . ARG B 1 253 ? -6.727 -0.676 7.246 1 96.62 253 ARG B O 1
ATOM 5695 N N . VAL B 1 254 ? -4.535 -0.287 6.637 1 98.25 254 VAL B N 1
ATOM 5696 C CA . VAL B 1 254 ? -4.434 0.912 7.461 1 98.25 254 VAL B CA 1
ATOM 5697 C C . VAL B 1 254 ? -3.488 1.913 6.801 1 98.25 254 VAL B C 1
ATOM 5699 O O . VAL B 1 254 ? -2.482 1.526 6.203 1 98.25 254 VAL B O 1
ATOM 5702 N N . LEU B 1 255 ? -3.826 3.109 6.801 1 98.12 255 LEU B N 1
ATOM 5703 C CA . LEU B 1 255 ? -3.006 4.27 6.477 1 98.12 255 LEU B CA 1
ATOM 5704 C C . LEU B 1 255 ? -3.082 5.316 7.582 1 98.12 255 LEU B C 1
ATOM 5706 O O . LEU B 1 255 ? -4.121 5.961 7.766 1 98.12 255 LEU B O 1
ATOM 5710 N N . ALA B 1 256 ? -1.992 5.422 8.32 1 98.12 256 ALA B N 1
ATOM 5711 C CA . ALA B 1 256 ? -1.961 6.297 9.492 1 98.12 256 ALA B CA 1
ATOM 5712 C C . ALA B 1 256 ? -0.877 7.363 9.344 1 98.12 256 ALA B C 1
ATOM 5714 O O . ALA B 1 256 ? 0.309 7.039 9.234 1 98.12 256 ALA B O 1
ATOM 5715 N N . LEU B 1 257 ? -1.297 8.594 9.297 1 98.12 257 LEU B N 1
ATOM 5716 C CA . LEU B 1 257 ? -0.353 9.703 9.211 1 98.12 257 LEU B CA 1
ATOM 5717 C C . LEU B 1 257 ? 0.019 10.219 10.594 1 98.12 257 LEU B C 1
ATOM 5719 O O . LEU B 1 257 ? -0.852 10.391 11.453 1 98.12 257 LEU B O 1
ATOM 5723 N N . GLY B 1 258 ? 1.345 10.422 10.789 1 97 258 GLY B N 1
ATOM 5724 C CA . GLY B 1 258 ? 1.878 10.836 12.078 1 97 258 GLY B CA 1
ATOM 5725 C C . GLY B 1 258 ? 2.373 12.273 12.078 1 97 258 GLY B C 1
ATOM 5726 O O . GLY B 1 258 ? 1.853 13.117 11.344 1 97 258 GLY B O 1
ATOM 5727 N N . GLY B 1 259 ? 3.314 12.508 12.977 1 96.19 259 GLY B N 1
ATOM 5728 C CA . GLY B 1 259 ? 3.826 13.852 13.203 1 96.19 259 GLY B CA 1
ATOM 5729 C C . GLY B 1 259 ? 4.816 14.297 12.141 1 96.19 259 GLY B C 1
ATOM 5730 O O . GLY B 1 259 ? 5.008 13.609 11.133 1 96.19 259 GLY B O 1
ATOM 5731 N N . ALA B 1 260 ? 5.344 15.461 12.375 1 97.25 260 ALA B N 1
ATOM 5732 C CA . ALA B 1 260 ? 6.266 16.094 11.43 1 97.25 260 ALA B CA 1
ATOM 5733 C C . ALA B 1 260 ? 7.203 17.062 12.148 1 97.25 260 ALA B C 1
ATOM 5735 O O . ALA B 1 260 ? 6.883 17.562 13.234 1 97.25 260 ALA B O 1
ATOM 5736 N N . LYS B 1 261 ? 8.32 17.25 11.664 1 97.69 261 LYS B N 1
ATOM 5737 C CA . LYS B 1 261 ? 9.258 18.344 11.938 1 97.69 261 LYS B CA 1
ATOM 5738 C C . LYS B 1 261 ? 9.914 18.844 10.656 1 97.69 261 LYS B C 1
ATOM 5740 O O . LYS B 1 261 ? 10.977 18.359 10.266 1 97.69 261 LYS B O 1
ATOM 5745 N N . ASN B 1 262 ? 9.273 19.844 10.062 1 98.25 262 ASN B N 1
ATOM 5746 C CA . ASN B 1 262 ? 9.633 20.25 8.703 1 98.25 262 ASN B CA 1
ATOM 5747 C C . ASN B 1 262 ? 10.758 21.266 8.711 1 98.25 262 ASN B C 1
ATOM 5749 O O . ASN B 1 262 ? 10.758 22.188 9.523 1 98.25 262 ASN B O 1
ATOM 5753 N N . HIS B 1 263 ? 11.711 21.109 7.797 1 98.44 263 HIS B N 1
ATOM 5754 C CA . HIS B 1 263 ? 12.883 21.969 7.688 1 98.44 263 HIS B CA 1
ATOM 5755 C C . HIS B 1 263 ? 12.789 22.891 6.477 1 98.44 263 HIS B C 1
ATOM 5757 O O . HIS B 1 263 ? 12.32 22.469 5.414 1 98.44 263 HIS B O 1
ATOM 5763 N N . MET B 1 264 ? 13.156 24.094 6.668 1 98.69 264 MET B N 1
ATOM 5764 C CA . MET B 1 264 ? 13.5 25.031 5.602 1 98.69 264 MET B CA 1
ATOM 5765 C C . MET B 1 264 ? 14.992 25.328 5.598 1 98.69 264 MET B C 1
ATOM 5767 O O . MET B 1 264 ? 15.602 25.484 6.656 1 98.69 264 MET B O 1
ATOM 5771 N N . VAL B 1 265 ? 15.547 25.297 4.438 1 98.81 265 VAL B N 1
ATOM 5772 C CA . VAL B 1 265 ? 16.938 25.719 4.266 1 98.81 265 VAL B CA 1
ATOM 5773 C C . VAL B 1 265 ? 17 27.031 3.482 1 98.81 265 VAL B C 1
ATOM 5775 O O . VAL B 1 265 ? 16.359 27.156 2.436 1 98.81 265 VAL B O 1
ATOM 5778 N N . SER B 1 266 ? 17.688 28 3.994 1 98.75 266 SER B N 1
ATOM 5779 C CA . SER B 1 266 ? 17.906 29.234 3.262 1 98.75 266 SER B CA 1
ATOM 5780 C C . SER B 1 266 ? 19.344 29.344 2.758 1 98.75 266 SER B C 1
ATOM 5782 O O . SER B 1 266 ? 20.281 29.391 3.555 1 98.75 266 SER B O 1
ATOM 5784 N N . ALA B 1 267 ? 19.5 29.375 1.505 1 98.38 267 ALA B N 1
ATOM 5785 C CA . ALA B 1 267 ? 20.797 29.625 0.892 1 98.38 267 ALA B CA 1
ATOM 5786 C C . ALA B 1 267 ? 21.156 31.109 0.94 1 98.38 267 ALA B C 1
ATOM 5788 O O . ALA B 1 267 ? 20.266 31.953 1.125 1 98.38 267 ALA B O 1
ATOM 5789 N N . PRO B 1 268 ? 22.422 31.438 0.735 1 97.06 268 PRO B N 1
ATOM 5790 C CA . PRO B 1 268 ? 22.828 32.844 0.813 1 97.06 268 PRO B CA 1
ATOM 5791 C C . PRO B 1 268 ? 22.172 33.719 -0.252 1 97.06 268 PRO B C 1
ATOM 5793 O O . PRO B 1 268 ? 22.047 34.906 -0.071 1 97.06 268 PRO B O 1
ATOM 5796 N N . ASP B 1 269 ? 21.703 33.094 -1.322 1 95.5 269 ASP B N 1
ATOM 5797 C CA . ASP B 1 269 ? 21.156 33.844 -2.43 1 95.5 269 ASP B CA 1
ATOM 5798 C C . ASP B 1 269 ? 19.625 33.906 -2.355 1 95.5 269 ASP B C 1
ATOM 5800 O O . ASP B 1 269 ? 18.969 34.25 -3.338 1 95.5 269 ASP B O 1
ATOM 5804 N N . CYS B 1 270 ? 19.047 33.562 -1.215 1 96.38 270 CYS B N 1
ATOM 5805 C CA . CYS B 1 270 ? 17.594 33.562 -1.091 1 96.38 270 CYS B CA 1
ATOM 5806 C C . CYS B 1 270 ? 17.062 35 -1.156 1 96.38 270 CYS B C 1
ATOM 5808 O O . CYS B 1 270 ? 17.781 35.938 -0.84 1 96.38 270 CYS B O 1
ATOM 5810 N N . ASN B 1 271 ? 15.875 35.156 -1.617 1 95.88 271 ASN B N 1
ATOM 5811 C CA . ASN B 1 271 ? 15.18 36.438 -1.522 1 95.88 271 ASN B CA 1
ATOM 5812 C C . ASN B 1 271 ? 14.727 36.719 -0.094 1 95.88 271 ASN B C 1
ATOM 5814 O O . ASN B 1 271 ? 13.781 36.094 0.399 1 95.88 271 ASN B O 1
ATOM 5818 N N . ILE B 1 272 ? 15.281 37.688 0.475 1 96.94 272 ILE B N 1
ATOM 5819 C CA . ILE B 1 272 ? 15.148 37.906 1.908 1 96.94 272 ILE B CA 1
ATOM 5820 C C . ILE B 1 272 ? 13.703 38.25 2.24 1 96.94 272 ILE B C 1
ATOM 5822 O O . ILE B 1 272 ? 13.133 37.75 3.207 1 96.94 272 ILE B O 1
ATOM 5826 N N . GLU B 1 273 ? 13.094 39.094 1.443 1 95.94 273 GLU B N 1
ATOM 5827 C CA . GLU B 1 273 ? 11.727 39.531 1.713 1 95.94 273 GLU B CA 1
ATOM 5828 C C . GLU B 1 273 ? 10.742 38.375 1.605 1 95.94 273 GLU B C 1
ATOM 5830 O O . GLU B 1 273 ? 9.945 38.125 2.518 1 95.94 273 GLU B O 1
ATOM 5835 N N . MET B 1 274 ? 10.836 37.688 0.605 1 95.62 274 MET B N 1
ATOM 5836 C CA . MET B 1 274 ? 9.93 36.562 0.386 1 95.62 274 MET B CA 1
ATOM 5837 C C . MET B 1 274 ? 10.164 35.469 1.42 1 95.62 274 MET B C 1
ATOM 5839 O O . MET B 1 274 ? 9.211 34.906 1.983 1 95.62 274 MET B O 1
ATOM 5843 N N . THR B 1 275 ? 11.422 35.156 1.605 1 97.69 275 THR B N 1
ATOM 5844 C CA . THR B 1 275 ? 11.773 34.094 2.539 1 97.69 275 THR B CA 1
ATOM 5845 C C . THR B 1 275 ? 11.273 34.406 3.943 1 97.69 275 THR B C 1
ATOM 5847 O O . THR B 1 275 ? 10.648 33.562 4.594 1 97.69 275 THR B O 1
ATOM 5850 N N . SER B 1 276 ? 11.555 35.656 4.395 1 98.31 276 SER B N 1
ATOM 5851 C CA . SER B 1 276 ? 11.125 36.031 5.734 1 98.31 276 SER B CA 1
ATOM 5852 C C . SER B 1 276 ? 9.609 35.969 5.871 1 98.31 276 SER B C 1
ATOM 5854 O O . SER B 1 276 ? 9.102 35.469 6.887 1 98.31 276 SER B O 1
ATOM 5856 N N . THR B 1 277 ? 8.922 36.406 4.855 1 97.62 277 THR B N 1
ATOM 5857 C CA . THR B 1 277 ? 7.465 36.344 4.879 1 97.62 277 THR B CA 1
ATOM 5858 C C . THR B 1 277 ? 6.961 34.906 4.949 1 97.62 277 THR B C 1
ATOM 5860 O O . THR B 1 277 ? 6.105 34.594 5.773 1 97.62 277 THR B O 1
ATOM 5863 N N . ASP B 1 278 ? 7.488 34.062 4.102 1 97.75 278 ASP B N 1
ATOM 5864 C CA . ASP B 1 278 ? 7.055 32.656 4.035 1 97.75 278 ASP B CA 1
ATOM 5865 C C . ASP B 1 278 ? 7.367 31.922 5.336 1 97.75 278 ASP B C 1
ATOM 5867 O O . ASP B 1 278 ? 6.562 31.125 5.816 1 97.75 278 ASP B O 1
ATOM 5871 N N . VAL B 1 279 ? 8.539 32.125 5.836 1 98.5 279 VAL B N 1
ATOM 5872 C CA . VAL B 1 279 ? 8.953 31.469 7.07 1 98.5 279 VAL B CA 1
ATOM 5873 C C . VAL B 1 279 ? 8 31.844 8.203 1 98.5 279 VAL B C 1
ATOM 5875 O O . VAL B 1 279 ? 7.512 30.984 8.922 1 98.5 279 VAL B O 1
ATOM 5878 N N . VAL B 1 280 ? 7.707 33.156 8.328 1 98.56 280 VAL B N 1
ATOM 5879 C CA . VAL B 1 280 ? 6.844 33.656 9.398 1 98.56 280 VAL B CA 1
ATOM 5880 C C . VAL B 1 280 ? 5.438 33.062 9.227 1 98.56 280 VAL B C 1
ATOM 5882 O O . VAL B 1 280 ? 4.836 32.594 10.188 1 98.56 280 VAL B O 1
ATOM 5885 N N . ASN B 1 281 ? 4.977 33.094 8.031 1 97.5 281 ASN B N 1
ATOM 5886 C CA . ASN B 1 281 ? 3.65 32.531 7.766 1 97.5 281 ASN B CA 1
ATOM 5887 C C . ASN B 1 281 ? 3.594 31.047 8.062 1 97.5 281 ASN B C 1
ATOM 5889 O O . ASN B 1 281 ? 2.566 30.547 8.516 1 97.5 281 ASN B O 1
ATOM 5893 N N . SER B 1 282 ? 4.676 30.391 7.809 1 97.81 282 SER B N 1
ATOM 5894 C CA . SER B 1 282 ? 4.703 28.938 7.961 1 97.81 282 SER B CA 1
ATOM 5895 C C . SER B 1 282 ? 4.652 28.531 9.438 1 97.81 282 SER B C 1
ATOM 5897 O O . SER B 1 282 ? 3.787 27.766 9.844 1 97.81 282 SER B O 1
ATOM 5899 N N . TYR B 1 283 ? 5.504 29.047 10.281 1 98.06 283 TYR B N 1
ATOM 5900 C CA . TYR B 1 283 ? 5.605 28.531 11.641 1 98.06 283 TYR B CA 1
ATOM 5901 C C . TYR B 1 283 ? 4.508 29.125 12.523 1 98.06 283 TYR B C 1
ATOM 5903 O O . TYR B 1 283 ? 4.129 28.531 13.531 1 98.06 283 TYR B O 1
ATOM 5911 N N . SER B 1 284 ? 3.955 30.328 12.164 1 98 284 SER B N 1
ATOM 5912 C CA . SER B 1 284 ? 3.012 31 13.055 1 98 284 SER B CA 1
ATOM 5913 C C . SER B 1 284 ? 1.572 30.781 12.602 1 98 284 SER B C 1
ATOM 5915 O O . SER B 1 284 ? 0.638 30.938 13.391 1 98 284 SER B O 1
ATOM 5917 N N . GLY B 1 285 ? 1.417 30.469 11.258 1 97 285 GLY B N 1
ATOM 5918 C CA . GLY B 1 285 ? 0.069 30.219 10.773 1 97 285 GLY B CA 1
ATOM 5919 C C . GLY B 1 285 ? -0.644 29.109 11.531 1 97 285 GLY B C 1
ATOM 5920 O O . GLY B 1 285 ? -0.032 28.109 11.898 1 97 285 GLY B O 1
ATOM 5921 N N . CYS B 1 286 ? -1.95 29.344 11.773 1 97.19 286 CYS B N 1
ATOM 5922 C CA . CYS B 1 286 ? -2.768 28.406 12.531 1 97.19 286 CYS B CA 1
ATOM 5923 C C . CYS B 1 286 ? -2.148 28.125 13.898 1 97.19 286 CYS B C 1
ATOM 5925 O O . CYS B 1 286 ? -2.23 27 14.406 1 97.19 286 CYS B O 1
ATOM 5927 N N . SER B 1 287 ? -1.398 29.125 14.391 1 97.5 287 SER B N 1
ATOM 5928 C CA . SER B 1 287 ? -0.697 29.047 15.672 1 97.5 287 SER B CA 1
ATOM 5929 C C . SER B 1 287 ? 0.291 27.891 15.688 1 97.5 287 SER B C 1
ATOM 5931 O O . SER B 1 287 ? 0.491 27.25 16.719 1 97.5 287 SER B O 1
ATOM 5933 N N . GLY B 1 288 ? 0.759 27.5 14.539 1 97.75 288 GLY B N 1
ATOM 5934 C CA . GLY B 1 288 ? 1.75 26.438 14.414 1 97.75 288 GLY B CA 1
ATOM 5935 C C . GLY B 1 288 ? 1.162 25.047 14.555 1 97.75 288 GLY B C 1
ATOM 5936 O O . GLY B 1 288 ? 1.887 24.062 14.492 1 97.75 288 GLY B O 1
ATOM 5937 N N . GLN B 1 289 ? -0.147 24.922 14.695 1 97.56 289 GLN B N 1
ATOM 5938 C CA . GLN B 1 289 ? -0.806 23.625 14.859 1 97.56 289 GLN B CA 1
ATOM 5939 C C . GLN B 1 289 ? -1.182 23.016 13.508 1 97.56 289 GLN B C 1
ATOM 5941 O O . GLN B 1 289 ? -2.346 22.688 13.273 1 97.56 289 GLN B O 1
ATOM 5946 N N . ARG B 1 290 ? -0.203 22.891 12.672 1 95.88 290 ARG B N 1
ATOM 5947 C CA . ARG B 1 290 ? -0.316 22.297 11.344 1 95.88 290 ARG B CA 1
ATOM 5948 C C . ARG B 1 290 ? 0.818 21.312 11.078 1 95.88 290 ARG B C 1
ATOM 5950 O O . ARG B 1 290 ? 1.979 21.609 11.375 1 95.88 290 ARG B O 1
ATOM 5957 N N . CYS B 1 291 ? 0.482 20.234 10.516 1 94.62 291 CYS B N 1
ATOM 5958 C CA . CYS B 1 291 ? 1.484 19.219 10.25 1 94.62 291 CYS B CA 1
ATOM 5959 C C . CYS B 1 291 ? 2.502 19.688 9.227 1 94.62 291 CYS B C 1
ATOM 5961 O O . CYS B 1 291 ? 3.658 19.266 9.242 1 94.62 291 CYS B O 1
ATOM 5963 N N . MET B 1 292 ? 2.125 20.703 8.406 1 95.12 292 MET B N 1
ATOM 5964 C CA . MET B 1 292 ? 3.004 21.156 7.34 1 95.12 292 MET B CA 1
ATOM 5965 C C . MET B 1 292 ? 3.754 22.422 7.762 1 95.12 292 MET B C 1
ATOM 5967 O O . MET B 1 292 ? 4.504 23 6.969 1 95.12 292 MET B O 1
ATOM 5971 N N . ALA B 1 293 ? 3.561 22.875 8.938 1 94.88 293 ALA B N 1
ATOM 5972 C CA . ALA B 1 293 ? 4.32 24.031 9.406 1 94.88 293 ALA B CA 1
ATOM 5973 C C . ALA B 1 293 ? 5.82 23.75 9.375 1 94.88 293 ALA B C 1
ATOM 5975 O O . ALA B 1 293 ? 6.27 22.688 9.82 1 94.88 293 ALA B O 1
ATOM 5976 N N . ALA B 1 294 ? 6.52 24.625 8.781 1 93.06 294 ALA B N 1
ATOM 5977 C CA . ALA B 1 294 ? 7.973 24.531 8.867 1 93.06 294 ALA B CA 1
ATOM 5978 C C . ALA B 1 294 ? 8.5 25.297 10.078 1 93.06 294 ALA B C 1
ATOM 5980 O O . ALA B 1 294 ? 8.383 26.531 10.148 1 93.06 294 ALA B O 1
ATOM 5981 N N . THR B 1 295 ? 9.094 24.5 10.93 1 95.88 295 THR B N 1
ATOM 5982 C CA . THR B 1 295 ? 9.398 25.078 12.234 1 95.88 295 THR B CA 1
ATOM 5983 C C . THR B 1 295 ? 10.898 25.078 12.484 1 95.88 295 THR B C 1
ATOM 5985 O O . THR B 1 295 ? 11.352 25.469 13.57 1 95.88 295 THR B O 1
ATOM 5988 N N . VAL B 1 296 ? 11.672 24.641 11.539 1 98.62 296 VAL B N 1
ATOM 5989 C CA . VAL B 1 296 ? 13.133 24.719 11.617 1 98.62 296 VAL B CA 1
ATOM 5990 C C . VAL B 1 296 ? 13.68 25.438 10.391 1 98.62 296 VAL B C 1
ATOM 5992 O O . VAL B 1 296 ? 13.398 25.031 9.258 1 98.62 296 VAL B O 1
ATOM 5995 N N . LEU B 1 297 ? 14.383 26.453 10.594 1 98.81 297 LEU B N 1
ATOM 5996 C CA . LEU B 1 297 ? 15.102 27.156 9.523 1 98.81 297 LEU B CA 1
ATOM 5997 C C . LEU B 1 297 ? 16.609 26.984 9.68 1 98.81 297 LEU B C 1
ATOM 5999 O O . LEU B 1 297 ? 17.188 27.453 10.664 1 98.81 297 LEU B O 1
ATOM 6003 N N . LEU B 1 298 ? 17.188 26.266 8.789 1 98.69 298 LEU B N 1
ATOM 6004 C CA . LEU B 1 298 ? 18.641 26.172 8.688 1 98.69 298 LEU B CA 1
ATOM 6005 C C . LEU B 1 298 ? 19.188 27.219 7.734 1 98.69 298 LEU B C 1
ATOM 6007 O O . LEU B 1 298 ? 18.922 27.172 6.531 1 98.69 298 LEU B O 1
ATOM 6011 N N . THR B 1 299 ? 19.938 28.203 8.242 1 98.62 299 THR B N 1
ATOM 6012 C CA . THR B 1 299 ? 20.547 29.203 7.391 1 98.62 299 THR B CA 1
ATOM 6013 C C . THR B 1 299 ? 21.984 28.812 7.016 1 98.62 299 THR B C 1
ATOM 6015 O O . THR B 1 299 ? 22.812 28.547 7.891 1 98.62 299 THR B O 1
ATOM 6018 N N . ILE B 1 300 ? 22.219 28.703 5.781 1 98.44 300 ILE B N 1
ATOM 6019 C CA . ILE B 1 300 ? 23.609 28.469 5.375 1 98.44 300 ILE B CA 1
ATOM 6020 C C . ILE B 1 300 ? 24.422 29.75 5.527 1 98.44 300 ILE B C 1
ATOM 6022 O O . ILE B 1 300 ? 24.266 30.688 4.734 1 98.44 300 ILE B O 1
ATOM 6026 N N . GLY B 1 301 ? 25.188 29.781 6.543 1 96.19 301 GLY B N 1
ATOM 6027 C CA . GLY B 1 301 ? 25.812 31.016 7 1 96.19 301 GLY B CA 1
ATOM 6028 C C . GLY B 1 301 ? 24.969 31.797 7.98 1 96.19 301 GLY B C 1
ATOM 6029 O O . GLY B 1 301 ? 23.875 31.359 8.344 1 96.19 301 GLY B O 1
ATOM 6030 N N . HIS B 1 302 ? 25.219 32.969 8.672 1 90.56 302 HIS B N 1
ATOM 6031 C CA . HIS B 1 302 ? 24.531 33.688 9.734 1 90.56 302 HIS B CA 1
ATOM 6032 C C . HIS B 1 302 ? 23.438 34.594 9.164 1 90.56 302 HIS B C 1
ATOM 6034 O O . HIS B 1 302 ? 22.469 34.906 9.859 1 90.56 302 HIS B O 1
ATOM 6040 N N . GLN B 1 303 ? 23.188 34.75 8.031 1 96.94 303 GLN B N 1
ATOM 6041 C CA . GLN B 1 303 ? 22.219 35.531 7.27 1 96.94 303 GLN B CA 1
ATOM 6042 C C . GLN B 1 303 ? 21.453 36.469 8.18 1 96.94 303 GLN B C 1
ATOM 6044 O O . GLN B 1 303 ? 20.219 36.406 8.273 1 96.94 303 GLN B O 1
ATOM 6049 N N . GLN B 1 304 ? 22.062 37.469 8.773 1 98.12 304 GLN B N 1
ATOM 6050 C CA . GLN B 1 304 ? 21.531 38.344 9.797 1 98.12 304 GLN B CA 1
ATOM 6051 C C . GLN B 1 304 ? 20.359 39.188 9.273 1 98.12 304 GLN B C 1
ATOM 6053 O O . GLN B 1 304 ? 19.359 39.375 9.977 1 98.12 304 GLN B O 1
ATOM 6058 N N . GLU B 1 305 ? 20.469 39.625 8.062 1 98.44 305 GLU B N 1
ATOM 6059 C CA . GLU B 1 305 ? 19.391 40.406 7.496 1 98.44 305 GLU B CA 1
ATOM 6060 C C . GLU B 1 305 ? 18.094 39.625 7.438 1 98.44 305 GLU B C 1
ATOM 6062 O O . GLU B 1 305 ? 17.016 40.156 7.746 1 98.44 305 GLU B O 1
ATOM 6067 N N . LEU B 1 306 ? 18.172 38.375 7.004 1 98.56 306 LEU B N 1
ATOM 6068 C CA . LEU B 1 306 ? 17 37.5 6.957 1 98.56 306 LEU B CA 1
ATOM 6069 C C . LEU B 1 306 ? 16.422 37.312 8.352 1 98.56 306 LEU B C 1
ATOM 6071 O O . LEU B 1 306 ? 15.211 37.438 8.547 1 98.56 306 LEU B O 1
ATOM 6075 N N . ILE B 1 307 ? 17.234 37.031 9.336 1 98.62 307 ILE B N 1
ATOM 6076 C CA . ILE B 1 307 ? 16.797 36.75 10.703 1 98.62 307 ILE B CA 1
ATOM 6077 C C . ILE B 1 307 ? 16.125 38 11.281 1 98.62 307 ILE B C 1
ATOM 6079 O O . ILE B 1 307 ? 15.07 37.906 11.906 1 98.62 307 ILE B O 1
ATOM 6083 N N . ASP B 1 308 ? 16.766 39.188 10.992 1 98.75 308 ASP B N 1
ATOM 6084 C CA . ASP B 1 308 ? 16.203 40.438 11.484 1 98.75 308 ASP B CA 1
ATOM 6085 C C . ASP B 1 308 ? 14.797 40.656 10.93 1 98.75 308 ASP B C 1
ATOM 6087 O O . ASP B 1 308 ? 13.906 41.125 11.648 1 98.75 308 ASP B O 1
ATOM 6091 N N . LYS B 1 309 ? 14.672 40.375 9.703 1 98.69 309 LYS B N 1
ATOM 6092 C CA . LYS B 1 309 ? 13.367 40.562 9.07 1 98.69 309 LYS B CA 1
ATOM 6093 C C . LYS B 1 309 ? 12.344 39.594 9.641 1 98.69 309 LYS B C 1
ATOM 6095 O O . LYS B 1 309 ? 11.18 39.938 9.836 1 98.69 309 LYS B O 1
ATOM 6100 N N . ILE B 1 310 ? 12.734 38.344 9.867 1 98.75 310 ILE B N 1
ATOM 6101 C CA . ILE B 1 310 ? 11.859 37.344 10.469 1 98.75 310 ILE B CA 1
ATOM 6102 C C . ILE B 1 310 ? 11.422 37.812 11.859 1 98.75 310 ILE B C 1
ATOM 6104 O O . ILE B 1 310 ? 10.242 37.719 12.203 1 98.75 310 ILE B O 1
ATOM 6108 N N . VAL B 1 311 ? 12.352 38.312 12.602 1 98.75 311 VAL B N 1
ATOM 6109 C CA . VAL B 1 311 ? 12.078 38.812 13.953 1 98.75 311 VAL B CA 1
ATOM 6110 C C . VAL B 1 311 ? 11.086 39.969 13.898 1 98.75 311 VAL B C 1
ATOM 6112 O O . VAL B 1 311 ? 10.086 39.969 14.617 1 98.75 311 VAL B O 1
ATOM 6115 N N . SER B 1 312 ? 11.391 40.875 13.031 1 98.75 312 SER B N 1
ATOM 6116 C CA . SER B 1 312 ? 10.531 42.062 12.898 1 98.75 312 SER B CA 1
ATOM 6117 C C . SER B 1 312 ? 9.102 41.688 12.539 1 98.75 312 SER B C 1
ATOM 6119 O O . SER B 1 312 ? 8.148 42.156 13.156 1 98.75 312 SER B O 1
ATOM 6121 N N . LYS B 1 313 ? 8.992 40.844 11.57 1 98.5 313 LYS B N 1
ATOM 6122 C CA . LYS B 1 313 ? 7.672 40.406 11.133 1 98.5 313 LYS B CA 1
ATOM 6123 C C . LYS B 1 313 ? 6.973 39.594 12.227 1 98.5 313 LYS B C 1
ATOM 6125 O O . LYS B 1 313 ? 5.762 39.719 12.406 1 98.5 313 LYS B O 1
ATOM 6130 N N . SER B 1 314 ? 7.68 38.812 12.945 1 98.5 314 SER B N 1
ATOM 6131 C CA . SER B 1 314 ? 7.113 38 14.023 1 98.5 314 SER B CA 1
ATOM 6132 C C . SER B 1 314 ? 6.605 38.875 15.156 1 98.5 314 SER B C 1
ATOM 6134 O O . SER B 1 314 ? 5.539 38.625 15.719 1 98.5 314 SER B O 1
ATOM 6136 N N . GLU B 1 315 ? 7.352 39.906 15.469 1 98.06 315 GLU B N 1
ATOM 6137 C CA . GLU B 1 315 ? 7.008 40.812 16.547 1 98.06 315 GLU B CA 1
ATOM 6138 C C . GLU B 1 315 ? 5.754 41.594 16.219 1 98.06 315 GLU B C 1
ATOM 6140 O O . GLU B 1 315 ? 5.051 42.062 17.125 1 98.06 315 GLU B O 1
ATOM 6145 N N . SER B 1 316 ? 5.492 41.75 14.977 1 97.69 316 SER B N 1
ATOM 6146 C CA . SER B 1 316 ? 4.371 42.562 14.539 1 97.69 316 SER B CA 1
ATOM 6147 C C . SER B 1 316 ? 3.059 41.781 14.602 1 97.69 316 SER B C 1
ATOM 6149 O O . SER B 1 316 ? 1.979 42.375 14.516 1 97.69 316 SER B O 1
ATOM 6151 N N . LEU B 1 317 ? 3.115 40.531 14.797 1 97.75 317 LEU B N 1
ATOM 6152 C CA . LEU B 1 317 ? 1.906 39.719 14.859 1 97.75 317 LEU B CA 1
ATOM 6153 C C . LEU B 1 317 ? 1.13 40 16.141 1 97.75 317 LEU B C 1
ATOM 6155 O O . LEU B 1 317 ? 1.725 40.281 17.188 1 97.75 317 LEU B O 1
ATOM 6159 N N . ARG B 1 318 ? -0.226 39.906 16.047 1 97 318 ARG B N 1
ATOM 6160 C CA . ARG B 1 318 ? -1.106 40.188 17.172 1 97 318 ARG B CA 1
ATOM 6161 C C . ARG B 1 318 ? -2.043 39.031 17.453 1 97 318 ARG B C 1
ATOM 6163 O O . ARG B 1 318 ? -2.457 38.312 16.531 1 97 318 ARG B O 1
ATOM 6170 N N . PRO B 1 319 ? -2.354 38.781 18.734 1 97.25 319 PRO B N 1
ATOM 6171 C CA . PRO B 1 319 ? -3.312 37.719 19.062 1 97.25 319 PRO B CA 1
ATOM 6172 C C . PRO B 1 319 ? -4.746 38.094 18.688 1 97.25 319 PRO B C 1
ATOM 6174 O O . PRO B 1 319 ? -5.141 39.25 18.781 1 97.25 319 PRO B O 1
ATOM 6177 N N . GLY B 1 320 ? -5.48 37.188 18.188 1 95.88 320 GLY B N 1
ATOM 6178 C CA . GLY B 1 320 ? -6.891 37.406 17.922 1 95.88 320 GLY B CA 1
ATOM 6179 C C . GLY B 1 320 ? -7.488 36.406 16.953 1 95.88 320 GLY B C 1
ATOM 6180 O O . GLY B 1 320 ? -6.895 35.344 16.688 1 95.88 320 GLY B O 1
ATOM 6181 N N . SER B 1 321 ? -8.656 36.688 16.5 1 95.31 321 SER B N 1
ATOM 6182 C CA . SER B 1 321 ? -9.383 35.781 15.617 1 95.31 321 SER B CA 1
ATOM 6183 C C . SER B 1 321 ? -9.664 36.438 14.266 1 95.31 321 SER B C 1
ATOM 6185 O O . SER B 1 321 ? -10.234 35.781 13.375 1 95.31 321 SER B O 1
ATOM 6187 N N . LYS B 1 322 ? -9.242 37.594 14.078 1 94.94 322 LYS B N 1
ATOM 6188 C CA . LYS B 1 322 ? -9.422 38.281 12.797 1 94.94 322 LYS B CA 1
ATOM 6189 C C . LYS B 1 322 ? -8.32 37.906 11.812 1 94.94 322 LYS B C 1
ATOM 6191 O O . LYS B 1 322 ? -7.277 37.406 12.211 1 94.94 322 LYS B O 1
ATOM 6196 N N . ALA B 1 323 ? -8.602 38.156 10.547 1 92.62 323 ALA B N 1
ATOM 6197 C CA . ALA B 1 323 ? -7.602 37.906 9.516 1 92.62 323 ALA B CA 1
ATOM 6198 C C . ALA B 1 323 ? -6.285 38.594 9.828 1 92.62 323 ALA B C 1
ATOM 6200 O O . ALA B 1 323 ? -6.27 39.781 10.172 1 92.62 323 ALA B O 1
ATOM 6201 N N . GLY B 1 324 ? -5.25 37.812 9.75 1 91.12 324 GLY B N 1
ATOM 6202 C CA . GLY B 1 324 ? -3.934 38.406 10 1 91.12 324 GLY B CA 1
ATOM 6203 C C . GLY B 1 324 ? -3.48 38.25 11.438 1 91.12 324 GLY B C 1
ATOM 6204 O O . GLY B 1 324 ? -2.295 38.406 11.742 1 91.12 324 GLY B O 1
ATOM 6205 N N . GLU B 1 325 ? -4.418 38 12.328 1 97.06 325 GLU B N 1
ATOM 6206 C CA . GLU B 1 325 ? -4.086 37.719 13.727 1 97.06 325 GLU B CA 1
ATOM 6207 C C . GLU B 1 325 ? -3.777 36.25 13.953 1 97.06 325 GLU B C 1
ATOM 6209 O O . GLU B 1 325 ? -4.035 35.406 13.086 1 97.06 325 GLU B O 1
ATOM 6214 N N . VAL B 1 326 ? -3.105 36.031 15.039 1 97.94 326 VAL B N 1
ATOM 6215 C CA . VAL B 1 326 ? -2.748 34.656 15.398 1 97.94 326 VAL B CA 1
ATOM 6216 C C . VAL B 1 326 ? -3.662 34.156 16.516 1 97.94 326 VAL B C 1
ATOM 6218 O O . VAL B 1 326 ? -3.787 34.812 17.562 1 97.94 326 VAL B O 1
ATOM 6221 N N . GLY B 1 327 ? -4.391 33.062 16.281 1 97.94 327 GLY B N 1
ATOM 6222 C CA . GLY B 1 327 ? -5.305 32.5 17.266 1 97.94 327 GLY B CA 1
ATOM 6223 C C . GLY B 1 327 ? -4.594 31.766 18.391 1 97.94 327 GLY B C 1
ATOM 6224 O O . GLY B 1 327 ? -3.369 31.641 18.391 1 97.94 327 GLY B O 1
ATOM 6225 N N . PRO B 1 328 ? -5.359 31.344 19.375 1 98.31 328 PRO B N 1
ATOM 6226 C CA . PRO B 1 328 ? -4.812 30.547 20.469 1 98.31 328 PRO B CA 1
ATOM 6227 C C . PRO B 1 328 ? -4.453 29.125 20.047 1 98.31 328 PRO B C 1
ATOM 6229 O O . PRO B 1 328 ? -4.727 28.734 18.922 1 98.31 328 PRO B O 1
ATOM 6232 N N . VAL B 1 329 ? -3.746 28.422 20.906 1 98.31 329 VAL B N 1
ATOM 6233 C CA . VAL B 1 329 ? -3.559 26.984 20.719 1 98.31 329 VAL B CA 1
ATOM 6234 C C . VAL B 1 329 ? -4.715 26.219 21.375 1 98.31 329 VAL B C 1
ATOM 6236 O O . VAL B 1 329 ? -5.516 26.797 22.109 1 98.31 329 VAL B O 1
ATOM 6239 N N . ILE B 1 330 ? -4.879 24.969 21.156 1 98.44 330 ILE B N 1
ATOM 6240 C CA . ILE B 1 330 ? -6.125 24.219 21.281 1 98.44 330 ILE B CA 1
ATOM 6241 C C . ILE B 1 330 ? -6.492 24.062 22.75 1 98.44 330 ILE B C 1
ATOM 6243 O O . ILE B 1 330 ? -7.676 24.016 23.094 1 98.44 330 ILE B O 1
ATOM 6247 N N . ASP B 1 331 ? -5.473 23.938 23.672 1 97.88 331 ASP B N 1
ATOM 6248 C CA . ASP B 1 331 ? -5.801 23.688 25.062 1 97.88 331 ASP B CA 1
ATOM 6249 C C . ASP B 1 331 ? -4.625 24.016 25.984 1 97.88 331 ASP B C 1
ATOM 6251 O O . ASP B 1 331 ? -3.564 24.438 25.5 1 97.88 331 ASP B O 1
ATOM 6255 N N . GLN B 1 332 ? -4.852 23.797 27.25 1 97.25 332 GLN B N 1
ATOM 6256 C CA . GLN B 1 332 ? -3.848 24.141 28.25 1 97.25 332 GLN B CA 1
ATOM 6257 C C . GLN B 1 332 ? -2.633 23.219 28.156 1 97.25 332 GLN B C 1
ATOM 6259 O O . GLN B 1 332 ? -1.498 23.672 28.344 1 97.25 332 GLN B O 1
ATOM 6264 N N . ALA B 1 333 ? -2.875 22 27.906 1 97.75 333 ALA B N 1
ATOM 6265 C CA . ALA B 1 333 ? -1.764 21.062 27.766 1 97.75 333 ALA B CA 1
ATOM 6266 C C . ALA B 1 333 ? -0.808 21.516 26.656 1 97.75 333 ALA B C 1
ATOM 6268 O O . ALA B 1 333 ? 0.409 21.359 26.781 1 97.75 333 ALA B O 1
ATOM 6269 N N . SER B 1 334 ? -1.324 22.047 25.578 1 98.12 334 SER B N 1
ATOM 6270 C CA . SER B 1 334 ? -0.506 22.578 24.5 1 98.12 334 SER B CA 1
ATOM 6271 C C . SER B 1 334 ? 0.299 23.797 24.938 1 98.12 334 SER B C 1
ATOM 6273 O O . SER B 1 334 ? 1.479 23.922 24.609 1 98.12 334 SER B O 1
ATOM 6275 N N . VAL B 1 335 ? -0.358 24.688 25.719 1 98.06 335 VAL B N 1
ATOM 6276 C CA . VAL B 1 335 ? 0.348 25.844 26.25 1 98.06 335 VAL B CA 1
ATOM 6277 C C . VAL B 1 335 ? 1.552 25.391 27.062 1 98.06 335 VAL B C 1
ATOM 6279 O O . VAL B 1 335 ? 2.666 25.875 26.875 1 98.06 335 VAL B O 1
ATOM 6282 N N . ASP B 1 336 ? 1.299 24.438 27.891 1 98.25 336 ASP B N 1
ATOM 6283 C CA . ASP B 1 336 ? 2.334 23.953 28.797 1 98.25 336 ASP B CA 1
ATOM 6284 C C . ASP B 1 336 ? 3.477 23.297 28.031 1 98.25 336 ASP B C 1
ATOM 6286 O O . ASP B 1 336 ? 4.648 23.547 28.312 1 98.25 336 ASP B O 1
ATOM 6290 N N . LYS B 1 337 ? 3.146 22.531 27.078 1 98.19 337 LYS B N 1
ATOM 6291 C CA . LYS B 1 337 ? 4.137 21.844 26.25 1 98.19 337 LYS B CA 1
ATOM 6292 C C . LYS B 1 337 ? 5 22.844 25.484 1 98.19 337 LYS B C 1
ATOM 6294 O O . LYS B 1 337 ? 6.23 22.75 25.516 1 98.19 337 LYS B O 1
ATOM 6299 N N . ILE B 1 338 ? 4.387 23.766 24.812 1 98.5 338 ILE B N 1
ATOM 6300 C CA . ILE B 1 338 ? 5.074 24.75 24 1 98.5 338 ILE B CA 1
ATOM 6301 C C . ILE B 1 338 ? 6 25.594 24.875 1 98.5 338 ILE B C 1
ATOM 6303 O O . ILE B 1 338 ? 7.172 25.781 24.531 1 98.5 338 ILE B O 1
ATOM 6307 N N . THR B 1 339 ? 5.465 26 26 1 98.12 339 THR B N 1
ATOM 6308 C CA . THR B 1 339 ? 6.234 26.828 26.922 1 98.12 339 THR B CA 1
ATOM 6309 C C . THR B 1 339 ? 7.438 26.062 27.453 1 98.12 339 THR B C 1
ATOM 6311 O O . THR B 1 339 ? 8.523 26.625 27.609 1 98.12 339 THR B O 1
ATOM 6314 N N . ARG B 1 340 ? 7.23 24.828 27.719 1 98.38 340 ARG B N 1
ATOM 6315 C CA . ARG B 1 340 ? 8.32 23.984 28.203 1 98.38 340 ARG B CA 1
ATOM 6316 C C . ARG B 1 340 ? 9.469 23.938 27.203 1 98.38 340 ARG B C 1
ATOM 6318 O O . ARG B 1 340 ? 10.633 24.047 27.578 1 98.38 340 ARG B O 1
ATOM 6325 N N . TYR B 1 341 ? 9.219 23.781 25.922 1 98.38 341 TYR B N 1
ATOM 6326 C CA . TYR B 1 341 ? 10.258 23.719 24.906 1 98.38 341 TYR B CA 1
ATOM 6327 C C . TYR B 1 341 ? 11.031 25.031 24.844 1 98.38 341 TYR B C 1
ATOM 6329 O O . TYR B 1 341 ? 12.25 25.031 24.688 1 98.38 341 TYR B O 1
ATOM 6337 N N . ILE B 1 342 ? 10.312 26.125 24.953 1 98.38 342 ILE B N 1
ATOM 6338 C CA . ILE B 1 342 ? 10.945 27.438 24.906 1 98.38 342 ILE B CA 1
ATOM 6339 C C . ILE B 1 342 ? 11.867 27.625 26.109 1 98.38 342 ILE B C 1
ATOM 6341 O O . ILE B 1 342 ? 13.031 28 25.953 1 98.38 342 ILE B O 1
ATOM 6345 N N . ASN B 1 343 ? 11.32 27.25 27.266 1 98.31 343 ASN B N 1
ATOM 6346 C CA . ASN B 1 343 ? 12.094 27.359 28.484 1 98.31 343 ASN B CA 1
ATOM 6347 C C . ASN B 1 343 ? 13.359 26.5 28.438 1 98.31 343 ASN B C 1
ATOM 6349 O O . ASN B 1 343 ? 14.438 26.953 28.812 1 98.31 343 ASN B O 1
ATOM 6353 N N . GLU B 1 344 ? 13.203 25.328 28 1 98.06 344 GLU B N 1
ATOM 6354 C CA . GLU B 1 344 ? 14.328 24.391 27.938 1 98.06 344 GLU B CA 1
ATOM 6355 C C . GLU B 1 344 ? 15.391 24.891 26.953 1 98.06 344 GLU B C 1
ATOM 6357 O O . GLU B 1 344 ? 16.578 24.781 27.219 1 98.06 344 GLU B O 1
ATOM 6362 N N . ALA B 1 345 ? 14.992 25.422 25.797 1 97.88 345 ALA B N 1
ATOM 6363 C CA . ALA B 1 345 ? 15.938 25.969 24.828 1 97.88 345 ALA B CA 1
ATOM 6364 C C . ALA B 1 345 ? 16.703 27.141 25.422 1 97.88 345 ALA B C 1
ATOM 6366 O O . ALA B 1 345 ? 17.922 27.234 25.281 1 97.88 345 ALA B O 1
ATOM 6367 N N . GLU B 1 346 ? 16 27.984 26.062 1 97.75 346 GLU B N 1
ATOM 6368 C CA . GLU B 1 346 ? 16.641 29.141 26.703 1 97.75 346 GLU B CA 1
ATOM 6369 C C . GLU B 1 346 ? 17.625 28.703 27.766 1 97.75 346 GLU B C 1
ATOM 6371 O O . GLU B 1 346 ? 18.734 29.234 27.844 1 97.75 346 GLU B O 1
ATOM 6376 N N . ALA B 1 347 ? 17.219 27.781 28.562 1 96.94 347 ALA B N 1
ATOM 6377 C CA . ALA B 1 347 ? 18.078 27.266 29.625 1 96.94 347 ALA B CA 1
ATOM 6378 C C . ALA B 1 347 ? 19.328 26.609 29.047 1 96.94 347 ALA B C 1
ATOM 6380 O O . ALA B 1 347 ? 20.375 26.609 29.688 1 96.94 347 ALA B O 1
ATOM 6381 N N . SER B 1 348 ? 19.203 26.156 27.906 1 95.56 348 SER B N 1
ATOM 6382 C CA . SER B 1 348 ? 20.328 25.484 27.266 1 95.56 348 SER B CA 1
ATOM 6383 C C . SER B 1 348 ? 21.234 26.469 26.531 1 95.56 348 SER B C 1
ATOM 6385 O O . SER B 1 348 ? 22.203 26.078 25.891 1 95.56 348 SER B O 1
ATOM 6387 N N . GLY B 1 349 ? 20.875 27.703 26.516 1 96.06 349 GLY B N 1
ATOM 6388 C CA . GLY B 1 349 ? 21.766 28.734 26.016 1 96.06 349 GLY B CA 1
ATOM 6389 C C . GLY B 1 349 ? 21.297 29.344 24.719 1 96.06 349 GLY B C 1
ATOM 6390 O O . GLY B 1 349 ? 21.969 30.234 24.156 1 96.06 349 GLY B O 1
ATOM 6391 N N . ALA B 1 350 ? 20.188 28.953 24.188 1 97.69 350 ALA B N 1
ATOM 6392 C CA . ALA B 1 350 ? 19.641 29.562 22.969 1 97.69 350 ALA B CA 1
ATOM 6393 C C . ALA B 1 350 ? 19.203 31 23.234 1 97.69 350 ALA B C 1
ATOM 6395 O O . ALA B 1 350 ? 18.875 31.359 24.359 1 97.69 350 ALA B O 1
ATOM 6396 N N . ARG B 1 351 ? 19.234 31.766 22.25 1 98.19 351 ARG B N 1
ATOM 6397 C CA . ARG B 1 351 ? 18.719 33.125 22.344 1 98.19 351 ARG B CA 1
ATOM 6398 C C . ARG B 1 351 ? 17.266 33.188 21.875 1 98.19 351 ARG B C 1
ATOM 6400 O O . ARG B 1 351 ? 16.953 32.812 20.75 1 98.19 351 ARG B O 1
ATOM 6407 N N . ILE B 1 352 ? 16.422 33.656 22.734 1 98.62 352 ILE B N 1
ATOM 6408 C CA . ILE B 1 352 ? 15.039 33.906 22.359 1 98.62 352 ILE B CA 1
ATOM 6409 C C . ILE B 1 352 ? 14.906 35.281 21.703 1 98.62 352 ILE B C 1
ATOM 6411 O O . ILE B 1 352 ? 14.906 36.312 22.375 1 98.62 352 ILE B O 1
ATOM 6415 N N . LEU B 1 353 ? 14.781 35.344 20.391 1 98.69 353 LEU B N 1
ATOM 6416 C CA . LEU B 1 353 ? 14.766 36.594 19.641 1 98.69 353 LEU B CA 1
ATOM 6417 C C . LEU B 1 353 ? 13.391 37.25 19.688 1 98.69 353 LEU B C 1
ATOM 6419 O O . LEU B 1 353 ? 13.273 38.469 19.656 1 98.69 353 LEU B O 1
ATOM 6423 N N . VAL B 1 354 ? 12.383 36.469 19.594 1 98.75 354 VAL B N 1
ATOM 6424 C CA . VAL B 1 354 ? 10.992 36.844 19.812 1 98.75 354 VAL B CA 1
ATOM 6425 C C . VAL B 1 354 ? 10.367 35.906 20.859 1 98.75 354 VAL B C 1
ATOM 6427 O O . VAL B 1 354 ? 10.414 34.688 20.719 1 98.75 354 VAL B O 1
ATOM 6430 N N . ASP B 1 355 ? 9.828 36.438 21.891 1 98.5 355 ASP B N 1
ATOM 6431 C CA . ASP B 1 355 ? 9.258 35.656 22.984 1 98.5 355 ASP B CA 1
ATOM 6432 C C . ASP B 1 355 ? 7.734 35.688 22.953 1 98.5 355 ASP B C 1
ATOM 6434 O O . ASP B 1 355 ? 7.137 36.75 23.141 1 98.5 355 ASP B O 1
ATOM 6438 N N . GLY B 1 356 ? 7.148 34.531 22.719 1 97.88 356 GLY B N 1
ATOM 6439 C CA . GLY B 1 356 ? 5.695 34.469 22.641 1 97.88 356 GLY B CA 1
ATOM 6440 C C . GLY B 1 356 ? 5.051 34.125 23.969 1 97.88 356 GLY B C 1
ATOM 6441 O O . GLY B 1 356 ? 3.822 34.156 24.094 1 97.88 356 GLY B O 1
ATOM 6442 N N . ARG B 1 357 ? 5.762 33.844 25.094 1 94.88 357 ARG B N 1
ATOM 6443 C CA . ARG B 1 357 ? 5.277 33.375 26.391 1 94.88 357 ARG B CA 1
ATOM 6444 C C . ARG B 1 357 ? 4.438 34.438 27.078 1 94.88 357 ARG B C 1
ATOM 6446 O O . ARG B 1 357 ? 3.475 34.125 27.781 1 94.88 357 ARG B O 1
ATOM 6453 N N . PRO B 1 358 ? 4.695 35.688 26.797 1 95.44 358 PRO B N 1
ATOM 6454 C CA . PRO B 1 358 ? 3.924 36.719 27.484 1 95.44 358 PRO B CA 1
ATOM 6455 C C . PRO B 1 358 ? 2.453 36.75 27.078 1 95.44 358 PRO B C 1
ATOM 6457 O O . PRO B 1 358 ? 1.61 37.281 27.797 1 95.44 358 PRO B O 1
ATOM 6460 N N . TRP B 1 359 ? 2.127 36.25 25.922 1 95.88 359 TRP B N 1
ATOM 6461 C CA . TRP B 1 359 ? 0.731 36.188 25.5 1 95.88 359 TRP B CA 1
ATOM 6462 C C . TRP B 1 359 ? -0.102 35.375 26.5 1 95.88 359 TRP B C 1
ATOM 6464 O O . TRP B 1 359 ? -1.302 35.625 26.641 1 95.88 359 TRP B O 1
ATOM 6474 N N . THR B 1 360 ? 0.542 34.406 27.156 1 91.88 360 THR B N 1
ATOM 6475 C CA . THR B 1 360 ? -0.152 33.562 28.109 1 91.88 360 THR B CA 1
ATOM 6476 C C . THR B 1 360 ? -0.588 34.375 29.328 1 91.88 360 THR B C 1
ATOM 6478 O O . THR B 1 360 ? -1.695 34.188 29.844 1 91.88 360 THR B O 1
ATOM 6481 N N . GLN B 1 361 ? 0.23 35.25 29.719 1 88.5 361 GLN B N 1
ATOM 6482 C CA . GLN B 1 361 ? -0.038 36.062 30.906 1 88.5 361 GLN B CA 1
ATOM 6483 C C . GLN B 1 361 ? -0.947 37.25 30.594 1 88.5 361 GLN B C 1
ATOM 6485 O O . GLN B 1 361 ? -1.759 37.656 31.422 1 88.5 361 GLN B O 1
ATOM 6490 N N . SER B 1 362 ? -0.781 37.719 29.484 1 87.62 362 SER B N 1
ATOM 6491 C CA . SER B 1 362 ? -1.497 38.938 29.141 1 87.62 362 SER B CA 1
ATOM 6492 C C . SER B 1 362 ? -2.969 38.656 28.859 1 87.62 362 SER B C 1
ATOM 6494 O O . SER B 1 362 ? -3.799 39.562 28.891 1 87.62 362 SER B O 1
ATOM 6496 N N . HIS B 1 363 ? -3.215 37.5 28.516 1 86.75 363 HIS B N 1
ATOM 6497 C CA . HIS B 1 363 ? -4.605 37.125 28.312 1 86.75 363 HIS B CA 1
ATOM 6498 C C . HIS B 1 363 ? -5.18 36.406 29.531 1 86.75 363 HIS B C 1
ATOM 6500 O O . HIS B 1 363 ? -4.582 35.469 30.047 1 86.75 363 HIS B O 1
ATOM 6506 N N . GLN B 1 364 ? -6.188 36.969 29.984 1 77.69 364 GLN B N 1
ATOM 6507 C CA . GLN B 1 364 ? -6.793 36.438 31.188 1 77.69 364 GLN B CA 1
ATOM 6508 C C . GLN B 1 364 ? -7.582 35.156 30.891 1 77.69 364 GLN B C 1
ATOM 6510 O O . GLN B 1 364 ? -7.816 34.344 31.781 1 77.69 364 GLN B O 1
ATOM 6515 N N . GLU B 1 365 ? -7.949 35.062 29.719 1 92.44 365 GLU B N 1
ATOM 6516 C CA . GLU B 1 365 ? -8.734 33.906 29.328 1 92.44 365 GLU B CA 1
ATOM 6517 C C . GLU B 1 365 ? -8.227 33.281 28.016 1 92.44 365 GLU B C 1
ATOM 6519 O O . GLU B 1 365 ? -7.684 34 27.172 1 92.44 365 GLU B O 1
ATOM 6524 N N . GLY B 1 366 ? -8.43 31.938 27.906 1 96.44 366 GLY B N 1
ATOM 6525 C CA . GLY B 1 366 ? -8.047 31.234 26.688 1 96.44 366 GLY B CA 1
ATOM 6526 C C . GLY B 1 366 ? -6.664 30.625 26.75 1 96.44 366 GLY B C 1
ATOM 6527 O O . GLY B 1 366 ? -6.012 30.656 27.797 1 96.44 366 GLY B O 1
ATOM 6528 N N . TYR B 1 367 ? -6.246 30 25.75 1 98.19 367 TYR B N 1
ATOM 6529 C CA . TYR B 1 367 ? -4.988 29.266 25.688 1 98.19 367 TYR B CA 1
ATOM 6530 C C . TYR B 1 367 ? -4.027 29.906 24.703 1 98.19 367 TYR B C 1
ATOM 6532 O O . TYR B 1 367 ? -3.934 29.469 23.547 1 98.19 367 TYR B O 1
ATOM 6540 N N . TRP B 1 368 ? -3.283 30.906 25.172 1 98.12 368 TRP B N 1
ATOM 6541 C CA . TRP B 1 368 ? -2.508 31.781 24.297 1 98.12 368 TRP B CA 1
ATOM 6542 C C . TRP B 1 368 ? -1.013 31.562 24.484 1 98.12 368 TRP B C 1
ATOM 6544 O O . TRP B 1 368 ? -0.528 31.516 25.625 1 98.12 368 TRP B O 1
ATOM 6554 N N . VAL B 1 369 ? -0.325 31.328 23.438 1 97.5 369 VAL B N 1
ATOM 6555 C CA . VAL B 1 369 ? 1.125 31.406 23.281 1 97.5 369 VAL B CA 1
ATOM 6556 C C . VAL B 1 369 ? 1.477 32.094 21.969 1 97.5 369 VAL B C 1
ATOM 6558 O O . VAL B 1 369 ? 0.958 31.75 20.922 1 97.5 369 VAL B O 1
ATOM 6561 N N . GLY B 1 370 ? 2.256 33.156 22 1 97.5 370 GLY B N 1
ATOM 6562 C CA . GLY B 1 370 ? 2.572 33.938 20.812 1 97.5 370 GLY B CA 1
ATOM 6563 C C . GLY B 1 370 ? 3.725 33.344 20.016 1 97.5 370 GLY B C 1
ATOM 6564 O O . GLY B 1 370 ? 4.348 32.375 20.438 1 97.5 370 GLY B O 1
ATOM 6565 N N . PRO B 1 371 ? 3.969 33.938 18.812 1 98.31 371 PRO B N 1
ATOM 6566 C CA . PRO B 1 371 ? 5.117 33.531 18 1 98.31 371 PRO B CA 1
ATOM 6567 C C . PRO B 1 371 ? 6.441 33.625 18.75 1 98.31 371 PRO B C 1
ATOM 6569 O O . PRO B 1 371 ? 6.695 34.625 19.438 1 98.31 371 PRO B O 1
ATOM 6572 N N . THR B 1 372 ? 7.203 32.594 18.688 1 98.81 372 THR B N 1
ATOM 6573 C CA . THR B 1 372 ? 8.523 32.562 19.312 1 98.81 372 THR B CA 1
ATOM 6574 C C . THR B 1 372 ? 9.594 32.188 18.281 1 98.81 372 THR B C 1
ATOM 6576 O O . THR B 1 372 ? 9.414 31.281 17.484 1 98.81 372 THR B O 1
ATOM 6579 N N . VAL B 1 373 ? 10.625 32.969 18.266 1 98.88 373 VAL B N 1
ATOM 6580 C CA . VAL B 1 373 ? 11.766 32.719 17.391 1 98.88 373 VAL B CA 1
ATOM 6581 C C . VAL B 1 373 ? 13 32.438 18.25 1 98.88 373 VAL B C 1
ATOM 6583 O O . VAL B 1 373 ? 13.422 33.281 19.047 1 98.88 373 VAL B O 1
ATOM 6586 N N . ILE B 1 374 ? 13.555 31.281 18.078 1 98.81 374 ILE B N 1
ATOM 6587 C CA . ILE B 1 374 ? 14.711 30.844 18.859 1 98.81 374 ILE B CA 1
ATOM 6588 C C . ILE B 1 374 ? 15.93 30.734 17.953 1 98.81 374 ILE B C 1
ATOM 6590 O O . ILE B 1 374 ? 15.883 30.047 16.922 1 98.81 374 ILE B O 1
ATOM 6594 N N . LEU B 1 375 ? 16.969 31.375 18.281 1 98.56 375 LEU B N 1
ATOM 6595 C CA . LEU B 1 375 ? 18.266 31.188 17.625 1 98.56 375 LEU B CA 1
ATOM 6596 C C . LEU B 1 375 ? 19.125 30.219 18.438 1 98.56 375 LEU B C 1
ATOM 6598 O O . LEU B 1 375 ? 19.609 30.547 19.516 1 98.56 375 LEU B O 1
ATOM 6602 N N . HIS B 1 376 ? 19.344 29.062 17.875 1 97.62 376 HIS B N 1
ATOM 6603 C CA . HIS B 1 376 ? 20.047 28 18.594 1 97.62 376 HIS B CA 1
ATOM 6604 C C . HIS B 1 376 ? 21.547 28.047 18.328 1 97.62 376 HIS B C 1
ATOM 6606 O O . HIS B 1 376 ? 21.984 28.391 17.234 1 97.62 376 HIS B O 1
ATOM 6612 N N . THR B 1 377 ? 22.344 27.672 19.344 1 91.94 377 THR B N 1
ATOM 6613 C CA . THR B 1 377 ? 23.781 27.438 19.219 1 91.94 377 THR B CA 1
ATOM 6614 C C . THR B 1 377 ? 24.094 25.969 19.5 1 91.94 377 THR B C 1
ATOM 6616 O O . THR B 1 377 ? 25.109 25.453 19.016 1 91.94 377 THR B O 1
ATOM 6619 N N . ASN B 1 378 ? 23.219 25.391 20.25 1 91.88 378 ASN B N 1
ATOM 6620 C CA . ASN B 1 378 ? 23.312 23.969 20.562 1 91.88 378 ASN B CA 1
ATOM 6621 C C . ASN B 1 378 ? 22.5 23.125 19.562 1 91.88 378 ASN B C 1
ATOM 6623 O O . ASN B 1 378 ? 21.266 23.172 19.578 1 91.88 378 ASN B O 1
ATOM 6627 N N . LYS B 1 379 ? 23.094 22.25 18.859 1 93.5 379 LYS B N 1
ATOM 6628 C CA . LYS B 1 379 ? 22.469 21.469 17.797 1 93.5 379 LYS B CA 1
ATOM 6629 C C . LYS B 1 379 ? 21.609 20.344 18.375 1 93.5 379 LYS B C 1
ATOM 6631 O O . LYS B 1 379 ? 20.828 19.719 17.672 1 93.5 379 LYS B O 1
ATOM 6636 N N . GLN B 1 380 ? 21.656 20.078 19.594 1 93.31 380 GLN B N 1
ATOM 6637 C CA . GLN B 1 380 ? 20.969 18.953 20.219 1 93.31 380 GLN B CA 1
ATOM 6638 C C . GLN B 1 380 ? 19.688 19.406 20.891 1 93.31 380 GLN B C 1
ATOM 6640 O O . GLN B 1 380 ? 18.938 18.578 21.422 1 93.31 380 GLN B O 1
ATOM 6645 N N . ASP B 1 381 ? 19.422 20.734 20.875 1 96.25 381 ASP B N 1
ATOM 6646 C CA . ASP B 1 381 ? 18.234 21.25 21.531 1 96.25 381 ASP B CA 1
ATOM 6647 C C . ASP B 1 381 ? 16.984 20.516 21.031 1 96.25 381 ASP B C 1
ATOM 6649 O O . ASP B 1 381 ? 16.797 20.328 19.828 1 96.25 381 ASP B O 1
ATOM 6653 N N . ALA B 1 382 ? 16.078 20.156 21.938 1 96.94 382 ALA B N 1
ATOM 6654 C CA . ALA B 1 382 ? 14.867 19.391 21.625 1 96.94 382 ALA B CA 1
ATOM 6655 C C . ALA B 1 382 ? 13.961 20.172 20.672 1 96.94 382 ALA B C 1
ATOM 6657 O O . ALA B 1 382 ? 13.289 19.594 19.828 1 96.94 382 ALA B O 1
ATOM 6658 N N . ALA B 1 383 ? 13.984 21.469 20.797 1 97.75 383 ALA B N 1
ATOM 6659 C CA . ALA B 1 383 ? 13.117 22.312 19.984 1 97.75 383 ALA B CA 1
ATOM 6660 C C . ALA B 1 383 ? 13.484 22.203 18.5 1 97.75 383 ALA B C 1
ATOM 6662 O O . ALA B 1 383 ? 12.664 22.484 17.625 1 97.75 383 ALA B O 1
ATOM 6663 N N . LEU B 1 384 ? 14.719 21.766 18.219 1 97.06 384 LEU B N 1
ATOM 6664 C CA . LEU B 1 384 ? 15.18 21.594 16.844 1 97.06 384 LEU B CA 1
ATOM 6665 C C . LEU B 1 384 ? 14.703 20.266 16.266 1 97.06 384 LEU B C 1
ATOM 6667 O O . LEU B 1 384 ? 14.633 20.094 15.047 1 97.06 384 LEU B O 1
ATOM 6671 N N . HIS B 1 385 ? 14.344 19.328 17.125 1 96.19 385 HIS B N 1
ATOM 6672 C CA . HIS B 1 385 ? 14.242 17.953 16.641 1 96.19 385 HIS B CA 1
ATOM 6673 C C . HIS B 1 385 ? 12.852 17.391 16.891 1 96.19 385 HIS B C 1
ATOM 6675 O O . HIS B 1 385 ? 12.398 16.484 16.172 1 96.19 385 HIS B O 1
ATOM 6681 N N . GLU B 1 386 ? 12.164 17.844 17.844 1 96.81 386 GLU B N 1
ATOM 6682 C CA . GLU B 1 386 ? 10.891 17.25 18.25 1 96.81 386 GLU B CA 1
ATOM 6683 C C . GLU B 1 386 ? 9.719 18.109 17.75 1 96.81 386 GLU B C 1
ATOM 6685 O O . GLU B 1 386 ? 9.852 19.312 17.578 1 96.81 386 GLU B O 1
ATOM 6690 N N . GLU B 1 387 ? 8.617 17.5 17.484 1 97.38 387 GLU B N 1
ATOM 6691 C CA . GLU B 1 387 ? 7.414 18.234 17.078 1 97.38 387 GLU B CA 1
ATOM 6692 C C . GLU B 1 387 ? 6.801 18.984 18.25 1 97.38 387 GLU B C 1
ATOM 6694 O O . GLU B 1 387 ? 6.344 18.359 19.219 1 97.38 387 GLU B O 1
ATOM 6699 N N . ILE B 1 388 ? 6.789 20.266 18.109 1 97.69 388 ILE B N 1
ATOM 6700 C CA . ILE B 1 388 ? 6.242 21.125 19.172 1 97.69 388 ILE B CA 1
ATOM 6701 C C . ILE B 1 388 ? 4.754 21.359 18.906 1 97.69 388 ILE B C 1
ATOM 6703 O O . ILE B 1 388 ? 3.943 21.328 19.844 1 97.69 388 ILE B O 1
ATOM 6707 N N . PHE B 1 389 ? 4.379 21.516 17.672 1 97.94 389 PHE B N 1
ATOM 6708 C CA . PHE B 1 389 ? 3.008 21.75 17.234 1 97.94 389 PHE B CA 1
ATOM 6709 C C . PHE B 1 389 ? 2.469 23.047 17.844 1 97.94 389 PHE B C 1
ATOM 6711 O O . PHE B 1 389 ? 1.391 23.047 18.453 1 97.94 389 PHE B O 1
ATOM 6718 N N . GLY B 1 390 ? 3.17 24.125 17.75 1 98.38 390 GLY B N 1
ATOM 6719 C CA . GLY B 1 390 ? 2.924 25.484 18.188 1 98.38 390 GLY B CA 1
ATOM 6720 C C . GLY B 1 390 ? 3.705 26.516 17.406 1 98.38 390 GLY B C 1
ATOM 6721 O O . GLY B 1 390 ? 4.504 26.172 16.531 1 98.38 390 GLY B O 1
ATOM 6722 N N . PRO B 1 391 ? 3.455 27.766 17.656 1 98.56 391 PRO B N 1
ATOM 6723 C CA . PRO B 1 391 ? 4.074 28.828 16.875 1 98.56 391 PRO B CA 1
ATOM 6724 C C . PRO B 1 391 ? 5.504 29.141 17.312 1 98.56 391 PRO B C 1
ATOM 6726 O O . PRO B 1 391 ? 5.801 30.266 17.688 1 98.56 391 PRO B O 1
ATOM 6729 N N . VAL B 1 392 ? 6.379 28.141 17.188 1 98.88 392 VAL B N 1
ATOM 6730 C CA . VAL B 1 392 ? 7.777 28.266 17.594 1 98.88 392 VAL B CA 1
ATOM 6731 C C . VAL B 1 392 ? 8.688 27.938 16.406 1 98.88 392 VAL B C 1
ATOM 6733 O O . VAL B 1 392 ? 8.602 26.844 15.828 1 98.88 392 VAL B O 1
ATOM 6736 N N . LEU B 1 393 ? 9.523 28.859 16.031 1 98.81 393 LEU B N 1
ATOM 6737 C CA . LEU B 1 393 ? 10.523 28.688 14.984 1 98.81 393 LEU B CA 1
ATOM 6738 C C . LEU B 1 393 ? 11.914 28.484 15.586 1 98.81 393 LEU B C 1
ATOM 6740 O O . LEU B 1 393 ? 12.359 29.297 16.391 1 98.81 393 LEU B O 1
ATOM 6744 N N . SER B 1 394 ? 12.547 27.469 15.25 1 98.81 394 SER B N 1
ATOM 6745 C CA . SER B 1 394 ? 13.945 27.234 15.578 1 98.81 394 SER B CA 1
ATOM 6746 C C . SER B 1 394 ? 14.859 27.594 14.414 1 98.81 394 SER B C 1
ATOM 6748 O O . SER B 1 394 ? 14.672 27.109 13.297 1 98.81 394 SER B O 1
ATOM 6750 N N . ILE B 1 395 ? 15.797 28.469 14.648 1 98.81 395 ILE B N 1
ATOM 6751 C CA . ILE B 1 395 ? 16.781 28.844 13.641 1 98.81 395 ILE B CA 1
ATOM 6752 C C . ILE B 1 395 ? 18.156 28.344 14.039 1 98.81 395 ILE B C 1
ATOM 6754 O O . ILE B 1 395 ? 18.562 28.469 15.195 1 98.81 395 ILE B O 1
ATOM 6758 N N . LEU B 1 396 ? 18.812 27.734 13.18 1 98.5 396 LEU B N 1
ATOM 6759 C CA . LEU B 1 396 ? 20.188 27.281 13.359 1 98.5 396 LEU B CA 1
ATOM 6760 C C . LEU B 1 396 ? 21.047 27.625 12.141 1 98.5 396 LEU B C 1
ATOM 6762 O O . LEU B 1 396 ? 20.688 27.266 11.016 1 98.5 396 LEU B O 1
ATOM 6766 N N . ALA B 1 397 ? 22.078 28.359 12.375 1 98 397 ALA B N 1
ATOM 6767 C CA . ALA B 1 397 ? 23.047 28.609 11.312 1 98 397 ALA B CA 1
ATOM 6768 C C . ALA B 1 397 ? 23.938 27.375 11.086 1 98 397 ALA B C 1
ATOM 6770 O O . ALA B 1 397 ? 24.391 26.75 12.047 1 98 397 ALA B O 1
ATOM 6771 N N . VAL B 1 398 ? 24.109 27.031 9.844 1 97.88 398 VAL B N 1
ATOM 6772 C CA . VAL B 1 398 ? 24.969 25.906 9.484 1 97.88 398 VAL B CA 1
ATOM 6773 C C . VAL B 1 398 ? 26.078 26.375 8.555 1 97.88 398 VAL B C 1
ATOM 6775 O O . VAL B 1 398 ? 25.969 27.438 7.941 1 97.88 398 VAL B O 1
ATOM 6778 N N . GLU B 1 399 ? 27.094 25.547 8.383 1 96.38 399 GLU B N 1
ATOM 6779 C CA . GLU B 1 399 ? 28.297 25.984 7.684 1 96.38 399 GLU B CA 1
ATOM 6780 C C . GLU B 1 399 ? 28.219 25.656 6.195 1 96.38 399 GLU B C 1
ATOM 6782 O O . GLU B 1 399 ? 28.953 26.25 5.391 1 96.38 399 GLU B O 1
ATOM 6787 N N . SER B 1 400 ? 27.391 24.672 5.887 1 97.75 400 SER B N 1
ATOM 6788 C CA . SER B 1 400 ? 27.391 24.219 4.504 1 97.75 400 SER B CA 1
ATOM 6789 C C . SER B 1 400 ? 26.062 23.547 4.145 1 97.75 400 SER B C 1
ATOM 6791 O O . SER B 1 400 ? 25.266 23.234 5.027 1 97.75 400 SER B O 1
ATOM 6793 N N . ALA B 1 401 ? 25.906 23.422 2.826 1 98.25 401 ALA B N 1
ATOM 6794 C CA . ALA B 1 401 ? 24.766 22.656 2.324 1 98.25 401 ALA B CA 1
ATOM 6795 C C . ALA B 1 401 ? 24.781 21.234 2.857 1 98.25 401 ALA B C 1
ATOM 6797 O O . ALA B 1 401 ? 23.734 20.688 3.211 1 98.25 401 ALA B O 1
ATOM 6798 N N . ASP B 1 402 ? 25.906 20.656 2.932 1 98.06 402 ASP B N 1
ATOM 6799 C CA . ASP B 1 402 ? 26.047 19.281 3.406 1 98.06 402 ASP B CA 1
ATOM 6800 C C . ASP B 1 402 ? 25.594 19.156 4.859 1 98.06 402 ASP B C 1
ATOM 6802 O O . ASP B 1 402 ? 24.953 18.172 5.227 1 98.06 402 ASP B O 1
ATOM 6806 N N . GLU B 1 403 ? 25.969 20.125 5.621 1 97.75 403 GLU B N 1
ATOM 6807 C CA . GLU B 1 403 ? 25.531 20.078 7.02 1 97.75 403 GLU B CA 1
ATOM 6808 C C . GLU B 1 403 ? 24.016 20.219 7.133 1 97.75 403 GLU B C 1
ATOM 6810 O O . GLU B 1 403 ? 23.391 19.516 7.934 1 97.75 403 GLU B O 1
ATOM 6815 N N . ALA B 1 404 ? 23.438 21.109 6.352 1 98.38 404 ALA B N 1
ATOM 6816 C CA . ALA B 1 404 ? 21.984 21.266 6.344 1 98.38 404 ALA B CA 1
ATOM 6817 C C . ALA B 1 404 ? 21.297 19.953 5.988 1 98.38 404 ALA B C 1
ATOM 6819 O O . ALA B 1 404 ? 20.344 19.547 6.66 1 98.38 404 ALA B O 1
ATOM 6820 N N . LEU B 1 405 ? 21.828 19.297 4.996 1 98.44 405 LEU B N 1
ATOM 6821 C CA . LEU B 1 405 ? 21.25 18.031 4.543 1 98.44 405 LEU B CA 1
ATOM 6822 C C . LEU B 1 405 ? 21.406 16.938 5.602 1 98.44 405 LEU B C 1
ATOM 6824 O O . LEU B 1 405 ? 20.5 16.141 5.816 1 98.44 405 LEU B O 1
ATOM 6828 N N . ARG B 1 406 ? 22.531 16.906 6.223 1 97.62 406 ARG B N 1
ATOM 6829 C CA . ARG B 1 406 ? 22.75 15.938 7.289 1 97.62 406 ARG B CA 1
ATOM 6830 C C . ARG B 1 406 ? 21.719 16.109 8.406 1 97.62 406 ARG B C 1
ATOM 6832 O O . ARG B 1 406 ? 21.188 15.117 8.914 1 97.62 406 ARG B O 1
ATOM 6839 N N . ILE B 1 407 ? 21.469 17.344 8.812 1 97.31 407 ILE B N 1
ATOM 6840 C CA . ILE B 1 407 ? 20.5 17.625 9.875 1 97.31 407 ILE B CA 1
ATOM 6841 C C . ILE B 1 407 ? 19.094 17.234 9.422 1 97.31 407 ILE B C 1
ATOM 6843 O O . ILE B 1 407 ? 18.375 16.547 10.148 1 97.31 407 ILE B O 1
ATOM 6847 N N . GLU B 1 408 ? 18.719 17.625 8.219 1 97.88 408 GLU B N 1
ATOM 6848 C CA . GLU B 1 408 ? 17.406 17.297 7.684 1 97.88 408 GLU B CA 1
ATOM 6849 C C . GLU B 1 408 ? 17.219 15.789 7.547 1 97.88 408 GLU B C 1
ATOM 6851 O O . GLU B 1 408 ? 16.172 15.25 7.902 1 97.88 408 GLU B O 1
ATOM 6856 N N . ASN B 1 409 ? 18.25 15.07 7.059 1 97.19 409 ASN B N 1
ATOM 6857 C CA . ASN B 1 409 ? 18.156 13.641 6.816 1 97.19 409 ASN B CA 1
ATOM 6858 C C . ASN B 1 409 ? 18.156 12.844 8.117 1 97.19 409 ASN B C 1
ATOM 6860 O O . ASN B 1 409 ? 17.781 11.672 8.141 1 97.19 409 ASN B O 1
ATOM 6864 N N . ALA B 1 410 ? 18.594 13.477 9.188 1 96.44 410 ALA B N 1
ATOM 6865 C CA . ALA B 1 410 ? 18.562 12.828 10.492 1 96.44 410 ALA B CA 1
ATOM 6866 C C . ALA B 1 410 ? 17.188 12.945 11.141 1 96.44 410 ALA B C 1
ATOM 6868 O O . ALA B 1 410 ? 16.906 12.289 12.148 1 96.44 410 ALA B O 1
ATOM 6869 N N . ASN B 1 411 ? 16.328 13.781 10.578 1 95 411 ASN B N 1
ATOM 6870 C CA . ASN B 1 411 ? 14.945 13.922 11.008 1 95 411 ASN B CA 1
ATOM 6871 C C . ASN B 1 411 ? 14.188 12.602 10.875 1 95 411 ASN B C 1
ATOM 6873 O O . ASN B 1 411 ? 14.094 12.039 9.781 1 95 411 ASN B O 1
ATOM 6877 N N . PRO B 1 412 ? 13.648 12.078 12.008 1 95.38 412 PRO B N 1
ATOM 6878 C CA . PRO B 1 412 ? 12.938 10.797 11.883 1 95.38 412 PRO B CA 1
ATOM 6879 C C . PRO B 1 412 ? 11.648 10.914 11.078 1 95.38 412 PRO B C 1
ATOM 6881 O O . PRO B 1 412 ? 11.102 9.906 10.633 1 95.38 412 PRO B O 1
ATOM 6884 N N . TYR B 1 413 ? 11.156 12.086 10.961 1 96.25 413 TYR B N 1
ATOM 6885 C CA . TYR B 1 413 ? 9.953 12.328 10.172 1 96.25 413 TYR B CA 1
ATOM 6886 C C . TYR B 1 413 ? 10.297 12.523 8.703 1 96.25 413 TYR B C 1
ATOM 6888 O O . TYR B 1 413 ? 11.477 12.547 8.328 1 96.25 413 TYR B O 1
ATOM 6896 N N . GLY B 1 414 ? 9.375 12.586 7.785 1 96.81 414 GLY B N 1
ATOM 6897 C CA . GLY B 1 414 ? 9.578 12.781 6.355 1 96.81 414 GLY B CA 1
ATOM 6898 C C . GLY B 1 414 ? 8.406 13.469 5.68 1 96.81 414 GLY B C 1
ATOM 6899 O O . GLY B 1 414 ? 8.062 13.141 4.539 1 96.81 414 GLY B O 1
ATOM 6900 N N . ASN B 1 415 ? 7.789 14.422 6.387 1 97.19 415 ASN B N 1
ATOM 6901 C CA . ASN B 1 415 ? 6.621 15.109 5.852 1 97.19 415 ASN B CA 1
ATOM 6902 C C . ASN B 1 415 ? 7.008 16.125 4.789 1 97.19 415 ASN B C 1
ATOM 6904 O O . ASN B 1 415 ? 6.719 15.945 3.605 1 97.19 415 ASN B O 1
ATOM 6908 N N . ALA B 1 416 ? 7.836 17.172 5.195 1 98.12 416 ALA B N 1
ATOM 6909 C CA . ALA B 1 416 ? 8.156 18.203 4.223 1 98.12 416 ALA B CA 1
ATOM 6910 C C . ALA B 1 416 ? 9.547 18.781 4.461 1 98.12 416 ALA B C 1
ATOM 6912 O O . ALA B 1 416 ? 10.07 18.719 5.574 1 98.12 416 ALA B O 1
ATOM 6913 N N . ALA B 1 417 ? 10.133 19.312 3.412 1 98.44 417 ALA B N 1
ATOM 6914 C CA . ALA B 1 417 ? 11.375 20.078 3.449 1 98.44 417 ALA B CA 1
ATOM 6915 C C . ALA B 1 417 ? 11.43 21.078 2.305 1 98.44 417 ALA B C 1
ATOM 6917 O O . ALA B 1 417 ? 10.977 20.797 1.195 1 98.44 417 ALA B O 1
ATOM 6918 N N . CYS B 1 418 ? 12 22.25 2.574 1 98.56 418 CYS B N 1
ATOM 6919 C CA . CYS B 1 418 ? 12 23.312 1.58 1 98.56 418 CYS B CA 1
ATOM 6920 C C . CYS B 1 418 ? 13.367 23.984 1.481 1 98.56 418 CYS B C 1
ATOM 6922 O O . CYS B 1 418 ? 14.117 24.016 2.459 1 98.56 418 CYS B O 1
ATOM 6924 N N . ILE B 1 419 ? 13.648 24.516 0.292 1 98.75 419 ILE B N 1
ATOM 6925 C CA . ILE B 1 419 ? 14.875 25.266 0.041 1 98.75 419 ILE B CA 1
ATOM 6926 C C . ILE B 1 419 ? 14.523 26.641 -0.537 1 98.75 419 ILE B C 1
ATOM 6928 O O . ILE B 1 419 ? 13.656 26.75 -1.403 1 98.75 419 ILE B O 1
ATOM 6932 N N . TYR B 1 420 ? 15.07 27.672 0.024 1 98.44 420 TYR B N 1
ATOM 6933 C CA . TYR B 1 420 ? 14.984 29.016 -0.51 1 98.44 420 TYR B CA 1
ATOM 6934 C C . TYR B 1 420 ? 16.281 29.422 -1.202 1 98.44 420 TYR B C 1
ATOM 6936 O O . TYR B 1 420 ? 17.344 29.469 -0.569 1 98.44 420 TYR B O 1
ATOM 6944 N N . THR B 1 421 ? 16.234 29.672 -2.457 1 97.88 421 THR B N 1
ATOM 6945 C CA . THR B 1 421 ? 17.391 30 -3.283 1 97.88 421 THR B CA 1
ATOM 6946 C C . THR B 1 421 ? 16.953 30.609 -4.613 1 97.88 421 THR B C 1
ATOM 6948 O O . THR B 1 421 ? 15.789 30.469 -5.012 1 97.88 421 THR B O 1
ATOM 6951 N N . SER B 1 422 ? 17.828 31.359 -5.199 1 95.69 422 SER B N 1
ATOM 6952 C CA . SER B 1 422 ? 17.609 31.844 -6.555 1 95.69 422 SER B CA 1
ATOM 6953 C C . SER B 1 422 ? 18.328 30.984 -7.582 1 95.69 422 SER B C 1
ATOM 6955 O O . SER B 1 422 ? 18.234 31.219 -8.789 1 95.69 422 SER B O 1
ATOM 6957 N N . SER B 1 423 ? 19.047 29.953 -7.129 1 96 423 SER B N 1
ATOM 6958 C CA . SER B 1 423 ? 19.844 29.094 -7.988 1 96 423 SER B CA 1
ATOM 6959 C C . SER B 1 423 ? 19.125 27.781 -8.297 1 96 423 SER B C 1
ATOM 6961 O O . SER B 1 423 ? 18.766 27.031 -7.383 1 96 423 SER B O 1
ATOM 6963 N N . GLY B 1 424 ? 18.984 27.578 -9.562 1 95.81 424 GLY B N 1
ATOM 6964 C CA . GLY B 1 424 ? 18.422 26.297 -9.969 1 95.81 424 GLY B CA 1
ATOM 6965 C C . GLY B 1 424 ? 19.25 25.109 -9.539 1 95.81 424 GLY B C 1
ATOM 6966 O O . GLY B 1 424 ? 18.703 24.078 -9.148 1 95.81 424 GLY B O 1
ATOM 6967 N N . ALA B 1 425 ? 20.547 25.219 -9.648 1 96.88 425 ALA B N 1
ATOM 6968 C CA . ALA B 1 425 ? 21.453 24.141 -9.266 1 96.88 425 ALA B CA 1
ATOM 6969 C C . ALA B 1 425 ? 21.312 23.812 -7.781 1 96.88 425 ALA B C 1
ATOM 6971 O O . ALA B 1 425 ? 21.312 22.641 -7.395 1 96.88 425 ALA B O 1
ATOM 6972 N N . THR B 1 426 ? 21.203 24.906 -6.922 1 97.69 426 THR B N 1
ATOM 6973 C CA . THR B 1 426 ? 21.031 24.719 -5.484 1 97.69 426 THR B CA 1
ATOM 6974 C C . THR B 1 426 ? 19.703 24.047 -5.18 1 97.69 426 THR B C 1
ATOM 6976 O O . THR B 1 426 ? 19.641 23.109 -4.375 1 97.69 426 THR B O 1
ATOM 6979 N N . ALA B 1 427 ? 18.656 24.516 -5.824 1 98 427 ALA B N 1
ATOM 6980 C CA . ALA B 1 427 ? 17.328 23.906 -5.648 1 98 427 ALA B CA 1
ATOM 6981 C C . ALA B 1 427 ? 17.344 22.422 -6.004 1 98 427 ALA B C 1
ATOM 6983 O O . ALA B 1 427 ? 16.891 21.594 -5.23 1 98 427 ALA B O 1
ATOM 6984 N N . ASP B 1 428 ? 17.922 22.125 -7.121 1 97.38 428 ASP B N 1
ATOM 6985 C CA . ASP B 1 428 ? 18 20.75 -7.598 1 97.38 428 ASP B CA 1
ATOM 6986 C C . ASP B 1 428 ? 18.797 19.875 -6.621 1 97.38 428 ASP B C 1
ATOM 6988 O O . ASP B 1 428 ? 18.391 18.75 -6.328 1 97.38 428 ASP B O 1
ATOM 6992 N N . HIS B 1 429 ? 19.875 20.406 -6.133 1 97.75 429 HIS B N 1
ATOM 6993 C CA . HIS B 1 429 ? 20.734 19.703 -5.191 1 97.75 429 HIS B CA 1
ATOM 6994 C C . HIS B 1 429 ? 19.969 19.297 -3.938 1 97.75 429 HIS B C 1
ATOM 6996 O O . HIS B 1 429 ? 20.031 18.141 -3.504 1 97.75 429 HIS B O 1
ATOM 7002 N N . PHE B 1 430 ? 19.234 20.156 -3.389 1 98.44 430 PHE B N 1
ATOM 7003 C CA . PHE B 1 430 ? 18.516 19.922 -2.137 1 98.44 430 PHE B CA 1
ATOM 7004 C C . PHE B 1 430 ? 17.297 19.031 -2.363 1 98.44 430 PHE B C 1
ATOM 7006 O O . PHE B 1 430 ? 17.062 18.094 -1.609 1 98.44 430 PHE B O 1
ATOM 7013 N N . ILE B 1 431 ? 16.516 19.281 -3.398 1 97.88 431 ILE B N 1
ATOM 7014 C CA . ILE B 1 431 ? 15.281 18.547 -3.65 1 97.88 431 ILE B CA 1
ATOM 7015 C C . ILE B 1 431 ? 15.594 17.062 -3.842 1 97.88 431 ILE B C 1
ATOM 7017 O O . ILE B 1 431 ? 14.891 16.203 -3.299 1 97.88 431 ILE B O 1
ATOM 7021 N N . LYS B 1 432 ? 16.656 16.75 -4.5 1 96.25 432 LYS B N 1
ATOM 7022 C CA . LYS B 1 432 ? 17 15.367 -4.812 1 96.25 432 LYS B CA 1
ATOM 7023 C C . LYS B 1 432 ? 17.516 14.633 -3.574 1 96.25 432 LYS B C 1
ATOM 7025 O O . LYS B 1 432 ? 17.609 13.406 -3.57 1 96.25 432 LYS B O 1
ATOM 7030 N N . ARG B 1 433 ? 17.781 15.422 -2.514 1 96.94 433 ARG B N 1
ATOM 7031 C CA . ARG B 1 433 ? 18.484 14.797 -1.402 1 96.94 433 ARG B CA 1
ATOM 7032 C C . ARG B 1 433 ? 17.672 14.891 -0.114 1 96.94 433 ARG B C 1
ATOM 7034 O O . ARG B 1 433 ? 17.984 14.211 0.87 1 96.94 433 ARG B O 1
ATOM 7041 N N . PHE B 1 434 ? 16.594 15.719 -0.079 1 97.88 434 PHE B N 1
ATOM 7042 C CA . PHE B 1 434 ? 15.727 15.773 1.089 1 97.88 434 PHE B CA 1
ATOM 7043 C C . PHE B 1 434 ? 15.102 14.414 1.363 1 97.88 434 PHE B C 1
ATOM 7045 O O . PHE B 1 434 ? 14.742 13.695 0.432 1 97.88 434 PHE B O 1
ATOM 7052 N N . SER B 1 435 ? 15.016 14.039 2.611 1 97.44 435 SER B N 1
ATOM 7053 C CA . SER B 1 435 ? 14.258 12.867 3.037 1 97.44 435 SER B CA 1
ATOM 7054 C C . SER B 1 435 ? 12.828 13.227 3.42 1 97.44 435 SER B C 1
ATOM 7056 O O . SER B 1 435 ? 12.422 13.047 4.57 1 97.44 435 SER B O 1
ATOM 7058 N N . ALA B 1 436 ? 12.055 13.75 2.477 1 97.44 436 ALA B N 1
ATOM 7059 C CA . ALA B 1 436 ? 10.688 14.211 2.689 1 97.44 436 ALA B CA 1
ATOM 7060 C C . ALA B 1 436 ? 9.828 13.961 1.452 1 97.44 436 ALA B C 1
ATOM 7062 O O . ALA B 1 436 ? 10.32 14.039 0.323 1 97.44 436 ALA B O 1
ATOM 7063 N N . GLY B 1 437 ? 8.57 13.719 1.707 1 97.25 437 GLY B N 1
ATOM 7064 C CA . GLY B 1 437 ? 7.664 13.406 0.617 1 97.25 437 GLY B CA 1
ATOM 7065 C C . GLY B 1 437 ? 7.09 14.633 -0.063 1 97.25 437 GLY B C 1
ATOM 7066 O O . GLY B 1 437 ? 6.605 14.555 -1.193 1 97.25 437 GLY B O 1
ATOM 7067 N N . MET B 1 438 ? 7.09 15.758 0.605 1 98 438 MET B N 1
ATOM 7068 C CA . MET B 1 438 ? 6.574 17.016 0.073 1 98 438 MET B CA 1
ATOM 7069 C C . MET B 1 438 ? 7.613 18.125 0.194 1 98 438 MET B C 1
ATOM 7071 O O . MET B 1 438 ? 7.875 18.625 1.292 1 98 438 MET B O 1
ATOM 7075 N N . CYS B 1 439 ? 8.18 18.5 -0.963 1 98 439 CYS B N 1
ATOM 7076 C CA . CYS B 1 439 ? 9.289 19.453 -0.963 1 98 439 CYS B CA 1
ATOM 7077 C C . CYS B 1 439 ? 8.883 20.766 -1.606 1 98 439 CYS B C 1
ATOM 7079 O O . CYS B 1 439 ? 7.91 20.812 -2.367 1 98 439 CYS B O 1
ATOM 7081 N N . GLY B 1 440 ? 9.578 21.812 -1.246 1 97.81 440 GLY B N 1
ATOM 7082 C CA . GLY B 1 440 ? 9.289 23.141 -1.779 1 97.81 440 GLY B CA 1
ATOM 7083 C C . GLY B 1 440 ? 10.539 23.891 -2.197 1 97.81 440 GLY B C 1
ATOM 7084 O O . GLY B 1 440 ? 11.578 23.797 -1.537 1 97.81 440 GLY B O 1
ATOM 7085 N N . VAL B 1 441 ? 10.453 24.562 -3.293 1 98.19 441 VAL B N 1
ATOM 7086 C CA . VAL B 1 441 ? 11.422 25.578 -3.686 1 98.19 441 VAL B CA 1
ATOM 7087 C C . VAL B 1 441 ? 10.797 26.969 -3.572 1 98.19 441 VAL B C 1
ATOM 7089 O O . VAL B 1 441 ? 9.898 27.312 -4.34 1 98.19 441 VAL B O 1
ATOM 7092 N N . ASN B 1 442 ? 11.25 27.703 -2.602 1 97.5 442 ASN B N 1
ATOM 7093 C CA . ASN B 1 442 ? 10.734 29.031 -2.309 1 97.5 442 ASN B CA 1
ATOM 7094 C C . ASN B 1 442 ? 9.258 29 -1.925 1 97.5 442 ASN B C 1
ATOM 7096 O O . ASN B 1 442 ? 8.469 29.812 -2.402 1 97.5 442 ASN B O 1
ATOM 7100 N N . ILE B 1 443 ? 8.953 28.016 -1.131 1 95.44 443 ILE B N 1
ATOM 7101 C CA . ILE B 1 443 ? 7.629 27.766 -0.568 1 95.44 443 ILE B CA 1
ATOM 7102 C C . ILE B 1 443 ? 7.758 27.375 0.902 1 95.44 443 ILE B C 1
ATOM 7104 O O . ILE B 1 443 ? 8.516 26.469 1.244 1 95.44 443 ILE B O 1
ATOM 7108 N N . GLY B 1 444 ? 7.062 28.016 1.731 1 93.81 444 GLY B N 1
ATOM 7109 C CA . GLY B 1 444 ? 7.203 27.766 3.158 1 93.81 444 GLY B CA 1
ATOM 7110 C C . GLY B 1 444 ? 6.312 26.641 3.66 1 93.81 444 GLY B C 1
ATOM 7111 O O . GLY B 1 444 ? 6.59 26.031 4.699 1 93.81 444 GLY B O 1
ATOM 7112 N N . VAL B 1 445 ? 5.18 26.391 3.006 1 94.69 445 VAL B N 1
ATOM 7113 C CA . VAL B 1 445 ? 4.242 25.312 3.301 1 94.69 445 VAL B CA 1
ATOM 7114 C C . VAL B 1 445 ? 4.004 24.469 2.043 1 94.69 445 VAL B C 1
ATOM 7116 O O . VAL B 1 445 ? 3.096 24.766 1.261 1 94.69 445 VAL B O 1
ATOM 7119 N N . ALA B 1 446 ? 4.746 23.391 1.853 1 93.81 446 ALA B N 1
ATOM 7120 C CA . ALA B 1 446 ? 4.793 22.656 0.594 1 93.81 446 ALA B CA 1
ATOM 7121 C C . ALA B 1 446 ? 3.67 21.625 0.522 1 93.81 446 ALA B C 1
ATOM 7123 O O . ALA B 1 446 ? 3.914 20.453 0.238 1 93.81 446 ALA B O 1
ATOM 7124 N N . VAL B 1 447 ? 2.398 22.062 0.693 1 90.94 447 VAL B N 1
ATOM 7125 C CA . VAL B 1 447 ? 1.239 21.188 0.514 1 90.94 447 VAL B CA 1
ATOM 7126 C C . VAL B 1 447 ? 0.943 21.031 -0.975 1 90.94 447 VAL B C 1
ATOM 7128 O O . VAL B 1 447 ? 0.75 22.016 -1.689 1 90.94 447 VAL B O 1
ATOM 7131 N N . PRO B 1 448 ? 0.886 19.812 -1.36 1 90.38 448 PRO B N 1
ATOM 7132 C CA . PRO B 1 448 ? 0.491 19.641 -2.762 1 90.38 448 PRO B CA 1
ATOM 7133 C C . PRO B 1 448 ? -0.996 19.906 -2.99 1 90.38 448 PRO B C 1
ATOM 7135 O O . PRO B 1 448 ? -1.829 19.516 -2.172 1 90.38 448 PRO B O 1
ATOM 7138 N N . ARG B 1 449 ? -1.278 20.594 -3.994 1 87.56 449 ARG B N 1
ATOM 7139 C CA . ARG B 1 449 ? -2.666 20.812 -4.395 1 87.56 449 ARG B CA 1
ATOM 7140 C C . ARG B 1 449 ? -3.15 19.688 -5.312 1 87.56 449 ARG B C 1
ATOM 7142 O O . ARG B 1 449 ? -2.361 19.109 -6.059 1 87.56 449 ARG B O 1
ATOM 7149 N N . GLU B 1 450 ? -4.473 19.422 -5.188 1 87 450 GLU B N 1
ATOM 7150 C CA . GLU B 1 450 ? -5.027 18.453 -6.129 1 87 450 GLU B CA 1
ATOM 7151 C C . GLU B 1 450 ? -4.66 18.812 -7.566 1 87 450 GLU B C 1
ATOM 7153 O O . GLU B 1 450 ? -4.617 19.984 -7.93 1 87 450 GLU B O 1
ATOM 7158 N N . PRO B 1 451 ? -4.25 17.875 -8.297 1 91.5 451 PRO B N 1
ATOM 7159 C CA . PRO B 1 451 ? -4.461 16.438 -8.086 1 91.5 451 PRO B CA 1
ATOM 7160 C C . PRO B 1 451 ? -3.262 15.758 -7.422 1 91.5 451 PRO B C 1
ATOM 7162 O O . PRO B 1 451 ? -3.256 14.539 -7.25 1 91.5 451 PRO B O 1
ATOM 7165 N N . PHE B 1 452 ? -2.244 16.547 -7.09 1 94.06 452 PHE B N 1
ATOM 7166 C CA . PHE B 1 452 ? -1.082 15.945 -6.441 1 94.06 452 PHE B CA 1
ATOM 7167 C C . PHE B 1 452 ? -1.421 15.5 -5.023 1 94.06 452 PHE B C 1
ATOM 7169 O O . PHE B 1 452 ? -2.053 16.25 -4.273 1 94.06 452 PHE B O 1
ATOM 7176 N N . SER B 1 453 ? -1.051 14.344 -4.707 1 93.88 453 SER B N 1
ATOM 7177 C CA . SER B 1 453 ? -1.536 13.68 -3.502 1 93.88 453 SER B CA 1
ATOM 7178 C C . SER B 1 453 ? -0.743 14.109 -2.273 1 93.88 453 SER B C 1
ATOM 7180 O O . SER B 1 453 ? 0.426 14.484 -2.385 1 93.88 453 SER B O 1
ATOM 7182 N N . PHE B 1 454 ? -1.435 14.055 -1.177 1 95.12 454 PHE B N 1
ATOM 7183 C CA . PHE B 1 454 ? -0.855 14.359 0.126 1 95.12 454 PHE B CA 1
ATOM 7184 C C . PHE B 1 454 ? -0.348 13.094 0.803 1 95.12 454 PHE B C 1
ATOM 7186 O O . PHE B 1 454 ? -1.089 12.117 0.942 1 95.12 454 PHE B O 1
ATOM 7193 N N . GLY B 1 455 ? 0.984 13.078 1.177 1 90.31 455 GLY B N 1
ATOM 7194 C CA . GLY B 1 455 ? 1.526 11.93 1.887 1 90.31 455 GLY B CA 1
ATOM 7195 C C . GLY B 1 455 ? 2.984 12.102 2.27 1 90.31 455 GLY B C 1
ATOM 7196 O O . GLY B 1 455 ? 3.801 12.531 1.451 1 90.31 455 GLY B O 1
ATOM 7197 N N . GLY B 1 456 ? 3.393 11.805 3.418 1 92.75 456 GLY B N 1
ATOM 7198 C CA . GLY B 1 456 ? 4.75 11.922 3.922 1 92.75 456 GLY B CA 1
ATOM 7199 C C . GLY B 1 456 ? 5.508 10.609 3.91 1 92.75 456 GLY B C 1
ATOM 7200 O O . GLY B 1 456 ? 5.012 9.602 3.391 1 92.75 456 GLY B O 1
ATOM 7201 N N . TRP B 1 457 ? 6.754 10.711 4.301 1 95.81 457 TRP B N 1
ATOM 7202 C CA . TRP B 1 457 ? 7.66 9.57 4.379 1 95.81 457 TRP B CA 1
ATOM 7203 C C . TRP B 1 457 ? 8.008 9.25 5.828 1 95.81 457 TRP B C 1
ATOM 7205 O O . TRP B 1 457 ? 7.617 9.984 6.742 1 95.81 457 TRP B O 1
ATOM 7215 N N . ASN B 1 458 ? 8.688 8.195 6.066 1 95.44 458 ASN B N 1
ATOM 7216 C CA . ASN B 1 458 ? 9.305 7.836 7.34 1 95.44 458 ASN B CA 1
ATOM 7217 C C . ASN B 1 458 ? 8.273 7.801 8.469 1 95.44 458 ASN B C 1
ATOM 7219 O O . ASN B 1 458 ? 7.203 7.215 8.32 1 95.44 458 ASN B O 1
ATOM 7223 N N . LYS B 1 459 ? 8.484 8.469 9.586 1 95.94 459 LYS B N 1
ATOM 7224 C CA . LYS B 1 459 ? 7.602 8.375 10.742 1 95.94 459 LYS B CA 1
ATOM 7225 C C . LYS B 1 459 ? 6.422 9.336 10.609 1 95.94 459 LYS B C 1
ATOM 7227 O O . LYS B 1 459 ? 5.656 9.523 11.555 1 95.94 459 LYS B O 1
ATOM 7232 N N . SER B 1 460 ? 6.316 9.914 9.453 1 97.44 460 SER B N 1
ATOM 7233 C CA . SER B 1 460 ? 5.133 10.719 9.164 1 97.44 460 SER B CA 1
ATOM 7234 C C . SER B 1 460 ? 4.031 9.875 8.539 1 97.44 460 SER B C 1
ATOM 7236 O O . SER B 1 460 ? 2.895 10.336 8.398 1 97.44 460 SER B O 1
ATOM 7238 N N . ARG B 1 461 ? 4.332 8.664 8.188 1 96.88 461 ARG B N 1
ATOM 7239 C CA . ARG B 1 461 ? 3.342 7.77 7.594 1 96.88 461 ARG B CA 1
ATOM 7240 C C . ARG B 1 461 ? 3.596 6.324 8.008 1 96.88 461 ARG B C 1
ATOM 7242 O O . ARG B 1 461 ? 4.727 5.84 7.926 1 96.88 461 ARG B O 1
ATOM 7249 N N . PHE B 1 462 ? 2.555 5.621 8.406 1 96.06 462 PHE B N 1
ATOM 7250 C CA . PHE B 1 462 ? 2.596 4.207 8.758 1 96.06 462 PHE B CA 1
ATOM 7251 C C . PHE B 1 462 ? 1.556 3.424 7.965 1 96.06 462 PHE B C 1
ATOM 7253 O O . PHE B 1 462 ? 0.546 3.982 7.531 1 96.06 462 PHE B O 1
ATOM 7260 N N . GLY B 1 463 ? 1.775 2.121 7.832 1 94.5 463 GLY B N 1
ATOM 7261 C CA . GLY B 1 463 ? 0.818 1.231 7.195 1 94.5 463 GLY B CA 1
ATOM 7262 C C . GLY B 1 463 ? 1.031 1.101 5.699 1 94.5 463 GLY B C 1
ATOM 7263 O O . GLY B 1 463 ? 2.135 0.78 5.25 1 94.5 463 GLY B O 1
ATOM 7264 N N . ASN B 1 464 ? -0.005 1.354 4.926 1 90.38 464 ASN B N 1
ATOM 7265 C CA . ASN B 1 464 ? 0.066 1.256 3.473 1 90.38 464 ASN B CA 1
ATOM 7266 C C . ASN B 1 464 ? 0.883 2.396 2.873 1 90.38 464 ASN B C 1
ATOM 7268 O O . ASN B 1 464 ? 0.774 3.541 3.312 1 90.38 464 ASN B O 1
ATOM 7272 N N . HIS B 1 465 ? 1.643 2.035 1.915 1 85.25 465 HIS B N 1
ATOM 7273 C CA . HIS B 1 465 ? 2.561 3.039 1.386 1 85.25 465 HIS B CA 1
ATOM 7274 C C . HIS B 1 465 ? 1.962 3.75 0.178 1 85.25 465 HIS B C 1
ATOM 7276 O O . HIS B 1 465 ? 2.498 3.66 -0.93 1 85.25 465 HIS B O 1
ATOM 7282 N N . CYS B 1 466 ? 0.862 4.43 0.396 1 91.75 466 CYS B N 1
ATOM 7283 C CA . CYS B 1 466 ? 0.246 5.336 -0.566 1 91.75 466 CYS B CA 1
ATOM 7284 C C . CYS B 1 466 ? -0.123 6.66 0.092 1 91.75 466 CYS B C 1
ATOM 7286 O O . CYS B 1 466 ? -0.073 6.785 1.317 1 91.75 466 CYS B O 1
ATOM 7288 N N . ASP B 1 467 ? -0.338 7.629 -0.734 1 95.75 467 ASP B N 1
ATOM 7289 C CA . ASP B 1 467 ? -0.776 8.922 -0.216 1 95.75 467 ASP B CA 1
ATOM 7290 C C . ASP B 1 467 ? -2.252 8.883 0.177 1 95.75 467 ASP B C 1
ATOM 7292 O O . ASP B 1 467 ? -2.992 8 -0.258 1 95.75 467 ASP B O 1
ATOM 7296 N N . ILE B 1 468 ? -2.672 9.781 0.989 1 97.06 468 ILE B N 1
ATOM 7297 C CA . ILE B 1 468 ? -3.994 9.688 1.596 1 97.06 468 ILE B CA 1
ATOM 7298 C C . ILE B 1 468 ? -5.031 10.32 0.67 1 97.06 468 ILE B C 1
ATOM 7300 O O . ILE B 1 468 ? -6.215 9.969 0.719 1 97.06 468 ILE B O 1
ATOM 7304 N N . THR B 1 469 ? -4.672 11.32 -0.222 1 97 469 THR B N 1
ATOM 7305 C CA . THR B 1 469 ? -5.59 11.953 -1.163 1 97 469 THR B CA 1
ATOM 7306 C C . THR B 1 469 ? -5.215 11.602 -2.602 1 97 469 THR B C 1
ATOM 7308 O O . THR B 1 469 ? -4.281 10.836 -2.836 1 97 469 THR B O 1
ATOM 7311 N N . GLY B 1 470 ? -5.984 12.148 -3.531 1 95.62 470 GLY B N 1
ATOM 7312 C CA . GLY B 1 470 ? -5.691 11.93 -4.938 1 95.62 470 GLY B CA 1
ATOM 7313 C C . GLY B 1 470 ? -5.773 10.469 -5.344 1 95.62 470 GLY B C 1
ATOM 7314 O O . GLY B 1 470 ? -6.676 9.75 -4.91 1 95.62 470 GLY B O 1
ATOM 7315 N N . ASP B 1 471 ? -4.844 10.102 -6.191 1 94.75 471 ASP B N 1
ATOM 7316 C CA . ASP B 1 471 ? -4.848 8.734 -6.699 1 94.75 471 ASP B CA 1
ATOM 7317 C C . ASP B 1 471 ? -4.426 7.742 -5.617 1 94.75 471 ASP B C 1
ATOM 7319 O O . ASP B 1 471 ? -4.805 6.57 -5.656 1 94.75 471 ASP B O 1
ATOM 7323 N N . GLY B 1 472 ? -3.668 8.211 -4.629 1 95.12 472 GLY B N 1
ATOM 7324 C CA . GLY B 1 472 ? -3.375 7.359 -3.486 1 95.12 472 GLY B CA 1
ATOM 7325 C C . GLY B 1 472 ? -4.613 6.945 -2.717 1 95.12 472 GLY B C 1
ATOM 7326 O O . GLY B 1 472 ? -4.734 5.789 -2.297 1 95.12 472 GLY B O 1
ATOM 7327 N N . GLY B 1 473 ? -5.52 7.938 -2.525 1 96.38 473 GLY B N 1
ATOM 7328 C CA . GLY B 1 473 ? -6.789 7.613 -1.896 1 96.38 473 GLY B CA 1
ATOM 7329 C C . GLY B 1 473 ? -7.598 6.594 -2.678 1 96.38 473 GLY B C 1
ATOM 7330 O O . GLY B 1 473 ? -8.211 5.703 -2.09 1 96.38 473 GLY B O 1
ATOM 7331 N N . VAL B 1 474 ? -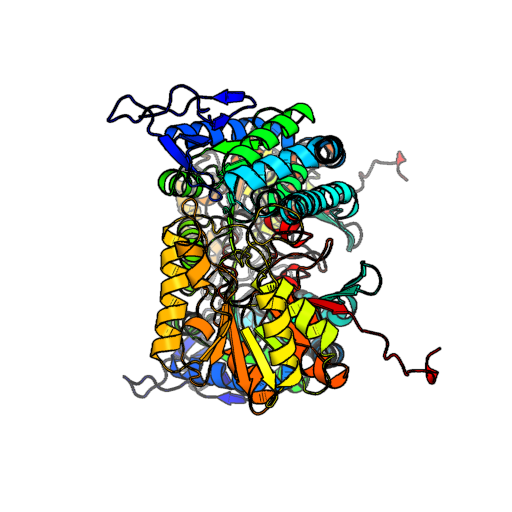7.594 6.703 -4.031 1 96.69 474 VAL B N 1
ATOM 7332 C CA . VAL B 1 474 ? -8.297 5.758 -4.887 1 96.69 474 VAL B CA 1
ATOM 7333 C C . VAL B 1 474 ? -7.723 4.355 -4.691 1 96.69 474 VAL B C 1
ATOM 7335 O O . VAL B 1 474 ? -8.469 3.389 -4.527 1 96.69 474 VAL B O 1
ATOM 7338 N N . GLU B 1 475 ? -6.402 4.281 -4.66 1 95.56 475 GLU B N 1
ATOM 7339 C CA . GLU B 1 475 ? -5.727 3.002 -4.469 1 95.56 475 GLU B CA 1
ATOM 7340 C C . GLU B 1 475 ? -6.051 2.406 -3.102 1 95.56 475 GLU B C 1
ATOM 7342 O O . GLU B 1 475 ? -6.312 1.207 -2.986 1 95.56 475 GLU B O 1
ATOM 7347 N N . PHE B 1 476 ? -6.047 3.184 -2.057 1 97.5 476 PHE B N 1
ATOM 7348 C CA . PHE B 1 476 ? -6.262 2.705 -0.696 1 97.5 476 PHE B CA 1
ATOM 7349 C C . PHE B 1 476 ? -7.688 2.193 -0.521 1 97.5 476 PHE B C 1
ATOM 7351 O O . PHE B 1 476 ? -7.91 1.168 0.126 1 97.5 476 PHE B O 1
ATOM 7358 N N . PHE B 1 477 ? -8.68 2.877 -1.16 1 98.12 477 PHE B N 1
ATOM 7359 C CA . PHE B 1 477 ? -10.078 2.609 -0.85 1 98.12 477 PHE B CA 1
ATOM 7360 C C . PHE B 1 477 ? -10.695 1.687 -1.895 1 98.12 477 PHE B C 1
ATOM 7362 O O . PHE B 1 477 ? -11.922 1.641 -2.045 1 98.12 477 PHE B O 1
ATOM 7369 N N . SER B 1 478 ? -9.891 0.959 -2.619 1 97 478 SER B N 1
ATOM 7370 C CA . SER B 1 478 ? -10.43 0.015 -3.59 1 97 478 SER B CA 1
ATOM 7371 C C . SER B 1 478 ? -9.508 -1.181 -3.779 1 97 478 SER B C 1
ATOM 7373 O O . SER B 1 478 ? -8.336 -1.136 -3.385 1 97 478 SER B O 1
ATOM 7375 N N . LEU B 1 479 ? -10.055 -2.223 -4.266 1 95.94 479 LEU B N 1
ATOM 7376 C CA . LEU B 1 479 ? -9.328 -3.383 -4.77 1 95.94 479 LEU B CA 1
ATOM 7377 C C . LEU B 1 479 ? -9.289 -3.379 -6.293 1 95.94 479 LEU B C 1
ATOM 7379 O O . LEU B 1 479 ? -10.203 -2.869 -6.941 1 95.94 479 LEU B O 1
ATOM 7383 N N . ARG B 1 480 ? -8.242 -3.961 -6.805 1 95 480 ARG B N 1
ATOM 7384 C CA . ARG B 1 480 ? -8.141 -4.121 -8.25 1 95 480 ARG B CA 1
ATOM 7385 C C . ARG B 1 480 ? -8.547 -5.527 -8.672 1 95 480 ARG B C 1
ATOM 7387 O O . ARG B 1 480 ? -8.086 -6.516 -8.102 1 95 480 ARG B O 1
ATOM 7394 N N . ARG B 1 481 ? -9.422 -5.605 -9.633 1 96.56 481 ARG B N 1
ATOM 7395 C CA . ARG B 1 481 ? -9.805 -6.879 -10.234 1 96.56 481 ARG B CA 1
ATOM 7396 C C . ARG B 1 481 ? -9.375 -6.949 -11.695 1 96.56 481 ARG B C 1
ATOM 7398 O O . ARG B 1 481 ? -9.641 -6.023 -12.469 1 96.56 481 ARG B O 1
ATOM 7405 N N . LYS B 1 482 ? -8.68 -7.926 -12.062 1 97.69 482 LYS B N 1
ATOM 7406 C CA . LYS B 1 482 ? -8.367 -8.219 -13.461 1 97.69 482 LYS B CA 1
ATOM 7407 C C . LYS B 1 482 ? -9.258 -9.336 -14 1 97.69 482 LYS B C 1
ATOM 7409 O O . LYS B 1 482 ? -9.477 -10.344 -13.32 1 97.69 482 LYS B O 1
ATOM 7414 N N . VAL B 1 483 ? -9.781 -9.109 -15.125 1 97.31 483 VAL B N 1
ATOM 7415 C CA . VAL B 1 483 ? -10.656 -10.102 -15.75 1 97.31 483 VAL B CA 1
ATOM 7416 C C . VAL B 1 483 ? -10.102 -10.492 -17.125 1 97.31 483 VAL B C 1
ATOM 7418 O O . VAL B 1 483 ? -9.93 -9.633 -17.984 1 97.31 483 VAL B O 1
ATOM 7421 N N . THR B 1 484 ? -9.758 -11.672 -17.312 1 97.5 484 THR B N 1
ATOM 7422 C CA . THR B 1 484 ? -9.344 -12.227 -18.609 1 97.5 484 THR B CA 1
ATOM 7423 C C . THR B 1 484 ? -10.492 -12.992 -19.266 1 97.5 484 THR B C 1
ATOM 7425 O O . THR B 1 484 ? -11.07 -13.891 -18.656 1 97.5 484 THR B O 1
ATOM 7428 N N . THR B 1 485 ? -10.828 -12.648 -20.484 1 96.62 485 THR B N 1
ATOM 7429 C CA . THR B 1 485 ? -12.039 -13.148 -21.125 1 96.62 485 THR B CA 1
ATOM 7430 C C . THR B 1 485 ? -11.719 -13.742 -22.5 1 96.62 485 THR B C 1
ATOM 7432 O O . THR B 1 485 ? -10.977 -13.141 -23.281 1 96.62 485 THR B O 1
ATOM 7435 N N . LYS B 1 486 ? -12.203 -14.883 -22.734 1 95.38 486 LYS B N 1
ATOM 7436 C CA . LYS B 1 486 ? -12.188 -15.531 -24.047 1 95.38 486 LYS B CA 1
ATOM 7437 C C . LYS B 1 486 ? -13.578 -16.016 -24.438 1 95.38 486 LYS B C 1
ATOM 7439 O O . LYS B 1 486 ? -14.18 -16.828 -23.734 1 95.38 486 LYS B O 1
ATOM 7444 N N . TRP B 1 487 ? -14.109 -15.523 -25.547 1 90.44 487 TRP B N 1
ATOM 7445 C CA . TRP B 1 487 ? -15.391 -15.992 -26.062 1 90.44 487 TRP B CA 1
ATOM 7446 C C . TRP B 1 487 ? -15.195 -16.922 -27.25 1 90.44 487 TRP B C 1
ATOM 7448 O O . TRP B 1 487 ? -14.305 -16.703 -28.078 1 90.44 487 TRP B O 1
ATOM 7458 N N . VAL B 1 488 ? -15.852 -18.078 -27.281 1 79.69 488 VAL B N 1
ATOM 7459 C CA . VAL B 1 488 ? -15.781 -19.031 -28.391 1 79.69 488 VAL B CA 1
ATOM 7460 C C . VAL B 1 488 ? -16.922 -18.766 -29.359 1 79.69 488 VAL B C 1
ATOM 7462 O O . VAL B 1 488 ? -18.094 -18.688 -28.969 1 79.69 488 VAL B O 1
ATOM 7465 N N . PRO B 1 489 ? -16.438 -18.578 -30.609 1 71.06 489 PRO B N 1
ATOM 7466 C CA . PRO B 1 489 ? -17.516 -18.391 -31.594 1 71.06 489 PRO B CA 1
ATOM 7467 C C . PRO B 1 489 ? -18.453 -19.594 -31.688 1 71.06 489 PRO B C 1
ATOM 7469 O O . PRO B 1 489 ? -18 -20.734 -31.562 1 71.06 489 PRO B O 1
ATOM 7472 N N . GLN B 1 490 ? -19.688 -19.344 -31.547 1 64.19 490 GLN B N 1
ATOM 7473 C CA . GLN B 1 490 ? -20.688 -20.406 -31.672 1 64.19 490 GLN B CA 1
ATOM 7474 C C . GLN B 1 490 ? -20.766 -20.906 -33.125 1 64.19 490 GLN B C 1
ATOM 7476 O O . GLN B 1 490 ? -20.656 -20.109 -34.062 1 64.19 490 GLN B O 1
ATOM 7481 N N . GLU B 1 491 ? -20.266 -22.109 -33.312 1 56.38 491 GLU B N 1
ATOM 7482 C CA . GLU B 1 491 ? -20.312 -22.672 -34.656 1 56.38 491 GLU B CA 1
ATOM 7483 C C . GLU B 1 491 ? -21.5 -22.125 -35.438 1 56.38 491 GLU B C 1
ATOM 7485 O O . GLU B 1 491 ? -21.375 -21.828 -36.625 1 56.38 491 GLU B O 1
ATOM 7490 N N . ASN B 1 492 ? -22.641 -22.344 -34.938 1 51.19 492 ASN B N 1
ATOM 7491 C CA . ASN B 1 492 ? -23.812 -22.125 -35.781 1 51.19 492 ASN B CA 1
ATOM 7492 C C . ASN B 1 492 ? -24.188 -20.641 -35.812 1 51.19 492 ASN B C 1
ATOM 7494 O O . ASN B 1 492 ? -25.344 -20.297 -36.062 1 51.19 492 ASN B O 1
ATOM 7498 N N . ALA B 1 493 ? -23.25 -19.938 -35.438 1 53.22 493 ALA B N 1
ATOM 7499 C CA . ALA B 1 493 ? -23.703 -18.547 -35.469 1 53.22 493 ALA B CA 1
ATOM 7500 C C . ALA B 1 493 ? -23.625 -17.984 -36.906 1 53.22 493 ALA B C 1
ATOM 7502 O O . ALA B 1 493 ? -22.75 -17.172 -37.188 1 53.22 493 ALA B O 1
ATOM 7503 N N . SER B 1 494 ? -24.172 -18.672 -37.75 1 54.09 494 SER B N 1
ATOM 7504 C CA . SER B 1 494 ? -24.203 -18.297 -39.156 1 54.09 494 SER B CA 1
ATOM 7505 C C . SER B 1 494 ? -24.547 -16.812 -39.312 1 54.09 494 SER B C 1
ATOM 7507 O O . SER B 1 494 ? -24.125 -16.172 -40.281 1 54.09 494 SER B O 1
ATOM 7509 N N . TRP B 1 495 ? -25.219 -16.406 -38.375 1 56.81 495 TRP B N 1
ATOM 7510 C CA . TRP B 1 495 ? -25.672 -15.039 -38.562 1 56.81 495 TRP B CA 1
ATOM 7511 C C . TRP B 1 495 ? -24.547 -14.047 -38.281 1 56.81 495 TRP B C 1
ATOM 7513 O O . TRP B 1 495 ? -24.656 -12.859 -38.594 1 56.81 495 TRP B O 1
ATOM 7523 N N . MET B 1 496 ? -23.594 -14.43 -37.562 1 54 496 MET B N 1
ATOM 7524 C CA . MET B 1 496 ? -22.5 -13.516 -37.219 1 54 496 MET B CA 1
ATOM 7525 C C . MET B 1 496 ? -21.5 -13.438 -38.375 1 54 496 MET B C 1
ATOM 7527 O O . MET B 1 496 ? -20.656 -12.539 -38.438 1 54 496 MET B O 1
ATOM 7531 N N . SER B 1 497 ? -21.359 -14.523 -39.094 1 41.44 497 SER B N 1
ATOM 7532 C CA . SER B 1 497 ? -20.516 -14.477 -40.281 1 41.44 497 SER B CA 1
ATOM 7533 C C . SER B 1 497 ? -21.219 -13.742 -41.406 1 41.44 497 SER B C 1
ATOM 7535 O O . SER B 1 497 ? -22.438 -13.852 -41.562 1 41.44 497 SER B O 1
#

Nearest PDB structures (foldseek):
  3vz3-assembly1_B  TM=9.539E-01  e=5.945E-41  Picosynechococcus sp. PCC 7002
  4ita-assembly1_A  TM=9.509E-01  e=4.699E-41  Picosynechococcus sp. PCC 7002
  3vz0-assembly2_D  TM=9.405E-01  e=5.841E-39  Gluconobacter oxydans 621H
  8qms-assembly1_B  TM=9.441E-01  e=1.183E-38  Escherichia coli K-12
  8qmq-assembly1_B  TM=9.434E-01  e=1.331E-38  Escherichia coli K-12

Radius of gyration: 30.83 Å; Cα contacts (8 Å, |Δi|>4): 2462; chains: 2; bounding box: 64×91×76 Å

Solvent-accessible surface area (backbone atoms only — not comparable to full-atom values): 48194 Å² total; per-residue (Å²): 130,79,60,92,82,45,53,69,55,58,27,33,42,52,69,38,79,39,76,57,44,53,38,87,87,66,74,41,65,48,66,43,76,22,38,18,8,58,55,58,43,74,65,25,31,39,41,49,33,36,60,67,43,50,51,52,32,50,51,29,11,54,68,27,26,66,69,55,43,68,47,52,48,62,60,42,22,51,30,43,53,43,29,51,53,51,48,63,73,39,36,66,59,50,13,52,46,39,26,47,34,39,9,32,11,43,52,58,25,37,51,38,45,52,56,16,46,50,39,36,55,51,31,59,43,40,70,74,70,63,62,58,57,74,46,73,78,46,95,69,28,36,39,34,40,45,74,40,47,73,41,27,30,36,40,38,34,46,50,73,42,52,53,23,57,51,26,44,44,51,38,48,34,43,36,51,25,23,11,32,43,34,30,53,22,64,58,32,47,65,53,51,58,53,47,57,52,45,37,44,74,30,61,47,62,53,5,35,59,17,36,48,48,29,55,68,66,34,53,52,45,52,65,67,34,84,71,41,49,33,38,38,35,41,48,46,34,71,56,16,48,50,53,32,50,56,27,49,75,68,71,36,50,31,39,15,28,24,37,33,66,15,38,31,35,37,44,82,62,32,57,50,68,62,48,24,52,32,45,48,49,18,13,32,42,64,22,8,42,45,77,60,25,26,28,28,38,38,28,41,38,90,56,60,68,39,51,51,48,30,42,52,58,49,68,68,56,43,80,37,48,47,69,83,29,35,16,23,37,67,35,63,69,53,44,52,52,43,48,48,43,53,52,53,36,44,75,69,65,27,44,71,74,33,75,14,67,58,42,39,70,72,38,89,48,36,22,40,55,38,52,25,36,34,43,45,80,56,89,78,41,60,62,73,68,49,68,69,66,34,19,45,33,28,33,35,70,32,88,34,72,66,54,48,47,52,56,55,56,66,41,68,31,6,33,35,39,25,38,28,52,75,44,67,68,61,46,51,57,47,65,76,62,55,56,34,13,17,24,14,35,56,38,40,57,41,72,59,56,84,70,46,48,45,47,40,28,61,49,11,39,35,65,36,85,58,26,52,21,51,66,27,28,54,48,72,43,33,41,65,31,37,40,35,39,40,78,75,81,59,84,82,44,60,80,78,101,129,79,60,92,83,43,54,69,55,58,27,34,42,53,70,39,78,38,77,58,42,52,38,89,86,69,73,42,64,50,66,43,77,22,38,17,8,59,55,58,44,73,64,25,31,38,42,48,32,36,61,66,43,50,51,53,30,50,50,30,11,54,68,26,26,66,68,52,44,68,46,52,50,63,59,41,23,51,33,43,53,42,29,50,53,51,47,63,73,38,36,66,60,50,12,52,46,40,26,46,35,40,9,30,12,44,52,59,25,36,50,38,46,53,55,15,46,49,38,38,53,51,30,58,44,40,70,74,70,62,62,58,56,73,46,74,78,44,95,71,28,35,38,34,39,43,74,39,47,72,41,26,30,36,41,38,34,45,53,73,42,52,52,23,57,53,26,44,43,50,38,47,34,43,37,52,24,23,11,32,42,35,30,51,23,64,58,33,48,65,53,52,60,53,47,56,52,46,38,44,73,31,60,48,62,52,5,35,60,16,36,49,47,30,56,68,66,35,54,52,44,53,65,65,34,84,72,41,49,32,39,37,36,41,49,46,35,71,56,18,49,50,53,31,49,57,27,50,76,69,73,36,50,32,41,15,29,24,37,33,66,16,39,32,35,37,43,82,62,32,56,50,68,60,49,25,51,32,46,46,49,17,12,33,43,65,21,8,42,44,76,60,26,26,29,29,40,36,28,45,40,78,58,58,69,41,53,52,48,32,44,53,58,48,68,68,54,44,83,39,46,48,70,83,31,34,16,23,38,68,35,64,70,54,44,53,52,44,51,48,43,53,50,52,37,43,73,69,64,28,45,70,75,33,76,13,65,59,43,39,70,71,37,90,47,36,22,38,54,40,51,25,35,34,44,45,81,58,90,78,40,59,63,72,69,50,68,68,63,33,20,46,32,29,32,35,66,32,89,35,71,66,53,48,47,52,57,54,57,63,41,68,34,5,35,37,36,24,38,27,55,73,44,66,68,59,46,51,57,47,65,77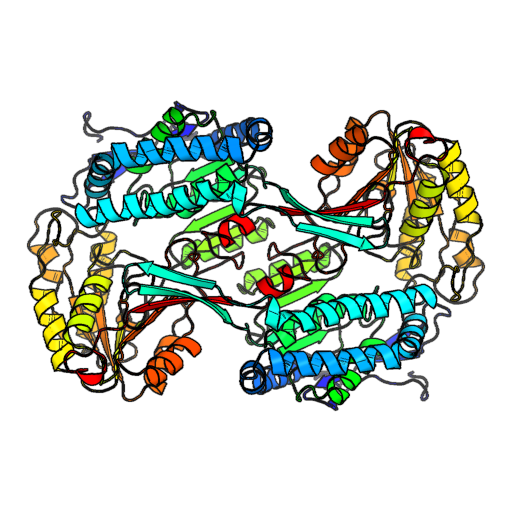,61,54,54,34,13,17,24,14,34,54,38,39,57,39,72,57,56,84,70,46,48,44,48,41,27,62,49,11,38,34,67,39,85,59,26,53,23,51,66,28,26,53,49,71,43,32,43,64,32,36,40,33,38,39,79,76,81,60,84,83,43,59,82,78,101

InterPro domains:
  IPR010061 Methylmalonate-semialdehyde dehydrogenase [PTHR43866] (5-491)
  IPR010061 Methylmalonate-semialdehyde dehydrogenase [TIGR01722] (10-487)
  IPR015590 Aldehyde dehydrogenase domain [PF00171] (30-477)
  IPR016161 Aldehyde/histidinol dehydrogenase [SSF53720] (6-489)
  IPR016162 Aldehyde dehydrogenase, N-terminal [G3DSA:3.40.605.10] (34-463)
  IPR016163 Aldehyde dehydrogenase, C-terminal [G3DSA:3.40.309.10] (259-455)

pLDDT: mean 95.09, std 8.65, range [31.11, 98.94]

Foldseek 3Di:
DPPPPAEEAAWAAQHDGDHAQADPVPNHWDWDFAAFQQFRDGRHIYTAHALVVLVRLLVLQQVCQVVLLPDDLQVLLLLLVLLLVLLVVCLQVLLVLLCGLFWAASVLSSVLSVLLSLQSVLSNCCVPPQDWDKDDPDVQKMKIKHWGFQEEAEEEEESLRQRRGVSLFVSLQSSNRYAYEYEYDRNRVVSVSVSSNSSVVSPPGTSSYIYDYHDPNSLLSLLVPPRHQEYEEEEALVVQVVSQVSNVVVVHFYKYFHAAAEEEEEEPAFDLVLLLVQLQCQLCHSQNQDRQRHAEYEYAPDPPSSVVSNLVLQQPEAEDRHPRHGTAGRDQVLLVLLVVLVVQQVVVPKDWSDFQNVQCVVDPGRHGGGAIEIEHPDLPRCSNADRSSGRHHYYYYDNDPVVSLVSQVVHQWAAEYEYGHPDPVSRVVDVVRGSHDFYYYSHRRRADRPPDFHDIDGSRIDGDPFGSGHVSSNVSRIDMDMDMDGDDDDVPCVVVD/DPPPPAEEAAWFAQHDGDHAQADPVPNHWDWDFAAFQQFRDGRHIYTAHALVVLVRLLVLQQVCQVVLLPDDLQVLLLLLVLLLVLLVVCLQVLLVLLCGLFWAASVLSSVLSVLLSLQSVLSNCCVPPQDWDKDDPDVQKMKIKHWGFQEEAEEEEESLRQRRGVSLFVSLQSSNRYAYEYEYDRSRVVSVSVSSNSSVVSPPGTSSYIYDYHDDNSLLSLLVPPRHQEYEEEEALVVQVVSQVSNVVVPHFYKYFHAAAEEEEEEPAFDLVLLLVQLQCQLCHSQNQDRQRHAEYEYQAPNVSSVVSNLVLQQPEAEDRHPRHGTAGRDQVLLVLLVVLVVQQVVVPKDWSDFQNVQCVVDPGRHGGGAIEIEHPDLPRCSNADRSSGRHHYYYYDNDPVVSLVSQVVHQWAAEYEYGHPDPVSRVVNVVRGSHDFYYYSHRRRADRPPDFHDIDGSRIDGDPFGSGHVSSNVSRIDMDMDMDGDDDDVPCVVVD